Protein AF-0000000078353519 (afdb_homodimer)

Nearest PDB structures (foldseek):
  4d1q-assembly1_A-2  TM=7.034E-01  e=9.865E-17  Musca domestica
  4d1q-assembly1_B  TM=6.905E-01  e=9.434E-17  Musca domestica
  4d1q-assembly1_H-2  TM=6.802E-01  e=1.475E-16  Musca domestica
  6dwz-assembly1_E  TM=6.906E-01  e=4.823E-15  Musca domestica
  6dww-assembly1_A  TM=6.771E-01  e=1.649E-15  Musca domestica

Organism: Batrachochytrium dendrobatidis (strain JEL423) (NCBI:txid403673)

Foldseek 3Di:
DVVVVVQVVVLVVVVVVVVVPPVVPPVVCVVVVVVVVVDDDDQLVVLQVVLLCCLQVVNFLCCLVDPVSVVVVCVVPVPHDTDHSVLSLVVLLVVLVVLLVLLLVVVQPFDAAKEWEWDWDAFPVGAIWIWIWIWFQGPLLFIDTATNFIHDPDDPSNPPPLVRYQAYEYEPDPVVVVVVVVSCVVSSYVDPLRYFHFLLNLLLQLLLLLCVVLVVLLVLLLQLLVLCVVDVVLVVVLCVVCPPNDDRQQRADSSGSVSSLVNLVNCLVSVVSSQVSSVVCVVVVSGVDHRDPVSNVVSVLSNVLCVLVVVLSVQQLDSRFQRLLVNLVSLVVLLVSLVPRPDSSPSSNVSSVVVVVVNHLLSLLQNLLQLQHNCPVQDDPPCRPVVNVVSLVSNVVVQDPPPDPPPCPDVVVVVVVVPPPCPPPQPLSSLSVVSSPDHRDRPNDGSSVVCSVCCVVRVSSSSVNRHRSRHRNRSSVSVVLVVSLNVQVVPPSHPDDPSSSRSSSNVNSCVVSVVDRDDSDPPSPD/DVVVVVQVVVLVVVVVVVVVPPVPPPVVCVVVVVVVVVDDDDQLVVLQVVLLCCLQVVNFLCCLVDPVSVVVVCVVPVPHDTDHSVLSLVVLLVVLVVLLVLLLVVVQPADAAKEWEWDWDAFPVGAIWIWIWIWFQGPLLFIDTATNFIHDPDDPSNPPPLVRYQAYEYEPDPVVQVVVVVSCVVSSYVDPLRYFHFLLNLLLQLLLLLCVVLVVLLVLLLQLLVLCVVDVVLVVVLCVVCPPNDDRQQRADSSGSVSSLVNLVNCLVSVVSSQVSSVVCVVVVSGVDHRDPVSNVVSVLSNVLCVLVVVLSVQQLDSRFQRLLCSVVSLVVLLVSLVPGPDSSPSSNVSSVVVVVVNHLLSLLQNLLQLQRNCPVQDDPPCHPVVNVVSLVSNVVVQDPPPPPPPPPDVVVVVVVVPPPCPPPQPLSNLSVVSSPDHRDRPNDGSSVVCSVCCVVRVSSSSVNRHRSRHRNRSSVSVVLVVSLNVQVPPPSHPDDPSSSRSSSNVNSCVVSVVDRDDSDPPSVD

Structure (mmCIF, N/CA/C/O backbone):
data_AF-0000000078353519-model_v1
#
loop_
_entity.id
_entity.type
_entity.pdbx_description
1 polymer 'HAT C-terminal dimerisation domain-containing protein'
#
loop_
_atom_site.group_PDB
_atom_site.id
_atom_site.type_symbol
_atom_site.label_atom_id
_atom_site.label_alt_id
_atom_site.label_comp_id
_atom_site.label_asym_id
_atom_site.label_entity_id
_atom_site.label_seq_id
_atom_site.pdbx_PDB_ins_code
_atom_site.Cartn_x
_atom_site.Cartn_y
_atom_site.Cartn_z
_atom_site.occupancy
_atom_site.B_iso_or_equiv
_atom_site.auth_seq_id
_atom_site.auth_comp_id
_atom_site.auth_asym_id
_atom_site.auth_atom_id
_atom_site.pdbx_PDB_model_num
ATOM 1 N N . MET A 1 1 ? -11.891 46.094 -3.523 1 22.94 1 MET A N 1
ATOM 2 C CA . MET A 1 1 ? -12.289 44.688 -3.475 1 22.94 1 MET A CA 1
ATOM 3 C C . MET A 1 1 ? -11.352 43.812 -4.312 1 22.94 1 MET A C 1
ATOM 5 O O . MET A 1 1 ? -11.102 42.656 -3.975 1 22.94 1 MET A O 1
ATOM 9 N N . THR A 1 2 ? -10.938 44.375 -5.465 1 29.75 2 THR A N 1
ATOM 10 C CA . THR A 1 2 ? -9.953 43.875 -6.406 1 29.75 2 THR A CA 1
ATOM 11 C C . THR A 1 2 ? -8.562 43.812 -5.77 1 29.75 2 THR A C 1
ATOM 13 O O . THR A 1 2 ? -7.734 42.969 -6.145 1 29.75 2 THR A O 1
ATOM 16 N N . LYS A 1 3 ? -8.312 44.781 -4.91 1 34.91 3 LYS A N 1
ATOM 17 C CA . LYS A 1 3 ? -6.965 44.969 -4.371 1 34.91 3 LYS A CA 1
ATOM 18 C C . LYS A 1 3 ? -6.613 43.812 -3.404 1 34.91 3 LYS A C 1
ATOM 20 O O . LYS A 1 3 ? -5.438 43.469 -3.25 1 34.91 3 LYS A O 1
ATOM 25 N N . HIS A 1 4 ? -7.559 43.375 -2.686 1 30.66 4 HIS A N 1
ATOM 26 C CA . HIS A 1 4 ? -7.277 42.375 -1.672 1 30.66 4 HIS A CA 1
ATOM 27 C C . HIS A 1 4 ? -6.984 41.031 -2.309 1 30.66 4 HIS A C 1
ATOM 29 O O . HIS A 1 4 ? -6.383 40.156 -1.677 1 30.66 4 HIS A O 1
ATOM 35 N N . ARG A 1 5 ? -7.609 40.781 -3.443 1 31.05 5 ARG A N 1
ATOM 36 C CA . ARG A 1 5 ? -7.324 39.531 -4.145 1 31.05 5 ARG A CA 1
ATOM 37 C C . ARG A 1 5 ? -5.848 39.469 -4.527 1 31.05 5 ARG A C 1
ATOM 39 O O . ARG A 1 5 ? -5.23 38.406 -4.387 1 31.05 5 ARG A O 1
ATOM 46 N N . ASP A 1 6 ? -5.336 40.562 -5.039 1 34.56 6 ASP A N 1
ATOM 47 C CA . ASP A 1 6 ? -3.986 40.594 -5.602 1 34.56 6 ASP A CA 1
ATOM 48 C C . ASP A 1 6 ? -2.936 40.406 -4.508 1 34.56 6 ASP A C 1
ATOM 50 O O . ASP A 1 6 ? -1.917 39.75 -4.723 1 34.56 6 ASP A O 1
ATOM 54 N N . ALA A 1 7 ? -3.23 40.906 -3.312 1 33.66 7 ALA A N 1
ATOM 55 C CA . ALA A 1 7 ? -2.211 40.875 -2.268 1 33.66 7 ALA A CA 1
ATOM 56 C C . ALA A 1 7 ? -2.049 39.469 -1.717 1 33.66 7 ALA A C 1
ATOM 58 O O . ALA A 1 7 ? -0.932 39.031 -1.427 1 33.66 7 ALA A O 1
ATOM 59 N N . LEU A 1 8 ? -3.094 38.812 -1.56 1 33.16 8 LEU A N 1
ATOM 60 C CA . LEU A 1 8 ? -2.975 37.469 -1.044 1 33.16 8 LEU A CA 1
ATOM 61 C C . LEU A 1 8 ? -2.348 36.531 -2.084 1 33.16 8 LEU A C 1
ATOM 63 O O . LEU A 1 8 ? -1.556 35.656 -1.741 1 33.16 8 LEU A O 1
ATOM 67 N N . SER A 1 9 ? -2.652 36.812 -3.391 1 35.22 9 SER A N 1
ATOM 68 C CA . SER A 1 9 ? -2.098 35.969 -4.453 1 35.22 9 SER A CA 1
ATOM 69 C C . SER A 1 9 ? -0.589 36.156 -4.57 1 35.22 9 SER A C 1
ATOM 71 O O . SER A 1 9 ? 0.153 35.188 -4.742 1 35.22 9 SER A O 1
ATOM 73 N N . ASP A 1 10 ? -0.07 37.406 -4.562 1 33.81 10 ASP A N 1
ATOM 74 C CA . ASP A 1 10 ? 1.349 37.688 -4.742 1 33.81 10 ASP A CA 1
ATOM 75 C C . ASP A 1 10 ? 2.174 37.125 -3.584 1 33.81 10 ASP A C 1
ATOM 77 O O . ASP A 1 10 ? 3.289 36.656 -3.787 1 33.81 10 ASP A O 1
ATOM 81 N N . ALA A 1 11 ? 1.662 37.219 -2.428 1 30.34 11 ALA A N 1
ATOM 82 C CA . ALA A 1 11 ? 2.432 36.719 -1.296 1 30.34 11 ALA A CA 1
ATOM 83 C C . ALA A 1 11 ? 2.586 35.188 -1.376 1 30.34 11 ALA A C 1
ATOM 85 O O . ALA A 1 11 ? 3.645 34.656 -1.05 1 30.34 11 ALA A O 1
ATOM 86 N N . MET A 1 12 ? 1.61 34.625 -1.873 1 30.67 12 MET A N 1
ATOM 87 C CA . MET A 1 12 ? 1.605 33.156 -1.871 1 30.67 12 MET A CA 1
ATOM 88 C C . MET A 1 12 ? 2.457 32.625 -3.012 1 30.67 12 MET A C 1
ATOM 90 O O . MET A 1 12 ? 3.004 31.516 -2.91 1 30.67 12 MET A O 1
ATOM 94 N N . TYR A 1 13 ? 2.479 33.312 -4.262 1 31.88 13 TYR A N 1
ATOM 95 C CA . TYR A 1 13 ? 3.357 32.844 -5.332 1 31.88 13 TYR A CA 1
ATOM 96 C C . TYR A 1 13 ? 4.809 32.812 -4.867 1 31.88 13 TYR A C 1
ATOM 98 O O . TYR A 1 13 ? 5.555 31.891 -5.234 1 31.88 13 TYR A O 1
ATOM 106 N N . GLN A 1 14 ? 5.18 33.781 -4.062 1 27.66 14 GLN A N 1
ATOM 107 C CA . GLN A 1 14 ? 6.578 33.781 -3.637 1 27.66 14 GLN A CA 1
ATOM 108 C C . GLN A 1 14 ? 6.844 32.656 -2.631 1 27.66 14 GLN A C 1
ATOM 110 O O . GLN A 1 14 ? 7.93 32.094 -2.617 1 27.66 14 GLN A O 1
ATOM 115 N N . TYR A 1 15 ? 5.824 32.406 -1.859 1 27.44 15 TYR A N 1
ATOM 116 C CA . TYR A 1 15 ? 6.145 31.391 -0.864 1 27.44 15 TYR A CA 1
ATOM 117 C C . TYR A 1 15 ? 6.246 30.016 -1.505 1 27.44 15 TYR A C 1
ATOM 119 O O . TYR A 1 15 ? 6.891 29.109 -0.962 1 27.44 15 TYR A O 1
ATOM 127 N N . SER A 1 16 ? 5.504 29.797 -2.6 1 29.23 16 SER A N 1
ATOM 128 C CA . SER A 1 16 ? 5.621 28.484 -3.197 1 29.23 16 SER A CA 1
ATOM 129 C C . SER A 1 16 ? 7.031 28.234 -3.729 1 29.23 16 SER A C 1
ATOM 131 O O . SER A 1 16 ? 7.426 27.094 -3.951 1 29.23 16 SER A O 1
ATOM 133 N N . LYS A 1 17 ? 7.664 29.234 -4.258 1 29.03 17 LYS A N 1
ATOM 134 C CA . LYS A 1 17 ? 9.008 29.078 -4.809 1 29.03 17 LYS A CA 1
ATOM 135 C C . LYS A 1 17 ? 10.008 28.703 -3.721 1 29.03 17 LYS A C 1
ATOM 137 O O . LYS A 1 17 ? 11.047 28.094 -4.004 1 29.03 17 LYS A O 1
ATOM 142 N N . ASP A 1 18 ? 9.812 29.219 -2.557 1 26.41 18 ASP A N 1
ATOM 143 C CA . ASP A 1 18 ? 10.906 29.031 -1.608 1 26.41 18 ASP A CA 1
ATOM 144 C C . ASP A 1 18 ? 10.93 27.594 -1.079 1 26.41 18 ASP A C 1
ATOM 146 O O . ASP A 1 18 ? 11.844 27.219 -0.339 1 26.41 18 ASP A O 1
ATOM 150 N N . SER A 1 19 ? 9.844 26.953 -1.116 1 25.88 19 SER A N 1
ATOM 151 C CA . SER A 1 19 ? 10.023 25.625 -0.544 1 25.88 19 SER A CA 1
ATOM 152 C C . SER A 1 19 ? 10.883 24.75 -1.443 1 25.88 19 SER A C 1
ATOM 154 O O . SER A 1 19 ? 11.109 23.578 -1.145 1 25.88 19 SER A O 1
ATOM 156 N N . THR A 1 20 ? 11.023 25.172 -2.691 1 26.39 20 THR A N 1
ATOM 157 C CA . THR A 1 20 ? 11.93 24.406 -3.533 1 26.39 20 THR A CA 1
ATOM 158 C C . THR A 1 20 ? 13.328 24.375 -2.932 1 26.39 20 THR A C 1
ATOM 160 O O . THR A 1 20 ? 14.164 23.562 -3.338 1 26.39 20 THR A O 1
ATOM 163 N N . SER A 1 21 ? 13.695 25.531 -2.311 1 24.55 21 SER A N 1
ATOM 164 C CA . SER A 1 21 ? 15.117 25.688 -2.039 1 24.55 21 SER A CA 1
ATOM 165 C C . SER A 1 21 ? 15.57 24.781 -0.893 1 24.55 21 SER A C 1
ATOM 167 O O . SER A 1 21 ? 15.914 25.266 0.188 1 24.55 21 SER A O 1
ATOM 169 N N . ILE A 1 22 ? 14.859 23.922 -0.43 1 23.94 22 ILE A N 1
ATOM 170 C CA . ILE A 1 22 ? 15.766 23.141 0.403 1 23.94 22 ILE A CA 1
ATOM 171 C C . ILE A 1 22 ? 17.031 22.797 -0.382 1 23.94 22 ILE A C 1
ATOM 173 O O . ILE A 1 22 ? 17.031 21.875 -1.206 1 23.94 22 ILE A O 1
ATOM 177 N N . SER A 1 23 ? 17.562 23.734 -1.082 1 24.62 23 SER A N 1
ATOM 178 C CA . SER A 1 23 ? 18.984 23.594 -1.37 1 24.62 23 SER A CA 1
ATOM 179 C C . SER A 1 23 ? 19.75 23.109 -0.145 1 24.62 23 SER A C 1
ATOM 181 O O . SER A 1 23 ? 19.875 23.844 0.845 1 24.62 23 SER A O 1
ATOM 183 N N . LEU A 1 24 ? 19.562 21.969 0.328 1 25.92 24 LEU A N 1
ATOM 184 C CA . LEU A 1 24 ? 20.672 21.484 1.145 1 25.92 24 LEU A CA 1
ATOM 185 C C . LEU A 1 24 ? 22 22.062 0.666 1 25.92 24 LEU A C 1
ATOM 187 O O . LEU A 1 24 ? 22.406 21.812 -0.469 1 25.92 24 LEU A O 1
ATOM 191 N N . LYS A 1 25 ? 22.281 23.266 0.932 1 28.39 25 LYS A N 1
ATOM 192 C CA . LYS A 1 25 ? 23.641 23.781 0.804 1 28.39 25 LYS A CA 1
ATOM 193 C C . LYS A 1 25 ? 24.672 22.672 0.914 1 28.39 25 LYS A C 1
ATOM 195 O O . LYS A 1 25 ? 24.703 21.938 1.905 1 28.39 25 LYS A O 1
ATOM 200 N N . GLY A 1 26 ? 25.141 22.141 -0.067 1 27.45 26 GLY A N 1
ATOM 201 C CA . GLY A 1 26 ? 26.234 21.219 -0.367 1 27.45 26 GLY A CA 1
ATOM 202 C C . GLY A 1 26 ? 27.375 21.312 0.612 1 27.45 26 GLY A C 1
ATOM 203 O O . GLY A 1 26 ? 28.062 20.312 0.881 1 27.45 26 GLY A O 1
ATOM 204 N N . THR A 1 27 ? 27.672 22.578 1.054 1 29.14 27 THR A N 1
ATOM 205 C CA . THR A 1 27 ? 28.875 22.844 1.845 1 29.14 27 THR A CA 1
ATOM 206 C C . THR A 1 27 ? 28.656 22.422 3.299 1 29.14 27 THR A C 1
ATOM 208 O O . THR A 1 27 ? 29.562 21.859 3.928 1 29.14 27 THR A O 1
ATOM 211 N N . LYS A 1 28 ? 27.438 22.891 3.967 1 32.53 28 LYS A N 1
ATOM 212 C CA . LYS A 1 28 ? 27.312 22.578 5.387 1 32.53 28 LYS A CA 1
ATOM 213 C C . LYS A 1 28 ? 26.859 21.141 5.594 1 32.53 28 LYS A C 1
ATOM 215 O O . LYS A 1 28 ? 27.078 20.547 6.66 1 32.53 28 LYS A O 1
ATOM 220 N N . LEU A 1 29 ? 26.062 20.562 4.844 1 32.31 29 LEU A N 1
ATOM 221 C CA . LEU A 1 29 ? 25.906 19.109 4.922 1 32.31 29 LEU A CA 1
ATOM 222 C C . LEU A 1 29 ? 27.234 18.406 4.676 1 32.31 29 LEU A C 1
ATOM 224 O O . LEU A 1 29 ? 27.531 17.406 5.324 1 32.31 29 LEU A O 1
ATOM 228 N N . GLN A 1 30 ? 28 18.969 3.756 1 31.83 30 GLN A N 1
ATOM 229 C CA . GLN A 1 30 ? 29.375 18.531 3.592 1 31.83 30 GLN A CA 1
ATOM 230 C C . GLN A 1 30 ? 30.172 18.719 4.879 1 31.83 30 GLN A C 1
ATOM 232 O O . GLN A 1 30 ? 30.969 17.859 5.254 1 31.83 30 GLN A O 1
ATOM 237 N N . SER A 1 31 ? 29.938 19.891 5.488 1 34.97 31 SER A N 1
ATOM 238 C CA . SER A 1 31 ? 30.688 20.125 6.715 1 34.97 31 SER A CA 1
ATOM 239 C C . SER A 1 31 ? 30.188 19.25 7.855 1 34.97 31 SER A C 1
ATOM 241 O O . SER A 1 31 ? 30.969 18.703 8.633 1 34.97 31 SER A O 1
ATOM 243 N N . LYS A 1 32 ? 28.875 19.141 8.086 1 35.88 32 LYS A N 1
ATOM 244 C CA . LYS A 1 32 ? 28.359 18.297 9.156 1 35.88 32 LYS A CA 1
ATOM 245 C C . LYS A 1 32 ? 28.531 16.812 8.812 1 35.88 32 LYS A C 1
ATOM 247 O O . LYS A 1 32 ? 28.656 15.977 9.703 1 35.88 32 LYS A O 1
ATOM 252 N N . ILE A 1 33 ? 28.422 16.438 7.617 1 37.75 33 ILE A N 1
ATOM 253 C CA . ILE A 1 33 ? 28.875 15.117 7.16 1 37.75 33 ILE A CA 1
ATOM 254 C C . ILE A 1 33 ? 30.359 14.945 7.461 1 37.75 33 ILE A C 1
ATOM 256 O O . ILE A 1 33 ? 30.812 13.859 7.828 1 37.75 33 ILE A O 1
ATOM 260 N N . GLN A 1 34 ? 31.078 16.016 7.328 1 35.88 34 GLN A N 1
ATOM 261 C CA . GLN A 1 34 ? 32.5 16 7.617 1 35.88 34 GLN A CA 1
ATOM 262 C C . GLN A 1 34 ? 32.781 15.664 9.086 1 35.88 34 GLN A C 1
ATOM 264 O O . GLN A 1 34 ? 33.719 14.961 9.406 1 35.88 34 GLN A O 1
ATOM 269 N N . ASP A 1 35 ? 31.969 16.281 9.898 1 38.19 35 ASP A N 1
ATOM 270 C CA . ASP A 1 35 ? 32.25 15.992 11.305 1 38.19 35 ASP A CA 1
ATOM 271 C C . ASP A 1 35 ? 31.969 14.531 11.641 1 38.19 35 ASP A C 1
ATOM 273 O O . ASP A 1 35 ? 32.562 13.969 12.562 1 38.19 35 ASP A O 1
ATOM 277 N N . CYS A 1 36 ? 30.984 13.945 11.039 1 39.59 36 CYS A N 1
ATOM 278 C CA . CYS A 1 36 ? 30.672 12.555 11.336 1 39.59 36 CYS A CA 1
ATOM 279 C C . CYS A 1 36 ? 31.797 11.633 10.867 1 39.59 36 CYS A C 1
ATOM 281 O O . CYS A 1 36 ? 31.797 10.438 11.18 1 39.59 36 CYS A O 1
ATOM 283 N N . PHE A 1 37 ? 32.5 12.016 9.836 1 41.88 37 PHE A N 1
ATOM 284 C CA . PHE A 1 37 ? 33.5 11.156 9.211 1 41.88 37 PHE A CA 1
ATOM 285 C C . PHE A 1 37 ? 34.688 10.906 10.156 1 41.88 37 PHE A C 1
ATOM 287 O O . PHE A 1 37 ? 35.562 10.094 9.867 1 41.88 37 PHE A O 1
ATOM 294 N N . GLU A 1 38 ? 34.812 11.875 10.969 1 43.91 38 GLU A N 1
ATOM 295 C CA . GLU A 1 38 ? 36.062 11.68 11.703 1 43.91 38 GLU A CA 1
ATOM 296 C C . GLU A 1 38 ? 36.031 10.383 12.508 1 43.91 38 GLU A C 1
ATOM 298 O O . GLU A 1 38 ? 37.094 9.836 12.852 1 43.91 38 GLU A O 1
ATOM 303 N N . LYS A 1 39 ? 34.844 10.055 13.086 1 55.75 39 LYS A N 1
ATOM 304 C CA . LYS A 1 39 ? 34.938 8.883 13.961 1 55.75 39 LYS A CA 1
ATOM 305 C C . LYS A 1 39 ? 34.656 7.598 13.195 1 55.75 39 LYS A C 1
ATOM 307 O O . LYS A 1 39 ? 33.938 7.609 12.203 1 55.75 39 LYS A O 1
ATOM 312 N N . GLY A 1 40 ? 35.531 6.57 13.102 1 73.88 40 GLY A N 1
ATOM 313 C CA . GLY A 1 40 ? 35.562 5.254 12.484 1 73.88 40 GLY A CA 1
ATOM 314 C C . GLY A 1 40 ? 34.219 4.555 12.508 1 73.88 40 GLY A C 1
ATOM 315 O O . GLY A 1 40 ? 33.312 4.977 13.211 1 73.88 40 GLY A O 1
ATOM 316 N N . PHE A 1 41 ? 33.938 3.701 11.602 1 86.69 41 PHE A N 1
ATOM 317 C CA . PHE A 1 41 ? 32.75 2.869 11.516 1 86.69 41 PHE A CA 1
ATOM 318 C C . PHE A 1 41 ? 32.531 2.092 12.805 1 86.69 41 PHE A C 1
ATOM 320 O O . PHE A 1 41 ? 33.469 1.438 13.305 1 86.69 41 PHE A O 1
ATOM 327 N N . THR A 1 42 ? 31.391 2.33 13.438 1 89.06 42 THR A N 1
ATOM 328 C CA . THR A 1 42 ? 30.984 1.52 14.578 1 89.06 42 THR A CA 1
ATOM 329 C C . THR A 1 42 ? 29.625 0.88 14.344 1 89.06 42 THR A C 1
ATOM 331 O O . THR A 1 42 ? 28.766 1.474 13.695 1 89.06 42 THR A O 1
ATOM 334 N N . GLN A 1 43 ? 29.469 -0.25 14.875 1 90.94 43 GLN A N 1
ATOM 335 C CA . GLN A 1 43 ? 28.203 -0.964 14.734 1 90.94 43 GLN A CA 1
ATOM 336 C C . GLN A 1 43 ? 27.047 -0.181 15.367 1 90.94 43 GLN A C 1
ATOM 338 O O . GLN A 1 43 ? 25.938 -0.181 14.852 1 90.94 43 GLN A O 1
ATOM 343 N N . THR A 1 44 ? 27.344 0.462 16.391 1 88.44 44 THR A N 1
ATOM 344 C CA . THR A 1 44 ? 26.328 1.201 17.141 1 88.44 44 THR A CA 1
ATOM 345 C C . THR A 1 44 ? 25.797 2.363 16.297 1 88.44 44 THR A C 1
ATOM 347 O O . THR A 1 44 ? 24.578 2.557 16.203 1 88.44 44 THR A O 1
ATOM 350 N N . GLU A 1 45 ? 26.719 3.096 15.789 1 90.62 45 GLU A N 1
ATOM 351 C CA . GLU A 1 45 ? 26.297 4.23 14.977 1 90.62 45 GLU A CA 1
ATOM 352 C C . GLU A 1 45 ? 25.594 3.768 13.703 1 90.62 45 GLU A C 1
ATOM 354 O O . GLU A 1 45 ? 24.656 4.422 13.234 1 90.62 45 GLU A O 1
ATOM 359 N N . PHE A 1 46 ? 26.094 2.672 13.156 1 93.19 46 PHE A N 1
ATOM 360 C CA . PHE A 1 46 ? 25.422 2.115 11.992 1 93.19 46 PHE A CA 1
ATOM 361 C C . PHE A 1 46 ? 23.984 1.739 12.312 1 93.19 46 PHE A C 1
ATOM 363 O O . PHE A 1 46 ? 23.062 2.094 11.578 1 93.19 46 PHE A O 1
ATOM 370 N N . GLN A 1 47 ? 23.781 1.07 13.414 1 92.75 47 GLN A N 1
ATOM 371 C CA . GLN A 1 47 ? 22.453 0.653 13.828 1 92.75 47 GLN A CA 1
ATOM 372 C C . GLN A 1 47 ? 21.547 1.858 14.055 1 92.75 47 GLN A C 1
ATOM 374 O O . GLN A 1 47 ? 20.344 1.808 13.758 1 92.75 47 GLN A O 1
ATOM 379 N N . ASN A 1 48 ? 22.109 2.861 14.562 1 91.81 48 ASN A N 1
ATOM 380 C CA . ASN A 1 48 ? 21.359 4.094 14.781 1 91.81 48 ASN A CA 1
ATOM 381 C C . ASN A 1 48 ? 20.875 4.699 13.469 1 91.81 48 ASN A C 1
ATOM 383 O O . ASN A 1 48 ? 19.703 5.055 13.336 1 91.81 48 ASN A O 1
ATOM 387 N N . LYS A 1 49 ? 21.781 4.812 12.562 1 93.62 49 LYS A N 1
ATOM 388 C CA . LYS A 1 49 ? 21.453 5.395 11.266 1 93.62 49 LYS A CA 1
ATOM 389 C C . LYS A 1 49 ? 20.469 4.512 10.508 1 93.62 49 LYS A C 1
ATOM 391 O O . LYS A 1 49 ? 19.594 5.016 9.781 1 93.62 49 LYS A O 1
ATOM 396 N N . LEU A 1 50 ? 20.672 3.225 10.648 1 95.19 50 LEU A N 1
ATOM 397 C CA . LEU A 1 50 ? 19.781 2.262 10.016 1 95.19 50 LEU A CA 1
ATOM 398 C C . LEU A 1 50 ? 18.359 2.408 10.547 1 95.19 50 LEU A C 1
ATOM 400 O O . LEU A 1 50 ? 17.406 2.461 9.766 1 95.19 50 LEU A O 1
ATOM 404 N N . GLN A 1 51 ? 18.203 2.451 11.781 1 93.56 51 GLN A N 1
ATOM 405 C CA . GLN A 1 51 ? 16.875 2.592 12.383 1 93.56 51 GLN A CA 1
ATOM 406 C C . GLN A 1 51 ? 16.234 3.924 12.008 1 93.56 51 GLN A C 1
ATOM 408 O O . GLN A 1 51 ? 15.031 3.994 11.766 1 93.56 51 GLN A O 1
ATOM 413 N N . ARG A 1 52 ? 17.016 5 11.984 1 92.62 52 ARG A N 1
ATOM 414 C CA . ARG A 1 52 ? 16.516 6.316 11.594 1 92.62 52 ARG A CA 1
ATOM 415 C C . ARG A 1 52 ? 15.953 6.289 10.18 1 92.62 52 ARG A C 1
ATOM 417 O O . ARG A 1 52 ? 14.938 6.926 9.906 1 92.62 52 ARG A O 1
ATOM 424 N N . TRP A 1 53 ? 16.641 5.578 9.391 1 95.06 53 TRP A N 1
ATOM 425 C CA . TRP A 1 53 ? 16.172 5.473 8.016 1 95.06 53 TRP A CA 1
ATOM 426 C C . TRP A 1 53 ? 14.898 4.641 7.938 1 95.06 53 TRP A C 1
ATOM 428 O O . TRP A 1 53 ? 13.93 5.035 7.277 1 95.06 53 TRP A O 1
ATOM 438 N N . ILE A 1 54 ? 14.875 3.498 8.609 1 93.69 54 ILE A N 1
ATOM 439 C CA . ILE A 1 54 ? 13.727 2.596 8.57 1 93.69 54 ILE A CA 1
ATOM 440 C C . ILE A 1 54 ? 12.477 3.324 9.062 1 93.69 54 ILE A C 1
ATOM 442 O O . ILE A 1 54 ? 11.43 3.266 8.414 1 93.69 54 ILE A O 1
ATOM 446 N N . VAL A 1 55 ? 12.617 4.055 10.109 1 92.5 55 VAL A N 1
ATOM 447 C CA . VAL A 1 55 ? 11.492 4.785 10.695 1 92.5 55 VAL A CA 1
ATOM 448 C C . VAL A 1 55 ? 11.195 6.031 9.867 1 92.5 55 VAL A C 1
ATOM 450 O O . VAL A 1 55 ? 10.039 6.32 9.57 1 92.5 55 VAL A O 1
ATOM 453 N N . GLY A 1 56 ? 12.219 6.711 9.484 1 90.81 56 GLY A N 1
ATOM 454 C CA . GLY A 1 56 ? 12.07 7.973 8.773 1 90.81 56 GLY A CA 1
ATOM 455 C C . GLY A 1 56 ? 11.43 7.812 7.406 1 90.81 56 GLY A C 1
ATOM 456 O O . GLY A 1 56 ? 10.75 8.719 6.926 1 90.81 56 GLY A O 1
ATOM 457 N N . ASP A 1 57 ? 11.68 6.676 6.801 1 89.69 57 ASP A N 1
ATOM 458 C CA . ASP A 1 57 ? 11.148 6.422 5.461 1 89.69 57 ASP A CA 1
ATOM 459 C C . ASP A 1 57 ? 10.039 5.371 5.5 1 89.69 57 ASP A C 1
ATOM 461 O O . ASP A 1 57 ? 9.617 4.871 4.453 1 89.69 57 ASP A O 1
ATOM 465 N N . GLN A 1 58 ? 9.672 5 6.668 1 88 58 GLN A N 1
ATOM 466 C CA . GLN A 1 58 ? 8.617 4.012 6.867 1 88 58 GLN A CA 1
ATOM 467 C C . GLN A 1 58 ? 8.906 2.734 6.086 1 88 58 GLN A C 1
ATOM 469 O O . GLN A 1 58 ? 8.039 2.23 5.371 1 88 58 GLN A O 1
ATOM 474 N N . GLN A 1 59 ? 10.055 2.256 6.176 1 89.25 59 GLN A N 1
ATOM 475 C CA . GLN A 1 59 ? 10.438 0.99 5.559 1 89.25 59 GLN A CA 1
ATOM 476 C C . GLN A 1 59 ? 9.867 -0.195 6.332 1 89.25 59 GLN A C 1
ATOM 478 O O . GLN A 1 59 ? 9.68 -0.117 7.551 1 89.25 59 GLN A O 1
ATOM 483 N N . SER A 1 60 ? 9.664 -1.267 5.57 1 88.5 60 SER A N 1
ATOM 484 C CA . SER A 1 60 ? 9.414 -2.52 6.277 1 88.5 60 SER A CA 1
ATOM 485 C C . SER A 1 60 ? 10.625 -2.928 7.113 1 88.5 60 SER A C 1
ATOM 487 O O . SER A 1 60 ? 11.766 -2.781 6.672 1 88.5 60 SER A O 1
ATOM 489 N N . PHE A 1 61 ? 10.359 -3.393 8.344 1 90.31 61 PHE A N 1
ATOM 490 C CA . PHE A 1 61 ? 11.469 -3.826 9.188 1 90.31 61 PHE A CA 1
ATOM 491 C C . PHE A 1 61 ? 12.18 -5.027 8.57 1 90.31 61 PHE A C 1
ATOM 493 O O . PHE A 1 61 ? 13.336 -5.301 8.883 1 90.31 61 PHE A O 1
ATOM 500 N N . LEU A 1 62 ? 11.539 -5.727 7.625 1 90.38 62 LEU A N 1
ATOM 501 C CA . LEU A 1 62 ? 12.102 -6.91 6.988 1 90.38 62 LEU A CA 1
ATOM 502 C C . LEU A 1 62 ? 13.18 -6.527 5.984 1 90.38 62 LEU A C 1
ATOM 504 O O . LEU A 1 62 ? 13.906 -7.395 5.484 1 90.38 62 LEU A O 1
ATOM 508 N N . VAL A 1 63 ? 13.281 -5.203 5.75 1 92.44 63 VAL A N 1
ATOM 509 C CA . VAL A 1 63 ? 14.266 -4.738 4.777 1 92.44 63 VAL A CA 1
ATOM 510 C C . VAL A 1 63 ? 15.656 -5.223 5.18 1 92.44 63 VAL A C 1
ATOM 512 O O . VAL A 1 63 ? 16.484 -5.512 4.316 1 92.44 63 VAL A O 1
ATOM 515 N N . VAL A 1 64 ? 15.945 -5.395 6.457 1 94.06 64 VAL A N 1
ATOM 516 C CA . VAL A 1 64 ? 17.266 -5.75 6.957 1 94.06 64 VAL A CA 1
ATOM 517 C C . VAL A 1 64 ? 17.547 -7.223 6.672 1 94.06 64 VAL A C 1
ATOM 519 O O . VAL A 1 64 ? 18.703 -7.656 6.703 1 94.06 64 VAL A O 1
ATOM 522 N N . GLU A 1 65 ? 16.531 -7.918 6.398 1 92.88 65 GLU A N 1
ATOM 523 C CA . GLU A 1 65 ? 16.688 -9.344 6.129 1 92.88 65 GLU A CA 1
ATOM 524 C C . GLU A 1 65 ? 16.656 -9.633 4.629 1 92.88 65 GLU A C 1
ATOM 526 O O . GLU A 1 65 ? 16.844 -10.773 4.203 1 92.88 65 GLU A O 1
ATOM 531 N N . ASN A 1 66 ? 16.344 -8.641 3.869 1 92.94 66 ASN A N 1
ATOM 532 C CA . ASN A 1 66 ? 16.344 -8.805 2.42 1 92.94 66 ASN A CA 1
ATOM 533 C C . ASN A 1 66 ? 17.734 -9.133 1.889 1 92.94 66 ASN A C 1
ATOM 535 O O . ASN A 1 66 ? 18.703 -8.406 2.152 1 92.94 66 ASN A O 1
ATOM 539 N N . PRO A 1 67 ? 17.906 -10.18 1.099 1 91.94 67 PRO A N 1
ATOM 540 C CA . PRO A 1 67 ? 19.234 -10.609 0.653 1 91.94 67 PRO A CA 1
ATOM 541 C C . PRO A 1 67 ? 19.922 -9.578 -0.235 1 91.94 67 PRO A C 1
ATOM 543 O O . PRO A 1 67 ? 21.141 -9.414 -0.161 1 91.94 67 PRO A O 1
ATOM 546 N N . TYR A 1 68 ? 19.188 -8.898 -1.067 1 92.94 68 TYR A N 1
ATOM 547 C CA . TYR A 1 68 ? 19.797 -7.91 -1.957 1 92.94 68 TYR A CA 1
ATOM 548 C C . TYR A 1 68 ? 20.297 -6.703 -1.173 1 92.94 68 TYR A C 1
ATOM 550 O O . TYR A 1 68 ? 21.344 -6.137 -1.498 1 92.94 68 TYR A O 1
ATOM 558 N N . PHE A 1 69 ? 19.578 -6.285 -0.087 1 96.19 69 PHE A N 1
ATOM 559 C CA . PHE A 1 69 ? 20 -5.199 0.782 1 96.19 69 PHE A CA 1
ATOM 560 C C . PHE A 1 69 ? 21.297 -5.57 1.516 1 96.19 69 PHE A C 1
ATOM 562 O O . PHE A 1 69 ? 22.234 -4.781 1.565 1 96.19 69 PHE A O 1
ATOM 569 N N . GLN A 1 70 ? 21.266 -6.738 1.977 1 94.25 70 GLN A N 1
ATOM 570 C CA . GLN A 1 70 ? 22.438 -7.215 2.711 1 94.25 70 GLN A CA 1
ATOM 571 C C . GLN A 1 70 ? 23.672 -7.277 1.811 1 94.25 70 GLN A C 1
ATOM 573 O O . GLN A 1 70 ? 24.766 -6.871 2.213 1 94.25 70 GLN A O 1
ATOM 578 N N . GLN A 1 71 ? 23.469 -7.766 0.593 1 93.12 71 GLN A N 1
ATOM 579 C CA . GLN A 1 71 ? 24.578 -7.848 -0.351 1 93.12 71 GLN A CA 1
ATOM 580 C C . GLN A 1 71 ? 25.141 -6.465 -0.667 1 93.12 71 GLN A C 1
ATOM 582 O O . GLN A 1 71 ? 26.359 -6.281 -0.742 1 93.12 71 GLN A O 1
ATOM 587 N N . MET A 1 72 ? 24.281 -5.512 -0.805 1 94.81 72 MET A N 1
ATOM 588 C CA . MET A 1 72 ? 24.688 -4.145 -1.099 1 94.81 72 MET A CA 1
ATOM 589 C C . MET A 1 72 ? 25.469 -3.551 0.069 1 94.81 72 MET A C 1
ATOM 591 O O . MET A 1 72 ? 26.562 -2.99 -0.124 1 94.81 72 MET A O 1
ATOM 595 N N . MET A 1 73 ? 24.938 -3.742 1.232 1 95.31 73 MET A N 1
ATOM 596 C CA . MET A 1 73 ? 25.562 -3.172 2.426 1 95.31 73 MET A CA 1
ATOM 597 C C . MET A 1 73 ? 26.906 -3.824 2.699 1 95.31 73 MET A C 1
ATOM 599 O O . MET A 1 73 ? 27.875 -3.135 3.014 1 95.31 73 MET A O 1
ATOM 603 N N . LEU A 1 74 ? 26.969 -5.137 2.561 1 92.94 74 LEU A N 1
ATOM 604 C CA . LEU A 1 74 ? 28.203 -5.867 2.818 1 92.94 74 LEU A CA 1
ATOM 605 C C . LEU A 1 74 ? 29.266 -5.539 1.766 1 92.94 74 LEU A C 1
ATOM 607 O O . LEU A 1 74 ? 30.469 -5.559 2.055 1 92.94 74 LEU A O 1
ATOM 611 N N . TYR A 1 75 ? 28.859 -5.242 0.6 1 92.31 75 TYR A N 1
ATOM 612 C CA . TYR A 1 75 ? 29.766 -4.789 -0.437 1 92.31 75 TYR A CA 1
ATOM 613 C C . TYR A 1 75 ? 30.422 -3.469 -0.043 1 92.31 75 TYR A C 1
ATOM 615 O O . TYR A 1 75 ? 31.625 -3.268 -0.281 1 92.31 75 TYR A O 1
ATOM 623 N N . ILE A 1 76 ? 29.656 -2.58 0.559 1 93.38 76 ILE A N 1
ATOM 624 C CA . ILE A 1 76 ? 30.156 -1.273 0.962 1 93.38 76 ILE A CA 1
ATOM 625 C C . ILE A 1 76 ? 31.094 -1.432 2.166 1 93.38 76 ILE A C 1
ATOM 627 O O . ILE A 1 76 ? 32.156 -0.833 2.211 1 93.38 76 ILE A O 1
ATOM 631 N N . ASN A 1 77 ? 30.609 -2.238 3.145 1 92.25 77 ASN A N 1
ATOM 632 C CA . ASN A 1 77 ? 31.391 -2.514 4.352 1 92.25 77 ASN A CA 1
ATOM 633 C C . ASN A 1 77 ? 31.156 -3.934 4.859 1 92.25 77 ASN A C 1
ATOM 635 O O . ASN A 1 77 ? 30.094 -4.223 5.434 1 92.25 77 ASN A O 1
ATOM 639 N N . LYS A 1 78 ? 32.125 -4.754 4.777 1 90.12 78 LYS A N 1
ATOM 640 C CA . LYS A 1 78 ? 32.031 -6.184 5.066 1 90.12 78 LYS A CA 1
ATOM 641 C C . LYS A 1 78 ? 31.828 -6.43 6.559 1 90.12 78 LYS A C 1
ATOM 643 O O . LYS A 1 78 ? 31.438 -7.527 6.969 1 90.12 78 LYS A O 1
ATOM 648 N N . HIS A 1 79 ? 31.984 -5.414 7.371 1 90.06 79 HIS A N 1
ATOM 649 C CA . HIS A 1 79 ? 31.938 -5.598 8.82 1 90.06 79 HIS A CA 1
ATOM 650 C C . HIS A 1 79 ? 30.531 -5.355 9.367 1 90.06 79 HIS A C 1
ATOM 652 O O . HIS A 1 79 ? 30.297 -5.52 10.562 1 90.06 79 HIS A O 1
ATOM 658 N N . ILE A 1 80 ? 29.641 -5.035 8.523 1 93.06 80 ILE A N 1
ATOM 659 C CA . ILE A 1 80 ? 28.297 -4.715 8.953 1 93.06 80 ILE A CA 1
ATOM 660 C C . ILE A 1 80 ? 27.609 -5.969 9.508 1 93.06 80 ILE A C 1
ATOM 662 O O . ILE A 1 80 ? 27.719 -7.047 8.914 1 93.06 80 ILE A O 1
ATOM 666 N N . ILE A 1 81 ? 27 -5.789 10.641 1 92.44 81 ILE A N 1
ATOM 667 C CA . ILE A 1 81 ? 26.203 -6.848 11.266 1 92.44 81 ILE A CA 1
ATOM 668 C C . ILE A 1 81 ? 24.734 -6.465 11.242 1 92.44 81 ILE A C 1
ATOM 670 O O . ILE A 1 81 ? 24.359 -5.371 11.68 1 92.44 81 ILE A O 1
ATOM 674 N N . PHE A 1 82 ? 23.953 -7.406 10.727 1 92.75 82 PHE A N 1
ATOM 675 C CA . PHE A 1 82 ? 22.516 -7.145 10.641 1 92.75 82 PHE A CA 1
ATOM 676 C C . PHE A 1 82 ? 21.781 -7.746 11.836 1 92.75 82 PHE A C 1
ATOM 678 O O . PHE A 1 82 ? 22.125 -8.844 12.289 1 92.75 82 PHE A O 1
ATOM 685 N N . LYS A 1 83 ? 20.891 -7.016 12.344 1 92.5 83 LYS A N 1
ATOM 686 C CA . LYS A 1 83 ? 19.953 -7.523 13.336 1 92.5 83 LYS A CA 1
ATOM 687 C C . LYS A 1 83 ? 18.656 -8.008 12.672 1 92.5 83 LYS A C 1
ATOM 689 O O . LYS A 1 83 ? 18.391 -7.676 11.516 1 92.5 83 LYS A O 1
ATOM 694 N N . SER A 1 84 ? 17.922 -8.758 13.367 1 92.69 84 SER A N 1
ATOM 695 C CA . SER A 1 84 ? 16.656 -9.258 12.82 1 92.69 84 SER A CA 1
ATOM 696 C C . SER A 1 84 ? 15.586 -8.18 12.836 1 92.69 84 SER A C 1
ATOM 698 O O . SER A 1 84 ? 15.711 -7.176 13.539 1 92.69 84 SER A O 1
ATOM 700 N N . ALA A 1 85 ? 14.625 -8.406 12.062 1 91.31 85 ALA A N 1
ATOM 701 C CA . ALA A 1 85 ? 13.469 -7.512 12.031 1 91.31 85 ALA A CA 1
ATOM 702 C C . ALA A 1 85 ? 12.82 -7.414 13.414 1 91.31 85 ALA A C 1
ATOM 704 O O . ALA A 1 85 ? 12.359 -6.344 13.812 1 91.31 85 ALA A O 1
ATOM 705 N N . ASP A 1 86 ? 12.828 -8.523 14.078 1 89.62 86 ASP A N 1
ATOM 706 C CA . ASP A 1 86 ? 12.242 -8.555 15.414 1 89.62 86 ASP A CA 1
ATOM 707 C C . ASP A 1 86 ? 13.039 -7.684 16.391 1 89.62 86 ASP A C 1
ATOM 709 O O . ASP A 1 86 ? 12.461 -6.992 17.234 1 89.62 86 ASP A O 1
ATOM 713 N N . THR A 1 87 ? 14.297 -7.766 16.281 1 91.38 87 THR A N 1
ATOM 714 C CA . THR A 1 87 ? 15.148 -6.941 17.125 1 91.38 87 THR A CA 1
ATOM 715 C C . THR A 1 87 ? 14.938 -5.461 16.844 1 91.38 87 THR A C 1
ATOM 717 O O . THR A 1 87 ? 14.906 -4.641 17.766 1 91.38 87 THR A O 1
ATOM 720 N N . ILE A 1 88 ? 14.844 -5.09 15.617 1 92.62 88 ILE A N 1
ATOM 721 C CA . ILE A 1 88 ? 14.586 -3.707 15.234 1 92.62 88 ILE A CA 1
ATOM 722 C C . ILE A 1 88 ? 13.25 -3.248 15.82 1 92.62 88 ILE A C 1
ATOM 724 O O . ILE A 1 88 ? 13.148 -2.137 16.344 1 92.62 88 ILE A O 1
ATOM 728 N N . SER A 1 89 ? 12.227 -4.113 15.719 1 91.75 89 SER A N 1
ATOM 729 C CA . SER A 1 89 ? 10.914 -3.805 16.281 1 91.75 89 SER A CA 1
ATOM 730 C C . SER A 1 89 ? 11.008 -3.525 17.781 1 91.75 89 SER A C 1
ATOM 732 O O . SER A 1 89 ? 10.43 -2.555 18.266 1 91.75 89 SER A O 1
ATOM 734 N N . GLN A 1 90 ? 11.75 -4.32 18.422 1 91.62 90 GLN A N 1
ATOM 735 C CA . GLN A 1 90 ? 11.914 -4.156 19.859 1 91.62 90 GLN A CA 1
ATOM 736 C C . GLN A 1 90 ? 12.641 -2.854 20.188 1 91.62 90 GLN A C 1
ATOM 738 O O . GLN A 1 90 ? 12.266 -2.141 21.109 1 91.62 90 GLN A O 1
ATOM 743 N N . THR A 1 91 ? 13.625 -2.592 19.469 1 92.19 91 THR A N 1
ATOM 744 C CA . THR A 1 91 ? 14.398 -1.383 19.719 1 92.19 91 THR A CA 1
ATOM 745 C C . THR A 1 91 ? 13.578 -0.137 19.406 1 92.19 91 THR A C 1
ATOM 747 O O . THR A 1 91 ? 13.68 0.872 20.109 1 92.19 91 THR A O 1
ATOM 750 N N . VAL A 1 92 ? 12.812 -0.18 18.375 1 93.62 92 VAL A N 1
ATOM 751 C CA . VAL A 1 92 ? 11.945 0.939 18.016 1 93.62 92 VAL A CA 1
ATOM 752 C C . VAL A 1 92 ? 10.938 1.201 19.125 1 93.62 92 VAL A C 1
ATOM 754 O O . VAL A 1 92 ? 10.719 2.352 19.516 1 93.62 92 VAL A O 1
ATOM 757 N N . ASN A 1 93 ? 10.375 0.151 19.656 1 92.69 93 ASN A N 1
ATOM 758 C CA . ASN A 1 93 ? 9.406 0.292 20.734 1 92.69 93 ASN A CA 1
ATOM 759 C C . ASN A 1 93 ? 10.062 0.844 22 1 92.69 93 ASN A C 1
ATOM 761 O O . ASN A 1 93 ? 9.469 1.673 22.703 1 92.69 93 ASN A O 1
ATOM 765 N N . ARG A 1 94 ? 11.219 0.384 22.25 1 91.44 94 ARG A N 1
ATOM 766 C CA . ARG A 1 94 ? 11.961 0.887 23.406 1 91.44 94 ARG A CA 1
ATOM 767 C C . ARG A 1 94 ? 12.305 2.363 23.234 1 91.44 94 ARG A C 1
ATOM 769 O O . ARG A 1 94 ? 12.125 3.156 24.156 1 91.44 94 ARG A O 1
ATOM 776 N N . ASP A 1 95 ? 12.805 2.715 22.078 1 91.94 95 ASP A N 1
ATOM 777 C CA . ASP A 1 95 ? 13.156 4.102 21.781 1 91.94 95 ASP A CA 1
ATOM 778 C C . ASP A 1 95 ? 11.93 5.008 21.859 1 91.94 95 ASP A C 1
ATOM 780 O O . ASP A 1 95 ? 12.031 6.16 22.281 1 91.94 95 ASP A O 1
ATOM 784 N N . PHE A 1 96 ? 10.82 4.508 21.5 1 93.81 96 PHE A N 1
ATOM 785 C CA . PHE A 1 96 ? 9.57 5.246 21.578 1 93.81 96 PHE A CA 1
ATOM 786 C C . PHE A 1 96 ? 9.266 5.641 23.016 1 93.81 96 PHE A C 1
ATOM 788 O O . PHE A 1 96 ? 8.922 6.793 23.297 1 93.81 96 PHE A O 1
ATOM 795 N N . GLU A 1 97 ? 9.383 4.703 23.875 1 89.75 97 GLU A N 1
ATOM 796 C CA . GLU A 1 97 ? 9.07 4.973 25.281 1 89.75 97 GLU A CA 1
ATOM 797 C C . GLU A 1 97 ? 10.008 6.023 25.859 1 89.75 97 GLU A C 1
ATOM 799 O O . GLU A 1 97 ? 9.578 6.906 26.609 1 89.75 97 GLU A O 1
ATOM 804 N N . ILE A 1 98 ? 11.195 5.938 25.484 1 88.75 98 ILE A N 1
ATOM 805 C CA . ILE A 1 98 ? 12.18 6.898 25.969 1 88.75 98 ILE A CA 1
ATOM 806 C C . ILE A 1 98 ? 11.898 8.273 25.375 1 88.75 98 ILE A C 1
ATOM 808 O O . ILE A 1 98 ? 11.867 9.281 26.094 1 88.75 98 ILE A O 1
ATOM 812 N N . ALA A 1 99 ? 11.727 8.297 24.094 1 91.81 99 ALA A N 1
ATOM 813 C CA . ALA A 1 99 ? 11.477 9.547 23.391 1 91.81 99 ALA A CA 1
ATOM 814 C C . ALA A 1 99 ? 10.172 10.195 23.859 1 91.81 99 ALA A C 1
ATOM 816 O O . ALA A 1 99 ? 10.07 11.422 23.922 1 91.81 99 ALA A O 1
ATOM 817 N N . LYS A 1 100 ? 9.211 9.359 24.109 1 89.94 100 LYS A N 1
ATOM 818 C CA . LYS A 1 100 ? 7.914 9.852 24.578 1 89.94 100 LYS A CA 1
ATOM 819 C C . LYS A 1 100 ? 8.062 10.672 25.859 1 89.94 100 LYS A C 1
ATOM 821 O O . LYS A 1 100 ? 7.453 11.742 25.984 1 89.94 100 LYS A O 1
ATOM 826 N N . ALA A 1 101 ? 8.844 10.234 26.719 1 87 101 ALA A N 1
ATOM 827 C CA . ALA A 1 101 ? 9.094 10.953 27.969 1 87 101 ALA A CA 1
ATOM 828 C C . ALA A 1 101 ? 9.742 12.312 27.688 1 87 101 ALA A C 1
ATOM 830 O O . ALA A 1 101 ? 9.375 13.312 28.312 1 87 101 ALA A O 1
ATOM 831 N N . ASP A 1 102 ? 10.617 12.32 26.734 1 86.81 102 ASP A N 1
ATOM 832 C CA . ASP A 1 102 ? 11.312 13.555 26.375 1 86.81 102 ASP A CA 1
ATOM 833 C C . ASP A 1 102 ? 10.352 14.539 25.703 1 86.81 102 ASP A C 1
ATOM 835 O O . ASP A 1 102 ? 10.406 15.742 25.984 1 86.81 102 ASP A O 1
ATOM 839 N N . VAL A 1 103 ? 9.586 14.031 24.859 1 88.19 103 VAL A N 1
ATOM 840 C CA . VAL A 1 103 ? 8.641 14.867 24.125 1 88.19 103 VAL A CA 1
ATOM 841 C C . VAL A 1 103 ? 7.629 15.477 25.094 1 88.19 103 VAL A C 1
ATOM 843 O O . VAL A 1 103 ? 7.32 16.672 25 1 88.19 103 VAL A O 1
ATOM 846 N N . TYR A 1 104 ? 7.191 14.719 26.016 1 84.81 104 TYR A N 1
ATOM 847 C CA . TYR A 1 104 ? 6.238 15.211 27.016 1 84.81 104 TYR A CA 1
ATOM 848 C C . TYR A 1 104 ? 6.871 16.281 27.891 1 84.81 104 TYR A C 1
ATOM 850 O O . TYR A 1 104 ? 6.227 17.281 28.219 1 84.81 104 TYR A O 1
ATOM 858 N N . ALA A 1 105 ? 8.102 16.062 28.188 1 84.5 105 ALA A N 1
ATOM 859 C CA . ALA A 1 105 ? 8.82 17.047 28.984 1 84.5 105 ALA A CA 1
ATOM 860 C C . ALA A 1 105 ? 8.977 18.359 28.219 1 84.5 105 ALA A C 1
ATOM 862 O O . ALA A 1 105 ? 8.875 19.453 28.812 1 84.5 105 ALA A O 1
ATOM 863 N N . LEU A 1 106 ? 9.227 18.203 26.969 1 85.5 106 LEU A N 1
ATOM 864 C CA . LEU A 1 106 ? 9.375 19.375 26.125 1 85.5 106 LEU A CA 1
ATOM 865 C C . LEU A 1 106 ? 8.078 20.172 26.062 1 85.5 106 LEU A C 1
ATOM 867 O O . LEU A 1 106 ? 8.094 21.406 26.156 1 85.5 106 LEU A O 1
ATOM 871 N N . ILE A 1 107 ? 7.012 19.531 25.922 1 85.19 107 ILE A N 1
ATOM 872 C CA . ILE A 1 107 ? 5.707 20.172 25.828 1 85.19 107 ILE A CA 1
ATOM 873 C C . ILE A 1 107 ? 5.355 20.812 27.156 1 85.19 107 ILE A C 1
ATOM 875 O O . ILE A 1 107 ? 4.824 21.938 27.203 1 85.19 107 ILE A O 1
ATOM 879 N N . LYS A 1 108 ? 5.723 20.172 28.188 1 82.81 108 LYS A N 1
ATOM 880 C CA . LYS A 1 108 ? 5.438 20.688 29.531 1 82.81 108 LYS A CA 1
ATOM 881 C C . LYS A 1 108 ? 6.246 21.938 29.812 1 82.81 108 LYS A C 1
ATOM 883 O O . LYS A 1 108 ? 5.781 22.828 30.531 1 82.81 108 LYS A O 1
ATOM 888 N N . LYS A 1 109 ? 7.387 22.031 29.25 1 84.38 109 LYS A N 1
ATOM 889 C CA . LYS A 1 109 ? 8.266 23.156 29.469 1 84.38 109 LYS A CA 1
ATOM 890 C C . LYS A 1 109 ? 7.793 24.391 28.703 1 84.38 109 LYS A C 1
ATOM 892 O O . LYS A 1 109 ? 8.188 25.516 29.016 1 84.38 109 LYS A O 1
ATOM 897 N N . ASN A 1 110 ? 6.945 24.156 27.781 1 87.69 110 ASN A N 1
ATOM 898 C CA . ASN A 1 110 ? 6.438 25.281 26.984 1 87.69 110 ASN A CA 1
ATOM 899 C C . ASN A 1 110 ? 5.602 26.219 27.844 1 87.69 110 ASN A C 1
ATOM 901 O O . ASN A 1 110 ? 4.844 25.781 28.719 1 87.69 110 ASN A O 1
ATOM 905 N N . THR A 1 111 ? 5.734 27.5 27.562 1 86.75 111 THR A N 1
ATOM 906 C CA . THR A 1 111 ? 5.09 28.5 28.422 1 86.75 111 THR A CA 1
ATOM 907 C C . THR A 1 111 ? 3.877 29.094 27.719 1 86.75 111 THR A C 1
ATOM 909 O O . THR A 1 111 ? 3.094 29.828 28.344 1 86.75 111 THR A O 1
ATOM 912 N N . SER A 1 112 ? 3.748 28.859 26.469 1 89.44 112 SER A N 1
ATOM 913 C CA . SER A 1 112 ? 2.566 29.359 25.781 1 89.44 112 SER A CA 1
ATOM 914 C C . SER A 1 112 ? 1.42 28.359 25.844 1 89.44 112 SER A C 1
ATOM 916 O O . SER A 1 112 ? 1.617 27.203 26.234 1 89.44 112 SER A O 1
ATOM 918 N N . LYS A 1 113 ? 0.237 28.781 25.516 1 90.19 113 LYS A N 1
ATOM 919 C CA . LYS A 1 113 ? -0.89 27.859 25.422 1 90.19 113 LYS A CA 1
ATOM 920 C C . LYS A 1 113 ? -0.725 26.906 24.234 1 90.19 113 LYS A C 1
ATOM 922 O O . LYS A 1 113 ? 0.007 27.203 23.297 1 90.19 113 LYS A O 1
ATOM 927 N N . ILE A 1 114 ? -1.371 25.75 24.422 1 91.25 114 ILE A N 1
ATOM 928 C CA . ILE A 1 114 ? -1.229 24.703 23.422 1 91.25 114 ILE A CA 1
ATOM 929 C C . ILE A 1 114 ? -2.588 24.391 22.797 1 91.25 114 ILE A C 1
ATOM 931 O O . ILE A 1 114 ? -3.604 24.344 23.5 1 91.25 114 ILE A O 1
ATOM 935 N N . SER A 1 115 ? -2.555 24.344 21.547 1 92.12 115 SER A N 1
ATOM 936 C CA . SER A 1 115 ? -3.738 23.875 20.828 1 92.12 115 SER A CA 1
ATOM 937 C C . SER A 1 115 ? -3.512 22.5 20.219 1 92.12 115 SER A C 1
ATOM 939 O O . SER A 1 115 ? -2.371 22.094 19.969 1 92.12 115 SER A O 1
ATOM 941 N N . PHE A 1 116 ? -4.645 21.734 20 1 89.81 116 PHE A N 1
ATOM 942 C CA . PHE A 1 116 ? -4.516 20.359 19.531 1 89.81 116 PHE A CA 1
ATOM 943 C C . PHE A 1 116 ? -5.367 20.125 18.297 1 89.81 116 PHE A C 1
ATOM 945 O O . PHE A 1 116 ? -6.371 20.812 18.078 1 89.81 116 PHE A O 1
ATOM 952 N N . THR A 1 117 ? -4.883 19.266 17.469 1 90.5 117 THR A N 1
ATOM 953 C CA . THR A 1 117 ? -5.707 18.641 16.438 1 90.5 117 THR A CA 1
ATOM 954 C C . THR A 1 117 ? -5.879 17.156 16.703 1 90.5 117 THR A C 1
ATOM 956 O O . THR A 1 117 ? -4.941 16.484 17.156 1 90.5 117 THR A O 1
ATOM 959 N N . THR A 1 118 ? -7.035 16.609 16.484 1 86.31 118 THR A N 1
ATOM 960 C CA . THR A 1 118 ? -7.262 15.172 16.641 1 86.31 118 THR A CA 1
ATOM 961 C C . THR A 1 118 ? -8.25 14.656 15.602 1 86.31 118 THR A C 1
ATOM 963 O O . THR A 1 118 ? -9.094 15.414 15.117 1 86.31 118 THR A O 1
ATOM 966 N N . ASP A 1 119 ? -7.98 13.586 15.195 1 84 119 ASP A N 1
ATOM 967 C CA . ASP A 1 119 ? -8.82 12.867 14.234 1 84 119 ASP A CA 1
ATOM 968 C C . ASP A 1 119 ? -8.688 11.359 14.414 1 84 119 ASP A C 1
ATOM 970 O O . ASP A 1 119 ? -7.75 10.883 15.055 1 84 119 ASP A O 1
ATOM 974 N N . ILE A 1 120 ? -9.711 10.688 13.961 1 79.88 120 ILE A N 1
ATOM 975 C CA . ILE A 1 120 ? -9.711 9.227 14.055 1 79.88 120 ILE A CA 1
ATOM 976 C C . ILE A 1 120 ? -9.742 8.625 12.656 1 79.88 120 ILE A C 1
ATOM 978 O O . ILE A 1 120 ? -10.453 9.109 11.773 1 79.88 120 ILE A O 1
ATOM 982 N N . TRP A 1 121 ? -8.883 7.648 12.445 1 80.19 121 TRP A N 1
ATOM 983 C CA . TRP A 1 121 ? -8.836 6.902 11.195 1 80.19 121 TRP A CA 1
ATOM 984 C C . TRP A 1 121 ? -8.961 5.402 11.445 1 80.19 121 TRP A C 1
ATOM 986 O O . TRP A 1 121 ? -8.32 4.867 12.359 1 80.19 121 TRP A O 1
ATOM 996 N N . THR A 1 122 ? -9.781 4.77 10.68 1 72.25 122 THR A N 1
ATOM 997 C CA . THR A 1 122 ? -9.914 3.318 10.75 1 72.25 122 THR A CA 1
ATOM 998 C C . THR A 1 122 ? -9.125 2.645 9.633 1 72.25 122 THR A C 1
ATOM 1000 O O . THR A 1 122 ? -9.359 2.914 8.453 1 72.25 122 THR A O 1
ATOM 1003 N N . SER A 1 123 ? -8.242 1.845 9.961 1 74 123 SER A N 1
ATOM 1004 C CA . SER A 1 123 ? -7.395 1.154 8.992 1 74 123 SER A CA 1
ATOM 1005 C C . SER A 1 123 ? -8.172 0.083 8.242 1 74 123 SER A C 1
ATOM 1007 O O . SER A 1 123 ? -9.289 -0.274 8.633 1 74 123 SER A O 1
ATOM 1009 N N . PRO A 1 124 ? -7.574 -0.37 7.094 1 64.19 124 PRO A N 1
ATOM 1010 C CA . PRO A 1 124 ? -8.219 -1.451 6.348 1 64.19 124 PRO A CA 1
ATOM 1011 C C . PRO A 1 124 ? -8.453 -2.697 7.199 1 64.19 124 PRO A C 1
ATOM 1013 O O . PRO A 1 124 ? -9.398 -3.455 6.945 1 64.19 124 PRO A O 1
ATOM 1016 N N . ASP A 1 125 ? -7.684 -2.904 8.195 1 60.19 125 ASP A N 1
ATOM 1017 C CA . ASP A 1 125 ? -7.84 -4.039 9.102 1 60.19 125 ASP A CA 1
ATOM 1018 C C . ASP A 1 125 ? -8.789 -3.701 10.25 1 60.19 125 ASP A C 1
ATOM 1020 O O . ASP A 1 125 ? -8.82 -4.398 11.266 1 60.19 125 ASP A O 1
ATOM 1024 N N . ASN A 1 126 ? -9.359 -2.422 10.172 1 58.38 126 ASN A N 1
ATOM 1025 C CA . ASN A 1 126 ? -10.438 -1.973 11.047 1 58.38 126 ASN A CA 1
ATOM 1026 C C . ASN A 1 126 ? -9.914 -1.587 12.422 1 58.38 126 ASN A C 1
ATOM 1028 O O . ASN A 1 126 ? -10.594 -1.805 13.43 1 58.38 126 ASN A O 1
ATOM 1032 N N . VAL A 1 127 ? -8.797 -1.256 12.484 1 69.69 127 VAL A N 1
ATOM 1033 C CA . VAL A 1 127 ? -8.234 -0.682 13.695 1 69.69 127 VAL A CA 1
ATOM 1034 C C . VAL A 1 127 ? -8.375 0.838 13.672 1 69.69 127 VAL A C 1
ATOM 1036 O O . VAL A 1 127 ? -8.062 1.479 12.664 1 69.69 127 VAL A O 1
ATOM 1039 N N . ALA A 1 128 ? -8.945 1.348 14.75 1 74.12 128 ALA A N 1
ATOM 1040 C CA . ALA A 1 128 ? -9.102 2.797 14.844 1 74.12 128 ALA A CA 1
ATOM 1041 C C . ALA A 1 128 ? -7.836 3.451 15.398 1 74.12 128 ALA A C 1
ATOM 1043 O O . ALA A 1 128 ? -7.379 3.107 16.484 1 74.12 128 ALA A O 1
ATOM 1044 N N . TYR A 1 129 ? -7.25 4.281 14.68 1 81.56 129 TYR A N 1
ATOM 1045 C CA . TYR A 1 129 ? -6.098 5.07 15.109 1 81.56 129 TYR A CA 1
ATOM 1046 C C . TYR A 1 129 ? -6.496 6.516 15.383 1 81.56 129 TYR A C 1
ATOM 1048 O O . TYR A 1 129 ? -7.25 7.117 14.609 1 81.56 129 TYR A O 1
ATOM 1056 N N . THR A 1 130 ? -6.051 7.043 16.5 1 84.06 130 THR A N 1
ATOM 1057 C CA . THR A 1 130 ? -6.293 8.438 16.859 1 84.06 130 THR A CA 1
ATOM 1058 C C . THR A 1 130 ? -4.992 9.234 16.844 1 84.06 130 THR A C 1
ATOM 1060 O O . THR A 1 130 ? -4.023 8.859 17.516 1 84.06 130 THR A O 1
ATOM 1063 N N . ALA A 1 131 ? -5.004 10.25 16.062 1 89.56 131 ALA A N 1
ATOM 1064 C CA . ALA A 1 131 ? -3.838 11.133 16.016 1 89.56 131 ALA A CA 1
ATOM 1065 C C . ALA A 1 131 ? -4.074 12.398 16.828 1 89.56 131 ALA A C 1
ATOM 1067 O O . ALA A 1 131 ? -5.094 13.07 16.656 1 89.56 131 ALA A O 1
ATOM 1068 N N . VAL A 1 132 ? -3.236 12.656 17.734 1 89.06 132 VAL A N 1
ATOM 1069 C CA . VAL A 1 132 ? -3.285 13.875 18.516 1 89.06 132 VAL A CA 1
ATOM 1070 C C . VAL A 1 132 ? -2.004 14.68 18.312 1 89.06 132 VAL A C 1
ATOM 1072 O O . VAL A 1 132 ? -0.906 14.195 18.594 1 89.06 132 VAL A O 1
ATOM 1075 N N . THR A 1 133 ? -2.154 15.875 17.812 1 91.38 133 THR A N 1
ATOM 1076 C CA . THR A 1 133 ? -0.999 16.719 17.531 1 91.38 133 THR A CA 1
ATOM 1077 C C . THR A 1 133 ? -1.064 18.016 18.328 1 91.38 133 THR A C 1
ATOM 1079 O O . THR A 1 133 ? -2.109 18.672 18.375 1 91.38 133 THR A O 1
ATOM 1082 N N . ALA A 1 134 ? -0.039 18.328 18.938 1 91.19 134 ALA A N 1
ATOM 1083 C CA . ALA A 1 134 ? 0.073 19.578 19.672 1 91.19 134 ALA A CA 1
ATOM 1084 C C . ALA A 1 134 ? 0.658 20.672 18.797 1 91.19 134 ALA A C 1
ATOM 1086 O O . ALA A 1 134 ? 1.594 20.438 18.031 1 91.19 134 ALA A O 1
ATOM 1087 N N . HIS A 1 135 ? 0.057 21.828 18.859 1 92.62 135 HIS A N 1
ATOM 1088 C CA . HIS A 1 135 ? 0.504 23.016 18.125 1 92.62 135 HIS A CA 1
ATOM 1089 C C . HIS A 1 135 ? 0.792 24.172 19.078 1 92.62 135 HIS A C 1
ATOM 1091 O O . HIS A 1 135 ? -0.065 24.547 19.875 1 92.62 135 HIS A O 1
ATOM 1097 N N . PHE A 1 136 ? 1.938 24.719 19.047 1 93.38 136 PHE A N 1
ATOM 1098 C CA . PHE A 1 136 ? 2.275 25.891 19.844 1 93.38 136 PHE A CA 1
ATOM 1099 C C . PHE A 1 136 ? 3.461 26.625 19.234 1 93.38 136 PHE A C 1
ATOM 1101 O O . PHE A 1 136 ? 4.121 26.125 18.328 1 93.38 136 PHE A O 1
ATOM 1108 N N . ILE A 1 137 ? 3.596 27.844 19.609 1 94.69 137 ILE A N 1
ATOM 1109 C CA . ILE A 1 137 ? 4.742 28.656 19.203 1 94.69 137 ILE A CA 1
ATOM 1110 C C . ILE A 1 137 ? 5.742 28.734 20.359 1 94.69 137 ILE A C 1
ATOM 1112 O O . ILE A 1 137 ? 5.398 29.172 21.453 1 94.69 137 ILE A O 1
ATOM 1116 N N . ASP A 1 138 ? 6.934 28.312 20.141 1 91.94 138 ASP A N 1
ATOM 1117 C CA . ASP A 1 138 ? 7.918 28.219 21.219 1 91.94 138 ASP A CA 1
ATOM 1118 C C . ASP A 1 138 ? 8.539 29.594 21.516 1 91.94 138 ASP A C 1
ATOM 1120 O O . ASP A 1 138 ? 8.109 30.609 20.953 1 91.94 138 ASP A O 1
ATOM 1124 N N . LYS A 1 139 ? 9.531 29.641 22.406 1 91.88 139 LYS A N 1
ATOM 1125 C CA . LYS A 1 139 ? 10.148 30.875 22.875 1 91.88 139 LYS A CA 1
ATOM 1126 C C . LYS A 1 139 ? 10.914 31.562 21.734 1 91.88 139 LYS A C 1
ATOM 1128 O O . LYS A 1 139 ? 11.109 32.781 21.766 1 91.88 139 LYS A O 1
ATOM 1133 N N . ASN A 1 140 ? 11.289 30.781 20.75 1 92.19 140 ASN A N 1
ATOM 1134 C CA . ASN A 1 140 ? 12.023 31.312 19.609 1 92.19 140 ASN A CA 1
ATOM 1135 C C . ASN A 1 140 ? 11.086 31.672 18.453 1 92.19 140 ASN A C 1
ATOM 1137 O O . ASN A 1 140 ? 11.539 31.906 17.344 1 92.19 140 ASN A O 1
ATOM 1141 N N . TRP A 1 141 ? 9.773 31.656 18.766 1 94.81 141 TRP A N 1
ATOM 1142 C CA . TRP A 1 141 ? 8.719 32.062 17.828 1 94.81 141 TRP A CA 1
ATOM 1143 C C . TRP A 1 141 ? 8.672 31.125 16.625 1 94.81 141 TRP A C 1
ATOM 1145 O O . TRP A 1 141 ? 8.492 31.562 15.492 1 94.81 141 TRP A O 1
ATOM 1155 N N . LYS A 1 142 ? 8.984 29.875 16.922 1 92.44 142 LYS A N 1
ATOM 1156 C CA . LYS A 1 142 ? 8.836 28.844 15.914 1 92.44 142 LYS A CA 1
ATOM 1157 C C . LYS A 1 142 ? 7.574 28.016 16.156 1 92.44 142 LYS A C 1
ATOM 1159 O O . LYS A 1 142 ? 7.32 27.578 17.281 1 92.44 142 LYS A O 1
ATOM 1164 N N . LEU A 1 143 ? 6.824 27.922 15.07 1 93.12 143 LEU A N 1
ATOM 1165 C CA . LEU A 1 143 ? 5.625 27.094 15.172 1 93.12 143 LEU A CA 1
ATOM 1166 C C . LEU A 1 143 ? 5.996 25.625 15.289 1 93.12 143 LEU A C 1
ATOM 1168 O O . LEU A 1 143 ? 6.734 25.094 14.453 1 93.12 143 LEU A O 1
ATOM 1172 N N . LYS A 1 144 ? 5.574 25 16.344 1 91.38 144 LYS A N 1
ATOM 1173 C CA . LYS A 1 144 ? 5.828 23.578 16.578 1 91.38 144 LYS A CA 1
ATOM 1174 C C . LYS A 1 144 ? 4.562 22.766 16.359 1 91.38 144 LYS A C 1
ATOM 1176 O O . LYS A 1 144 ? 3.484 23.141 16.812 1 91.38 144 LYS A O 1
ATOM 1181 N N . CYS A 1 145 ? 4.699 21.797 15.523 1 92 145 CYS A N 1
ATOM 1182 C CA . CYS A 1 145 ? 3.668 20.797 15.281 1 92 145 CYS A CA 1
ATOM 1183 C C . CYS A 1 145 ? 4.168 19.406 15.648 1 92 145 CYS A C 1
ATOM 1185 O O . CYS A 1 145 ? 4.84 18.75 14.852 1 92 145 CYS A O 1
ATOM 1187 N N . ILE A 1 146 ? 3.711 18.906 16.859 1 91.44 146 ILE A N 1
ATOM 1188 C CA . ILE A 1 146 ? 4.277 17.672 17.391 1 91.44 146 ILE A CA 1
ATOM 1189 C C . ILE A 1 146 ? 3.176 16.625 17.578 1 91.44 146 ILE A C 1
ATOM 1191 O O . ILE A 1 146 ? 2.193 16.875 18.281 1 91.44 146 ILE A O 1
ATOM 1195 N N . LEU A 1 147 ? 3.355 15.531 16.953 1 91.62 147 LEU A N 1
ATOM 1196 C CA . LEU A 1 147 ? 2.453 14.406 17.172 1 91.62 147 LEU A CA 1
ATOM 1197 C C . LEU A 1 147 ? 2.639 13.836 18.578 1 91.62 147 LEU A C 1
ATOM 1199 O O . LEU A 1 147 ? 3.656 13.203 18.859 1 91.62 147 LEU A O 1
ATOM 1203 N N . VAL A 1 148 ? 1.66 14.07 19.391 1 89.12 148 VAL A N 1
ATOM 1204 C CA . VAL A 1 148 ? 1.765 13.672 20.781 1 89.12 148 VAL A CA 1
ATOM 1205 C C . VAL A 1 148 ? 1.561 12.164 20.906 1 89.12 148 VAL A C 1
ATOM 1207 O O . VAL A 1 148 ? 2.207 11.508 21.734 1 89.12 148 VAL A O 1
ATOM 1210 N N . ASP A 1 149 ? 0.607 11.688 20.156 1 87.94 149 ASP A N 1
ATOM 1211 C CA . ASP A 1 149 ? 0.32 10.25 20.188 1 87.94 149 ASP A CA 1
ATOM 1212 C C . ASP A 1 149 ? -0.466 9.828 18.938 1 87.94 149 ASP A C 1
ATOM 1214 O O . ASP A 1 149 ? -0.979 10.68 18.203 1 87.94 149 ASP A O 1
ATOM 1218 N N . PHE A 1 150 ? -0.636 8.547 18.641 1 86.12 150 PHE A N 1
ATOM 1219 C CA . PHE A 1 150 ? -1.255 8.055 17.406 1 86.12 150 PHE A CA 1
ATOM 1220 C C . PHE A 1 150 ? -2.195 6.891 17.719 1 86.12 150 PHE A C 1
ATOM 1222 O O . PHE A 1 150 ? -2.953 6.453 16.844 1 86.12 150 PHE A O 1
ATOM 1229 N N . LEU A 1 151 ? -2.291 6.18 18.719 1 68 151 LEU A N 1
ATOM 1230 C CA . LEU A 1 151 ? -3.17 5.043 18.969 1 68 151 LEU A CA 1
ATOM 1231 C C . LEU A 1 151 ? -4.211 5.383 20.031 1 68 151 LEU A C 1
ATOM 1233 O O . LEU A 1 151 ? -5.406 5.148 19.828 1 68 151 LEU A O 1
ATOM 1237 N N . GLN A 1 152 ? -3.861 5.559 21.266 1 59.59 152 GLN A N 1
ATOM 1238 C CA . GLN A 1 152 ? -4.777 5.703 22.391 1 59.59 152 GLN A CA 1
ATOM 1239 C C . GLN A 1 152 ? -4.832 7.152 22.859 1 59.59 152 GLN A C 1
ATOM 1241 O O . GLN A 1 152 ? -3.854 7.891 22.734 1 59.59 152 GLN A O 1
ATOM 1246 N N . ILE A 1 153 ? -6.203 7.602 22.766 1 51.78 153 ILE A N 1
ATOM 1247 C CA . ILE A 1 153 ? -6.324 8.891 23.438 1 51.78 153 ILE A CA 1
ATOM 1248 C C . ILE A 1 153 ? -5.645 8.836 24.797 1 51.78 153 ILE A C 1
ATOM 1250 O O . ILE A 1 153 ? -5.953 7.965 25.625 1 51.78 153 ILE A O 1
ATOM 1254 N N . VAL A 1 154 ? -4.445 9.227 24.797 1 47 154 VAL A N 1
ATOM 1255 C CA . VAL A 1 154 ? -3.57 9.258 25.953 1 47 154 VAL A CA 1
ATOM 1256 C C . VAL A 1 154 ? -4.25 10.023 27.094 1 47 154 VAL A C 1
ATOM 1258 O O . VAL A 1 154 ? -5.094 10.891 26.844 1 47 154 VAL A O 1
ATOM 1261 N N . GLU A 1 155 ? -4.113 9.453 28.234 1 49.31 155 GLU A N 1
ATOM 1262 C CA . GLU A 1 155 ? -4.234 10.219 29.469 1 49.31 155 GLU A CA 1
ATOM 1263 C C . GLU A 1 155 ? -3.822 11.672 29.266 1 49.31 155 GLU A C 1
ATOM 1265 O O . GLU A 1 155 ? -2.996 11.969 28.391 1 49.31 155 GLU A O 1
ATOM 1270 N N . PRO A 1 156 ? -4.582 12.562 29.828 1 50.25 156 PRO A N 1
ATOM 1271 C CA . PRO A 1 156 ? -4.355 14.008 29.656 1 50.25 156 PRO A CA 1
ATOM 1272 C C . PRO A 1 156 ? -2.881 14.383 29.766 1 50.25 156 PRO A C 1
ATOM 1274 O O . PRO A 1 156 ? -2.232 14.07 30.781 1 50.25 156 PRO A O 1
ATOM 1277 N N . ILE A 1 157 ? -2.154 14.297 28.734 1 47.88 157 ILE A N 1
ATOM 1278 C CA . ILE A 1 157 ? -0.762 14.711 28.609 1 47.88 157 ILE A CA 1
ATOM 1279 C C . ILE A 1 157 ? -0.532 15.984 29.422 1 47.88 157 ILE A C 1
ATOM 1281 O O . ILE A 1 157 ? 0.583 16.25 29.875 1 47.88 157 ILE A O 1
ATOM 1285 N N . CYS A 1 158 ? -1.564 16.906 29.453 1 50.88 158 CYS A N 1
ATOM 1286 C CA . CYS A 1 158 ? -1.277 18.219 30.031 1 50.88 158 CYS A CA 1
ATOM 1287 C C . CYS A 1 158 ? -1.314 18.172 31.562 1 50.88 158 CYS A C 1
ATOM 1289 O O . CYS A 1 158 ? -1.187 19.188 32.219 1 50.88 158 CYS A O 1
ATOM 1291 N N . GLY A 1 159 ? -1.06 16.875 32.094 1 49.56 159 GLY A N 1
ATOM 1292 C CA . GLY A 1 159 ? -1.07 16.812 33.562 1 49.56 159 GLY A CA 1
ATOM 1293 C C . GLY A 1 159 ? -2.168 17.672 34.188 1 49.56 159 GLY A C 1
ATOM 1294 O O . GLY A 1 159 ? -3.289 17.703 33.656 1 49.56 159 GLY A O 1
ATOM 1295 N N . ASP A 1 160 ? -1.868 18.328 35.312 1 51.84 160 ASP A N 1
ATOM 1296 C CA . ASP A 1 160 ? -2.703 19.219 36.125 1 51.84 160 ASP A CA 1
ATOM 1297 C C . ASP A 1 160 ? -2.859 20.578 35.438 1 51.84 160 ASP A C 1
ATOM 1299 O O . ASP A 1 160 ? -3.512 21.484 35.969 1 51.84 160 ASP A O 1
ATOM 1303 N N . ARG A 1 161 ? -2.242 20.844 34.281 1 53.25 161 ARG A N 1
ATOM 1304 C CA . ARG A 1 161 ? -2.32 22.188 33.719 1 53.25 161 ARG A CA 1
ATOM 1305 C C . ARG A 1 161 ? -3.465 22.297 32.719 1 53.25 161 ARG A C 1
ATOM 1307 O O . ARG A 1 161 ? -3.234 22.516 31.516 1 53.25 161 ARG A O 1
ATOM 1314 N N . LYS A 1 162 ? -4.625 21.938 33.094 1 56.28 162 LYS A N 1
ATOM 1315 C CA . LYS A 1 162 ? -5.871 22.047 32.344 1 56.28 162 LYS A CA 1
ATOM 1316 C C . LYS A 1 162 ? -5.961 23.391 31.609 1 56.28 162 LYS A C 1
ATOM 1318 O O . LYS A 1 162 ? -6.484 23.453 30.5 1 56.28 162 LYS A O 1
ATOM 1323 N N . SER A 1 163 ? -5.293 24.406 32.188 1 60.88 163 SER A N 1
ATOM 1324 C CA . SER A 1 163 ? -5.441 25.781 31.703 1 60.88 163 SER A CA 1
ATOM 1325 C C . SER A 1 163 ? -4.543 26.031 30.5 1 60.88 163 SER A C 1
ATOM 1327 O O . SER A 1 163 ? -4.621 27.094 29.875 1 60.88 163 SER A O 1
ATOM 1329 N N . LEU A 1 164 ? -3.971 24.938 29.953 1 73.62 164 LEU A N 1
ATOM 1330 C CA . LEU A 1 164 ? -2.973 25.188 28.922 1 73.62 164 LEU A CA 1
ATOM 1331 C C . LEU A 1 164 ? -3.541 24.906 27.531 1 73.62 164 LEU A C 1
ATOM 1333 O O . LEU A 1 164 ? -2.982 25.359 26.531 1 73.62 164 LEU A O 1
ATOM 1337 N N . ILE A 1 165 ? -4.758 24.422 27.531 1 80.31 165 ILE A N 1
ATOM 1338 C CA . ILE A 1 165 ? -5.316 24.094 26.219 1 80.31 165 ILE A CA 1
ATOM 1339 C C . ILE A 1 165 ? -6.184 25.25 25.719 1 80.31 165 ILE A C 1
ATOM 1341 O O . ILE A 1 165 ? -7.129 25.656 26.406 1 80.31 165 ILE A O 1
ATOM 1345 N N . LEU A 1 166 ? -5.805 25.766 24.609 1 82.12 166 LEU A N 1
ATOM 1346 C CA . LEU A 1 166 ? -6.527 26.922 24.078 1 82.12 166 LEU A CA 1
ATOM 1347 C C . LEU A 1 166 ? -7.543 26.5 23.031 1 82.12 166 LEU A C 1
ATOM 1349 O O . LEU A 1 166 ? -8.602 27.109 22.906 1 82.12 166 LEU A O 1
ATOM 1353 N N . GLY A 1 167 ? -7.137 25.469 22.297 1 85.19 167 GLY A N 1
ATOM 1354 C CA . GLY A 1 167 ? -8.062 25.094 21.25 1 85.19 167 GLY A CA 1
ATOM 1355 C C . GLY A 1 167 ? -7.855 23.672 20.766 1 85.19 167 GLY A C 1
ATOM 1356 O O . GLY A 1 167 ? -6.766 23.109 20.891 1 85.19 167 GLY A O 1
ATOM 1357 N N . ILE A 1 168 ? -8.953 23.109 20.234 1 87.62 168 ILE A N 1
ATOM 1358 C CA . ILE A 1 168 ? -8.93 21.781 19.625 1 87.62 168 ILE A CA 1
ATOM 1359 C C . ILE A 1 168 ? -9.617 21.828 18.266 1 87.62 168 ILE A C 1
ATOM 1361 O O . ILE A 1 168 ? -10.75 22.297 18.156 1 87.62 168 ILE A O 1
ATOM 1365 N N . CYS A 1 169 ? -8.836 21.453 17.359 1 89.38 169 CYS A N 1
ATOM 1366 C CA . CYS A 1 169 ? -9.398 21.391 16.016 1 89.38 169 CYS A CA 1
ATOM 1367 C C . CYS A 1 169 ? -9.766 19.953 15.648 1 89.38 169 CYS A C 1
ATOM 1369 O O . CYS A 1 169 ? -8.945 19.047 15.781 1 89.38 169 CYS A O 1
ATOM 1371 N N . THR A 1 170 ? -11.008 19.672 15.258 1 87.19 170 THR A N 1
ATOM 1372 C CA . THR A 1 170 ? -11.5 18.359 14.852 1 87.19 170 THR A CA 1
ATOM 1373 C C . THR A 1 170 ? -12.266 18.453 13.531 1 87.19 170 THR A C 1
ATOM 1375 O O . THR A 1 170 ? -12.508 19.547 13.031 1 87.19 170 THR A O 1
ATOM 1378 N N . ASP A 1 171 ? -12.516 17.344 13.031 1 80.81 171 ASP A N 1
ATOM 1379 C CA . ASP A 1 171 ? -13.398 17.375 11.867 1 80.81 171 ASP A CA 1
ATOM 1380 C C . ASP A 1 171 ? -14.82 17.766 12.266 1 80.81 171 ASP A C 1
ATOM 1382 O O . ASP A 1 171 ? -15.07 18.125 13.414 1 80.81 171 ASP A O 1
ATOM 1386 N N . ASN A 1 172 ? -15.742 17.859 11.344 1 74.25 172 ASN A N 1
ATOM 1387 C CA . ASN A 1 172 ? -17.078 18.406 11.602 1 74.25 172 ASN A CA 1
ATOM 1388 C C . ASN A 1 172 ? -18.062 17.312 11.984 1 74.25 172 ASN A C 1
ATOM 1390 O O . ASN A 1 172 ? -19.281 17.516 11.914 1 74.25 172 ASN A O 1
ATOM 1394 N N . ALA A 1 173 ? -17.578 16.219 12.492 1 75.25 173 ALA A N 1
ATOM 1395 C CA . ALA A 1 173 ? -18.453 15.109 12.891 1 75.25 173 ALA A CA 1
ATOM 1396 C C . ALA A 1 173 ? -19.188 15.43 14.195 1 75.25 173 ALA A C 1
ATOM 1398 O O . ALA A 1 173 ? -18.625 16.094 15.078 1 75.25 173 ALA A O 1
ATOM 1399 N N . SER A 1 174 ? -20.359 14.969 14.336 1 73.12 174 SER A N 1
ATOM 1400 C CA . SER A 1 174 ? -21.203 15.266 15.492 1 73.12 174 SER A CA 1
ATOM 1401 C C . SER A 1 174 ? -20.609 14.688 16.766 1 73.12 174 SER A C 1
ATOM 1403 O O . SER A 1 174 ? -20.781 15.258 17.844 1 73.12 174 SER A O 1
ATOM 1405 N N . ASN A 1 175 ? -19.984 13.578 16.656 1 74.75 175 ASN A N 1
ATOM 1406 C CA . ASN A 1 175 ? -19.406 12.938 17.828 1 74.75 175 ASN A CA 1
ATOM 1407 C C . ASN A 1 175 ? -18.344 13.828 18.484 1 74.75 175 ASN A C 1
ATOM 1409 O O . ASN A 1 175 ? -18.062 13.688 19.672 1 74.75 175 ASN A O 1
ATOM 1413 N N . ASN A 1 176 ? -17.781 14.727 17.719 1 79.38 176 ASN A N 1
ATOM 1414 C CA . ASN A 1 176 ? -16.766 15.625 18.266 1 79.38 176 ASN A CA 1
ATOM 1415 C C . ASN A 1 176 ? -17.359 16.625 19.25 1 79.38 176 ASN A C 1
ATOM 1417 O O . ASN A 1 176 ? -16.672 17.062 20.172 1 79.38 176 ASN A O 1
ATOM 1421 N N . GLU A 1 177 ? -18.625 16.922 19.047 1 80.19 177 GLU A N 1
ATOM 1422 C CA . GLU A 1 177 ? -19.266 17.859 19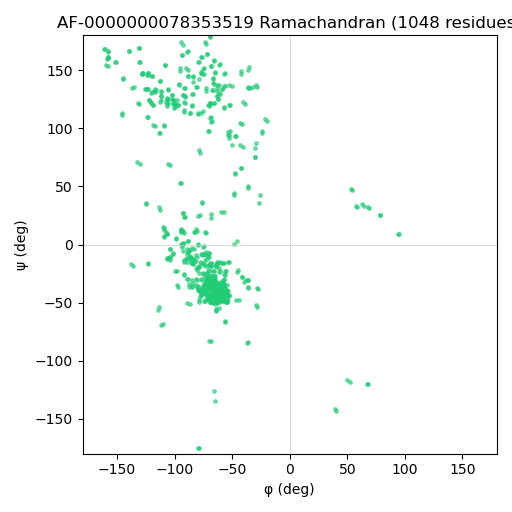.969 1 80.19 177 GLU A CA 1
ATOM 1423 C C . GLU A 1 177 ? -19.375 17.266 21.375 1 80.19 177 GLU A C 1
ATOM 1425 O O . GLU A 1 177 ? -19.188 17.953 22.375 1 80.19 177 GLU A O 1
ATOM 1430 N N . VAL A 1 178 ? -19.734 15.977 21.328 1 79.88 178 VAL A N 1
ATOM 1431 C CA . VAL A 1 178 ? -19.844 15.281 22.609 1 79.88 178 VAL A CA 1
ATOM 1432 C C . VAL A 1 178 ? -18.469 15.227 23.266 1 79.88 178 VAL A C 1
ATOM 1434 O O . VAL A 1 178 ? -18.344 15.469 24.469 1 79.88 178 VAL A O 1
ATOM 1437 N N . PHE A 1 179 ? -17.578 15 22.547 1 81.31 179 PHE A N 1
ATOM 1438 C CA . PHE A 1 179 ? -16.203 14.938 23.016 1 81.31 179 PHE A CA 1
ATOM 1439 C C . PHE A 1 179 ? -15.766 16.266 23.594 1 81.31 179 PHE A C 1
ATOM 1441 O O . PHE A 1 179 ? -15.211 16.312 24.703 1 81.31 179 PHE A O 1
ATOM 1448 N N . ILE A 1 180 ? -16.016 17.359 22.953 1 84.12 180 ILE A N 1
ATOM 1449 C CA . ILE A 1 180 ? -15.648 18.703 23.375 1 84.12 180 ILE A CA 1
ATOM 1450 C C . ILE A 1 180 ? -16.391 19.047 24.672 1 84.12 180 ILE A C 1
ATOM 1452 O O . ILE A 1 180 ? -15.797 19.609 25.594 1 84.12 180 ILE A O 1
ATOM 1456 N N . GLN A 1 181 ? -17.594 18.625 24.688 1 85.12 181 GLN A N 1
ATOM 1457 C CA . GLN A 1 181 ? -18.391 18.906 25.875 1 85.12 181 GLN A CA 1
ATOM 1458 C C . GLN A 1 181 ? -17.828 18.188 27.094 1 85.12 181 GLN A C 1
ATOM 1460 O O . GLN A 1 181 ? -17.797 18.734 28.203 1 85.12 181 GLN A O 1
ATOM 1465 N N . GLU A 1 182 ? -17.422 17.094 26.875 1 82.88 182 GLU A N 1
ATOM 1466 C CA . GLU A 1 182 ? -16.812 16.328 27.969 1 82.88 182 GLU A CA 1
ATOM 1467 C C . GLU A 1 182 ? -15.547 17 28.469 1 82.88 182 GLU A C 1
ATOM 1469 O O . GLU A 1 182 ? -15.266 17.016 29.672 1 82.88 182 GLU A O 1
ATOM 1474 N N . LEU A 1 183 ? -14.805 17.562 27.609 1 81.94 183 LEU A N 1
ATOM 1475 C CA . LEU A 1 183 ? -13.562 18.25 27.969 1 81.94 183 LEU A CA 1
ATOM 1476 C C . LEU A 1 183 ? -13.859 19.531 28.734 1 81.94 183 LEU A C 1
ATOM 1478 O O . LEU A 1 183 ? -13.102 19.922 29.641 1 81.94 183 LEU A O 1
ATOM 1482 N N . ILE A 1 184 ? -14.883 20.188 28.375 1 83.5 184 ILE A N 1
ATOM 1483 C CA . ILE A 1 184 ? -15.297 21.391 29.078 1 83.5 184 ILE A CA 1
ATOM 1484 C C . ILE A 1 184 ? -15.75 21.047 30.484 1 83.5 184 ILE A C 1
ATOM 1486 O O . ILE A 1 184 ? -15.328 21.672 31.469 1 83.5 184 ILE A O 1
ATOM 1490 N N . ASN A 1 185 ? -16.484 19.953 30.531 1 83.75 185 ASN A N 1
ATOM 1491 C CA . ASN A 1 185 ? -17 19.5 31.828 1 83.75 185 ASN A CA 1
ATOM 1492 C C . ASN A 1 185 ? -15.867 19.062 32.75 1 83.75 185 ASN A C 1
ATOM 1494 O O . ASN A 1 185 ? -15.961 19.219 33.969 1 83.75 185 ASN A O 1
ATOM 1498 N N . SER A 1 186 ? -14.914 18.578 32.156 1 79.06 186 SER A N 1
ATOM 1499 C CA . SER A 1 186 ? -13.781 18.078 32.938 1 79.06 186 SER A CA 1
ATOM 1500 C C . SER A 1 186 ? -12.781 19.188 33.25 1 79.06 186 SER A C 1
ATOM 1502 O O . SER A 1 186 ? -11.789 18.969 33.938 1 79.06 186 SER A O 1
ATOM 1504 N N . GLY A 1 187 ? -12.945 20.375 32.625 1 77 187 GLY A N 1
ATOM 1505 C CA . GLY A 1 187 ? -12.133 21.531 32.969 1 77 187 GLY A CA 1
ATOM 1506 C C . GLY A 1 187 ? -10.914 21.672 32.062 1 77 187 GLY A C 1
ATOM 1507 O O . GLY A 1 187 ? -10.07 22.547 32.281 1 77 187 GLY A O 1
ATOM 1508 N N . TYR A 1 188 ? -10.891 20.875 31.031 1 78.56 188 TYR A N 1
ATOM 1509 C CA . TYR A 1 188 ? -9.742 20.953 30.141 1 78.56 188 TYR A CA 1
ATOM 1510 C C . TYR A 1 188 ? -9.883 22.109 29.156 1 78.56 188 TYR A C 1
ATOM 1512 O O . TYR A 1 188 ? -8.891 22.672 28.703 1 78.56 188 TYR A O 1
ATOM 1520 N N . LEU A 1 189 ? -11.156 22.391 28.859 1 83.19 189 LEU A N 1
ATOM 1521 C CA . LEU A 1 189 ? -11.461 23.516 27.984 1 83.19 189 LEU A CA 1
ATOM 1522 C C . LEU A 1 189 ? -12.32 24.547 28.703 1 83.19 189 LEU A C 1
ATOM 1524 O O . LEU A 1 189 ? -13.164 24.203 29.531 1 83.19 189 LEU A O 1
ATOM 1528 N N . GLU A 1 190 ? -12.047 25.734 28.344 1 79.19 190 GLU A N 1
ATOM 1529 C CA . GLU A 1 190 ? -12.727 26.828 29.047 1 79.19 190 GLU A CA 1
ATOM 1530 C C . GLU A 1 190 ? -14.148 27.016 28.516 1 79.19 190 GLU A C 1
ATOM 1532 O O . GLU A 1 190 ? -15.055 27.344 29.281 1 79.19 190 GLU A O 1
ATOM 1537 N N . SER A 1 191 ? -14.297 26.891 27.281 1 82 191 SER A N 1
ATOM 1538 C CA . SER A 1 191 ? -15.586 27.172 26.656 1 82 191 SER A CA 1
ATOM 1539 C C . SER A 1 191 ? -15.719 26.469 25.312 1 82 191 SER A C 1
ATOM 1541 O O . SER A 1 191 ? -14.734 25.969 24.766 1 82 191 SER A O 1
ATOM 1543 N N . PRO A 1 192 ? -16.938 26.406 24.797 1 81.69 192 PRO A N 1
ATOM 1544 C CA . PRO A 1 192 ? -17.141 25.812 23.469 1 81.69 192 PRO A CA 1
ATOM 1545 C C . PRO A 1 192 ? -16.375 26.531 22.375 1 81.69 192 PRO A C 1
ATOM 1547 O O . PRO A 1 192 ? -16.156 25.969 21.297 1 81.69 192 PRO A O 1
ATOM 1550 N N . GLU A 1 193 ? -15.914 27.734 22.656 1 81.56 193 GLU A N 1
ATOM 1551 C CA . GLU A 1 193 ? -15.164 28.516 21.672 1 81.56 193 GLU A CA 1
ATOM 1552 C C . GLU A 1 193 ? -13.805 27.891 21.391 1 81.56 193 GLU A C 1
ATOM 1554 O O . GLU A 1 193 ? -13.18 28.172 20.375 1 81.56 193 GLU A O 1
ATOM 1559 N N . CYS A 1 194 ? -13.461 27.016 22.281 1 86.38 194 CYS A N 1
ATOM 1560 C CA . CYS A 1 194 ? -12.164 26.359 22.156 1 86.38 194 CYS A CA 1
ATOM 1561 C C . CYS A 1 194 ? -12.211 25.266 21.078 1 86.38 194 CYS A C 1
ATOM 1563 O O . CYS A 1 194 ? -11.164 24.781 20.641 1 86.38 194 CYS A O 1
ATOM 1565 N N . HIS A 1 195 ? -13.414 25.016 20.594 1 87.75 195 HIS A N 1
ATOM 1566 C CA . HIS A 1 195 ? -13.578 24.031 19.547 1 87.75 195 HIS A CA 1
ATOM 1567 C C . HIS A 1 195 ? -13.508 24.672 18.156 1 87.75 195 HIS A C 1
ATOM 1569 O O . HIS A 1 195 ? -14.328 25.531 17.828 1 87.75 195 HIS A O 1
ATOM 1575 N N . HIS A 1 196 ? -12.547 24.312 17.453 1 87.62 196 HIS A N 1
ATOM 1576 C CA . HIS A 1 196 ? -12.391 24.797 16.078 1 87.62 196 HIS A CA 1
ATOM 1577 C C . HIS A 1 196 ? -12.695 23.688 15.078 1 87.62 196 HIS A C 1
ATOM 1579 O O . HIS A 1 196 ? -12.055 22.641 15.094 1 87.62 196 HIS A O 1
ATOM 1585 N N . ARG A 1 197 ? -13.641 24 14.242 1 86.31 197 ARG A N 1
ATOM 1586 C CA . ARG A 1 197 ? -13.969 23.047 13.18 1 86.31 197 ARG A CA 1
ATOM 1587 C C . ARG A 1 197 ? -13 23.172 12.008 1 86.31 197 ARG A C 1
ATOM 1589 O O . ARG A 1 197 ? -12.633 24.281 11.617 1 86.31 197 ARG A O 1
ATOM 1596 N N . CYS A 1 198 ? -12.586 22.031 11.562 1 89.12 198 CYS A N 1
ATOM 1597 C CA . CYS A 1 198 ? -11.633 22.031 10.461 1 89.12 198 CYS A CA 1
ATOM 1598 C C . CYS A 1 198 ? -12.18 22.781 9.258 1 89.12 198 CYS A C 1
ATOM 1600 O O . CYS A 1 198 ? -13.203 22.406 8.688 1 89.12 198 CYS A O 1
ATOM 1602 N N . PHE A 1 199 ? -11.492 23.844 8.883 1 89.62 199 PHE A N 1
ATOM 1603 C CA . PHE A 1 199 ? -11.906 24.719 7.789 1 89.62 199 PHE A CA 1
ATOM 1604 C C . PHE A 1 199 ? -11.922 23.953 6.469 1 89.62 199 PHE A C 1
ATOM 1606 O O . PHE A 1 199 ? -12.773 24.203 5.613 1 89.62 199 PHE A O 1
ATOM 1613 N N . ALA A 1 200 ? -10.977 23.078 6.289 1 88.44 200 ALA A N 1
ATOM 1614 C CA . ALA A 1 200 ? -10.922 22.281 5.074 1 88.44 200 ALA A CA 1
ATOM 1615 C C . ALA A 1 200 ? -12.18 21.422 4.93 1 88.44 200 ALA A C 1
ATOM 1617 O O . ALA A 1 200 ? -12.695 21.25 3.822 1 88.44 200 ALA A O 1
ATOM 1618 N N . HIS A 1 201 ? -12.688 20.922 5.992 1 85.75 201 HIS A N 1
ATOM 1619 C CA . HIS A 1 201 ? -13.914 20.125 5.957 1 85.75 201 HIS A CA 1
ATOM 1620 C C . HIS A 1 201 ? -15.125 21 5.645 1 85.75 201 HIS A C 1
ATOM 1622 O O . HIS A 1 201 ? -16.062 20.547 4.996 1 85.75 201 HIS A O 1
ATOM 1628 N N . VAL A 1 202 ? -15.086 22.156 6.18 1 87.38 202 VAL A N 1
ATOM 1629 C CA . VAL A 1 202 ? -16.172 23.094 5.875 1 87.38 202 VAL A CA 1
ATOM 1630 C C . VAL A 1 202 ? -16.203 23.359 4.375 1 87.38 202 VAL A C 1
ATOM 1632 O O . VAL A 1 202 ? -17.281 23.359 3.766 1 87.38 202 VAL A O 1
ATOM 1635 N N . LEU A 1 203 ? -15.055 23.625 3.836 1 89.12 203 LEU A N 1
ATOM 1636 C CA . LEU A 1 203 ? -14.969 23.875 2.402 1 89.12 203 LEU A CA 1
ATOM 1637 C C . LEU A 1 203 ? -15.398 22.656 1.606 1 89.12 203 LEU A C 1
ATOM 1639 O O . LEU A 1 203 ? -16.016 22.781 0.545 1 89.12 203 LEU A O 1
ATOM 1643 N N . ASP A 1 204 ? -15.07 21.531 2.096 1 88.31 204 ASP A N 1
ATOM 1644 C CA . ASP A 1 204 ? -15.469 20.281 1.455 1 88.31 204 ASP A CA 1
ATOM 1645 C C . ASP A 1 204 ? -17 20.156 1.411 1 88.31 204 ASP A C 1
ATOM 1647 O O . ASP A 1 204 ? -17.562 19.812 0.373 1 88.31 204 ASP A O 1
ATOM 1651 N N . LEU A 1 205 ? -17.625 20.453 2.518 1 85 205 LEU A N 1
ATOM 1652 C CA . LEU A 1 205 ? -19.078 20.375 2.6 1 85 205 LEU A CA 1
ATOM 1653 C C . LEU A 1 205 ? -19.719 21.391 1.655 1 85 205 LEU A C 1
ATOM 1655 O O . LEU A 1 205 ? -20.719 21.078 0.994 1 85 205 LEU A O 1
ATOM 1659 N N . ALA A 1 206 ? -19.156 22.547 1.623 1 87.25 206 ALA A N 1
ATOM 1660 C CA . ALA A 1 206 ? -19.672 23.578 0.729 1 87.25 206 ALA A CA 1
ATOM 1661 C C . ALA A 1 206 ? -19.562 23.141 -0.73 1 87.25 206 ALA A C 1
ATOM 1663 O O . ALA A 1 206 ? -20.484 23.375 -1.52 1 87.25 206 ALA A O 1
ATOM 1664 N N . ALA A 1 207 ? -18.438 22.562 -1.048 1 88.12 207 ALA A N 1
ATOM 1665 C CA . ALA A 1 207 ? -18.219 22.109 -2.416 1 88.12 207 ALA A CA 1
ATOM 1666 C C . ALA A 1 207 ? -19.156 20.953 -2.764 1 88.12 207 ALA A C 1
ATOM 1668 O O . ALA A 1 207 ? -19.688 20.891 -3.873 1 88.12 207 ALA A O 1
ATOM 1669 N N . GLN A 1 208 ? -19.359 20.094 -1.837 1 86.38 208 GLN A N 1
ATOM 1670 C CA . GLN A 1 208 ? -20.25 18.953 -2.059 1 86.38 208 GLN A CA 1
ATOM 1671 C C . GLN A 1 208 ? -21.672 19.422 -2.314 1 86.38 208 GLN A C 1
ATOM 1673 O O . GLN A 1 208 ? -22.391 18.844 -3.137 1 86.38 208 GLN A O 1
ATOM 1678 N N . ASP A 1 209 ? -22.031 20.391 -1.601 1 84.62 209 ASP A N 1
ATOM 1679 C CA . ASP A 1 209 ? -23.375 20.953 -1.808 1 84.62 209 ASP A CA 1
ATOM 1680 C C . ASP A 1 209 ? -23.531 21.5 -3.23 1 84.62 209 ASP A C 1
ATOM 1682 O O . ASP A 1 209 ? -24.578 21.312 -3.857 1 84.62 209 ASP A O 1
ATOM 1686 N N . ALA A 1 210 ? -22.547 22.125 -3.668 1 83.38 210 ALA A N 1
ATOM 1687 C CA . ALA A 1 210 ? -22.562 22.656 -5.023 1 83.38 210 ALA A CA 1
ATOM 1688 C C . ALA A 1 210 ? -22.547 21.531 -6.059 1 83.38 210 ALA A C 1
ATOM 1690 O O . ALA A 1 210 ? -23.188 21.656 -7.113 1 83.38 210 ALA A O 1
ATOM 1691 N N . HIS A 1 211 ? -21.797 20.5 -5.812 1 88.25 211 HIS A N 1
ATOM 1692 C CA . HIS A 1 211 ? -21.719 19.359 -6.711 1 88.25 211 HIS A CA 1
ATOM 1693 C C . HIS A 1 211 ? -23.094 18.719 -6.914 1 88.25 211 HIS A C 1
ATOM 1695 O O . HIS A 1 211 ? -23.391 18.203 -7.988 1 88.25 211 HIS A O 1
ATOM 1701 N N . GLN A 1 212 ? -23.891 18.812 -5.879 1 86.06 212 GLN A N 1
ATOM 1702 C CA . GLN A 1 212 ? -25.203 18.188 -5.941 1 86.06 212 GLN A CA 1
ATOM 1703 C C . GLN A 1 212 ? -26.078 18.859 -6.992 1 86.06 212 GLN A C 1
ATOM 1705 O O . GLN A 1 212 ? -26.938 18.219 -7.605 1 86.06 212 GLN A O 1
ATOM 1710 N N . GLU A 1 213 ? -25.844 20.094 -7.281 1 82.06 213 GLU A N 1
ATOM 1711 C CA . GLU A 1 213 ? -26.641 20.844 -8.242 1 82.06 213 GLU A CA 1
ATOM 1712 C C . GLU A 1 213 ? -26.406 20.344 -9.664 1 82.06 213 GLU A C 1
ATOM 1714 O O . GLU A 1 213 ? -27.297 20.438 -10.516 1 82.06 213 GLU A O 1
ATOM 1719 N N . ILE A 1 214 ? -25.25 19.859 -9.914 1 87.56 214 ILE A N 1
ATOM 1720 C CA . ILE A 1 214 ? -24.938 19.344 -11.242 1 87.56 214 ILE A CA 1
ATOM 1721 C C . ILE A 1 214 ? -24.438 17.906 -11.133 1 87.56 214 ILE A C 1
ATOM 1723 O O . ILE A 1 214 ? -23.484 17.516 -11.828 1 87.56 214 ILE A O 1
ATOM 1727 N N . LYS A 1 215 ? -24.984 17.234 -10.234 1 90.06 215 LYS A N 1
ATOM 1728 C CA . LYS A 1 215 ? -24.578 15.875 -9.891 1 90.06 215 LYS A CA 1
ATOM 1729 C C . LYS A 1 215 ? -24.594 14.969 -11.117 1 90.06 215 LYS A C 1
ATOM 1731 O O . LYS A 1 215 ? -23.688 14.156 -11.297 1 90.06 215 LYS A O 1
ATOM 1736 N N . THR A 1 216 ? -25.547 15.117 -11.945 1 92.12 216 THR A N 1
ATOM 1737 C CA . THR A 1 216 ? -25.703 14.258 -13.109 1 92.12 216 THR A CA 1
ATOM 1738 C C . THR A 1 216 ? -24.531 14.43 -14.07 1 92.12 216 THR A C 1
ATOM 1740 O O . THR A 1 216 ? -23.984 13.453 -14.586 1 92.12 216 THR A O 1
ATOM 1743 N N . SER A 1 217 ? -24.156 15.703 -14.266 1 93.44 217 SER A N 1
ATOM 1744 C CA . SER A 1 217 ? -23.031 15.984 -15.156 1 93.44 217 SER A CA 1
ATOM 1745 C C . SER A 1 217 ? -21.734 15.406 -14.617 1 93.44 217 SER A C 1
ATOM 1747 O O . SER A 1 217 ? -20.953 14.82 -15.375 1 93.44 217 SER A O 1
ATOM 1749 N N . ILE A 1 218 ? -21.531 15.531 -13.328 1 94.5 218 ILE A N 1
ATOM 1750 C CA . ILE A 1 218 ? -20.328 15.039 -12.688 1 94.5 218 ILE A CA 1
ATOM 1751 C C . ILE A 1 218 ? -20.297 13.516 -12.742 1 94.5 218 ILE A C 1
ATOM 1753 O O . ILE A 1 218 ? -19.266 12.914 -13.062 1 94.5 218 ILE A O 1
ATOM 1757 N N . GLU A 1 219 ? -21.422 12.914 -12.445 1 94.25 219 GLU A N 1
ATOM 1758 C CA . GLU A 1 219 ? -21.516 11.453 -12.398 1 94.25 219 GLU A CA 1
ATOM 1759 C C . GLU A 1 219 ? -21.328 10.844 -13.789 1 94.25 219 GLU A C 1
ATOM 1761 O O . GLU A 1 219 ? -20.719 9.789 -13.93 1 94.25 219 GLU A O 1
ATOM 1766 N N . THR A 1 220 ? -21.906 11.492 -14.742 1 95.19 220 THR A N 1
ATOM 1767 C CA . THR A 1 220 ? -21.75 11.016 -16.109 1 95.19 220 THR A CA 1
ATOM 1768 C C . THR A 1 220 ? -20.281 11.023 -16.531 1 95.19 220 THR A C 1
ATOM 1770 O O . THR A 1 220 ? -19.797 10.055 -17.109 1 95.19 220 THR A O 1
ATOM 1773 N N . LEU A 1 221 ? -19.641 12.125 -16.219 1 95.62 221 LEU A N 1
ATOM 1774 C CA . LEU A 1 221 ? -18.219 12.219 -16.547 1 95.62 221 LEU A CA 1
ATOM 1775 C C . LEU A 1 221 ? -17.422 11.188 -15.758 1 95.62 221 LEU A C 1
ATOM 1777 O O . LEU A 1 221 ? -16.531 10.539 -16.297 1 95.62 221 LEU A O 1
ATOM 1781 N N . ARG A 1 222 ? -17.719 11.086 -14.469 1 94.75 222 ARG A N 1
ATOM 1782 C CA . ARG A 1 222 ? -17.047 10.133 -13.586 1 94.75 222 ARG A CA 1
ATOM 1783 C C . ARG A 1 222 ? -17.141 8.719 -14.133 1 94.75 222 ARG A C 1
ATOM 1785 O O . ARG A 1 222 ? -16.141 8 -14.203 1 94.75 222 ARG A O 1
ATOM 1792 N N . GLU A 1 223 ? -18.281 8.336 -14.516 1 92.62 223 GLU A N 1
ATOM 1793 C CA . GLU A 1 223 ? -18.516 7.004 -15.062 1 92.62 223 GLU A CA 1
ATOM 1794 C C . GLU A 1 223 ? -17.766 6.824 -16.391 1 92.62 223 GLU A C 1
ATOM 1796 O O . GLU A 1 223 ? -17.219 5.754 -16.656 1 92.62 223 GLU A O 1
ATOM 1801 N N . GLY A 1 224 ? -17.828 7.82 -17.156 1 92.62 224 GLY A N 1
ATOM 1802 C CA . GLY A 1 224 ? -17.094 7.777 -18.406 1 92.62 224 GLY A CA 1
ATOM 1803 C C . GLY A 1 224 ? -15.602 7.578 -18.219 1 92.62 224 GLY A C 1
ATOM 1804 O O . GLY A 1 224 ? -14.992 6.754 -18.906 1 92.62 224 GLY A O 1
ATOM 1805 N N . ILE A 1 225 ? -15.055 8.367 -17.297 1 92.31 225 ILE A N 1
ATOM 1806 C CA . ILE A 1 225 ? -13.617 8.297 -17.047 1 92.31 225 ILE A CA 1
ATOM 1807 C C . ILE A 1 225 ? -13.266 6.922 -16.469 1 92.31 225 ILE A C 1
ATOM 1809 O O . ILE A 1 225 ? -12.258 6.328 -16.844 1 92.31 225 ILE A O 1
ATOM 1813 N N . LYS A 1 226 ? -14.078 6.469 -15.562 1 87.31 226 LYS A N 1
ATOM 1814 C CA . LYS A 1 226 ? -13.875 5.152 -14.961 1 87.31 226 LYS A CA 1
ATOM 1815 C C . LYS A 1 226 ? -13.812 4.062 -16.031 1 87.31 226 LYS A C 1
ATOM 1817 O O . LYS A 1 226 ? -12.898 3.242 -16.031 1 87.31 226 LYS A O 1
ATOM 1822 N N . LEU A 1 227 ? -14.727 4.043 -16.953 1 83.94 227 LEU A N 1
ATOM 1823 C CA . LEU A 1 227 ? -14.828 3.014 -17.984 1 83.94 227 LEU A CA 1
ATOM 1824 C C . LEU A 1 227 ? -13.75 3.197 -19.047 1 83.94 227 LEU A C 1
ATOM 1826 O O . LEU A 1 227 ? -13.25 2.219 -19.609 1 83.94 227 LEU A O 1
ATOM 1830 N N . LEU A 1 228 ? -13.438 4.441 -19.297 1 87.38 228 LEU A N 1
ATOM 1831 C CA . LEU A 1 228 ? -12.328 4.719 -20.203 1 87.38 228 LEU A CA 1
ATOM 1832 C C . LEU A 1 228 ? -11.031 4.113 -19.672 1 87.38 228 LEU A C 1
ATOM 1834 O O . LEU A 1 228 ? -10.273 3.508 -20.438 1 87.38 228 LEU A O 1
ATOM 1838 N N . GLN A 1 229 ? -10.852 4.293 -18.422 1 80.25 229 GLN A N 1
ATOM 1839 C CA . GLN A 1 229 ? -9.617 3.814 -17.812 1 80.25 229 GLN A CA 1
ATOM 1840 C C . GLN A 1 229 ? -9.562 2.289 -17.797 1 80.25 229 GLN A C 1
ATOM 1842 O O . GLN A 1 229 ? -8.477 1.702 -17.75 1 80.25 229 GLN A O 1
ATOM 1847 N N . CYS A 1 230 ? -10.719 1.665 -17.953 1 72.81 230 CYS A N 1
ATOM 1848 C CA . CYS A 1 230 ? -10.805 0.21 -17.984 1 72.81 230 CYS A CA 1
ATOM 1849 C C . CYS A 1 230 ? -10.609 -0.313 -19.406 1 72.81 230 CYS A C 1
ATOM 1851 O O . CYS A 1 230 ? -10.531 -1.524 -19.625 1 72.81 230 CYS A O 1
ATOM 1853 N N . CYS A 1 231 ? -10.531 0.538 -20.359 1 73.88 231 CYS A N 1
ATOM 1854 C CA . CYS A 1 231 ? -10.383 0.164 -21.766 1 73.88 231 CYS A CA 1
ATOM 1855 C C . CYS A 1 231 ? -9.023 0.595 -22.297 1 73.88 231 CYS A C 1
ATOM 1857 O O . CYS A 1 231 ? -8.883 1.695 -22.828 1 73.88 231 CYS A O 1
ATOM 1859 N N . PRO A 1 232 ? -8.055 -0.328 -22.297 1 69.94 232 PRO A N 1
ATOM 1860 C CA . PRO A 1 232 ? -6.699 0.03 -22.719 1 69.94 232 PRO A CA 1
ATOM 1861 C C . PRO A 1 232 ? -6.645 0.563 -24.141 1 69.94 232 PRO A C 1
ATOM 1863 O O . PRO A 1 232 ? -5.879 1.487 -24.438 1 69.94 232 PRO A O 1
ATOM 1866 N N . ALA A 1 233 ? -7.414 -0.037 -24.969 1 73.38 233 ALA A N 1
ATOM 1867 C CA . ALA A 1 233 ? -7.43 0.402 -26.359 1 73.38 233 ALA A CA 1
ATOM 1868 C C . ALA A 1 233 ? -7.852 1.863 -26.484 1 73.38 233 ALA A C 1
ATOM 1870 O O . ALA A 1 233 ? -7.254 2.635 -27.234 1 73.38 233 ALA A O 1
ATOM 1871 N N . SER A 1 234 ? -8.859 2.213 -25.75 1 84.88 234 SER A N 1
ATOM 1872 C CA . SER A 1 234 ? -9.359 3.584 -25.781 1 84.88 234 SER A CA 1
ATOM 1873 C C . SER A 1 234 ? -8.367 4.551 -25.141 1 84.88 234 SER A C 1
ATOM 1875 O O . SER A 1 234 ? -8.234 5.691 -25.578 1 84.88 234 SER A O 1
ATOM 1877 N N . MET A 1 235 ? -7.691 4.086 -24.125 1 83.25 235 MET A N 1
ATOM 1878 C CA . MET A 1 235 ? -6.664 4.902 -23.5 1 83.25 235 MET A CA 1
ATOM 1879 C C . MET A 1 235 ? -5.512 5.176 -24.453 1 83.25 235 MET A C 1
ATOM 1881 O O . MET A 1 235 ? -4.98 6.289 -24.5 1 83.25 235 MET A O 1
ATOM 1885 N N . GLU A 1 236 ? -5.145 4.113 -25.141 1 79.94 236 GLU A N 1
ATOM 1886 C CA . GLU A 1 236 ? -4.09 4.27 -26.141 1 79.94 236 GLU A CA 1
ATOM 1887 C C . GLU A 1 236 ? -4.504 5.246 -27.234 1 79.94 236 GLU A C 1
ATOM 1889 O O . GLU A 1 236 ? -3.674 5.996 -27.75 1 79.94 236 GLU A O 1
ATOM 1894 N N . GLN A 1 237 ? -5.715 5.129 -27.641 1 87.25 237 GLN A N 1
ATOM 1895 C CA . GLN A 1 237 ? -6.234 6.055 -28.641 1 87.25 237 GLN A CA 1
ATOM 1896 C C . GLN A 1 237 ? -6.188 7.492 -28.141 1 87.25 237 GLN A C 1
ATOM 1898 O O . GLN A 1 237 ? -5.828 8.406 -28.891 1 87.25 237 GLN A O 1
ATOM 1903 N N . LEU A 1 238 ? -6.586 7.711 -26.922 1 90.94 238 LEU A N 1
ATOM 1904 C CA . LEU A 1 238 ? -6.543 9.039 -26.328 1 90.94 238 LEU A CA 1
ATOM 1905 C C . LEU A 1 238 ? -5.117 9.578 -26.312 1 90.94 238 LEU A C 1
ATOM 1907 O O . LEU A 1 238 ? -4.891 10.75 -26.625 1 90.94 238 LEU A O 1
ATOM 1911 N N . LYS A 1 239 ? -4.203 8.742 -25.969 1 86 239 LYS A N 1
ATOM 1912 C CA . LYS A 1 239 ? -2.793 9.117 -25.938 1 86 239 LYS A CA 1
ATOM 1913 C C . LYS A 1 239 ? -2.303 9.516 -27.328 1 86 239 LYS A C 1
ATOM 1915 O O . LYS A 1 239 ? -1.529 10.461 -27.469 1 86 239 LYS A O 1
ATOM 1920 N N . LYS A 1 240 ? -2.67 8.758 -28.281 1 86.56 240 LYS A N 1
ATOM 1921 C CA . LYS A 1 240 ? -2.281 9.023 -29.656 1 86.56 240 LYS A CA 1
ATOM 1922 C C . LYS A 1 240 ? -2.834 10.359 -30.141 1 86.56 240 LYS A C 1
ATOM 1924 O O . LYS A 1 240 ? -2.135 11.125 -30.812 1 86.56 240 LYS A O 1
ATOM 1929 N N . ILE A 1 241 ? -4.082 10.641 -29.797 1 92.06 241 ILE A N 1
ATOM 1930 C CA . ILE A 1 241 ? -4.742 11.867 -30.234 1 92.06 241 ILE A CA 1
ATOM 1931 C C . ILE A 1 241 ? -4.066 13.07 -29.578 1 92.06 241 ILE A C 1
ATOM 1933 O O . ILE A 1 241 ? -3.863 14.102 -30.219 1 92.06 241 ILE A O 1
ATOM 1937 N N . MET A 1 242 ? -3.738 12.922 -28.391 1 91.25 242 MET A N 1
ATOM 1938 C CA . MET A 1 242 ? -3.236 14.055 -27.609 1 91.25 242 MET A CA 1
ATOM 1939 C C . MET A 1 242 ? -1.74 14.25 -27.844 1 91.25 242 MET A C 1
ATOM 1941 O O . MET A 1 242 ? -1.229 15.367 -27.734 1 91.25 242 MET A O 1
ATOM 1945 N N . GLY A 1 243 ? -1.002 13.117 -28.078 1 83.19 243 GLY A N 1
ATOM 1946 C CA . GLY A 1 243 ? 0.43 13.195 -28.312 1 83.19 243 GLY A CA 1
ATOM 1947 C C . GLY A 1 243 ? 1.217 13.625 -27.094 1 83.19 243 GLY A C 1
ATOM 1948 O O . GLY A 1 243 ? 1.067 13.039 -26.016 1 83.19 243 GLY A O 1
ATOM 1949 N N . GLU A 1 244 ? 1.957 14.773 -27.219 1 80.31 244 GLU A N 1
ATOM 1950 C CA . GLU A 1 244 ? 2.852 15.258 -26.172 1 80.31 244 GLU A CA 1
ATOM 1951 C C . GLU A 1 244 ? 2.072 15.961 -25.062 1 80.31 244 GLU A C 1
ATOM 1953 O O . GLU A 1 244 ? 2.553 16.062 -23.938 1 80.31 244 GLU A O 1
ATOM 1958 N N . SER A 1 245 ? 0.867 16.328 -25.438 1 85.25 245 SER A N 1
ATOM 1959 C CA . SER A 1 245 ? 0.064 17.062 -24.453 1 85.25 245 SER A CA 1
ATOM 1960 C C . SER A 1 245 ? -0.81 16.109 -23.641 1 85.25 245 SER A C 1
ATOM 1962 O O . SER A 1 245 ? -1.705 16.562 -22.922 1 85.25 245 SER A O 1
ATOM 1964 N N . PHE A 1 246 ? -0.544 14.867 -23.781 1 85.88 246 PHE A N 1
ATOM 1965 C CA . PHE A 1 246 ? -1.378 13.867 -23.125 1 85.88 246 PHE A CA 1
ATOM 1966 C C . PHE A 1 246 ? -1.325 14.023 -21.609 1 85.88 246 PHE A C 1
ATOM 1968 O O . PHE A 1 246 ? -0.251 14.219 -21.031 1 85.88 246 PHE A O 1
ATOM 1975 N N . LEU A 1 247 ? -2.525 14.148 -21.047 1 85.75 247 LEU A N 1
ATOM 1976 C CA . LEU A 1 247 ? -2.703 14.086 -19.594 1 85.75 247 LEU A CA 1
ATOM 1977 C C . LEU A 1 247 ? -3.459 12.82 -19.203 1 85.75 247 LEU A C 1
ATOM 1979 O O . LEU A 1 247 ? -4.449 12.461 -19.828 1 85.75 247 LEU A O 1
ATOM 1983 N N . GLU A 1 248 ? -2.953 12.133 -18.25 1 81.38 248 GLU A N 1
ATOM 1984 C CA . GLU A 1 248 ? -3.668 10.961 -17.75 1 81.38 248 GLU A CA 1
ATOM 1985 C C . GLU A 1 248 ? -4.98 11.352 -17.078 1 81.38 248 GLU A C 1
ATOM 1987 O O . GLU A 1 248 ? -4.992 12.203 -16.188 1 81.38 248 GLU A O 1
ATOM 1992 N N . PRO A 1 249 ? -6.035 10.805 -17.594 1 87 249 PRO A N 1
ATOM 1993 C CA . PRO A 1 249 ? -7.297 11.094 -16.906 1 87 249 PRO A CA 1
ATOM 1994 C C . PRO A 1 249 ? -7.27 10.695 -15.438 1 87 249 PRO A C 1
ATOM 1996 O O . PRO A 1 249 ? -6.707 9.656 -15.086 1 87 249 PRO A O 1
ATOM 1999 N N . ILE A 1 250 ? -7.777 11.547 -14.602 1 86 250 ILE A N 1
ATOM 2000 C CA . ILE A 1 250 ? -7.82 11.328 -13.156 1 86 250 ILE A CA 1
ATOM 2001 C C . ILE A 1 250 ? -9.25 10.984 -12.734 1 86 250 ILE A C 1
ATOM 2003 O O . ILE A 1 250 ? -10.195 11.672 -13.117 1 86 250 ILE A O 1
ATOM 2007 N N . LEU A 1 251 ? -9.344 9.844 -12.07 1 88.44 251 LEU A N 1
ATOM 2008 C CA . LEU A 1 251 ? -10.625 9.516 -11.469 1 88.44 251 LEU A CA 1
ATOM 2009 C C . LEU A 1 251 ? -10.695 10 -10.023 1 88.44 251 LEU A C 1
ATOM 2011 O O . LEU A 1 251 ? -9.773 9.758 -9.242 1 88.44 251 LEU A O 1
ATOM 2015 N N . ASP A 1 252 ? -11.719 10.711 -9.695 1 88.5 252 ASP A N 1
ATOM 2016 C CA . ASP A 1 252 ? -11.828 11.328 -8.375 1 88.5 252 ASP A CA 1
ATOM 2017 C C . ASP A 1 252 ? -12.281 10.312 -7.332 1 88.5 252 ASP A C 1
ATOM 2019 O O . ASP A 1 252 ? -12.648 9.188 -7.672 1 88.5 252 ASP A O 1
ATOM 2023 N N . VAL A 1 253 ? -11.977 10.594 -6.074 1 77.44 253 VAL A N 1
ATOM 2024 C CA . VAL A 1 253 ? -12.672 10 -4.941 1 77.44 253 VAL A CA 1
ATOM 2025 C C . VAL A 1 253 ? -13.906 10.828 -4.598 1 77.44 253 VAL A C 1
ATOM 2027 O O . VAL A 1 253 ? -13.797 11.961 -4.129 1 77.44 253 VAL A O 1
ATOM 2030 N N . ALA A 1 254 ? -15.008 10.242 -4.797 1 80.56 254 ALA A N 1
ATOM 2031 C CA . ALA A 1 254 ? -16.281 10.961 -4.789 1 80.56 254 ALA A CA 1
ATOM 2032 C C . ALA A 1 254 ? -16.469 11.719 -3.48 1 80.56 254 ALA A C 1
ATOM 2034 O O . ALA A 1 254 ? -17.125 12.758 -3.449 1 80.56 254 ALA A O 1
ATOM 2035 N N . THR A 1 255 ? -15.766 11.281 -2.396 1 74.56 255 THR A N 1
ATOM 2036 C CA . THR A 1 255 ? -15.977 11.898 -1.092 1 74.56 255 THR A CA 1
ATOM 2037 C C . THR A 1 255 ? -14.992 13.039 -0.866 1 74.56 255 THR A C 1
ATOM 2039 O O . THR A 1 255 ? -15.055 13.727 0.16 1 74.56 255 THR A O 1
ATOM 2042 N N . ARG A 1 256 ? -14.164 13.305 -1.84 1 78 256 ARG A N 1
ATOM 2043 C CA . ARG A 1 256 ? -13.164 14.359 -1.722 1 78 256 ARG A CA 1
ATOM 2044 C C . ARG A 1 256 ? -13.312 15.375 -2.852 1 78 256 ARG A C 1
ATOM 2046 O O . ARG A 1 256 ? -12.828 15.148 -3.965 1 78 256 ARG A O 1
ATOM 2053 N N . TRP A 1 257 ? -13.742 16.5 -2.527 1 87.69 257 TRP A N 1
ATOM 2054 C CA . TRP A 1 257 ? -14.047 17.484 -3.551 1 87.69 257 TRP A CA 1
ATOM 2055 C C . TRP A 1 257 ? -12.797 17.891 -4.316 1 87.69 257 TRP A C 1
ATOM 2057 O O . TRP A 1 257 ? -12.859 18.203 -5.508 1 87.69 257 TRP A O 1
ATOM 2067 N N . ASN A 1 258 ? -11.688 17.891 -3.623 1 86.06 258 ASN A N 1
ATOM 2068 C CA . ASN A 1 258 ? -10.438 18.281 -4.266 1 86.06 258 ASN A CA 1
ATOM 2069 C C . ASN A 1 258 ? -10.07 17.328 -5.406 1 86.06 258 ASN A C 1
ATOM 2071 O O . ASN A 1 258 ? -9.57 17.766 -6.445 1 86.06 258 ASN A O 1
ATOM 2075 N N . SER A 1 259 ? -10.367 16.109 -5.164 1 87.5 259 SER A N 1
ATOM 2076 C CA . SER A 1 259 ? -10.102 15.125 -6.211 1 87.5 259 SER A CA 1
ATOM 2077 C C . SER A 1 259 ? -11.07 15.281 -7.379 1 87.5 259 SER A C 1
ATOM 2079 O O . SER A 1 259 ? -10.695 15.078 -8.531 1 87.5 259 SER A O 1
ATOM 2081 N N . THR A 1 260 ? -12.273 15.609 -7.039 1 91.69 260 THR A N 1
ATOM 2082 C CA . THR A 1 260 ? -13.242 15.883 -8.086 1 91.69 260 THR A CA 1
ATOM 2083 C C . THR A 1 260 ? -12.82 17.094 -8.906 1 91.69 260 THR A C 1
ATOM 2085 O O . THR A 1 260 ? -12.922 17.094 -10.141 1 91.69 260 THR A O 1
ATOM 2088 N N . PHE A 1 261 ? -12.398 18.109 -8.195 1 93 261 PHE A N 1
ATOM 2089 C CA . PHE A 1 261 ? -11.891 19.297 -8.859 1 93 261 PHE A CA 1
ATOM 2090 C C . PHE A 1 261 ? -10.758 18.938 -9.82 1 93 261 PHE A C 1
ATOM 2092 O O . PHE A 1 261 ? -10.75 19.391 -10.969 1 93 261 PHE A O 1
ATOM 2099 N N . ASP A 1 262 ? -9.867 18.109 -9.438 1 91.81 262 ASP A N 1
ATOM 2100 C CA . ASP A 1 262 ? -8.734 17.719 -10.273 1 91.81 262 ASP A CA 1
ATOM 2101 C C . ASP A 1 262 ? -9.195 16.906 -11.477 1 91.81 262 ASP A C 1
ATOM 2103 O O . ASP A 1 262 ? -8.648 17.031 -12.57 1 91.81 262 ASP A O 1
ATOM 2107 N N . MET A 1 263 ? -10.117 16.031 -11.203 1 94.12 263 MET A N 1
ATOM 2108 C CA . MET A 1 263 ? -10.695 15.266 -12.305 1 94.12 263 MET A CA 1
ATOM 2109 C C . MET A 1 263 ? -11.289 16.188 -13.359 1 94.12 263 MET A C 1
ATOM 2111 O O . MET A 1 263 ? -11.055 16 -14.555 1 94.12 263 MET A O 1
ATOM 2115 N N . LEU A 1 264 ? -11.984 17.203 -12.938 1 94.75 264 LEU A N 1
ATOM 2116 C CA . LEU A 1 264 ? -12.656 18.141 -13.836 1 94.75 264 LEU A CA 1
ATOM 2117 C C . LEU A 1 264 ? -11.641 18.984 -14.594 1 94.75 264 LEU A C 1
ATOM 2119 O O . LEU A 1 264 ? -11.742 19.156 -15.812 1 94.75 264 LEU A O 1
ATOM 2123 N N . VAL A 1 265 ? -10.703 19.453 -13.891 1 93.75 265 VAL A N 1
ATOM 2124 C CA . VAL A 1 265 ? -9.688 20.312 -14.492 1 93.75 265 VAL A CA 1
ATOM 2125 C C . VAL A 1 265 ? -8.938 19.547 -15.578 1 93.75 265 VAL A C 1
ATOM 2127 O O . VAL A 1 265 ? -8.742 20.062 -16.688 1 93.75 265 VAL A O 1
ATOM 2130 N N . THR A 1 266 ? -8.562 18.328 -15.25 1 93.75 266 THR A N 1
ATOM 2131 C CA . THR A 1 266 ? -7.82 17.516 -16.203 1 93.75 266 THR A CA 1
ATOM 2132 C C . THR A 1 266 ? -8.688 17.172 -17.406 1 93.75 266 THR A C 1
ATOM 2134 O O . THR A 1 266 ? -8.227 17.219 -18.547 1 93.75 266 THR A O 1
ATOM 2137 N N . SER A 1 267 ? -9.898 16.844 -17.172 1 95.31 267 SER A N 1
ATOM 2138 C CA . SER A 1 267 ? -10.82 16.484 -18.25 1 95.31 267 SER A CA 1
ATOM 2139 C C . SER A 1 267 ? -11.086 17.672 -19.156 1 95.31 267 SER A C 1
ATOM 2141 O O . SER A 1 267 ? -11.188 17.516 -20.375 1 95.31 267 SER A O 1
ATOM 2143 N N . LEU A 1 268 ? -11.203 18.844 -18.609 1 94.81 268 LEU A N 1
ATOM 2144 C CA . LEU A 1 268 ? -11.484 20.047 -19.391 1 94.81 268 LEU A CA 1
ATOM 2145 C C . LEU A 1 268 ? -10.289 20.422 -20.25 1 94.81 268 LEU A C 1
ATOM 2147 O O . LEU A 1 268 ? -10.453 20.938 -21.359 1 94.81 268 LEU A O 1
ATOM 2151 N N . LYS A 1 269 ? -9.148 20.156 -19.766 1 93.12 269 LYS A N 1
ATOM 2152 C CA . LYS A 1 269 ? -7.938 20.422 -20.531 1 93.12 269 LYS A CA 1
ATOM 2153 C C . LYS A 1 269 ? -7.863 19.547 -21.781 1 93.12 269 LYS A C 1
ATOM 2155 O O . LYS A 1 269 ? -7.285 19.938 -22.797 1 93.12 269 LYS A O 1
ATOM 2160 N N . MET A 1 270 ? -8.477 18.375 -21.625 1 94.31 270 MET A N 1
ATOM 2161 C CA . MET A 1 270 ? -8.477 17.469 -22.781 1 94.31 270 MET A CA 1
ATOM 2162 C C . MET A 1 270 ? -9.883 17.281 -23.328 1 94.31 270 MET A C 1
ATOM 2164 O O . MET A 1 270 ? -10.234 16.188 -23.797 1 94.31 270 MET A O 1
ATOM 2168 N N . ARG A 1 271 ? -10.695 18.25 -23.25 1 94.12 271 ARG A N 1
ATOM 2169 C CA . ARG A 1 271 ? -12.117 18.141 -23.547 1 94.12 271 ARG A CA 1
ATOM 2170 C C . ARG A 1 271 ? -12.336 17.594 -24.953 1 94.12 271 ARG A C 1
ATOM 2172 O O . ARG A 1 271 ? -13.078 16.625 -25.156 1 94.12 271 ARG A O 1
ATOM 2179 N N . GLY A 1 272 ? -11.688 18.141 -25.938 1 93.69 272 GLY A N 1
ATOM 2180 C CA . GLY A 1 272 ? -11.883 17.75 -27.312 1 93.69 272 GLY A CA 1
ATOM 2181 C C . GLY A 1 272 ? -11.656 16.266 -27.547 1 93.69 272 GLY A C 1
ATOM 2182 O O . GLY A 1 272 ? -12.594 15.531 -27.859 1 93.69 272 GLY A O 1
ATOM 2183 N N . PRO A 1 273 ? -10.414 15.914 -27.344 1 95 273 PRO A N 1
ATOM 2184 C CA . PRO A 1 273 ? -10.094 14.492 -27.531 1 95 273 PRO A CA 1
ATOM 2185 C C . PRO A 1 273 ? -10.922 13.578 -26.625 1 95 273 PRO A C 1
ATOM 2187 O O . PRO A 1 273 ? -11.312 12.484 -27.047 1 95 273 PRO A O 1
ATOM 2190 N N . LEU A 1 274 ? -11.211 14.008 -25.422 1 95.19 274 LEU A N 1
ATOM 2191 C CA . LEU A 1 274 ? -11.961 13.195 -24.469 1 95.19 274 LEU A CA 1
ATOM 2192 C C . LEU A 1 274 ? -13.398 13 -24.953 1 95.19 274 LEU A C 1
ATOM 2194 O O . LEU A 1 274 ? -13.953 11.906 -24.812 1 95.19 274 LEU A O 1
ATOM 2198 N N . VAL A 1 275 ? -13.961 14.039 -25.484 1 95.44 275 VAL A N 1
ATOM 2199 C CA . VAL A 1 275 ? -15.312 13.961 -26.016 1 95.44 275 VAL A CA 1
ATOM 2200 C C . VAL A 1 275 ? -15.359 12.953 -27.156 1 95.44 275 VAL A C 1
ATOM 2202 O O . VAL A 1 275 ? -16.281 12.141 -27.25 1 95.44 275 VAL A O 1
ATOM 2205 N N . GLN A 1 276 ? -14.367 12.969 -27.984 1 94.5 276 GLN A N 1
ATOM 2206 C CA . GLN A 1 276 ? -14.297 12.055 -29.125 1 94.5 276 GLN A CA 1
ATOM 2207 C C . GLN A 1 276 ? -14.25 10.602 -28.656 1 94.5 276 GLN A C 1
ATOM 2209 O O . GLN A 1 276 ? -14.969 9.75 -29.188 1 94.5 276 GLN A O 1
ATOM 2214 N N . ILE A 1 277 ? -13.484 10.375 -27.703 1 95.19 277 ILE A N 1
ATOM 2215 C CA . ILE A 1 277 ? -13.281 9.008 -27.234 1 95.19 277 ILE A CA 1
ATOM 2216 C C . ILE A 1 277 ? -14.531 8.531 -26.484 1 95.19 277 ILE A C 1
ATOM 2218 O O . ILE A 1 277 ? -14.953 7.387 -26.656 1 95.19 277 ILE A O 1
ATOM 2222 N N . LEU A 1 278 ? -15.078 9.398 -25.688 1 95.25 278 LEU A N 1
ATOM 2223 C CA . LEU A 1 278 ? -16.266 9.023 -24.938 1 95.25 278 LEU A CA 1
ATOM 2224 C C . LEU A 1 278 ? -17.438 8.758 -25.891 1 95.25 278 LEU A C 1
ATOM 2226 O O . LEU A 1 278 ? -18.234 7.848 -25.656 1 95.25 278 LEU A O 1
ATOM 2230 N N . ASP A 1 279 ? -17.469 9.5 -26.906 1 94.19 279 ASP A N 1
ATOM 2231 C CA . ASP A 1 279 ? -18.516 9.297 -27.906 1 94.19 279 ASP A CA 1
ATOM 2232 C C . ASP A 1 279 ? -18.344 7.945 -28.594 1 94.19 279 ASP A C 1
ATOM 2234 O O . ASP A 1 279 ? -19.344 7.258 -28.859 1 94.19 279 ASP A O 1
ATOM 2238 N N . GLN A 1 280 ? -17.188 7.672 -28.891 1 93.44 280 GLN A N 1
ATOM 2239 C CA . GLN A 1 280 ? -16.891 6.375 -29.5 1 93.44 280 GLN A CA 1
ATOM 2240 C C . GLN A 1 280 ? -17.297 5.23 -28.578 1 93.44 280 GLN A C 1
ATOM 2242 O O . GLN A 1 280 ? -17.922 4.262 -29.016 1 93.44 280 GLN A O 1
ATOM 2247 N N . LEU A 1 281 ? -16.969 5.367 -27.375 1 92.81 281 LEU A N 1
ATOM 2248 C CA . LEU A 1 281 ? -17.312 4.344 -26.391 1 92.81 281 LEU A CA 1
ATOM 2249 C C . LEU A 1 281 ? -18.812 4.223 -26.234 1 92.81 281 LEU A C 1
ATOM 2251 O O . LEU A 1 281 ? -19.344 3.121 -26.031 1 92.81 281 LEU A O 1
ATOM 2255 N N . TYR A 1 282 ? -19.422 5.348 -26.281 1 93.69 282 TYR A N 1
ATOM 2256 C CA . TYR A 1 282 ? -20.875 5.375 -26.188 1 93.69 282 TYR A CA 1
ATOM 2257 C C . TYR A 1 282 ? -21.516 4.664 -27.375 1 93.69 282 TYR A C 1
ATOM 2259 O O . TYR A 1 282 ? -22.453 3.887 -27.203 1 93.69 282 TYR A O 1
ATOM 2267 N N . MET A 1 283 ? -20.984 4.812 -28.516 1 92.88 283 MET A N 1
ATOM 2268 C CA . MET A 1 283 ? -21.484 4.168 -29.734 1 92.88 283 MET A CA 1
ATOM 2269 C C . MET A 1 283 ? -21.25 2.658 -29.672 1 92.88 283 MET A C 1
ATOM 2271 O O . MET A 1 283 ? -22.047 1.888 -30.203 1 92.88 283 MET A O 1
ATOM 2275 N N . GLU A 1 284 ? -20.234 2.318 -29.062 1 91.25 284 GLU A N 1
ATOM 2276 C CA . GLU A 1 284 ? -19.891 0.903 -28.922 1 91.25 284 GLU A CA 1
ATOM 2277 C C . GLU A 1 284 ? -20.641 0.273 -27.75 1 91.25 284 GLU A C 1
ATOM 2279 O O . GLU A 1 284 ? -20.422 -0.902 -27.438 1 91.25 284 GLU A O 1
ATOM 2284 N N . LYS A 1 285 ? -21.391 1.055 -27 1 88.62 285 LYS A N 1
ATOM 2285 C CA . LYS A 1 285 ? -22.219 0.629 -25.875 1 88.62 285 LYS A CA 1
ATOM 2286 C C . LYS A 1 285 ? -21.344 0.175 -24.703 1 88.62 285 LYS A C 1
ATOM 2288 O O . LYS A 1 285 ? -21.719 -0.752 -23.984 1 88.62 285 LYS A O 1
ATOM 2293 N N . LYS A 1 286 ? -20.266 0.819 -24.672 1 86.44 286 LYS A N 1
ATOM 2294 C CA . LYS A 1 286 ? -19.375 0.498 -23.562 1 86.44 286 LYS A CA 1
ATOM 2295 C C . LYS A 1 286 ? -19.625 1.408 -22.375 1 86.44 286 LYS A C 1
ATOM 2297 O O . LYS A 1 286 ? -19.25 1.076 -21.234 1 86.44 286 LYS A O 1
ATOM 2302 N N . ILE A 1 287 ? -20.141 2.58 -22.609 1 89.44 287 ILE A N 1
ATOM 2303 C CA . ILE A 1 287 ? -20.531 3.482 -21.547 1 89.44 287 ILE A CA 1
ATOM 2304 C C . ILE A 1 287 ? -22 3.857 -21.688 1 89.44 287 ILE A C 1
ATOM 2306 O O . ILE A 1 287 ? -22.531 3.914 -22.797 1 89.44 287 ILE A O 1
ATOM 2310 N N . PRO A 1 288 ? -22.641 4.035 -20.578 1 90.56 288 PRO A N 1
ATOM 2311 C CA . PRO A 1 288 ? -24.094 4.254 -20.625 1 90.56 288 PRO A CA 1
ATOM 2312 C C . PRO A 1 288 ? -24.469 5.637 -21.156 1 90.56 288 PRO A C 1
ATOM 2314 O O . PRO A 1 288 ? -25.562 5.82 -21.688 1 90.56 288 PRO A O 1
ATOM 2317 N N . ASP A 1 289 ? -23.641 6.594 -20.906 1 92.44 289 ASP A N 1
ATOM 2318 C CA . ASP A 1 289 ? -23.953 7.969 -21.281 1 92.44 289 ASP A CA 1
ATOM 2319 C C . ASP A 1 289 ? -22.688 8.812 -21.406 1 92.44 289 ASP A C 1
ATOM 2321 O O . ASP A 1 289 ? -21.609 8.391 -21 1 92.44 289 ASP A O 1
ATOM 2325 N N . VAL A 1 290 ? -22.844 9.953 -22.125 1 95.44 290 VAL A N 1
ATOM 2326 C CA . VAL A 1 290 ? -21.75 10.898 -22.281 1 95.44 290 VAL A CA 1
ATOM 2327 C C . VAL A 1 290 ? -22.219 12.305 -21.906 1 95.44 290 VAL A C 1
ATOM 2329 O O . VAL A 1 290 ? -23.406 12.633 -22.062 1 95.44 290 VAL A O 1
ATOM 2332 N N . PRO A 1 291 ? -21.281 13.094 -21.344 1 95.38 291 PRO A N 1
ATOM 2333 C CA . PRO A 1 291 ? -21.672 14.469 -21.047 1 95.38 291 PRO A CA 1
ATOM 2334 C C . PRO A 1 291 ? -22.078 15.258 -22.297 1 95.38 291 PRO A C 1
ATOM 2336 O O . PRO A 1 291 ? -21.375 15.195 -23.312 1 95.38 291 PRO A O 1
ATOM 2339 N N . SER A 1 292 ? -23.188 15.898 -22.25 1 94.44 292 SER A N 1
ATOM 2340 C CA . SER A 1 292 ? -23.641 16.766 -23.328 1 94.44 292 SER A CA 1
ATOM 2341 C C . SER A 1 292 ? -22.844 18.062 -23.375 1 94.44 292 SER A C 1
ATOM 2343 O O . SER A 1 292 ? -22.031 18.328 -22.484 1 94.44 292 SER A O 1
ATOM 2345 N N . ALA A 1 293 ? -23.078 18.859 -24.406 1 93.38 293 ALA A N 1
ATOM 2346 C CA . ALA A 1 293 ? -22.453 20.172 -24.5 1 93.38 293 ALA A CA 1
ATOM 2347 C C . ALA A 1 293 ? -22.812 21.031 -23.297 1 93.38 293 ALA A C 1
ATOM 2349 O O . ALA A 1 293 ? -21.969 21.781 -22.781 1 93.38 293 ALA A O 1
ATOM 2350 N N . GLY A 1 294 ? -24.031 20.938 -22.922 1 92.81 294 GLY A N 1
ATOM 2351 C CA . GLY A 1 294 ? -24.469 21.656 -21.734 1 92.81 294 GLY A CA 1
ATOM 2352 C C . GLY A 1 294 ? -23.781 21.172 -20.469 1 92.81 294 GLY A C 1
ATOM 2353 O O . GLY A 1 294 ? -23.484 21.969 -19.578 1 92.81 294 GLY A O 1
ATOM 2354 N N . ASP A 1 295 ? -23.594 19.891 -20.391 1 94.25 295 ASP A N 1
ATOM 2355 C CA . ASP A 1 295 ? -22.891 19.344 -19.234 1 94.25 295 ASP A CA 1
ATOM 2356 C C . ASP A 1 295 ? -21.469 19.891 -19.141 1 94.25 295 ASP A C 1
ATOM 2358 O O . ASP A 1 295 ? -21.016 20.281 -18.062 1 94.25 295 ASP A O 1
ATOM 2362 N N . TRP A 1 296 ? -20.828 19.938 -20.281 1 95.12 296 TRP A N 1
ATOM 2363 C CA . TRP A 1 296 ? -19.453 20.422 -20.297 1 95.12 296 TRP A CA 1
ATOM 2364 C C . TRP A 1 296 ? -19.391 21.891 -19.891 1 95.12 296 TRP A C 1
ATOM 2366 O O . TRP A 1 296 ? -18.438 22.328 -19.25 1 95.12 296 TRP A O 1
ATOM 2376 N N . ASP A 1 297 ? -20.344 22.641 -20.234 1 92.19 297 ASP A N 1
ATOM 2377 C CA . ASP A 1 297 ? -20.406 24.031 -19.828 1 92.19 297 ASP A CA 1
ATOM 2378 C C . ASP A 1 297 ? -20.594 24.156 -18.312 1 92.19 297 ASP A C 1
ATOM 2380 O O . ASP A 1 297 ? -19.953 25 -17.672 1 92.19 297 ASP A O 1
ATOM 2384 N N . ASP A 1 298 ? -21.438 23.328 -17.875 1 91.38 298 ASP A N 1
ATOM 2385 C CA . ASP A 1 298 ? -21.672 23.297 -16.438 1 91.38 298 ASP A CA 1
ATOM 2386 C C . ASP A 1 298 ? -20.391 22.938 -15.672 1 91.38 298 ASP A C 1
ATOM 2388 O O . ASP A 1 298 ? -20.078 23.531 -14.641 1 91.38 298 ASP A O 1
ATOM 2392 N N . LEU A 1 299 ? -19.75 21.969 -16.203 1 93.81 299 LEU A N 1
ATOM 2393 C CA . LEU A 1 299 ? -18.516 21.516 -15.57 1 93.81 299 LEU A CA 1
ATOM 2394 C C . LEU A 1 299 ? -17.453 22.609 -15.602 1 93.81 299 LEU A C 1
ATOM 2396 O O . LEU A 1 299 ? -16.719 22.797 -14.641 1 93.81 299 LEU A O 1
ATOM 2400 N N . THR A 1 300 ? -17.391 23.359 -16.656 1 92.5 300 THR A N 1
ATOM 2401 C CA . THR A 1 300 ? -16.453 24.469 -16.797 1 92.5 300 THR A CA 1
ATOM 2402 C C . THR A 1 300 ? -16.75 25.562 -15.781 1 92.5 300 THR A C 1
ATOM 2404 O O . THR A 1 300 ? -15.844 26.094 -15.141 1 92.5 300 THR A O 1
ATOM 2407 N N . GLU A 1 301 ? -17.969 25.828 -15.672 1 88.81 301 GLU A N 1
ATOM 2408 C CA . GLU A 1 301 ? -18.391 26.844 -14.711 1 88.81 301 GLU A CA 1
ATOM 2409 C C . GLU A 1 301 ? -18.062 26.422 -13.281 1 88.81 301 GLU A C 1
ATOM 2411 O O . GLU A 1 301 ? -17.703 27.25 -12.453 1 88.81 301 GLU A O 1
ATOM 2416 N N . LEU A 1 302 ? -18.281 25.203 -13.07 1 89.75 302 LEU A N 1
ATOM 2417 C CA . LEU A 1 302 ? -18.016 24.688 -11.734 1 89.75 302 LEU A CA 1
ATOM 2418 C C . LEU A 1 302 ? -16.531 24.812 -11.383 1 89.75 302 LEU A C 1
ATOM 2420 O O . LEU A 1 302 ? -16.188 25.172 -10.258 1 89.75 302 LEU A O 1
ATOM 2424 N N . VAL A 1 303 ? -15.672 24.469 -12.297 1 91.19 303 VAL A N 1
ATOM 2425 C CA . VAL A 1 303 ? -14.234 24.547 -12.07 1 91.19 303 VAL A CA 1
ATOM 2426 C C . VAL A 1 303 ? -13.828 26 -11.805 1 91.19 303 VAL A C 1
ATOM 2428 O O . VAL A 1 303 ? -13.031 26.266 -10.898 1 91.19 303 VAL A O 1
ATOM 2431 N N . HIS A 1 304 ? -14.398 26.875 -12.547 1 87.94 304 HIS A N 1
ATOM 2432 C CA . HIS A 1 304 ? -14.117 28.297 -12.336 1 87.94 304 HIS A CA 1
ATOM 2433 C C . HIS A 1 304 ? -14.609 28.75 -10.961 1 87.94 304 HIS A C 1
ATOM 2435 O O . HIS A 1 304 ? -13.938 29.547 -10.289 1 87.94 304 HIS A O 1
ATOM 2441 N N . PHE A 1 305 ? -15.688 28.219 -10.656 1 87.75 305 PHE A N 1
ATOM 2442 C CA . PHE A 1 305 ? -16.312 28.609 -9.398 1 87.75 305 PHE A CA 1
ATOM 2443 C C . PHE A 1 305 ? -15.477 28.125 -8.211 1 87.75 305 PHE A C 1
ATOM 2445 O O . PHE A 1 305 ? -15.375 28.812 -7.195 1 87.75 305 PHE A O 1
ATOM 2452 N N . PHE A 1 306 ? -14.82 27.016 -8.32 1 90.94 306 PHE A N 1
ATOM 2453 C CA . PHE A 1 306 ? -14.203 26.406 -7.148 1 90.94 306 PHE A CA 1
ATOM 2454 C C . PHE A 1 306 ? -12.719 26.734 -7.09 1 90.94 306 PHE A C 1
ATOM 2456 O O . PHE A 1 306 ? -12.016 26.312 -6.164 1 90.94 306 PHE A O 1
ATOM 2463 N N . GLN A 1 307 ? -12.25 27.516 -7.922 1 88.94 307 GLN A N 1
ATOM 2464 C CA . GLN A 1 307 ? -10.836 27.891 -7.922 1 88.94 307 GLN A CA 1
ATOM 2465 C C . GLN A 1 307 ? -10.453 28.578 -6.609 1 88.94 307 GLN A C 1
ATOM 2467 O O . GLN A 1 307 ? -9.445 28.219 -5.992 1 88.94 307 GLN A O 1
ATOM 2472 N N . PRO A 1 308 ? -11.281 29.531 -6.152 1 88.06 308 PRO A N 1
ATOM 2473 C CA . PRO A 1 308 ? -10.922 30.156 -4.871 1 88.06 308 PRO A CA 1
ATOM 2474 C C . PRO A 1 308 ? -11.008 29.172 -3.699 1 88.06 308 PRO A C 1
ATOM 2476 O O . PRO A 1 308 ? -10.242 29.297 -2.738 1 88.06 308 PRO A O 1
ATOM 2479 N N . PHE A 1 309 ? -11.922 28.234 -3.791 1 90.19 309 PHE A N 1
ATOM 2480 C CA . PHE A 1 309 ? -12.047 27.219 -2.746 1 90.19 309 PHE A CA 1
ATOM 2481 C C . PHE A 1 309 ? -10.789 26.375 -2.666 1 90.19 309 PHE A C 1
ATOM 2483 O O . PHE A 1 309 ? -10.32 26.031 -1.574 1 90.19 309 PHE A O 1
ATOM 2490 N N . LYS A 1 310 ? -10.297 26 -3.82 1 90.25 310 LYS A N 1
ATOM 2491 C CA . LYS A 1 310 ? -9.07 25.219 -3.885 1 90.25 310 LYS A CA 1
ATOM 2492 C C . LYS A 1 310 ? -7.895 25.984 -3.283 1 90.25 310 LYS A C 1
ATOM 2494 O O . LYS A 1 310 ? -7.102 25.422 -2.525 1 90.25 310 LYS A O 1
ATOM 2499 N N . GLN A 1 311 ? -7.836 27.203 -3.588 1 88.12 311 GLN A N 1
ATOM 2500 C CA . GLN A 1 311 ? -6.766 28.031 -3.064 1 88.12 311 GLN A CA 1
ATOM 2501 C C . GLN A 1 311 ? -6.859 28.172 -1.546 1 88.12 311 GLN A C 1
ATOM 2503 O O . GLN A 1 311 ? -5.844 28.094 -0.849 1 88.12 311 GLN A O 1
ATOM 2508 N N . ALA A 1 312 ? -8.031 28.422 -1.072 1 89.56 312 ALA A N 1
ATOM 2509 C CA . ALA A 1 312 ? -8.258 28.531 0.367 1 89.56 312 ALA A CA 1
ATOM 2510 C C . ALA A 1 312 ? -7.844 27.234 1.083 1 89.56 312 ALA A C 1
ATOM 2512 O O . ALA A 1 312 ? -7.195 27.281 2.129 1 89.56 312 ALA A O 1
ATOM 2513 N N . THR A 1 313 ? -8.234 26.125 0.508 1 89.19 313 THR A N 1
ATOM 2514 C CA . THR A 1 313 ? -7.902 24.828 1.097 1 89.19 313 THR A CA 1
ATOM 2515 C C . THR A 1 313 ? -6.391 24.641 1.166 1 89.19 313 THR A C 1
ATOM 2517 O O . THR A 1 313 ? -5.863 24.203 2.193 1 89.19 313 THR A O 1
ATOM 2520 N N . MET A 1 314 ? -5.707 24.953 0.187 1 86.62 314 MET A N 1
ATOM 2521 C CA . MET A 1 314 ? -4.262 24.781 0.118 1 86.62 314 MET A CA 1
ATOM 2522 C C . MET A 1 314 ? -3.557 25.672 1.135 1 86.62 314 MET A C 1
ATOM 2524 O O . MET A 1 314 ? -2.639 25.234 1.827 1 86.62 314 MET A O 1
ATOM 2528 N N . GLU A 1 315 ? -4.023 26.844 1.289 1 85.81 315 GLU A N 1
ATOM 2529 C CA . GLU A 1 315 ? -3.389 27.797 2.178 1 85.81 315 GLU A CA 1
ATOM 2530 C C . GLU A 1 315 ? -3.66 27.469 3.643 1 85.81 315 GLU A C 1
ATOM 2532 O O . GLU A 1 315 ? -2.797 27.672 4.5 1 85.81 315 GLU A O 1
ATOM 2537 N N . CYS A 1 316 ? -4.785 27.016 3.854 1 88.81 316 CYS A N 1
ATOM 2538 C CA . CYS A 1 316 ? -5.172 26.781 5.242 1 88.81 316 CYS A CA 1
ATOM 2539 C C . CYS A 1 316 ? -4.727 25.406 5.715 1 88.81 316 CYS A C 1
ATOM 2541 O O . CYS A 1 316 ? -4.742 25.109 6.91 1 88.81 316 CYS A O 1
ATOM 2543 N N . SER A 1 317 ? -4.309 24.562 4.824 1 85.94 317 SER A N 1
ATOM 2544 C CA . SER A 1 317 ? -3.961 23.203 5.199 1 85.94 317 SER A CA 1
ATOM 2545 C C . SER A 1 317 ? -2.467 23.062 5.469 1 85.94 317 SER A C 1
ATOM 2547 O O . SER A 1 317 ? -1.965 21.953 5.676 1 85.94 317 SER A O 1
ATOM 2549 N N . SER A 1 318 ? -1.76 24.047 5.594 1 80.12 318 SER A N 1
ATOM 2550 C CA . SER A 1 318 ? -0.322 24 5.84 1 80.12 318 SER A CA 1
ATOM 2551 C C . SER A 1 318 ? -0.021 23.828 7.328 1 80.12 318 SER A C 1
ATOM 2553 O O . SER A 1 318 ? -0.734 24.375 8.172 1 80.12 318 SER A O 1
ATOM 2555 N N . ASN A 1 319 ? 1.005 23.125 7.688 1 77.75 319 ASN A N 1
ATOM 2556 C CA . ASN A 1 319 ? 1.499 23 9.055 1 77.75 319 ASN A CA 1
ATOM 2557 C C . ASN A 1 319 ? 2.818 23.734 9.242 1 77.75 319 ASN A C 1
ATOM 2559 O O . ASN A 1 319 ? 3.455 23.625 10.289 1 77.75 319 ASN A O 1
ATOM 2563 N N . LYS A 1 320 ? 3.145 24.516 8.312 1 80.25 320 LYS A N 1
ATOM 2564 C CA . LYS A 1 320 ? 4.441 25.172 8.352 1 80.25 320 LYS A CA 1
ATOM 2565 C C . LYS A 1 320 ? 4.305 26.609 8.859 1 80.25 320 LYS A C 1
ATOM 2567 O O . LYS A 1 320 ? 5.281 27.203 9.312 1 80.25 320 LYS A O 1
ATOM 2572 N N . TYR A 1 321 ? 3.125 27.094 8.711 1 87 321 TYR A N 1
ATOM 2573 C CA . TYR A 1 321 ? 2.881 28.453 9.172 1 87 321 TYR A CA 1
ATOM 2574 C C . TYR A 1 321 ? 1.517 28.562 9.844 1 87 321 TYR A C 1
ATOM 2576 O O . TYR A 1 321 ? 0.717 27.625 9.797 1 87 321 TYR A O 1
ATOM 2584 N N . GLN A 1 322 ? 1.35 29.688 10.531 1 90.31 322 GLN A N 1
ATOM 2585 C CA . GLN A 1 322 ? 0.083 29.922 11.211 1 90.31 322 GLN A CA 1
ATOM 2586 C C . GLN A 1 322 ? -1.061 30.078 10.219 1 90.31 322 GLN A C 1
ATOM 2588 O O . GLN A 1 322 ? -0.897 30.719 9.172 1 90.31 322 GLN A O 1
ATOM 2593 N N . THR A 1 323 ? -2.176 29.5 10.516 1 91.06 323 THR A N 1
ATOM 2594 C CA . THR A 1 323 ? -3.232 29.469 9.516 1 91.06 323 THR A CA 1
ATOM 2595 C C . THR A 1 323 ? -4.512 30.109 10.062 1 91.06 323 THR A C 1
ATOM 2597 O O . THR A 1 323 ? -5.398 30.484 9.289 1 91.06 323 THR A O 1
ATOM 2600 N N . LEU A 1 324 ? -4.652 30.297 11.305 1 90.56 324 LEU A N 1
ATOM 2601 C CA . LEU A 1 324 ? -5.918 30.734 11.875 1 90.56 324 LEU A CA 1
ATOM 2602 C C . LEU A 1 324 ? -6.289 32.125 11.359 1 90.56 324 LEU A C 1
ATOM 2604 O O . LEU A 1 324 ? -7.469 32.406 11.148 1 90.56 324 LEU A O 1
ATOM 2608 N N . SER A 1 325 ? -5.34 33 11.156 1 90 325 SER A N 1
ATOM 2609 C CA . SER A 1 325 ? -5.578 34.375 10.758 1 90 325 SER A CA 1
ATOM 2610 C C . SER A 1 325 ? -6.082 34.469 9.32 1 90 325 SER A C 1
ATOM 2612 O O . SER A 1 325 ? -6.547 35.5 8.883 1 90 325 SER A O 1
ATOM 2614 N N . TYR A 1 326 ? -6.086 33.344 8.625 1 88.69 326 TYR A N 1
ATOM 2615 C CA . TYR A 1 326 ? -6.531 33.312 7.238 1 88.69 326 TYR A CA 1
ATOM 2616 C C . TYR A 1 326 ? -8.016 33 7.141 1 88.69 326 TYR A C 1
ATOM 2618 O O . TYR A 1 326 ? -8.633 33.219 6.098 1 88.69 326 TYR A O 1
ATOM 2626 N N . VAL A 1 327 ? -8.578 32.531 8.188 1 87.94 327 VAL A N 1
ATOM 2627 C CA . VAL A 1 327 ? -9.914 31.938 8.125 1 87.94 327 VAL A CA 1
ATOM 2628 C C . VAL A 1 327 ? -10.945 33 7.77 1 87.94 327 VAL A C 1
ATOM 2630 O O . VAL A 1 327 ? -11.711 32.844 6.824 1 87.94 327 VAL A O 1
ATOM 2633 N N . ILE A 1 328 ? -10.898 34.125 8.461 1 83.81 328 ILE A N 1
ATOM 2634 C CA . ILE A 1 328 ? -11.898 35.156 8.273 1 83.81 328 ILE A CA 1
ATOM 2635 C C . ILE A 1 328 ? -11.719 35.812 6.895 1 83.81 328 ILE A C 1
ATOM 2637 O O . ILE A 1 328 ? -12.688 35.938 6.137 1 83.81 328 ILE A O 1
ATOM 2641 N N . PRO A 1 329 ? -10.531 36.156 6.531 1 83.62 329 PRO A N 1
ATOM 2642 C CA . PRO A 1 329 ? -10.336 36.688 5.176 1 83.62 329 PRO A CA 1
ATOM 2643 C C . PRO A 1 329 ? -10.844 35.75 4.094 1 83.62 329 PRO A C 1
ATOM 2645 O O . PRO A 1 329 ? -11.461 36.188 3.125 1 83.62 329 PRO A O 1
ATOM 2648 N N . TRP A 1 330 ? -10.633 34.562 4.273 1 87.44 330 TRP A N 1
ATOM 2649 C CA . TRP A 1 330 ? -11.047 33.625 3.25 1 87.44 330 TRP A CA 1
ATOM 2650 C C . TRP A 1 330 ? -12.562 33.438 3.252 1 87.44 330 TRP A C 1
ATOM 2652 O O . TRP A 1 330 ? -13.18 33.281 2.193 1 87.44 330 TRP A O 1
ATOM 2662 N N . TYR A 1 331 ? -13.164 33.375 4.441 1 85.12 331 TYR A N 1
ATOM 2663 C CA . TYR A 1 331 ? -14.625 33.375 4.477 1 85.12 331 TYR A CA 1
ATOM 2664 C C . TYR A 1 331 ? -15.203 34.562 3.701 1 85.12 331 TYR A C 1
ATOM 2666 O O . TYR A 1 331 ? -16.141 34.375 2.916 1 85.12 331 TYR A O 1
ATOM 2674 N N . ASN A 1 332 ? -14.617 35.688 3.906 1 81.38 332 ASN A N 1
ATOM 2675 C CA . ASN A 1 332 ? -15.094 36.875 3.227 1 81.38 332 ASN A CA 1
ATOM 2676 C C . ASN A 1 332 ? -14.945 36.781 1.713 1 81.38 332 ASN A C 1
ATOM 2678 O O . ASN A 1 332 ? -15.875 37.094 0.968 1 81.38 332 ASN A O 1
ATOM 2682 N N . VAL A 1 333 ? -13.836 36.344 1.3 1 84 333 VAL A N 1
ATOM 2683 C CA . VAL A 1 333 ? -13.562 36.188 -0.126 1 84 333 VAL A CA 1
ATOM 2684 C C . VAL A 1 333 ? -14.531 35.156 -0.735 1 84 333 VAL A C 1
ATOM 2686 O O . VAL A 1 333 ? -15.094 35.406 -1.808 1 84 333 VAL A O 1
ATOM 2689 N N . LEU A 1 334 ? -14.742 34.094 -0.039 1 86.75 334 LEU A N 1
ATOM 2690 C CA . LEU A 1 334 ? -15.555 33.031 -0.575 1 86.75 334 LEU A CA 1
ATOM 2691 C C . LEU A 1 334 ? -17.031 33.406 -0.583 1 86.75 334 LEU A C 1
ATOM 2693 O O . LEU A 1 334 ? -17.75 33.062 -1.52 1 86.75 334 LEU A O 1
ATOM 2697 N N . LEU A 1 335 ? -17.438 34.094 0.431 1 82.5 335 LEU A N 1
ATOM 2698 C CA . LEU A 1 335 ? -18.812 34.531 0.479 1 82.5 335 LEU A CA 1
ATOM 2699 C C . LEU A 1 335 ? -19.094 35.562 -0.611 1 82.5 335 LEU A C 1
ATOM 2701 O O . LEU A 1 335 ? -20.141 35.531 -1.257 1 82.5 335 LEU A O 1
ATOM 2705 N N . ASP A 1 336 ? -18.141 36.438 -0.829 1 80.62 336 ASP A N 1
ATOM 2706 C CA . ASP A 1 336 ? -18.25 37.406 -1.917 1 80.62 336 ASP A CA 1
ATOM 2707 C C . ASP A 1 336 ? -18.297 36.688 -3.271 1 80.62 336 ASP A C 1
ATOM 2709 O O . ASP A 1 336 ? -19.062 37.094 -4.16 1 80.62 336 ASP A O 1
ATOM 2713 N N . HIS A 1 337 ? -17.5 35.75 -3.342 1 84.62 337 HIS A N 1
ATOM 2714 C CA . HIS A 1 337 ? -17.438 34.969 -4.57 1 84.62 337 HIS A CA 1
ATOM 2715 C C . HIS A 1 337 ? -18.766 34.25 -4.844 1 84.62 337 HIS A C 1
ATOM 2717 O O . HIS A 1 337 ? -19.219 34.219 -5.992 1 84.62 337 HIS A O 1
ATOM 2723 N N . CYS A 1 338 ? -19.375 33.719 -3.834 1 83.75 338 CYS A N 1
ATOM 2724 C CA . CYS A 1 338 ? -20.656 33.031 -3.967 1 83.75 338 CYS A CA 1
ATOM 2725 C C . CYS A 1 338 ? -21.75 34 -4.348 1 83.75 338 CYS A C 1
ATOM 2727 O O . CYS A 1 338 ? -22.672 33.656 -5.105 1 83.75 338 CYS A O 1
ATOM 2729 N N . GLU A 1 339 ? -21.672 35.156 -3.893 1 76.81 339 GLU A N 1
ATOM 2730 C CA . GLU A 1 339 ? -22.703 36.156 -4.172 1 76.81 339 GLU A CA 1
ATOM 2731 C C . GLU A 1 339 ? -22.672 36.562 -5.641 1 76.81 339 GLU A C 1
ATOM 2733 O O . GLU A 1 339 ? -23.719 36.906 -6.215 1 76.81 339 GLU A O 1
ATOM 2738 N N . ASN A 1 340 ? -21.5 36.531 -6.219 1 70.94 340 ASN A N 1
ATOM 2739 C CA . ASN A 1 340 ? -21.344 36.969 -7.602 1 70.94 340 ASN A CA 1
ATOM 2740 C C . ASN A 1 340 ? -21.562 35.844 -8.586 1 70.94 340 ASN A C 1
ATOM 2742 O O . ASN A 1 340 ? -21.578 36.031 -9.797 1 70.94 340 ASN A O 1
ATOM 2746 N N . ALA A 1 341 ? -21.609 34.688 -8 1 68.75 341 ALA A N 1
ATOM 2747 C CA . ALA A 1 341 ? -21.766 33.531 -8.891 1 68.75 341 ALA A CA 1
ATOM 2748 C C . ALA A 1 341 ? -23.234 33.125 -9.016 1 68.75 341 ALA A C 1
ATOM 2750 O O . ALA A 1 341 ? -24.062 33.5 -8.188 1 68.75 341 ALA A O 1
ATOM 2751 N N . VAL A 1 342 ? -23.578 32.594 -10.141 1 60.69 342 VAL A N 1
ATOM 2752 C CA . VAL A 1 342 ? -24.969 32.281 -10.461 1 60.69 342 VAL A CA 1
ATOM 2753 C C . VAL A 1 342 ? -25.5 31.188 -9.539 1 60.69 342 VAL A C 1
ATOM 2755 O O . VAL A 1 342 ? -24.828 30.828 -8.555 1 60.69 342 VAL A O 1
ATOM 2758 N N . SER A 1 343 ? -26.078 30.016 -9.977 1 58.06 343 SER A N 1
ATOM 2759 C CA . SER A 1 343 ? -27 29.062 -9.352 1 58.06 343 SER A CA 1
ATOM 2760 C C . SER A 1 343 ? -26.266 28.156 -8.375 1 58.06 343 SER A C 1
ATOM 2762 O O . SER A 1 343 ? -26.688 28 -7.227 1 58.06 343 SER A O 1
ATOM 2764 N N . ALA A 1 344 ? -25.188 27.609 -8.609 1 58.22 344 ALA A N 1
ATOM 2765 C CA . ALA A 1 344 ? -24.5 26.594 -7.805 1 58.22 344 ALA A CA 1
ATOM 2766 C C . ALA A 1 344 ? -23.922 27.219 -6.539 1 58.22 344 ALA A C 1
ATOM 2768 O O . ALA A 1 344 ? -23.734 26.531 -5.531 1 58.22 344 ALA A O 1
ATOM 2769 N N . ALA A 1 345 ? -23.969 28.5 -6.371 1 70.19 345 ALA A N 1
ATOM 2770 C CA . ALA A 1 345 ? -23.266 29.312 -5.379 1 70.19 345 ALA A CA 1
ATOM 2771 C C . ALA A 1 345 ? -24.094 29.438 -4.098 1 70.19 345 ALA A C 1
ATOM 2773 O O . ALA A 1 345 ? -23.531 29.562 -3.004 1 70.19 345 ALA A O 1
ATOM 2774 N N . ASN A 1 346 ? -25.359 29.078 -4.289 1 75.44 346 ASN A N 1
ATOM 2775 C CA . ASN A 1 346 ? -26.219 29.344 -3.137 1 75.44 346 ASN A CA 1
ATOM 2776 C C . ASN A 1 346 ? -26.031 28.297 -2.043 1 75.44 346 ASN A C 1
ATOM 2778 O O . ASN A 1 346 ? -25.953 28.641 -0.86 1 75.44 346 ASN A O 1
ATOM 2782 N N . ALA A 1 347 ? -25.906 27.094 -2.512 1 75.69 347 ALA A N 1
ATOM 2783 C CA . ALA A 1 347 ? -25.734 26.031 -1.532 1 75.69 347 ALA A CA 1
ATOM 2784 C C . ALA A 1 347 ? -24.406 26.156 -0.805 1 75.69 347 ALA A C 1
ATOM 2786 O O . ALA A 1 347 ? -24.328 25.953 0.409 1 75.69 347 ALA A O 1
ATOM 2787 N N . SER A 1 348 ? -23.438 26.547 -1.479 1 81.25 348 SER A N 1
ATOM 2788 C CA . SER A 1 348 ? -22.125 26.75 -0.877 1 81.25 348 SER A CA 1
ATOM 2789 C C . SER A 1 348 ? -22.141 27.922 0.095 1 81.25 348 SER A C 1
ATOM 2791 O O . SER A 1 348 ? -21.531 27.844 1.171 1 81.25 348 SER A O 1
ATOM 2793 N N . GLN A 1 349 ? -22.844 28.906 -0.315 1 78.31 349 GLN A N 1
ATOM 2794 C CA . GLN A 1 349 ? -22.922 30.094 0.516 1 78.31 349 GLN A CA 1
ATOM 2795 C C . GLN A 1 349 ? -23.594 29.797 1.854 1 78.31 349 GLN A C 1
ATOM 2797 O O . GLN A 1 349 ? -23.156 30.266 2.898 1 78.31 349 GLN A O 1
ATOM 2802 N N . MET A 1 350 ? -24.578 29.047 1.78 1 76.5 350 MET A N 1
ATOM 2803 C CA . MET A 1 350 ? -25.312 28.703 2.994 1 76.5 350 MET A CA 1
ATOM 2804 C C . MET A 1 350 ? -24.438 27.922 3.967 1 76.5 350 MET A C 1
ATOM 2806 O O . MET A 1 350 ? -24.469 28.172 5.176 1 76.5 350 MET A O 1
ATOM 2810 N N . ARG A 1 351 ? -23.734 27.062 3.404 1 78.44 351 ARG A N 1
ATOM 2811 C CA . ARG A 1 351 ? -22.828 26.266 4.227 1 78.44 351 ARG A CA 1
ATOM 2812 C C . ARG A 1 351 ? -21.734 27.125 4.848 1 78.44 351 ARG A C 1
ATOM 2814 O O . ARG A 1 351 ? -21.438 26.984 6.035 1 78.44 351 ARG A O 1
ATOM 2821 N N . LEU A 1 352 ? -21.219 28.016 4.152 1 78.81 352 LEU A N 1
ATOM 2822 C CA . LEU A 1 352 ? -20.172 28.906 4.633 1 78.81 352 LEU A CA 1
ATOM 2823 C C . LEU A 1 352 ? -20.703 29.844 5.715 1 78.81 352 LEU A C 1
ATOM 2825 O O . LEU A 1 352 ? -20.031 30.062 6.734 1 78.81 352 LEU A O 1
ATOM 2829 N N . ASP A 1 353 ? -21.875 30.234 5.449 1 74.94 353 ASP A N 1
ATOM 2830 C CA . ASP A 1 353 ? -22.5 31.141 6.406 1 74.94 353 ASP A CA 1
ATOM 2831 C C . ASP A 1 353 ? -22.75 30.453 7.742 1 74.94 353 ASP A C 1
ATOM 2833 O O . ASP A 1 353 ? -22.531 31.047 8.805 1 74.94 353 ASP A O 1
ATOM 2837 N N . LYS A 1 354 ? -23.188 29.297 7.629 1 75.38 354 LYS A N 1
ATOM 2838 C CA . LYS A 1 354 ? -23.453 28.516 8.828 1 75.38 354 LYS A CA 1
ATOM 2839 C C . LYS A 1 354 ? -22.188 28.391 9.695 1 75.38 354 LYS A C 1
ATOM 2841 O O . LYS A 1 354 ? -22.25 28.625 10.906 1 75.38 354 LYS A O 1
ATOM 2846 N N . TYR A 1 355 ? -21.188 28.172 9.07 1 74.12 355 TYR A N 1
ATOM 2847 C CA . TYR A 1 355 ? -19.969 27.891 9.836 1 74.12 355 TYR A CA 1
ATOM 2848 C C . TYR A 1 355 ? -19.219 29.172 10.156 1 74.12 355 TYR A C 1
ATOM 2850 O O . TYR A 1 355 ? -18.516 29.25 11.164 1 74.12 355 TYR A O 1
ATOM 2858 N N . PHE A 1 356 ? -19.328 30.172 9.32 1 71.25 356 PHE A N 1
ATOM 2859 C CA . PHE A 1 356 ? -18.766 31.484 9.625 1 71.25 356 PHE A CA 1
ATOM 2860 C C . PHE A 1 356 ? -19.359 32.031 10.922 1 71.25 356 PHE A C 1
ATOM 2862 O O . PHE A 1 356 ? -18.641 32.594 11.75 1 71.25 356 PHE A O 1
ATOM 2869 N N . ASN A 1 357 ? -20.547 31.734 11.055 1 59.31 357 ASN A N 1
ATOM 2870 C CA . ASN A 1 357 ? -21.266 32.25 12.219 1 59.31 357 ASN A CA 1
ATOM 2871 C C . ASN A 1 357 ? -20.812 31.547 13.5 1 59.31 357 ASN A C 1
ATOM 2873 O O . ASN A 1 357 ? -20.922 32.125 14.594 1 59.31 357 ASN A O 1
ATOM 2877 N N . VAL A 1 358 ? -20.344 30.391 13.203 1 59.81 358 VAL A N 1
ATOM 2878 C CA . VAL A 1 358 ? -19.875 29.641 14.375 1 59.81 358 VAL A CA 1
ATOM 2879 C C . VAL A 1 358 ? -18.375 29.906 14.578 1 59.81 358 VAL A C 1
ATOM 2881 O O . VAL A 1 358 ? -17.812 29.484 15.586 1 59.81 358 VAL A O 1
ATOM 2884 N N . SER A 1 359 ? -17.922 30.656 13.539 1 63.94 359 SER A N 1
ATOM 2885 C CA . SER A 1 359 ? -16.5 30.969 13.672 1 63.94 359 SER A CA 1
ATOM 2886 C C . SER A 1 359 ? -16.234 31.828 14.906 1 63.94 359 SER A C 1
ATOM 2888 O O . SER A 1 359 ? -17.078 32.656 15.281 1 63.94 359 SER A O 1
ATOM 2890 N N . ASN A 1 360 ? -15.211 31.422 15.711 1 69.06 360 ASN A N 1
ATOM 2891 C CA . ASN A 1 360 ? -14.984 31.672 17.125 1 69.06 360 ASN A CA 1
ATOM 2892 C C . ASN A 1 360 ? -14.164 32.938 17.328 1 69.06 360 ASN A C 1
ATOM 2894 O O . ASN A 1 360 ? -13.578 33.469 16.391 1 69.06 360 ASN A O 1
ATOM 2898 N N . ASN A 1 361 ? -14.312 33.625 18.438 1 78.06 361 ASN A N 1
ATOM 2899 C CA . ASN A 1 361 ? -13.57 34.781 18.938 1 78.06 361 ASN A CA 1
ATOM 2900 C C . ASN A 1 361 ? -12.062 34.562 18.75 1 78.06 361 ASN A C 1
ATOM 2902 O O . ASN A 1 361 ? -11.336 35.531 18.516 1 78.06 361 ASN A O 1
ATOM 2906 N N . HIS A 1 362 ? -11.711 33.375 18.641 1 87.62 362 HIS A N 1
ATOM 2907 C CA . HIS A 1 362 ? -10.289 33.062 18.469 1 87.62 362 HIS A CA 1
ATOM 2908 C C . HIS A 1 362 ? -9.805 33.5 17.078 1 87.62 362 HIS A C 1
ATOM 2910 O O . HIS A 1 362 ? -8.68 33.969 16.938 1 87.62 362 HIS A O 1
ATOM 2916 N N . CYS A 1 363 ? -10.664 33.375 16.062 1 87.62 363 CYS A N 1
ATOM 2917 C CA . CYS A 1 363 ? -10.312 33.75 14.711 1 87.62 363 CYS A CA 1
ATOM 2918 C C . CYS A 1 363 ? -10.102 35.25 14.609 1 87.62 363 CYS A C 1
ATOM 2920 O O . CYS A 1 363 ? -9.18 35.719 13.938 1 87.62 363 CYS A O 1
ATOM 2922 N N . VAL A 1 364 ? -10.945 36 15.312 1 83.88 364 VAL A N 1
ATOM 2923 C CA . VAL A 1 364 ? -10.867 37.438 15.289 1 83.88 364 VAL A CA 1
ATOM 2924 C C . VAL A 1 364 ? -9.562 37.906 15.938 1 83.88 364 VAL A C 1
ATOM 2926 O O . VAL A 1 364 ? -8.859 38.75 15.398 1 83.88 364 VAL A O 1
ATOM 2929 N N . VAL A 1 365 ? -9.297 37.312 17.062 1 87.5 365 VAL A N 1
ATOM 2930 C CA . VAL A 1 365 ? -8.078 37.656 17.781 1 87.5 365 VAL A CA 1
ATOM 2931 C C . VAL A 1 365 ? -6.859 37.375 16.906 1 87.5 365 VAL A C 1
ATOM 2933 O O . VAL A 1 365 ? -5.941 38.188 16.828 1 87.5 365 VAL A O 1
ATOM 2936 N N . ALA A 1 366 ? -6.891 36.25 16.234 1 91.12 366 ALA A N 1
ATOM 2937 C CA . ALA A 1 366 ? -5.766 35.875 15.391 1 91.12 366 ALA A CA 1
ATOM 2938 C C . ALA A 1 366 ? -5.582 36.844 14.227 1 91.12 366 ALA A C 1
ATOM 2940 O O . ALA A 1 366 ? -4.453 37.188 13.875 1 91.12 366 ALA A O 1
ATOM 2941 N N . VAL A 1 367 ? -6.648 37.281 13.648 1 89 367 VAL A N 1
ATOM 2942 C CA . VAL A 1 367 ? -6.586 38.188 12.523 1 89 367 VAL A CA 1
ATOM 2943 C C . VAL A 1 367 ? -6 39.531 12.977 1 89 367 VAL A C 1
ATOM 2945 O O . VAL A 1 367 ? -5.152 40.125 12.289 1 89 367 VAL A O 1
ATOM 2948 N N . VAL A 1 368 ? -6.461 39.938 14.125 1 88.25 368 VAL A N 1
ATOM 2949 C CA . VAL A 1 368 ? -6.02 41.25 14.648 1 88.25 368 VAL A CA 1
ATOM 2950 C C . VAL A 1 368 ? -4.539 41.156 15.016 1 88.25 368 VAL A C 1
ATOM 2952 O O . VAL A 1 368 ? -3.787 42.125 14.797 1 88.25 368 VAL A O 1
ATOM 2955 N N . LEU A 1 369 ? -4.152 40.031 15.547 1 92.81 369 LEU A N 1
ATOM 2956 C CA . LEU A 1 369 ? -2.781 39.906 16.016 1 92.81 369 LEU A CA 1
ATOM 2957 C C . LEU A 1 369 ? -1.839 39.594 14.859 1 92.81 369 LEU A C 1
ATOM 2959 O O . LEU A 1 369 ? -0.618 39.562 15.039 1 92.81 369 LEU A O 1
ATOM 2963 N N . ASP A 1 370 ? -2.393 39.312 13.703 1 93.62 370 ASP A N 1
ATOM 2964 C CA . ASP A 1 370 ? -1.574 39.188 12.508 1 93.62 370 ASP A CA 1
ATOM 2965 C C . ASP A 1 370 ? -1.222 40.562 11.93 1 93.62 370 ASP A C 1
ATOM 2967 O O . ASP A 1 370 ? -2.098 41.281 11.445 1 93.62 370 ASP A O 1
ATOM 2971 N N . PRO A 1 371 ? 0.037 40.906 11.977 1 93.44 371 PRO A N 1
ATOM 2972 C CA . PRO A 1 371 ? 0.427 42.25 11.578 1 93.44 371 PRO A CA 1
ATOM 2973 C C . PRO A 1 371 ? 0.134 42.562 10.109 1 93.44 371 PRO A C 1
ATOM 2975 O O . PRO A 1 371 ? 0.156 43.719 9.688 1 93.44 371 PRO A O 1
ATOM 2978 N N . ARG A 1 372 ? -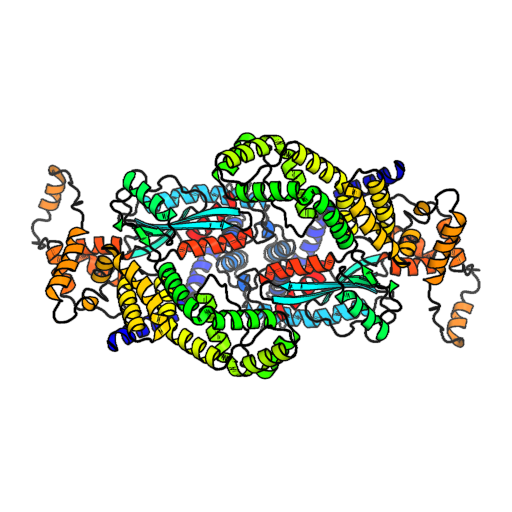0.117 41.562 9.352 1 90.69 372 ARG A N 1
ATOM 2979 C CA . ARG A 1 372 ? -0.437 41.75 7.941 1 90.69 372 ARG A CA 1
ATOM 2980 C C . ARG A 1 372 ? -1.89 42.188 7.766 1 90.69 372 ARG A C 1
ATOM 2982 O O . ARG A 1 372 ? -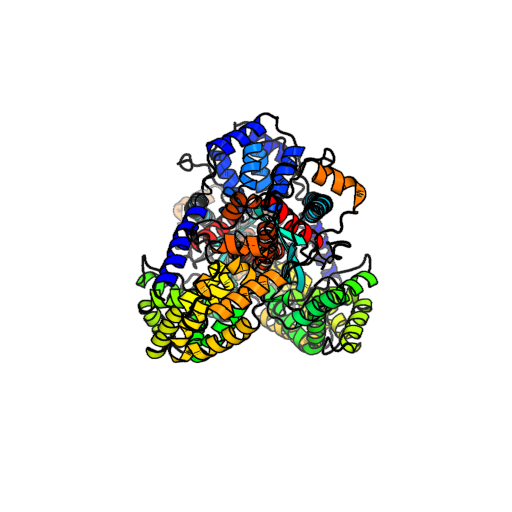2.25 42.75 6.738 1 90.69 372 ARG A O 1
ATOM 2989 N N . HIS A 1 373 ? -2.736 41.844 8.75 1 88.75 373 HIS A N 1
ATOM 2990 C CA . HIS A 1 373 ? -4.172 42.062 8.594 1 88.75 373 HIS A CA 1
ATOM 2991 C C . HIS A 1 373 ? -4.695 43.094 9.562 1 88.75 373 HIS A C 1
ATOM 2993 O O . HIS A 1 373 ? -5.332 44.062 9.141 1 88.75 373 HIS A O 1
ATOM 2999 N N . LYS A 1 374 ? -4.434 42.906 10.906 1 87.62 374 LYS A N 1
ATOM 3000 C CA . LYS A 1 374 ? -4.926 43.781 11.953 1 87.62 374 LYS A CA 1
ATOM 3001 C C . LYS A 1 374 ? -6.426 44.031 11.812 1 87.62 374 LYS A C 1
ATOM 3003 O O . LYS A 1 374 ? -7.211 43.062 11.773 1 87.62 374 LYS A O 1
ATOM 3008 N N . LEU A 1 375 ? -6.887 45.25 11.578 1 78 375 LEU A N 1
ATOM 3009 C CA . LEU A 1 375 ? -8.312 45.531 11.523 1 78 375 LEU A CA 1
ATOM 3010 C C . LEU A 1 375 ? -8.758 45.781 10.086 1 78 375 LEU A C 1
ATOM 3012 O O . LEU A 1 375 ? -9.891 46.219 9.859 1 78 375 LEU A O 1
ATOM 3016 N N . GLU A 1 376 ? -7.965 45.562 9.148 1 71.81 376 GLU A N 1
ATOM 3017 C CA . GLU A 1 376 ? -8.227 45.906 7.758 1 71.81 376 GLU A CA 1
ATOM 3018 C C . GLU A 1 376 ? -9.438 45.156 7.219 1 71.81 376 GLU A C 1
ATOM 3020 O O . GLU A 1 376 ? -10.148 45.656 6.34 1 71.81 376 GLU A O 1
ATOM 3025 N N . PHE A 1 377 ? -9.664 44.031 7.637 1 62.97 377 PHE A N 1
ATOM 3026 C CA . PHE A 1 377 ? -10.75 43.25 7.062 1 62.97 377 PHE A CA 1
ATOM 3027 C C . PHE A 1 377 ? -12.07 43.562 7.75 1 62.97 377 PHE A C 1
ATOM 3029 O O . PHE A 1 377 ? -13.125 43.062 7.34 1 62.97 377 PHE A O 1
ATOM 3036 N N . TYR A 1 378 ? -12.047 44.312 8.703 1 60.25 378 TYR A N 1
ATOM 3037 C CA . TYR A 1 378 ? -13.266 44.688 9.422 1 60.25 378 TYR A CA 1
ATOM 3038 C C . TYR A 1 378 ? -13.703 46.094 9.078 1 60.25 378 TYR A C 1
ATOM 3040 O O . TYR A 1 378 ? -14.797 46.531 9.445 1 60.25 378 TYR A O 1
ATOM 3048 N N . ASP A 1 379 ? -12.93 47.062 8.406 1 47.69 379 ASP A N 1
ATOM 3049 C CA . ASP A 1 379 ? -13.172 48.469 8.188 1 47.69 379 ASP A CA 1
ATOM 3050 C C . ASP A 1 379 ? -14.219 48.688 7.098 1 47.69 379 ASP A C 1
ATOM 3052 O O . ASP A 1 379 ? -13.891 49.125 5.992 1 47.69 379 ASP A O 1
ATOM 3056 N N . ASP A 1 380 ? -15.203 48 6.902 1 42 380 ASP A N 1
ATOM 3057 C CA . ASP A 1 380 ? -16.094 48.688 5.984 1 42 380 ASP A CA 1
ATOM 3058 C C . ASP A 1 380 ? -16.469 50.062 6.527 1 42 380 ASP A C 1
ATOM 3060 O O . ASP A 1 380 ? -16.5 50.281 7.742 1 42 380 ASP A O 1
ATOM 3064 N N . GLU A 1 381 ? -16.703 51.156 5.738 1 38.84 381 GLU A N 1
ATOM 3065 C CA . GLU A 1 381 ? -17 52.594 5.965 1 38.84 381 GLU A CA 1
ATOM 3066 C C . GLU A 1 381 ? -17.891 52.781 7.188 1 38.84 381 GLU A C 1
ATOM 3068 O O . GLU A 1 381 ? -17.688 53.688 7.984 1 38.84 381 GLU A O 1
ATOM 3073 N N . ASN A 1 382 ? -19.25 52.656 7.098 1 39.03 382 ASN A N 1
ATOM 3074 C CA . ASN A 1 382 ? -20.297 53.094 8.008 1 39.03 382 ASN A CA 1
ATOM 3075 C C . ASN A 1 382 ? -20.219 52.375 9.352 1 39.03 382 ASN A C 1
ATOM 3077 O O . ASN A 1 382 ? -20.5 52.969 10.391 1 39.03 382 ASN A O 1
ATOM 3081 N N . GLN A 1 383 ? -20.25 51.125 9.43 1 43.16 383 GLN A N 1
ATOM 3082 C CA . GLN A 1 383 ? -20.438 50.156 10.516 1 43.16 383 GLN A CA 1
ATOM 3083 C C . GLN A 1 383 ? -19.125 49.938 11.273 1 43.16 383 GLN A C 1
ATOM 3085 O O . GLN A 1 383 ? -19.078 49.156 12.234 1 43.16 383 GLN A O 1
ATOM 3090 N N . ASN A 1 384 ? -18.094 50.625 11.203 1 48.09 384 ASN A N 1
ATOM 3091 C CA . ASN A 1 384 ? -16.656 50.375 11.359 1 48.09 384 ASN A CA 1
ATOM 3092 C C . ASN A 1 384 ? -16.219 50.562 12.812 1 48.09 384 ASN A C 1
ATOM 3094 O O . ASN A 1 384 ? -15.492 49.719 13.344 1 48.09 384 ASN A O 1
ATOM 3098 N N . ALA A 1 385 ? -16.594 51.688 13.375 1 50.44 385 ALA A N 1
ATOM 3099 C CA . ALA A 1 385 ? -16.031 52 14.688 1 50.44 385 ALA A CA 1
ATOM 3100 C C . ALA A 1 385 ? -16.516 51 15.742 1 50.44 385 ALA A C 1
ATOM 3102 O O . ALA A 1 385 ? -15.734 50.562 16.594 1 50.44 385 ALA A O 1
ATOM 3103 N N . GLN A 1 386 ? -17.734 50.656 15.562 1 44.66 386 GLN A N 1
ATOM 3104 C CA . GLN A 1 386 ? -18.312 49.781 16.562 1 44.66 386 GLN A CA 1
ATOM 3105 C C . GLN A 1 386 ? -17.75 48.344 16.438 1 44.66 386 GLN A C 1
ATOM 3107 O O . GLN A 1 386 ? -17.453 47.719 17.438 1 44.66 386 GLN A O 1
ATOM 3112 N N . GLU A 1 387 ? -17.656 48 15.219 1 53.03 387 GLU A N 1
ATOM 3113 C CA . GLU A 1 387 ? -17.125 46.656 15 1 53.03 387 GLU A CA 1
ATOM 3114 C C . GLU A 1 387 ? -15.664 46.531 15.414 1 53.03 387 GLU A C 1
ATOM 3116 O O . GLU A 1 387 ? -15.25 45.531 16 1 53.03 387 GLU A O 1
ATOM 3121 N N . ASN A 1 388 ? -15 47.594 15.109 1 54.97 388 ASN A N 1
ATOM 3122 C CA . ASN A 1 388 ? -13.609 47.625 15.547 1 54.97 388 ASN A CA 1
ATOM 3123 C C . ASN A 1 388 ? -13.5 47.625 17.078 1 54.97 388 ASN A C 1
ATOM 3125 O O . ASN A 1 388 ? -12.625 46.938 17.625 1 54.97 388 ASN A O 1
ATOM 3129 N N . ALA A 1 389 ? -14.422 48.375 17.625 1 53.66 389 ALA A N 1
ATOM 3130 C CA . ALA A 1 389 ? -14.477 48.375 19.078 1 53.66 389 ALA A CA 1
ATOM 3131 C C . ALA A 1 389 ? -14.805 47 19.641 1 53.66 389 ALA A C 1
ATOM 3133 O O . ALA A 1 389 ? -14.219 46.562 20.641 1 53.66 389 ALA A O 1
ATOM 3134 N N . PHE A 1 390 ? -15.656 46.375 18.953 1 49.97 390 PHE A N 1
ATOM 3135 C CA . PHE A 1 390 ? -16.078 45.031 19.359 1 49.97 390 PHE A CA 1
ATOM 3136 C C . PHE A 1 390 ? -14.922 44.031 19.219 1 49.97 390 PHE A C 1
ATOM 3138 O O . PHE A 1 390 ? -14.695 43.219 20.094 1 49.97 390 PHE A O 1
ATOM 3145 N N . GLN A 1 391 ? -14.188 44.188 18.172 1 58.22 391 GLN A N 1
ATOM 3146 C CA . GLN A 1 391 ? -13.055 43.281 17.953 1 58.22 391 GLN A CA 1
ATOM 3147 C C . GLN A 1 391 ? -11.953 43.531 18.969 1 58.22 391 GLN A C 1
ATOM 3149 O O . GLN A 1 391 ? -11.352 42.594 19.5 1 58.22 391 GLN A O 1
ATOM 3154 N N . LYS A 1 392 ? -11.82 44.844 19.234 1 57.09 392 LYS A N 1
ATOM 3155 C CA . LYS A 1 392 ? -10.859 45.219 20.266 1 57.09 392 LYS A CA 1
ATOM 3156 C C . LYS A 1 392 ? -11.266 44.656 21.625 1 57.09 392 LYS A C 1
ATOM 3158 O O . LYS A 1 392 ? -10.414 44.219 22.406 1 57.09 392 LYS A O 1
ATOM 3163 N N . GLU A 1 393 ? -12.57 44.656 21.781 1 55.84 393 GLU A N 1
ATOM 3164 C CA . GLU A 1 393 ? -13.094 44.125 23.031 1 55.84 393 GLU A CA 1
ATOM 3165 C C . GLU A 1 393 ? -12.875 42.594 23.141 1 55.84 393 GLU A C 1
ATOM 3167 O O . GLU A 1 393 ? -12.594 42.094 24.219 1 55.84 393 GLU A O 1
ATOM 3172 N N . LYS A 1 394 ? -12.984 41.969 22.078 1 58.06 394 LYS A N 1
ATOM 3173 C CA . LYS A 1 394 ? -12.773 40.5 22.078 1 58.06 394 LYS A CA 1
ATOM 3174 C C . LYS A 1 394 ? -11.32 40.188 22.422 1 58.06 394 LYS A C 1
ATOM 3176 O O . LYS A 1 394 ? -11.062 39.219 23.125 1 58.06 394 LYS A O 1
ATOM 3181 N N . ILE A 1 395 ? -10.484 40.938 21.922 1 54.72 395 ILE A N 1
ATOM 3182 C CA . ILE A 1 395 ? -9.07 40.75 22.234 1 54.72 395 ILE A CA 1
ATOM 3183 C C . ILE A 1 395 ? -8.836 41.031 23.734 1 54.72 395 ILE A C 1
ATOM 3185 O O . ILE A 1 395 ? -8.102 40.281 24.391 1 54.72 395 ILE A O 1
ATOM 3189 N N . LYS A 1 396 ? -9.5 42.125 24.219 1 52.34 396 LYS A N 1
ATOM 3190 C CA . LYS A 1 396 ? -9.375 42.469 25.625 1 52.34 396 LYS A CA 1
ATOM 3191 C C . LYS A 1 396 ? -9.914 41.375 26.531 1 52.34 396 LYS A C 1
ATOM 3193 O O . LYS A 1 396 ? -9.344 41.094 27.594 1 52.34 396 LYS A O 1
ATOM 3198 N N . LYS A 1 397 ? -10.984 40.812 26.047 1 51.12 397 LYS A N 1
ATOM 3199 C CA . LYS A 1 397 ? -11.617 39.75 26.828 1 51.12 397 LYS A CA 1
ATOM 3200 C C . LYS A 1 397 ? -10.812 38.438 26.75 1 51.12 397 LYS A C 1
ATOM 3202 O O . LYS A 1 397 ? -10.844 37.656 27.688 1 51.12 397 LYS A O 1
ATOM 3207 N N . ALA A 1 398 ? -10.258 38.156 25.641 1 50.97 398 ALA A N 1
ATOM 3208 C CA . ALA A 1 398 ? -9.445 36.969 25.453 1 50.97 398 ALA A CA 1
ATOM 3209 C C . ALA A 1 398 ? -8.188 37 26.312 1 50.97 398 ALA A C 1
ATOM 3211 O O . ALA A 1 398 ? -7.562 35.969 26.562 1 50.97 398 ALA A O 1
ATOM 3212 N N . ASN A 1 399 ? -7.668 38.094 26.891 1 40.03 399 ASN A N 1
ATOM 3213 C CA . ASN A 1 399 ? -6.551 38.219 27.828 1 40.03 399 ASN A CA 1
ATOM 3214 C C . ASN A 1 399 ? -6.941 37.844 29.25 1 40.03 399 ASN A C 1
ATOM 3216 O O . ASN A 1 399 ? -7.707 38.531 29.906 1 40.03 399 ASN A O 1
ATOM 3220 N N . PRO A 1 400 ? -6.988 36.562 29.656 1 38.22 400 PRO A N 1
ATOM 3221 C CA . PRO A 1 400 ? -7.246 36.25 31.062 1 38.22 400 PRO A CA 1
ATOM 3222 C C . PRO A 1 400 ? -6.465 37.188 32 1 38.22 400 PRO A C 1
ATOM 3224 O O . PRO A 1 400 ? -5.418 37.719 31.625 1 38.22 400 PRO A O 1
ATOM 3227 N N . LYS A 1 401 ? -7.062 37.531 33.219 1 35.12 401 LYS A N 1
ATOM 3228 C CA . LYS A 1 401 ? -6.441 37.938 34.5 1 35.12 401 LYS A CA 1
ATOM 3229 C C . LYS A 1 401 ? -5.305 36.969 34.875 1 35.12 401 LYS A C 1
ATOM 3231 O O . LYS A 1 401 ? -4.867 36.938 36 1 35.12 401 LYS A O 1
ATOM 3236 N N . ARG A 1 402 ? -5.004 36.031 34.188 1 33.25 402 ARG A N 1
ATOM 3237 C CA . ARG A 1 402 ? -3.877 35.281 34.719 1 33.25 402 ARG A CA 1
ATOM 3238 C C . ARG A 1 402 ? -2.635 36.125 34.844 1 33.25 402 ARG A C 1
ATOM 3240 O O . ARG A 1 402 ? -1.768 36.125 33.969 1 33.25 402 ARG A O 1
ATOM 3247 N N . ILE A 1 403 ? -2.67 37.375 35.031 1 29.02 403 ILE A N 1
ATOM 3248 C CA . ILE A 1 403 ? -1.482 37.875 35.688 1 29.02 403 ILE A CA 1
ATOM 3249 C C . ILE A 1 403 ? -1.224 37.062 36.969 1 29.02 403 ILE A C 1
ATOM 3251 O O . ILE A 1 403 ? -2.098 36.969 37.812 1 29.02 403 ILE A O 1
ATOM 3255 N N . CYS A 1 404 ? -0.403 36.094 37.031 1 27.77 404 CYS A N 1
ATOM 3256 C CA . 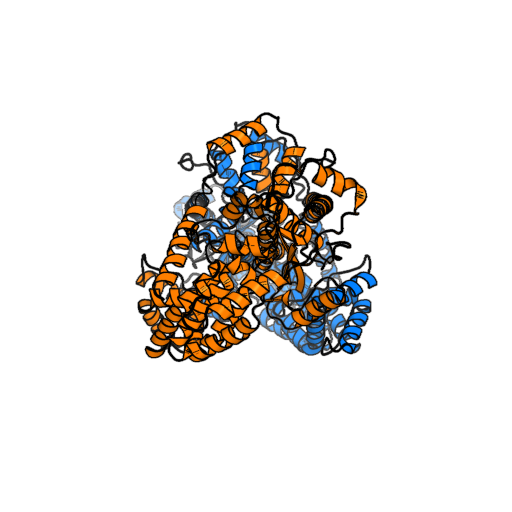CYS A 1 404 ? 0.14 35.5 38.25 1 27.77 404 CYS A CA 1
ATOM 3257 C C . CYS A 1 404 ? 0.045 36.469 39.406 1 27.77 404 CYS A C 1
ATOM 3259 O O . CYS A 1 404 ? 0.491 37.625 39.312 1 27.77 404 CYS A O 1
ATOM 3261 N N . ARG A 1 405 ? -0.788 36.281 40.344 1 26.64 405 ARG A N 1
ATOM 3262 C CA . ARG A 1 405 ? -0.562 36.625 41.75 1 26.64 405 ARG A CA 1
ATOM 3263 C C . ARG A 1 405 ? 0.798 36.125 42.219 1 26.64 405 ARG A C 1
ATOM 3265 O O . ARG A 1 405 ? 0.962 34.938 42.5 1 26.64 405 ARG A O 1
ATOM 3272 N N . VAL A 1 406 ? 2.041 36.5 41.719 1 27.53 406 VAL A N 1
ATOM 3273 C CA . VAL A 1 406 ? 3.252 36.406 42.5 1 27.53 406 VAL A CA 1
ATOM 3274 C C . VAL A 1 406 ? 2.953 36.812 43.969 1 27.53 406 VAL A C 1
ATOM 3276 O O . VAL A 1 406 ? 2.182 37.75 44.188 1 27.53 406 VAL A O 1
ATOM 3279 N N . PRO A 1 407 ? 3.16 36 45 1 26.86 407 PRO A N 1
ATOM 3280 C CA . PRO A 1 407 ? 3.191 36.562 46.344 1 26.86 407 PRO A CA 1
ATOM 3281 C C . PRO A 1 407 ? 3.826 37.938 46.406 1 26.86 407 PRO A C 1
ATOM 3283 O O . PRO A 1 407 ? 4.656 38.281 45.562 1 26.86 407 PRO A O 1
ATOM 3286 N N . GLN A 1 408 ? 3.32 39.031 47.094 1 26.12 408 GLN A N 1
ATOM 3287 C CA . GLN A 1 408 ? 3.602 40.438 47.281 1 26.12 408 GLN A CA 1
ATOM 3288 C C . GLN A 1 408 ? 5.086 40.656 47.562 1 26.12 408 GLN A C 1
ATOM 3290 O O . GLN A 1 408 ? 5.645 41.688 47.156 1 26.12 408 GLN A O 1
ATOM 3295 N N . SER A 1 409 ? 5.672 39.812 48.531 1 28.22 409 SER A N 1
ATOM 3296 C CA . SER A 1 409 ? 6.805 40.375 49.281 1 28.22 409 SER A CA 1
ATOM 3297 C C . SER A 1 409 ? 8.016 40.562 48.375 1 28.22 409 SER A C 1
ATOM 3299 O O . SER A 1 409 ? 8.617 41.656 48.344 1 28.22 409 SER A O 1
ATOM 3301 N N . LYS A 1 410 ? 8.773 39.469 48.188 1 27.61 410 LYS A N 1
ATOM 3302 C CA . LYS A 1 410 ? 10.148 39.719 47.781 1 27.61 410 LYS A CA 1
ATOM 3303 C C . LYS A 1 410 ? 10.227 40.156 46.312 1 27.61 410 LYS A C 1
ATOM 3305 O O . LYS A 1 410 ? 11.125 40.906 45.938 1 27.61 410 LYS A O 1
ATOM 3310 N N . TRP A 1 411 ? 9.414 39.562 45.469 1 25.59 411 TRP A N 1
ATOM 3311 C CA . TRP A 1 411 ? 9.641 39.875 44.062 1 25.59 411 TRP A CA 1
ATOM 3312 C C . TRP A 1 411 ? 9.164 41.281 43.75 1 25.59 411 TRP A C 1
ATOM 3314 O O . TRP A 1 411 ? 9.688 41.906 42.844 1 25.59 411 TRP A O 1
ATOM 3324 N N . LEU A 1 412 ? 8.289 41.938 44.562 1 27.02 412 LEU A N 1
ATOM 3325 C CA . LEU A 1 412 ? 7.984 43.375 44.625 1 27.02 412 LEU A CA 1
ATOM 3326 C C . LEU A 1 412 ? 9.258 44.188 44.781 1 27.02 412 LEU A C 1
ATOM 3328 O O . LEU A 1 412 ? 9.391 45.25 44.188 1 27.02 412 LEU A O 1
ATOM 3332 N N . ASP A 1 413 ? 10.07 43.656 45.688 1 28.06 413 ASP A N 1
ATOM 3333 C CA . ASP A 1 413 ? 11.328 44.344 45.969 1 28.06 413 ASP A CA 1
ATOM 3334 C C . ASP A 1 413 ? 12.234 44.375 44.75 1 28.06 413 ASP A C 1
ATOM 3336 O O . ASP A 1 413 ? 12.891 45.375 44.469 1 28.06 413 ASP A O 1
ATOM 3340 N N . ALA A 1 414 ? 12.383 43.25 44.062 1 27.59 414 ALA A N 1
ATOM 3341 C CA . ALA A 1 414 ? 13.297 43.25 42.938 1 27.59 414 ALA A CA 1
ATOM 3342 C C . ALA A 1 414 ? 12.703 44.062 41.781 1 27.59 414 ALA A C 1
ATOM 3344 O O . ALA A 1 414 ? 13.43 44.781 41.062 1 27.59 414 ALA A O 1
ATOM 3345 N N . ILE A 1 415 ? 11.375 44.094 41.469 1 28.61 415 ILE A N 1
ATOM 3346 C CA . ILE A 1 415 ? 10.719 45.094 40.625 1 28.61 415 ILE A CA 1
ATOM 3347 C C . ILE A 1 415 ? 10.883 46.469 41.25 1 28.61 415 ILE A C 1
ATOM 3349 O O . ILE A 1 415 ? 10.977 47.469 40.5 1 28.61 415 ILE A O 1
ATOM 3353 N N . ARG A 1 416 ? 10.859 46.625 42.5 1 27.36 416 ARG A N 1
ATOM 3354 C CA . ARG A 1 416 ? 11.141 47.906 43.125 1 27.36 416 ARG A CA 1
ATOM 3355 C C . ARG A 1 416 ? 12.5 48.438 42.688 1 27.36 416 ARG A C 1
ATOM 3357 O O . ARG A 1 416 ? 12.672 49.656 42.531 1 27.36 416 ARG A O 1
ATOM 3364 N N . ALA A 1 417 ? 13.562 47.562 42.781 1 28.84 417 ALA A N 1
ATOM 3365 C CA . ALA A 1 417 ? 14.852 48.188 42.5 1 28.84 417 ALA A CA 1
ATOM 3366 C C . ALA A 1 417 ? 14.922 48.625 41.031 1 28.84 417 ALA A C 1
ATOM 3368 O O . ALA A 1 417 ? 15.555 49.656 40.719 1 28.84 417 ALA A O 1
ATOM 3369 N N . SER A 1 418 ? 14.57 47.75 40.031 1 28.58 418 SER A N 1
ATOM 3370 C CA . SER A 1 418 ? 14.695 48.375 38.688 1 28.58 418 SER A CA 1
ATOM 3371 C C . SER A 1 418 ? 13.641 49.469 38.5 1 28.58 418 SER A C 1
ATOM 3373 O O . SER A 1 418 ? 12.57 49.219 37.938 1 28.58 418 SER A O 1
ATOM 3375 N N . ARG A 1 419 ? 12.961 50.188 39.406 1 28.56 419 ARG A N 1
ATOM 3376 C CA . ARG A 1 419 ? 12.188 51.406 39.625 1 28.56 419 ARG A CA 1
ATOM 3377 C C . ARG A 1 419 ? 12.625 52.531 38.656 1 28.56 419 ARG A C 1
ATOM 3379 O O . ARG A 1 419 ? 11.875 53.469 38.438 1 28.56 419 ARG A O 1
ATOM 3386 N N . VAL A 1 420 ? 13.906 52.875 38.594 1 28.95 420 VAL A N 1
ATOM 3387 C CA . VAL A 1 420 ? 14.258 54.188 38.062 1 28.95 420 VAL A CA 1
ATOM 3388 C C . VAL A 1 420 ? 13.805 54.312 36.625 1 28.95 420 VAL A C 1
ATOM 3390 O O . VAL A 1 420 ? 13.5 55.406 36.125 1 28.95 420 VAL A O 1
ATOM 3393 N N . PHE A 1 421 ? 14.195 53.375 35.656 1 30.06 421 PHE A N 1
ATOM 3394 C CA . PHE A 1 421 ? 13.828 53.75 34.312 1 30.06 421 PHE A CA 1
ATOM 3395 C C . PHE A 1 421 ? 12.32 53.656 34.125 1 30.06 421 PHE A C 1
ATOM 3397 O O . PHE A 1 421 ? 11.695 52.656 34.469 1 30.06 421 PHE A O 1
ATOM 3404 N N . LYS A 1 422 ? 11.375 54.625 34.188 1 31.88 422 LYS A N 1
ATOM 3405 C CA . LYS A 1 422 ? 9.977 54.969 33.938 1 31.88 422 LYS A CA 1
ATOM 3406 C C . LYS A 1 422 ? 9.422 54.094 32.812 1 31.88 422 LYS A C 1
ATOM 3408 O O . LYS A 1 422 ? 9.523 54.469 31.625 1 31.88 422 LYS A O 1
ATOM 3413 N N . LYS A 1 423 ? 9.719 52.906 32.625 1 34.66 423 LYS A N 1
ATOM 3414 C CA . LYS A 1 423 ? 9.07 52.125 31.594 1 34.66 423 LYS A CA 1
ATOM 3415 C C . LYS A 1 423 ? 7.555 52.188 31.703 1 34.66 423 LYS A C 1
ATOM 3417 O O . LYS A 1 423 ? 6.988 51.875 32.75 1 34.66 423 LYS A O 1
ATOM 3422 N N . LYS A 1 424 ? 6.797 53.062 31.078 1 35.56 424 LYS A N 1
ATOM 3423 C CA . LYS A 1 424 ? 5.363 53.219 30.844 1 35.56 424 LYS A CA 1
ATOM 3424 C C . LYS A 1 424 ? 4.668 51.844 30.781 1 35.56 424 LYS A C 1
ATOM 3426 O O . LYS A 1 424 ? 5 51 29.938 1 35.56 424 LYS A O 1
ATOM 3431 N N . LYS A 1 425 ? 4.273 51.156 31.75 1 42.03 425 LYS A N 1
ATOM 3432 C CA . LYS A 1 425 ? 3.455 50 32 1 42.03 425 LYS A CA 1
ATOM 3433 C C . LYS A 1 425 ? 2.258 49.938 31.062 1 42.03 425 LYS A C 1
ATOM 3435 O O . LYS A 1 425 ? 1.217 50.531 31.328 1 42.03 425 LYS A O 1
ATOM 3440 N N . LEU A 1 426 ? 2.385 50.062 29.766 1 46.25 426 LEU A N 1
ATOM 3441 C CA . LEU A 1 426 ? 1.331 50.188 28.766 1 46.25 426 LEU A CA 1
ATOM 3442 C C . LEU A 1 426 ? 0.323 49.062 28.891 1 46.25 426 LEU A C 1
ATOM 3444 O O . LEU A 1 426 ? 0.703 47.875 28.891 1 46.25 426 LEU A O 1
ATOM 3448 N N . THR A 1 427 ? -0.844 49.188 29.562 1 55.03 427 THR A N 1
ATOM 3449 C CA . THR A 1 427 ? -2.051 48.375 29.609 1 55.03 427 THR A CA 1
ATOM 3450 C C . THR A 1 427 ? -2.277 47.688 28.266 1 55.03 427 THR A C 1
ATOM 3452 O O . THR A 1 427 ? -1.85 48.188 27.219 1 55.03 427 THR A O 1
ATOM 3455 N N . PRO A 1 428 ? -2.645 46.312 28.375 1 64.19 428 PRO A N 1
ATOM 3456 C CA . PRO A 1 428 ? -2.977 45.656 27.109 1 64.19 428 PRO A CA 1
ATOM 3457 C C . PRO A 1 428 ? -3.699 46.562 26.125 1 64.19 428 PRO A C 1
ATOM 3459 O O . PRO A 1 428 ? -3.467 46.469 24.922 1 64.19 428 PRO A O 1
ATOM 3462 N N . THR A 1 429 ? -4.422 47.438 26.734 1 67.19 429 THR A N 1
ATOM 3463 C CA . THR A 1 429 ? -5.191 48.312 25.875 1 67.19 429 THR A CA 1
ATOM 3464 C C . THR A 1 429 ? -4.273 49.312 25.188 1 67.19 429 THR A C 1
ATOM 3466 O O . THR A 1 429 ? -4.445 49.594 24 1 67.19 429 THR A O 1
ATOM 3469 N N . LEU A 1 430 ? -3.355 49.719 26.016 1 69.06 430 LEU A N 1
ATOM 3470 C CA . LEU A 1 430 ? -2.434 50.688 25.438 1 69.06 430 LEU A CA 1
ATOM 3471 C C . LEU A 1 430 ? -1.537 50.031 24.391 1 69.06 430 LEU A C 1
ATOM 3473 O O . LEU A 1 430 ? -1.3 50.594 23.328 1 69.06 430 LEU A O 1
ATOM 3477 N N . GLN A 1 431 ? -1.172 48.844 24.703 1 80.56 431 GLN A N 1
ATOM 3478 C CA . GLN A 1 431 ? -0.346 48.125 23.75 1 80.56 431 GLN A CA 1
ATOM 3479 C C . GLN A 1 431 ? -1.108 47.875 22.453 1 80.56 431 GLN A C 1
ATOM 3481 O O . GLN A 1 431 ? -0.542 47.969 21.359 1 80.56 431 GLN A O 1
ATOM 3486 N N . LEU A 1 432 ? -2.316 47.562 22.641 1 85.12 432 LEU A N 1
ATOM 3487 C CA . LEU A 1 432 ? -3.148 47.25 21.484 1 85.12 432 LEU A CA 1
ATOM 3488 C C . LEU A 1 432 ? -3.289 48.5 20.578 1 85.12 432 LEU A C 1
ATOM 3490 O O . LEU A 1 432 ? -3.184 48.375 19.359 1 85.12 432 LEU A O 1
ATOM 3494 N N . GLU A 1 433 ? -3.514 49.594 21.203 1 82.88 433 GLU A N 1
ATOM 3495 C CA . GLU A 1 433 ? -3.674 50.812 20.438 1 82.88 433 GLU A CA 1
ATOM 3496 C C . GLU A 1 433 ? -2.391 51.156 19.688 1 82.88 433 GLU A C 1
ATOM 3498 O O . GLU A 1 433 ? -2.438 51.562 18.516 1 82.88 433 GLU A O 1
ATOM 3503 N N . GLU A 1 434 ? -1.363 51.062 20.391 1 87.25 434 GLU A N 1
ATOM 3504 C CA . GLU A 1 434 ? -0.076 51.344 19.766 1 87.25 434 GLU A CA 1
ATOM 3505 C C . GLU A 1 434 ? 0.195 50.375 18.609 1 87.25 434 GLU A C 1
ATOM 3507 O O . GLU A 1 434 ? 0.678 50.812 17.547 1 87.25 434 GLU A O 1
ATOM 3512 N N . TYR A 1 435 ? -0.013 49.156 18.875 1 91.06 435 TYR A N 1
ATOM 3513 C CA . TYR A 1 435 ? 0.154 48.125 17.844 1 91.06 435 TYR A CA 1
ATOM 3514 C C . TYR A 1 435 ? -0.713 48.406 16.625 1 91.06 435 TYR A C 1
ATOM 3516 O O . TYR A 1 435 ? -0.245 48.344 15.492 1 91.06 435 TYR A O 1
ATOM 3524 N N . LEU A 1 436 ? -1.917 48.781 16.875 1 87.94 436 LEU A N 1
ATOM 3525 C CA . LEU A 1 436 ? -2.865 49.031 15.797 1 87.94 436 LEU A CA 1
ATOM 3526 C C . LEU A 1 436 ? -2.488 50.281 15.008 1 87.94 436 LEU A C 1
ATOM 3528 O O . LEU A 1 436 ? -2.873 50.438 13.844 1 87.94 436 LEU A O 1
ATOM 3532 N N . ASN A 1 437 ? -1.728 51.125 15.672 1 85.5 437 ASN A N 1
ATOM 3533 C CA . ASN A 1 437 ? -1.321 52.344 15.016 1 85.5 437 ASN A CA 1
ATOM 3534 C C . ASN A 1 437 ? -0.145 52.125 14.07 1 85.5 437 ASN A C 1
ATOM 3536 O O . ASN A 1 437 ? 0.118 52.938 13.195 1 85.5 437 ASN A O 1
ATOM 3540 N N . ILE A 1 438 ? 0.507 51.062 14.305 1 89.44 438 ILE A N 1
ATOM 3541 C CA . ILE A 1 438 ? 1.555 50.719 13.359 1 89.44 438 ILE A CA 1
ATOM 3542 C C . ILE A 1 438 ? 0.926 50.219 12.062 1 89.44 438 ILE A C 1
ATOM 3544 O O . ILE A 1 438 ? -0.014 49.406 12.086 1 89.44 438 ILE A O 1
ATOM 3548 N N . PRO A 1 439 ? 1.368 50.656 10.977 1 88.94 439 PRO A N 1
ATOM 3549 C CA . PRO A 1 439 ? 0.793 50.188 9.711 1 88.94 439 PRO A CA 1
ATOM 3550 C C . PRO A 1 439 ? 0.958 48.688 9.484 1 88.94 439 PRO A C 1
ATOM 3552 O O . PRO A 1 439 ? 1.911 48.094 9.992 1 88.94 439 PRO A O 1
ATOM 3555 N N . VAL A 1 440 ? 0.088 48.156 8.719 1 90.31 440 VAL A N 1
ATOM 3556 C CA . VAL A 1 440 ? 0.15 46.75 8.375 1 90.31 440 VAL A CA 1
ATOM 3557 C C . VAL A 1 440 ? 1.411 46.469 7.559 1 90.31 440 VAL A C 1
ATOM 3559 O O . VAL A 1 440 ? 1.866 47.312 6.797 1 90.31 440 VAL A O 1
ATOM 3562 N N . VAL A 1 441 ? 1.907 45.344 7.719 1 91.5 441 VAL A N 1
ATOM 3563 C CA . VAL A 1 441 ? 3.162 44.969 7.066 1 91.5 441 VAL A CA 1
ATOM 3564 C C . VAL A 1 441 ? 2.875 44.281 5.738 1 91.5 441 VAL A C 1
ATOM 3566 O O . VAL A 1 441 ? 1.719 44 5.422 1 91.5 441 VAL A O 1
ATOM 3569 N N . ASP A 1 442 ? 3.9 44.062 5.027 1 87.44 442 ASP A N 1
ATOM 3570 C CA . ASP A 1 442 ? 3.816 43.344 3.752 1 87.44 442 ASP A CA 1
ATOM 3571 C C . ASP A 1 442 ? 3.227 41.938 3.934 1 87.44 442 ASP A C 1
ATOM 3573 O O . ASP A 1 442 ? 3.557 41.25 4.895 1 87.44 442 ASP A O 1
ATOM 3577 N N . PRO A 1 443 ? 2.354 41.656 3.096 1 84.38 443 PRO A N 1
ATOM 3578 C CA . PRO A 1 443 ? 1.731 40.312 3.188 1 84.38 443 PRO A CA 1
ATOM 3579 C C . PRO A 1 443 ? 2.748 39.188 3.107 1 84.38 443 PRO A C 1
ATOM 3581 O O . PRO A 1 443 ? 2.461 38.062 3.535 1 84.38 443 PRO A O 1
ATOM 3584 N N . ARG A 1 444 ? 3.904 39.5 2.676 1 82 444 ARG A N 1
ATOM 3585 C CA . ARG A 1 444 ? 4.922 38.469 2.51 1 82 444 ARG A CA 1
ATOM 3586 C C . ARG A 1 444 ? 5.734 38.281 3.787 1 82 444 ARG A C 1
ATOM 3588 O O . ARG A 1 444 ? 6.48 37.312 3.924 1 82 444 ARG A O 1
ATOM 3595 N N . GLN A 1 445 ? 5.5 39.094 4.609 1 88.31 445 GLN A N 1
ATOM 3596 C CA . GLN A 1 445 ? 6.266 39.031 5.852 1 88.31 445 GLN A CA 1
ATOM 3597 C C . GLN A 1 445 ? 5.711 37.938 6.785 1 88.31 445 GLN A C 1
ATOM 3599 O O . GLN A 1 445 ? 4.492 37.781 6.898 1 88.31 445 GLN A O 1
ATOM 3604 N N . ASP A 1 446 ? 6.648 37.281 7.445 1 92.25 446 ASP A N 1
ATOM 3605 C CA . ASP A 1 446 ? 6.262 36.281 8.422 1 92.25 446 ASP A CA 1
ATOM 3606 C C . ASP A 1 446 ? 5.785 36.906 9.727 1 92.25 446 ASP A C 1
ATOM 3608 O O . ASP A 1 446 ? 6.559 37.594 10.406 1 92.25 446 ASP A O 1
ATOM 3612 N N . PRO A 1 447 ? 4.531 36.719 9.984 1 94.81 447 PRO A N 1
ATOM 3613 C CA . PRO A 1 447 ? 4.004 37.312 11.203 1 94.81 447 PRO A CA 1
ATOM 3614 C C . PRO A 1 447 ? 4.777 36.906 12.453 1 94.81 447 PRO A C 1
ATOM 3616 O O . PRO A 1 447 ? 4.93 37.688 13.391 1 94.81 447 PRO A O 1
ATOM 3619 N N . LEU A 1 448 ? 5.25 35.719 12.492 1 95.75 448 LEU A N 1
ATOM 3620 C CA . LEU A 1 448 ? 5.973 35.25 13.672 1 95.75 448 LEU A CA 1
ATOM 3621 C C . LEU A 1 448 ? 7.324 35.938 13.797 1 95.75 448 LEU A C 1
ATOM 3623 O O . LEU A 1 448 ? 7.758 36.25 14.906 1 95.75 448 LEU A O 1
ATOM 3627 N N . GLU A 1 449 ? 7.957 36.188 12.703 1 95.06 449 GLU A N 1
ATOM 3628 C CA . GLU A 1 449 ? 9.211 36.938 12.734 1 95.06 449 GLU A CA 1
ATOM 3629 C C . GLU A 1 449 ? 8.984 38.375 13.195 1 95.06 449 GLU A C 1
ATOM 3631 O O . GLU A 1 449 ? 9.812 38.938 13.906 1 95.06 449 GLU A O 1
ATOM 3636 N N . TRP A 1 450 ? 7.91 38.906 12.727 1 95.94 450 TRP A N 1
ATOM 3637 C CA . TRP A 1 450 ? 7.566 40.25 13.156 1 95.94 450 TRP A CA 1
ATOM 3638 C C . TRP A 1 450 ? 7.391 40.344 14.664 1 95.94 450 TRP A C 1
ATOM 3640 O O . TRP A 1 450 ? 7.922 41.219 15.32 1 95.94 450 TRP A O 1
ATOM 3650 N N . TRP A 1 451 ? 6.668 39.438 15.203 1 96.19 451 TRP A N 1
ATOM 3651 C CA . TRP A 1 451 ? 6.41 39.406 16.641 1 96.19 451 TRP A CA 1
ATOM 3652 C C . TRP A 1 451 ? 7.691 39.156 17.422 1 96.19 451 TRP A C 1
ATOM 3654 O O . TRP A 1 451 ? 7.883 39.688 18.516 1 96.19 451 TRP A O 1
ATOM 3664 N N . LYS A 1 452 ? 8.523 38.281 16.859 1 96.06 452 LYS A N 1
ATOM 3665 C CA . LYS A 1 452 ? 9.82 38.031 17.484 1 96.06 452 LYS A CA 1
ATOM 3666 C C . LYS A 1 452 ? 10.602 39.344 17.656 1 96.06 452 LYS A C 1
ATOM 3668 O O . LYS A 1 452 ? 11.156 39.594 18.719 1 96.06 452 LYS A O 1
ATOM 3673 N N . ARG A 1 453 ? 10.555 40.188 16.734 1 95.31 453 ARG A N 1
ATOM 3674 C CA . ARG A 1 453 ? 11.289 41.469 16.719 1 95.31 453 ARG A CA 1
ATOM 3675 C C . ARG A 1 453 ? 10.625 42.469 17.641 1 95.31 453 ARG A C 1
ATOM 3677 O O . ARG A 1 453 ? 11.305 43.312 18.219 1 95.31 453 ARG A O 1
ATOM 3684 N N . HIS A 1 454 ? 9.312 42.375 17.797 1 94.88 454 HIS A N 1
ATOM 3685 C CA . HIS A 1 454 ? 8.578 43.406 18.531 1 94.88 454 HIS A CA 1
ATOM 3686 C C . HIS A 1 454 ? 8.078 42.875 19.875 1 94.88 454 HIS A C 1
ATOM 3688 O O . HIS A 1 454 ? 7.195 43.469 20.484 1 94.88 454 HIS A O 1
ATOM 3694 N N . GLU A 1 455 ? 8.578 41.781 20.281 1 94.5 455 GLU A N 1
ATOM 3695 C CA . GLU A 1 455 ? 8.133 41.156 21.516 1 94.5 455 GLU A CA 1
ATOM 3696 C C . GLU A 1 455 ? 8.32 42.094 22.719 1 94.5 455 GLU A C 1
ATOM 3698 O O . GLU A 1 455 ? 7.457 42.156 23.594 1 94.5 455 GLU A O 1
ATOM 3703 N N . SER A 1 456 ? 9.438 42.781 22.766 1 92.5 456 SER A N 1
ATOM 3704 C CA . SER A 1 456 ? 9.758 43.688 23.875 1 92.5 456 SER A CA 1
ATOM 3705 C C . SER A 1 456 ? 8.891 44.938 23.844 1 92.5 456 SER A C 1
ATOM 3707 O O . SER A 1 456 ? 8.602 45.531 24.875 1 92.5 456 SER A O 1
ATOM 3709 N N . ASP A 1 457 ? 8.453 45.312 22.609 1 91.5 457 ASP A N 1
ATOM 3710 C CA . ASP A 1 457 ? 7.617 46.5 22.453 1 91.5 457 ASP A CA 1
ATOM 3711 C C . ASP A 1 457 ? 6.199 46.219 22.969 1 91.5 457 ASP A C 1
ATOM 3713 O O . ASP A 1 457 ? 5.559 47.125 23.516 1 91.5 457 ASP A O 1
ATOM 3717 N N . PHE A 1 458 ? 5.801 44.938 22.688 1 91.88 458 PHE A N 1
ATOM 3718 C CA . PHE A 1 458 ? 4.434 44.594 23.047 1 91.88 458 PHE A CA 1
ATOM 3719 C C . PHE A 1 458 ? 4.398 43.25 23.797 1 91.88 458 PHE A C 1
ATOM 3721 O O . PHE A 1 458 ? 3.812 42.281 23.312 1 91.88 458 PHE A O 1
ATOM 3728 N N . PRO A 1 459 ? 4.855 43.188 24.969 1 90.38 459 PRO A N 1
ATOM 3729 C CA . PRO A 1 459 ? 5.043 41.906 25.656 1 90.38 459 PRO A CA 1
ATOM 3730 C C . PRO A 1 459 ? 3.727 41.156 25.891 1 90.38 459 PRO A C 1
ATOM 3732 O O . PRO A 1 459 ? 3.668 39.938 25.734 1 90.38 459 PRO A O 1
ATOM 3735 N N . LEU A 1 460 ? 2.676 41.906 26.234 1 87.5 460 LEU A N 1
ATOM 3736 C CA . LEU A 1 460 ? 1.398 41.25 26.516 1 87.5 460 LEU A CA 1
ATOM 3737 C C . LEU A 1 460 ? 0.745 40.75 25.219 1 87.5 460 LEU A C 1
ATOM 3739 O O . LEU A 1 460 ? 0.181 39.656 25.188 1 87.5 460 LEU A O 1
ATOM 3743 N N . LEU A 1 461 ? 0.802 41.562 24.203 1 90.88 461 LEU A N 1
ATOM 3744 C CA . LEU A 1 461 ? 0.238 41.156 22.922 1 90.88 461 LEU A CA 1
ATOM 3745 C C . LEU A 1 461 ? 1.028 40.031 22.312 1 90.88 461 LEU A C 1
ATOM 3747 O O . LEU A 1 461 ? 0.46 39.156 21.625 1 90.88 461 LEU A O 1
ATOM 3751 N N . ALA A 1 462 ? 2.305 40.094 22.578 1 93.75 462 ALA A N 1
ATOM 3752 C CA . ALA A 1 462 ? 3.168 39.031 22.078 1 93.75 462 ALA A CA 1
ATOM 3753 C C . ALA A 1 462 ? 2.805 37.688 22.688 1 93.75 462 ALA A C 1
ATOM 3755 O O . ALA A 1 462 ? 2.814 36.656 22 1 93.75 462 ALA A O 1
ATOM 3756 N N . LYS A 1 463 ? 2.539 37.688 23.922 1 91.56 463 LYS A N 1
ATOM 3757 C CA . LYS A 1 463 ? 2.092 36.469 24.578 1 91.56 463 LYS A CA 1
ATOM 3758 C C . LYS A 1 463 ? 0.796 35.938 23.953 1 91.56 463 LYS A C 1
ATOM 3760 O O . LYS A 1 463 ? 0.64 34.75 23.75 1 91.56 463 LYS A O 1
ATOM 3765 N N . MET A 1 464 ? -0.091 36.844 23.688 1 91.38 464 MET A N 1
ATOM 3766 C CA . MET A 1 464 ? -1.357 36.5 23.062 1 91.38 464 MET A CA 1
ATOM 3767 C C . MET A 1 464 ? -1.133 35.969 21.641 1 91.38 464 MET A C 1
ATOM 3769 O O . MET A 1 464 ? -1.778 35 21.234 1 91.38 464 MET A O 1
ATOM 3773 N N . ALA A 1 465 ? -0.272 36.656 20.984 1 94.5 465 ALA A N 1
ATOM 3774 C CA . ALA A 1 465 ? 0.034 36.219 19.609 1 94.5 465 ALA A CA 1
ATOM 3775 C C . ALA A 1 465 ? 0.568 34.812 19.578 1 94.5 465 ALA A C 1
ATOM 3777 O O . ALA A 1 465 ? 0.197 34 18.719 1 94.5 465 ALA A O 1
ATOM 3778 N N . ARG A 1 466 ? 1.41 34.469 20.516 1 94.44 466 ARG A N 1
ATOM 3779 C CA . ARG A 1 466 ? 1.948 33.094 20.594 1 94.44 466 ARG A CA 1
ATOM 3780 C C . ARG A 1 466 ? 0.839 32.094 20.844 1 94.44 466 ARG A C 1
ATOM 3782 O O . ARG A 1 466 ? 0.872 30.969 20.297 1 94.44 466 ARG A O 1
ATOM 3789 N N . ASP A 1 467 ? -0.099 32.5 21.609 1 93.19 467 ASP A N 1
ATOM 3790 C CA . ASP A 1 467 ? -1.185 31.609 21.969 1 93.19 467 ASP A CA 1
ATOM 3791 C C . ASP A 1 467 ? -2.148 31.391 20.812 1 93.19 467 ASP A C 1
ATOM 3793 O O . ASP A 1 467 ? -2.459 30.266 20.453 1 93.19 467 ASP A O 1
ATOM 3797 N N . TYR A 1 468 ? -2.537 32.469 20.219 1 92.69 468 TYR A N 1
ATOM 3798 C CA . TYR A 1 468 ? -3.666 32.406 19.297 1 92.69 468 TYR A CA 1
ATOM 3799 C C . TYR A 1 468 ? -3.203 32.062 17.891 1 92.69 468 TYR A C 1
ATOM 3801 O O . TYR A 1 468 ? -3.91 31.359 17.141 1 92.69 468 TYR A O 1
ATOM 3809 N N . LEU A 1 469 ? -2.061 32.5 17.484 1 94.69 469 LEU A N 1
ATOM 3810 C CA . LEU A 1 469 ? -1.595 32.281 16.125 1 94.69 469 LEU A CA 1
ATOM 3811 C C . LEU A 1 469 ? -1.178 30.812 15.945 1 94.69 469 LEU A C 1
ATOM 3813 O O . LEU A 1 469 ? -1.014 30.344 14.812 1 94.69 469 LEU A O 1
ATOM 3817 N N . ALA A 1 470 ? -1.034 30.078 17.031 1 94.5 470 ALA A N 1
ATOM 3818 C CA . ALA A 1 470 ? -0.61 28.688 16.984 1 94.5 470 ALA A CA 1
ATOM 3819 C C . ALA A 1 470 ? -1.785 27.766 16.672 1 94.5 470 ALA A C 1
ATOM 3821 O O . ALA A 1 470 ? -1.592 26.594 16.312 1 94.5 470 ALA A O 1
ATOM 3822 N N . ILE A 1 471 ? -3.004 28.234 16.766 1 92.81 471 ILE A N 1
ATOM 3823 C CA . ILE A 1 471 ? -4.195 27.406 16.609 1 92.81 471 ILE A CA 1
ATOM 3824 C C . ILE A 1 471 ? -4.324 26.969 15.148 1 92.81 471 ILE A C 1
ATOM 3826 O O . ILE A 1 471 ? -4.375 27.797 14.242 1 92.81 471 ILE A O 1
ATOM 3830 N N . PRO A 1 472 ? -4.344 25.641 14.945 1 92.25 472 PRO A N 1
ATOM 3831 C CA . PRO A 1 472 ? -4.527 25.141 13.578 1 92.25 472 PRO A CA 1
ATOM 3832 C C . PRO A 1 472 ? -5.98 25.219 13.109 1 92.25 472 PRO A C 1
ATOM 3834 O O . PRO A 1 472 ? -6.898 25.062 13.922 1 92.25 472 PRO A O 1
ATOM 3837 N N . VAL A 1 473 ? -6.109 25.438 11.859 1 90.25 473 VAL A N 1
ATOM 3838 C CA . VAL A 1 473 ? -7.477 25.578 11.367 1 90.25 473 VAL A CA 1
ATOM 3839 C C . VAL A 1 473 ? -7.895 24.297 10.641 1 90.25 473 VAL A C 1
ATOM 3841 O O . VAL A 1 473 ? -9.07 24.125 10.289 1 90.25 473 VAL A O 1
ATOM 3844 N N . THR A 1 474 ? -6.941 23.469 10.406 1 90.19 474 THR A N 1
ATOM 3845 C CA . THR A 1 474 ? -7.258 22.219 9.734 1 90.19 474 THR A CA 1
ATOM 3846 C C . THR A 1 474 ? -6.664 21.031 10.484 1 90.19 474 THR A C 1
ATOM 3848 O O . THR A 1 474 ? -5.746 21.203 11.289 1 90.19 474 THR A O 1
ATOM 3851 N N . SER A 1 475 ? -7.262 19.875 10.25 1 85.38 475 SER A N 1
ATOM 3852 C CA . SER A 1 475 ? -6.75 18.641 10.82 1 85.38 475 SER A CA 1
ATOM 3853 C C . SER A 1 475 ? -5.789 17.938 9.859 1 85.38 475 SER A C 1
ATOM 3855 O O . SER A 1 475 ? -5.68 16.719 9.867 1 85.38 475 SER A O 1
ATOM 3857 N N . ALA A 1 476 ? -5.145 18.656 9.023 1 83.56 476 ALA A N 1
ATOM 3858 C CA . ALA A 1 476 ? -4.234 18.141 8.008 1 83.56 476 ALA A CA 1
ATOM 3859 C C . ALA A 1 476 ? -3.119 17.312 8.648 1 83.56 476 ALA A C 1
ATOM 3861 O O . ALA A 1 476 ? -2.648 16.344 8.062 1 83.56 476 ALA A O 1
ATOM 3862 N N . SER A 1 477 ? -2.678 17.703 9.844 1 85.38 477 SER A N 1
ATOM 3863 C CA . SER A 1 477 ? -1.623 16.984 10.539 1 85.38 477 SER A CA 1
ATOM 3864 C C . SER A 1 477 ? -2.029 15.539 10.805 1 85.38 477 SER A C 1
ATOM 3866 O O . SER A 1 477 ? -1.211 14.625 10.68 1 85.38 477 SER A O 1
ATOM 3868 N N . SER A 1 478 ? -3.232 15.391 11.219 1 85.44 478 SER A N 1
ATOM 3869 C CA . SER A 1 478 ? -3.729 14.039 11.461 1 85.44 478 SER A CA 1
ATOM 3870 C C . SER A 1 478 ? -3.744 13.211 10.18 1 85.44 478 SER A C 1
ATOM 3872 O O . SER A 1 478 ? -3.344 12.047 10.18 1 85.44 478 SER A O 1
ATOM 3874 N N . GLU A 1 479 ? -4.184 13.852 9.125 1 82.69 479 GLU A N 1
ATOM 3875 C CA . GLU A 1 479 ? -4.242 13.164 7.832 1 82.69 479 GLU A CA 1
ATOM 3876 C C . GLU A 1 479 ? -2.852 12.727 7.379 1 82.69 479 GLU A C 1
ATOM 3878 O O . GLU A 1 479 ? -2.699 11.664 6.777 1 82.69 479 GLU A O 1
ATOM 3883 N N . HIS A 1 480 ? -1.948 13.578 7.629 1 84 480 HIS A N 1
ATOM 3884 C CA . HIS A 1 480 ? -0.573 13.234 7.285 1 84 480 HIS A CA 1
ATOM 3885 C C . HIS A 1 480 ? -0.103 12.008 8.062 1 84 480 HIS A C 1
ATOM 3887 O O . HIS A 1 480 ? 0.557 11.133 7.5 1 84 480 HIS A O 1
ATOM 3893 N N . ALA A 1 481 ? -0.367 11.977 9.328 1 87.69 481 ALA A N 1
ATOM 3894 C CA . ALA A 1 481 ? -0.001 10.836 10.164 1 87.69 481 ALA A CA 1
ATOM 3895 C C . ALA A 1 481 ? -0.702 9.562 9.695 1 87.69 481 ALA A C 1
ATOM 3897 O O . ALA A 1 481 ? -0.09 8.492 9.641 1 87.69 481 ALA A O 1
ATOM 3898 N N . PHE A 1 482 ? -1.938 9.711 9.328 1 86.06 482 PHE A N 1
ATOM 3899 C CA . PHE A 1 482 ? -2.711 8.562 8.867 1 86.06 482 PHE A CA 1
ATOM 3900 C C . PHE A 1 482 ? -2.156 8.031 7.555 1 86.06 482 PHE A C 1
ATOM 3902 O O . PHE A 1 482 ? -2.117 6.812 7.34 1 86.06 482 PHE A O 1
ATOM 3909 N N . SER A 1 483 ? -1.812 8.961 6.727 1 82.56 483 SER A N 1
ATOM 3910 C CA . SER A 1 483 ? -1.249 8.547 5.445 1 82.56 483 SER A CA 1
ATOM 3911 C C . SER A 1 483 ? 0.011 7.711 5.641 1 82.56 483 SER A C 1
ATOM 3913 O O . SER A 1 483 ? 0.203 6.699 4.957 1 82.56 483 SER A O 1
ATOM 3915 N N . LYS A 1 484 ? 0.824 8.094 6.555 1 84.75 484 LYS A N 1
ATOM 3916 C CA . LYS A 1 484 ? 2.041 7.352 6.863 1 84.75 484 LYS A CA 1
ATOM 3917 C C . LYS A 1 484 ? 1.714 5.984 7.461 1 84.75 484 LYS A C 1
ATOM 3919 O O . LYS A 1 484 ? 2.35 4.984 7.121 1 84.75 484 LYS A O 1
ATOM 3924 N N . ALA A 1 485 ? 0.804 6.004 8.32 1 83.88 485 ALA A N 1
ATOM 3925 C CA . ALA A 1 485 ? 0.392 4.746 8.938 1 83.88 485 ALA A CA 1
ATOM 3926 C C . ALA A 1 485 ? -0.173 3.783 7.898 1 83.88 485 ALA A C 1
ATOM 3928 O O . ALA A 1 485 ? 0.088 2.578 7.953 1 83.88 485 ALA A O 1
ATOM 3929 N N . ARG A 1 486 ? -0.953 4.352 7.043 1 80.25 486 ARG A N 1
ATOM 3930 C CA . ARG A 1 486 ? -1.54 3.541 5.98 1 80.25 486 ARG A CA 1
ATOM 3931 C C . ARG A 1 486 ? -0.457 2.855 5.152 1 80.25 486 ARG A C 1
ATOM 3933 O O . ARG A 1 486 ? -0.604 1.694 4.77 1 80.25 486 ARG A O 1
ATOM 3940 N N . HIS A 1 487 ? 0.505 3.566 4.922 1 77.69 487 HIS A N 1
ATOM 3941 C CA . HIS A 1 487 ? 1.623 3.016 4.164 1 77.69 487 HIS A CA 1
ATOM 3942 C C . HIS A 1 487 ? 2.256 1.836 4.895 1 77.69 487 HIS A C 1
ATOM 3944 O O . HIS A 1 487 ? 2.594 0.824 4.277 1 77.69 487 HIS A O 1
ATOM 3950 N N . LEU A 1 488 ? 2.451 1.951 6.137 1 80.44 488 LEU A N 1
ATOM 3951 C CA . LEU A 1 488 ? 3.062 0.902 6.945 1 80.44 488 LEU A CA 1
ATOM 3952 C C . LEU A 1 488 ? 2.148 -0.315 7.039 1 80.44 488 LEU A C 1
ATOM 3954 O O . LEU A 1 488 ? 2.621 -1.454 7.023 1 80.44 488 LEU A O 1
ATOM 3958 N N . ILE A 1 489 ? 0.89 -0.017 7.129 1 75.94 489 ILE A N 1
ATOM 3959 C CA . ILE A 1 489 ? -0.087 -1.073 7.367 1 75.94 489 ILE A CA 1
ATOM 3960 C C . ILE A 1 489 ? -0.337 -1.848 6.074 1 75.94 489 ILE A C 1
ATOM 3962 O O . ILE A 1 489 ? -0.47 -3.074 6.098 1 75.94 489 ILE A O 1
ATOM 3966 N N . THR A 1 490 ? -0.354 -1.099 4.953 1 68.94 490 THR A N 1
ATOM 3967 C CA . THR A 1 490 ? -0.763 -1.724 3.701 1 68.94 490 THR A CA 1
ATOM 3968 C C . THR A 1 490 ? 0.412 -2.445 3.047 1 68.94 490 THR A C 1
ATOM 3970 O O . THR A 1 490 ? 0.22 -3.277 2.156 1 68.94 490 THR A O 1
ATOM 3973 N N . ASP A 1 491 ? 1.486 -2.096 3.5 1 63.62 491 ASP A N 1
ATOM 3974 C CA . ASP A 1 491 ? 2.646 -2.811 2.977 1 63.62 491 ASP A CA 1
ATOM 3975 C C . ASP A 1 491 ? 2.645 -4.27 3.432 1 63.62 491 ASP A C 1
ATOM 3977 O O . ASP A 1 491 ? 2.801 -4.551 4.621 1 63.62 491 ASP A O 1
ATOM 3981 N N . SER A 1 492 ? 2.338 -5.102 2.525 1 55.69 492 SER A N 1
ATOM 3982 C CA . SER A 1 492 ? 2.178 -6.531 2.787 1 55.69 492 SER A CA 1
ATOM 3983 C C . SER A 1 492 ? 3.408 -7.105 3.477 1 55.69 492 SER A C 1
ATOM 3985 O O . SER A 1 492 ? 3.332 -8.156 4.121 1 55.69 492 SER A O 1
ATOM 3987 N N . ARG A 1 493 ? 4.398 -6.398 3.434 1 54.75 493 ARG A N 1
ATOM 3988 C CA . ARG A 1 493 ? 5.641 -6.871 4.031 1 54.75 493 ARG A CA 1
ATOM 3989 C C . ARG A 1 493 ? 5.672 -6.59 5.531 1 54.75 493 ARG A C 1
ATOM 3991 O O . ARG A 1 493 ? 6.52 -7.117 6.25 1 54.75 493 ARG A O 1
ATOM 3998 N N . THR A 1 494 ? 4.676 -5.75 5.832 1 62 494 THR A N 1
ATOM 3999 C CA . THR A 1 494 ? 4.695 -5.27 7.207 1 62 494 THR A CA 1
ATOM 4000 C C . THR A 1 494 ? 3.549 -5.879 8.008 1 62 494 THR A C 1
ATOM 4002 O O . THR A 1 494 ? 2.42 -5.965 7.52 1 62 494 THR A O 1
ATOM 4005 N N . ARG A 1 495 ? 3.818 -6.793 8.773 1 66.19 495 ARG A N 1
ATOM 4006 C CA . ARG A 1 495 ? 2.803 -7.184 9.75 1 66.19 495 ARG A CA 1
ATOM 4007 C C . ARG A 1 495 ? 3.168 -6.695 11.148 1 66.19 495 ARG A C 1
ATOM 4009 O O . ARG A 1 495 ? 3.527 -7.496 12.016 1 66.19 495 ARG A O 1
ATOM 4016 N N . LEU A 1 496 ? 3.09 -5.375 11.258 1 77.75 496 LEU A N 1
ATOM 4017 C CA . LEU A 1 496 ? 3.5 -4.766 12.523 1 77.75 496 LEU A CA 1
ATOM 4018 C C . LEU A 1 496 ? 2.328 -4.691 13.492 1 77.75 496 LEU A C 1
ATOM 4020 O O . LEU A 1 496 ? 1.176 -4.555 13.07 1 77.75 496 LEU A O 1
ATOM 4024 N N . SER A 1 497 ? 2.662 -4.859 14.688 1 80.88 497 SER A N 1
ATOM 4025 C CA . SER A 1 497 ? 1.649 -4.633 15.711 1 80.88 497 SER A CA 1
ATOM 4026 C C . SER A 1 497 ? 1.238 -3.164 15.766 1 80.88 497 SER A C 1
ATOM 4028 O O . SER A 1 497 ? 1.978 -2.291 15.312 1 80.88 497 SER A O 1
ATOM 4030 N N . ASP A 1 498 ? 0.053 -2.91 16.328 1 81.94 498 ASP A N 1
ATOM 4031 C CA . ASP A 1 498 ? -0.443 -1.545 16.469 1 81.94 498 ASP A CA 1
ATOM 4032 C C . ASP A 1 498 ? 0.511 -0.697 17.297 1 81.94 498 ASP A C 1
ATOM 4034 O O . ASP A 1 498 ? 0.687 0.494 17.031 1 81.94 498 ASP A O 1
ATOM 4038 N N . GLN A 1 499 ? 1.123 -1.351 18.234 1 84.06 499 GLN A N 1
ATOM 4039 C CA . GLN A 1 499 ? 2.068 -0.644 19.094 1 84.06 499 GLN A CA 1
ATOM 4040 C C . GLN A 1 499 ? 3.307 -0.216 18.312 1 84.06 499 GLN A C 1
ATOM 4042 O O . GLN A 1 499 ? 3.84 0.874 18.531 1 84.06 499 GLN A O 1
ATOM 4047 N N . THR A 1 500 ? 3.736 -1.082 17.516 1 89.06 500 THR A N 1
ATOM 4048 C CA . THR A 1 500 ? 4.922 -0.772 16.719 1 89.06 500 THR A CA 1
ATOM 4049 C C . THR A 1 500 ? 4.613 0.296 15.68 1 89.06 500 THR A C 1
ATOM 4051 O O . THR A 1 500 ? 5.465 1.134 15.367 1 89.06 500 THR A O 1
ATOM 4054 N N . ILE A 1 501 ? 3.404 0.227 15.156 1 88.81 501 ILE A N 1
ATOM 4055 C CA . ILE A 1 501 ? 2.967 1.26 14.227 1 88.81 501 ILE A CA 1
ATOM 4056 C C . ILE A 1 501 ? 2.939 2.615 14.93 1 88.81 501 ILE A C 1
ATOM 4058 O O . ILE A 1 501 ? 3.453 3.605 14.406 1 88.81 501 ILE A O 1
ATOM 4062 N N . ARG A 1 502 ? 2.344 2.609 16.109 1 90.75 502 ARG A N 1
ATOM 4063 C CA . ARG A 1 502 ? 2.322 3.805 16.953 1 90.75 502 ARG A CA 1
ATOM 4064 C C . ARG A 1 502 ? 3.732 4.34 17.188 1 90.75 502 ARG A C 1
ATOM 4066 O O . ARG A 1 502 ? 3.996 5.523 16.969 1 90.75 502 ARG A O 1
ATOM 4073 N N . ALA A 1 503 ? 4.586 3.449 17.547 1 92.69 503 ALA A N 1
ATOM 4074 C CA . ALA A 1 503 ? 5.965 3.828 17.828 1 92.69 503 ALA A CA 1
ATOM 4075 C C . ALA A 1 503 ? 6.648 4.406 16.594 1 92.69 503 ALA A C 1
ATOM 4077 O O . ALA A 1 503 ? 7.324 5.434 16.672 1 92.69 503 ALA A O 1
ATOM 4078 N N . SER A 1 504 ? 6.441 3.785 15.516 1 93 504 SER A N 1
ATOM 4079 C CA . SER A 1 504 ? 7.098 4.18 14.273 1 93 504 SER A CA 1
ATOM 4080 C C . SER A 1 504 ? 6.621 5.551 13.805 1 93 504 SER A C 1
ATOM 4082 O O . SER A 1 504 ? 7.43 6.391 13.398 1 93 504 SER A O 1
ATOM 4084 N N . ILE A 1 505 ? 5.352 5.797 13.859 1 93 505 ILE A N 1
ATOM 4085 C CA . ILE A 1 505 ? 4.77 7.039 13.359 1 93 505 ILE A CA 1
ATOM 4086 C C . ILE A 1 505 ? 5.184 8.195 14.266 1 93 505 ILE A C 1
ATOM 4088 O O . ILE A 1 505 ? 5.543 9.273 13.781 1 93 505 ILE A O 1
ATOM 4092 N N . CYS A 1 506 ? 5.129 7.965 15.531 1 93.44 506 CYS A N 1
ATOM 4093 C CA . CYS A 1 506 ? 5.516 9.008 16.484 1 93.44 506 CYS A CA 1
ATOM 4094 C C . CYS A 1 506 ? 7 9.336 16.344 1 93.44 506 CYS A C 1
ATOM 4096 O O . CYS A 1 506 ? 7.375 10.5 16.266 1 93.44 506 CYS A O 1
ATOM 4098 N N . LEU A 1 507 ? 7.793 8.281 16.328 1 93.75 507 LEU A N 1
ATOM 4099 C CA . LEU A 1 507 ? 9.234 8.5 16.234 1 93.75 507 LEU A CA 1
ATOM 4100 C C . LEU A 1 507 ? 9.578 9.242 14.938 1 93.75 507 LEU A C 1
ATOM 4102 O O . LEU A 1 507 ? 10.469 10.094 14.93 1 93.75 507 LEU A O 1
ATOM 4106 N N . GLU A 1 508 ? 8.93 8.836 13.898 1 92.81 508 GLU A N 1
ATOM 4107 C CA . GLU A 1 508 ? 9.156 9.516 12.625 1 92.81 508 GLU A CA 1
ATOM 4108 C C . GLU A 1 508 ? 8.852 11.008 12.734 1 92.81 508 GLU A C 1
ATOM 4110 O O . GLU A 1 508 ? 9.617 11.844 12.25 1 92.81 508 GLU A O 1
ATOM 4115 N N . ASN A 1 509 ? 7.734 11.336 13.289 1 91.94 509 ASN A N 1
ATOM 4116 C CA . ASN A 1 509 ? 7.348 12.727 13.484 1 91.94 509 ASN A CA 1
ATOM 4117 C C . ASN A 1 509 ? 8.367 13.477 14.336 1 91.94 509 ASN A C 1
ATOM 4119 O O . ASN A 1 509 ? 8.75 14.602 14.008 1 91.94 509 ASN A O 1
ATOM 4123 N N . TRP A 1 510 ? 8.828 12.867 15.391 1 92.44 510 TRP A N 1
ATOM 4124 C CA . TRP A 1 510 ? 9.727 13.508 16.344 1 92.44 510 TRP A CA 1
ATOM 4125 C C . TRP A 1 510 ? 11.117 13.68 15.742 1 92.44 510 TRP A C 1
ATOM 4127 O O . TRP A 1 510 ? 11.805 14.664 16.031 1 92.44 510 TRP A O 1
ATOM 4137 N N . GLN A 1 511 ? 11.453 12.703 14.945 1 89.56 511 GLN A N 1
ATOM 4138 C CA . GLN A 1 511 ? 12.734 12.797 14.258 1 89.56 511 GLN A CA 1
ATOM 4139 C C . GLN A 1 511 ? 12.711 13.898 13.195 1 89.56 511 GLN A C 1
ATOM 4141 O O . GLN A 1 511 ? 13.656 14.672 13.078 1 89.56 511 GLN A O 1
ATOM 4146 N N . ARG A 1 512 ? 11.75 13.961 12.484 1 85.31 512 ARG A N 1
ATOM 4147 C CA . ARG A 1 512 ? 11.609 14.945 11.422 1 85.31 512 ARG A CA 1
ATOM 4148 C C . ARG A 1 512 ? 11.562 16.359 11.992 1 85.31 512 ARG A C 1
ATOM 4150 O O . ARG A 1 512 ? 12.133 17.297 11.406 1 85.31 512 ARG A O 1
ATOM 4157 N N . GLY A 1 513 ? 10.859 16.469 13.094 1 81.56 513 GLY A N 1
ATOM 4158 C CA . GLY A 1 513 ? 10.742 17.766 13.75 1 81.56 513 GLY A CA 1
ATOM 4159 C C . GLY A 1 513 ? 11.953 18.125 14.594 1 81.56 513 GLY A C 1
ATOM 4160 O O . GLY A 1 513 ? 11.992 19.188 15.219 1 81.56 513 GLY A O 1
ATOM 4161 N N . GLU A 1 514 ? 12.953 17.203 14.609 1 77.44 514 GLU A N 1
ATOM 4162 C CA . GLU A 1 514 ? 14.172 17.375 15.383 1 77.44 514 GLU A CA 1
ATOM 4163 C C . GLU A 1 514 ? 13.867 17.578 16.859 1 77.44 514 GLU A C 1
ATOM 4165 O O . GLU A 1 514 ? 14.477 18.422 17.531 1 77.44 514 GLU A O 1
ATOM 4170 N N . ILE A 1 515 ? 12.859 16.969 17.266 1 79.31 515 ILE A N 1
ATOM 4171 C CA . ILE A 1 515 ? 12.453 17 18.672 1 79.31 515 ILE A CA 1
ATOM 4172 C C . ILE A 1 515 ? 13.211 15.945 19.453 1 79.31 515 ILE A C 1
ATOM 4174 O O . ILE A 1 515 ? 13.5 16.125 20.641 1 79.31 515 ILE A O 1
ATOM 4178 N N . TRP A 1 516 ? 13.414 14.828 18.688 1 74.75 516 TRP A N 1
ATOM 4179 C CA . TRP A 1 516 ? 14.109 13.703 19.312 1 74.75 516 TRP A CA 1
ATOM 4180 C C . TRP A 1 516 ? 15.141 13.109 18.344 1 74.75 516 TRP A C 1
ATOM 4182 O O . TRP A 1 516 ? 14.93 13.102 17.125 1 74.75 516 TRP A O 1
ATOM 4192 N N . ARG A 1 517 ? 16.312 12.875 18.969 1 73.44 517 ARG A N 1
ATOM 4193 C CA . ARG A 1 517 ? 17.344 12.172 18.219 1 73.44 517 ARG A CA 1
ATOM 4194 C C . ARG A 1 517 ? 17.781 10.906 18.953 1 73.44 517 ARG A C 1
ATOM 4196 O O . ARG A 1 517 ? 17.922 10.906 20.172 1 73.44 517 ARG A O 1
ATOM 4203 N N . ARG A 1 518 ? 17.844 9.906 18.188 1 72.75 518 ARG A N 1
ATOM 4204 C CA . ARG A 1 518 ? 18.281 8.648 18.797 1 72.75 518 ARG A CA 1
ATOM 4205 C C . ARG A 1 518 ? 19.766 8.703 19.141 1 72.75 518 ARG A C 1
ATOM 4207 O O . ARG A 1 518 ? 20.578 9.156 18.344 1 72.75 518 ARG A O 1
ATOM 4214 N N . PHE A 1 519 ? 20.016 8.523 20.453 1 62.53 519 PHE A N 1
ATOM 4215 C CA . PHE A 1 519 ? 21.422 8.422 20.859 1 62.53 519 PHE A CA 1
ATOM 4216 C C . PHE A 1 519 ? 21.812 6.969 21.078 1 62.53 519 PHE A C 1
ATOM 4218 O O . PHE A 1 519 ? 21.031 6.184 21.625 1 62.53 519 PHE A O 1
ATOM 4225 N N . PRO A 1 520 ? 22.875 6.469 20.156 1 56.78 520 PRO A N 1
ATOM 4226 C CA . PRO A 1 520 ? 23.359 5.094 20.328 1 56.78 520 PRO A CA 1
ATOM 4227 C C . PRO A 1 520 ? 23.547 4.715 21.797 1 56.78 520 PRO A C 1
ATOM 4229 O O . PRO A 1 520 ? 24.047 5.523 22.578 1 56.78 520 PRO A O 1
ATOM 4232 N N . LYS A 1 521 ? 22.688 3.979 22.312 1 50.94 521 LYS A N 1
ATOM 4233 C CA . LYS A 1 521 ? 23.031 3.469 23.641 1 50.94 521 LYS A CA 1
ATOM 4234 C C . LYS A 1 521 ? 23.875 2.205 23.547 1 50.94 521 LYS A C 1
ATOM 4236 O O . LYS A 1 521 ? 23.703 1.409 22.625 1 50.94 521 LYS A O 1
ATOM 4241 N N . ASP A 1 522 ? 24.906 2.098 24.156 1 44.19 522 ASP A N 1
ATOM 4242 C CA . ASP A 1 522 ? 25.859 1.004 24.25 1 44.19 522 ASP A CA 1
ATOM 4243 C C . ASP A 1 522 ? 25.156 -0.349 24.281 1 44.19 522 ASP A C 1
ATOM 4245 O O . ASP A 1 522 ? 25.688 -1.346 23.797 1 44.19 522 ASP A O 1
ATOM 4249 N N . GLY A 1 523 ? 24.062 -0.515 24.75 1 42.66 523 GLY A N 1
ATOM 4250 C CA . GLY A 1 523 ? 23.422 -1.803 24.953 1 42.66 523 GLY A CA 1
ATOM 4251 C C . GLY A 1 523 ? 22.688 -2.316 23.734 1 42.66 523 GLY A C 1
ATOM 4252 O O . GLY A 1 523 ? 22.062 -3.375 23.781 1 42.66 523 GLY A O 1
ATOM 4253 N N . ASP A 1 524 ? 22.422 -1.696 22.828 1 45.44 524 ASP A N 1
ATOM 4254 C CA . ASP A 1 524 ? 21.688 -2.107 21.641 1 45.44 524 ASP A CA 1
ATOM 4255 C C . ASP A 1 524 ? 22.453 -3.193 20.875 1 45.44 524 ASP A C 1
ATOM 4257 O O . ASP A 1 524 ? 21.953 -3.701 19.875 1 45.44 524 ASP A O 1
ATOM 4261 N N . LEU A 1 525 ? 23.672 -3.436 21 1 38 525 LEU A N 1
ATOM 4262 C CA . LEU A 1 525 ? 24.531 -4.438 20.375 1 38 525 LEU A CA 1
ATOM 4263 C C . LEU A 1 525 ? 24.156 -5.84 20.828 1 38 525 LEU A C 1
ATOM 4265 O O . LEU A 1 525 ? 24.672 -6.832 20.297 1 38 525 LEU A O 1
ATOM 4269 N N . GLU A 1 526 ? 23.641 -6.047 21.938 1 34.72 526 GLU A N 1
ATOM 4270 C CA . GLU A 1 526 ? 23.438 -7.438 22.344 1 34.72 526 GLU A CA 1
ATOM 4271 C C . GLU A 1 526 ? 22.203 -8.031 21.672 1 34.72 526 GLU A C 1
ATOM 4273 O O . GLU A 1 526 ? 21.188 -7.352 21.516 1 34.72 526 GLU A O 1
ATOM 4278 N N . MET B 1 1 ? -8.133 -47.188 0.815 1 22.91 1 MET B N 1
ATOM 4279 C CA . MET B 1 1 ? -8.641 -45.844 0.699 1 22.91 1 MET B CA 1
ATOM 4280 C C . MET B 1 1 ? -7.961 -44.906 1.711 1 22.91 1 MET B C 1
ATOM 4282 O O . MET B 1 1 ? -7.754 -43.719 1.438 1 22.91 1 MET B O 1
ATOM 4286 N N . THR B 1 2 ? -7.727 -45.469 2.9 1 29.39 2 THR B N 1
ATOM 4287 C CA . THR B 1 2 ? -6.996 -44.906 4.031 1 29.39 2 THR B CA 1
ATOM 4288 C C . THR B 1 2 ? -5.523 -44.719 3.684 1 29.39 2 THR B C 1
ATOM 4290 O O . THR B 1 2 ? -4.855 -43.844 4.242 1 29.39 2 THR B O 1
ATOM 4293 N N . LYS B 1 3 ? -5.02 -45.625 2.883 1 35.31 3 LYS B N 1
ATOM 4294 C CA . LYS B 1 3 ? -3.582 -45.656 2.637 1 35.31 3 LYS B CA 1
ATOM 4295 C C . LYS B 1 3 ? -3.137 -44.5 1.777 1 35.31 3 LYS B C 1
ATOM 4297 O O . LYS B 1 3 ? -1.996 -44.031 1.88 1 35.31 3 LYS B O 1
ATOM 4302 N N . HIS B 1 4 ? -3.963 -44.125 0.878 1 30.61 4 HIS B N 1
ATOM 4303 C CA . HIS B 1 4 ? -3.566 -43.062 -0.046 1 30.61 4 HIS B CA 1
ATOM 4304 C C . HIS B 1 4 ? -3.514 -41.719 0.656 1 30.61 4 HIS B C 1
ATOM 4306 O O . HIS B 1 4 ? -2.854 -40.781 0.179 1 30.61 4 HIS B O 1
ATOM 4312 N N . ARG B 1 5 ? -4.363 -41.562 1.641 1 30.92 5 ARG B N 1
ATOM 4313 C CA . ARG B 1 5 ? -4.328 -40.312 2.398 1 30.92 5 ARG B CA 1
ATOM 4314 C C . ARG B 1 5 ? -2.984 -40.125 3.094 1 30.92 5 ARG B C 1
ATOM 4316 O O . ARG B 1 5 ? -2.434 -39.031 3.111 1 30.92 5 ARG B O 1
ATOM 4323 N N . ASP B 1 6 ? -2.516 -41.219 3.703 1 34.16 6 ASP B N 1
ATOM 4324 C CA . ASP B 1 6 ? -1.323 -41.156 4.543 1 34.16 6 ASP B CA 1
ATOM 4325 C C . ASP B 1 6 ? -0.082 -40.844 3.709 1 34.16 6 ASP B C 1
ATOM 4327 O O . ASP B 1 6 ? 0.805 -40.094 4.152 1 34.16 6 ASP B O 1
ATOM 4331 N N . ALA B 1 7 ? -0.073 -41.312 2.477 1 33.5 7 ALA B N 1
ATOM 4332 C CA . ALA B 1 7 ? 1.141 -41.156 1.681 1 33.5 7 ALA B CA 1
ATOM 4333 C C . ALA B 1 7 ? 1.291 -39.719 1.202 1 33.5 7 ALA B C 1
ATOM 4335 O O . ALA B 1 7 ? 2.402 -39.188 1.159 1 33.5 7 ALA B O 1
ATOM 4336 N N . LEU B 1 8 ? 0.253 -39.156 0.827 1 32.56 8 LEU B N 1
ATOM 4337 C CA . LEU B 1 8 ? 0.358 -37.781 0.36 1 32.56 8 LEU B CA 1
ATOM 4338 C C . LEU B 1 8 ? 0.659 -36.844 1.519 1 32.56 8 LEU B C 1
ATOM 4340 O O . LEU B 1 8 ? 1.434 -35.906 1.366 1 32.56 8 LEU B O 1
ATOM 4344 N N . SER B 1 9 ? 0.102 -37.156 2.721 1 34.75 9 SER B N 1
ATOM 4345 C CA . SER B 1 9 ? 0.333 -36.312 3.879 1 34.75 9 SER B CA 1
ATOM 4346 C C . SER B 1 9 ? 1.79 -36.375 4.324 1 34.75 9 SER B C 1
ATOM 4348 O O . SER B 1 9 ? 2.379 -35.344 4.668 1 34.75 9 SER B O 1
ATOM 4350 N N . ASP B 1 10 ? 2.41 -37.531 4.422 1 33.53 10 ASP B N 1
ATOM 4351 C CA . ASP B 1 10 ? 3.777 -37.719 4.902 1 33.53 10 ASP B CA 1
ATOM 4352 C C . ASP B 1 10 ? 4.773 -37.031 3.959 1 33.53 10 ASP B C 1
ATOM 4354 O O . ASP B 1 10 ? 5.766 -36.469 4.406 1 33.53 10 ASP B O 1
ATOM 4358 N N . ALA B 1 11 ? 4.523 -37.125 2.723 1 30.5 11 ALA B N 1
ATOM 4359 C CA . ALA B 1 11 ? 5.453 -36.469 1.791 1 30.5 11 ALA B CA 1
ATOM 4360 C C . ALA B 1 11 ? 5.422 -34.969 1.929 1 30.5 11 ALA B C 1
ATOM 4362 O O . ALA B 1 11 ? 6.461 -34.312 1.844 1 30.5 11 ALA B O 1
ATOM 4363 N N . MET B 1 12 ? 4.309 -34.5 2.234 1 30.56 12 MET B N 1
ATOM 4364 C CA . MET B 1 12 ? 4.141 -33.062 2.275 1 30.56 12 MET B CA 1
ATOM 4365 C C . MET B 1 12 ? 4.703 -32.5 3.57 1 30.56 12 MET B C 1
ATOM 4367 O O . MET B 1 12 ? 5.156 -31.344 3.602 1 30.56 12 MET B O 1
ATOM 4371 N N . TYR B 1 13 ? 4.527 -33.219 4.777 1 31.84 13 TYR B N 1
ATOM 4372 C CA . TYR B 1 13 ? 5.117 -32.719 6.02 1 31.84 13 TYR B CA 1
ATOM 4373 C C . TYR B 1 13 ? 6.625 -32.531 5.871 1 31.84 13 TYR B C 1
ATOM 4375 O O . TYR B 1 13 ? 7.191 -31.578 6.398 1 31.84 13 TYR B O 1
ATOM 4383 N N . GLN B 1 14 ? 7.242 -33.469 5.156 1 27.72 14 GLN B N 1
ATOM 4384 C CA . GLN B 1 14 ? 8.688 -33.344 5.051 1 27.72 14 GLN B CA 1
ATOM 4385 C C . GLN B 1 14 ? 9.078 -32.156 4.148 1 27.72 14 GLN B C 1
ATOM 4387 O O . GLN B 1 14 ? 10.078 -31.5 4.391 1 27.72 14 GLN B O 1
ATOM 4392 N N . TYR B 1 15 ? 8.227 -31.969 3.158 1 27.53 15 TYR B N 1
ATOM 4393 C CA . TYR B 1 15 ? 8.664 -30.891 2.273 1 27.53 15 TYR B CA 1
ATOM 4394 C C . TYR B 1 15 ? 8.5 -29.531 2.943 1 27.53 15 TYR B C 1
ATOM 4396 O O . TYR B 1 15 ? 9.195 -28.578 2.59 1 27.53 15 TYR B O 1
ATOM 4404 N N . SER B 1 16 ? 7.516 -29.422 3.836 1 29.14 16 SER B N 1
ATOM 4405 C CA . SER B 1 16 ? 7.387 -28.109 4.469 1 29.14 16 SER B CA 1
ATOM 4406 C C . SER B 1 16 ? 8.617 -27.781 5.312 1 29.14 16 SER B C 1
ATOM 4408 O O . SER B 1 16 ? 8.867 -26.625 5.629 1 29.14 16 SER B O 1
ATOM 4410 N N . LYS B 1 17 ? 9.188 -28.766 5.973 1 29.06 17 LYS B N 1
ATOM 4411 C CA . LYS B 1 17 ? 10.359 -28.5 6.812 1 29.06 17 LYS B CA 1
ATOM 4412 C C . LYS B 1 17 ? 11.539 -28.016 5.98 1 29.06 17 LYS B C 1
ATOM 4414 O O . LYS B 1 17 ? 12.406 -27.312 6.488 1 29.06 17 LYS B O 1
ATOM 4419 N N . ASP B 1 18 ? 11.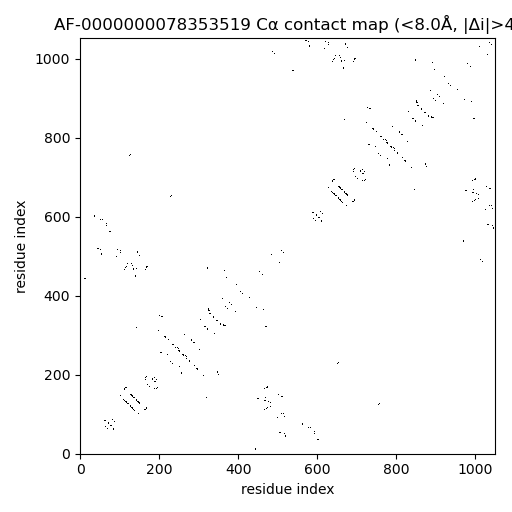664 -28.531 4.793 1 26.61 18 ASP B N 1
ATOM 4420 C CA . ASP B 1 18 ? 12.922 -28.234 4.121 1 26.61 18 ASP B CA 1
ATOM 4421 C C . ASP B 1 18 ? 12.938 -26.797 3.598 1 26.61 18 ASP B C 1
ATOM 4423 O O . ASP B 1 18 ? 13.969 -26.328 3.109 1 26.61 18 ASP B O 1
ATOM 4427 N N . SER B 1 19 ? 11.836 -26.281 3.361 1 26.08 19 SER B N 1
ATOM 4428 C CA . SER B 1 19 ? 12 -24.938 2.822 1 26.08 19 SER B CA 1
ATOM 4429 C C . SER B 1 19 ? 12.531 -23.969 3.883 1 26.08 19 SER B C 1
ATOM 4431 O O . SER B 1 19 ? 12.695 -22.781 3.621 1 26.08 19 SER B O 1
ATOM 4433 N N . THR B 1 20 ? 12.398 -24.391 5.141 1 26.58 20 THR B N 1
ATOM 4434 C CA . THR B 1 20 ? 12.992 -23.516 6.148 1 26.58 20 THR B CA 1
ATOM 4435 C C . THR B 1 20 ? 14.484 -23.344 5.902 1 26.58 20 THR B C 1
ATOM 4437 O O . THR B 1 20 ? 15.109 -22.438 6.477 1 26.58 20 THR B O 1
ATOM 4440 N N . SER B 1 21 ? 15.102 -24.438 5.406 1 24.61 21 SER B N 1
ATOM 4441 C CA . SER B 1 21 ? 16.562 -24.453 5.5 1 24.61 21 SER B CA 1
ATOM 4442 C C . SER B 1 21 ? 17.188 -23.5 4.488 1 24.61 21 SER B C 1
ATOM 4444 O O . SER B 1 21 ? 17.828 -23.938 3.535 1 24.61 21 SER B O 1
ATOM 4446 N N . ILE B 1 22 ? 16.531 -22.703 3.865 1 24.08 22 ILE B N 1
ATOM 4447 C CA . ILE B 1 22 ? 17.531 -21.828 3.271 1 24.08 22 ILE B CA 1
ATOM 4448 C C . ILE B 1 22 ? 18.531 -21.391 4.34 1 24.08 22 ILE B C 1
ATOM 4450 O O . ILE B 1 22 ? 18.25 -20.484 5.125 1 24.08 22 ILE B O 1
ATOM 4454 N N . SER B 1 23 ? 18.953 -22.281 5.168 1 24.52 23 SER B N 1
ATOM 4455 C CA . SER B 1 23 ? 20.25 -22.016 5.801 1 24.52 23 SER B CA 1
ATOM 4456 C C . SER B 1 23 ? 21.25 -21.469 4.793 1 24.52 23 SER B C 1
ATOM 4458 O O . SER B 1 23 ? 21.688 -22.172 3.885 1 24.52 23 SER B O 1
ATOM 4460 N N . LEU B 1 24 ? 21.094 -20.344 4.25 1 25.66 24 LEU B N 1
ATOM 4461 C CA . LEU B 1 24 ? 22.328 -19.766 3.725 1 25.66 24 LEU B CA 1
ATOM 4462 C C . LEU B 1 24 ? 23.531 -20.219 4.535 1 25.66 24 LEU B C 1
ATOM 4464 O O . LEU B 1 24 ? 23.625 -19.938 5.73 1 25.66 24 LEU B O 1
ATOM 4468 N N . LYS B 1 25 ? 23.984 -21.391 4.395 1 28.36 25 LYS B N 1
ATOM 4469 C CA . LYS B 1 25 ? 25.297 -21.797 4.867 1 28.36 25 LYS B CA 1
ATOM 4470 C C . LYS B 1 25 ? 26.234 -20.594 4.969 1 28.36 25 LYS B C 1
ATOM 4472 O O . LYS B 1 25 ? 26.438 -19.859 3.996 1 28.36 25 LYS B O 1
ATOM 4477 N N . GLY B 1 26 ? 26.438 -20 6.031 1 27.39 26 GLY B N 1
ATOM 4478 C CA . GLY B 1 26 ? 27.344 -19 6.547 1 27.39 26 GLY B CA 1
ATOM 4479 C C . GLY B 1 26 ? 28.688 -18.984 5.848 1 27.39 26 GLY B C 1
ATOM 4480 O O . GLY B 1 26 ? 29.297 -17.938 5.699 1 27.39 26 GLY B O 1
ATOM 4481 N N . THR B 1 27 ? 29.188 -20.203 5.516 1 29.14 27 THR B N 1
ATOM 4482 C CA . THR B 1 27 ? 30.547 -20.359 5.02 1 29.14 27 THR B CA 1
ATOM 4483 C C . THR B 1 27 ? 30.641 -19.969 3.549 1 29.14 27 THR B C 1
ATOM 4485 O O . THR B 1 27 ? 31.609 -19.312 3.127 1 29.14 27 THR B O 1
ATOM 4488 N N . LYS B 1 28 ? 29.641 -20.516 2.613 1 32.31 28 LYS B N 1
ATOM 4489 C CA . LYS B 1 28 ? 29.828 -20.203 1.199 1 32.31 28 LYS B CA 1
ATOM 4490 C C . LYS B 1 28 ? 29.297 -18.812 0.873 1 32.31 28 LYS B C 1
ATOM 4492 O O . LYS B 1 28 ? 29.703 -18.203 -0.113 1 32.31 28 LYS B O 1
ATOM 4497 N N . LEU B 1 29 ? 28.297 -18.312 1.406 1 32.19 29 LEU B N 1
ATOM 4498 C CA . LEU B 1 29 ? 28.031 -16.891 1.277 1 32.19 29 LEU B CA 1
ATOM 4499 C C . LEU B 1 29 ? 29.203 -16.062 1.814 1 32.19 29 LEU B C 1
ATOM 4501 O O . LEU B 1 29 ? 29.547 -15.031 1.245 1 32.19 29 LEU B O 1
ATOM 4505 N N . GLN B 1 30 ? 29.781 -16.578 2.887 1 31.66 30 GLN B N 1
ATOM 4506 C CA . GLN B 1 30 ? 31.047 -16 3.355 1 31.66 30 GLN B CA 1
ATOM 4507 C C . GLN B 1 30 ? 32.125 -16.109 2.285 1 31.66 30 GLN B C 1
ATOM 4509 O O . GLN B 1 30 ? 32.906 -15.172 2.1 1 31.66 30 GLN B O 1
ATOM 4514 N N . SER B 1 31 ? 32.156 -17.266 1.633 1 34.44 31 SER B N 1
ATOM 4515 C CA . SER B 1 31 ? 33.188 -17.406 0.609 1 34.44 31 SER B CA 1
ATOM 4516 C C . SER B 1 31 ? 32.844 -16.547 -0.615 1 34.44 31 SER B C 1
ATOM 4518 O O . SER B 1 31 ? 33.75 -15.93 -1.195 1 34.44 31 SER B O 1
ATOM 4520 N N . LYS B 1 32 ? 31.641 -16.547 -1.142 1 35.81 32 LYS B N 1
ATOM 4521 C CA . LYS B 1 32 ? 31.297 -15.727 -2.301 1 35.81 32 LYS B CA 1
ATOM 4522 C C . LYS B 1 32 ? 31.25 -14.242 -1.932 1 35.81 32 LYS B C 1
ATOM 4524 O O . LYS B 1 32 ? 31.484 -13.375 -2.781 1 35.81 32 LYS B O 1
ATOM 4529 N N . ILE B 1 33 ? 30.875 -13.898 -0.783 1 37.78 33 ILE B N 1
ATOM 4530 C CA . ILE B 1 33 ? 31.094 -12.562 -0.234 1 37.78 33 ILE B CA 1
ATOM 4531 C C . ILE B 1 33 ? 32.594 -12.266 -0.192 1 37.78 33 ILE B C 1
ATOM 4533 O O . ILE B 1 33 ? 33 -11.133 -0.449 1 37.78 33 ILE B O 1
ATOM 4537 N N . GLN B 1 34 ? 33.344 -13.273 0.117 1 35.75 34 GLN B N 1
ATOM 4538 C CA . GLN B 1 34 ? 34.781 -13.125 0.166 1 35.75 34 GLN B CA 1
ATOM 4539 C C . GLN B 1 34 ? 35.344 -12.758 -1.205 1 35.75 34 GLN B C 1
ATOM 4541 O O . GLN B 1 34 ? 36.281 -11.961 -1.307 1 35.75 34 GLN B O 1
ATOM 4546 N N . ASP B 1 35 ? 34.844 -13.422 -2.182 1 38.09 35 ASP B N 1
ATOM 4547 C CA . ASP B 1 35 ? 35.406 -13.102 -3.49 1 38.09 35 ASP B CA 1
ATOM 4548 C C . ASP B 1 35 ? 35.062 -11.672 -3.898 1 38.09 35 ASP B C 1
ATOM 4550 O O . ASP B 1 35 ? 35.812 -11.055 -4.66 1 38.09 35 ASP B O 1
ATOM 4554 N N . CYS B 1 36 ? 33.906 -11.188 -3.564 1 39.44 36 CYS B N 1
ATOM 4555 C CA . CYS B 1 36 ? 33.562 -9.828 -3.945 1 39.44 36 CYS B CA 1
ATOM 4556 C C . CYS B 1 36 ? 34.438 -8.812 -3.234 1 39.44 36 CYS B C 1
ATOM 4558 O O . CYS B 1 36 ? 34.406 -7.617 -3.539 1 39.44 36 CYS B O 1
ATOM 4560 N N . PHE B 1 37 ? 34.938 -9.133 -2.066 1 41.72 37 PHE B N 1
ATOM 4561 C CA . PHE B 1 37 ? 35.656 -8.195 -1.237 1 41.72 37 PHE B CA 1
ATOM 4562 C C . PHE B 1 37 ? 37 -7.832 -1.884 1 41.72 37 PHE B C 1
ATOM 4564 O O . PHE B 1 37 ? 37.688 -6.934 -1.414 1 41.72 37 PHE B O 1
ATOM 4571 N N . GLU B 1 38 ? 37.406 -8.766 -2.625 1 43.78 38 GLU B N 1
ATOM 4572 C CA . GLU B 1 38 ? 38.75 -8.445 -3.043 1 43.78 38 GLU B CA 1
ATOM 4573 C C . GLU B 1 38 ? 38.812 -7.16 -3.865 1 43.78 38 GLU B C 1
ATOM 4575 O O . GLU B 1 38 ? 39.844 -6.516 -3.977 1 43.78 38 GLU B O 1
ATOM 4580 N N . LYS B 1 39 ? 37.781 -6.922 -4.715 1 55.81 39 LYS B N 1
ATOM 4581 C CA . LYS B 1 39 ? 37.969 -5.746 -5.559 1 55.81 39 LYS B CA 1
ATOM 4582 C C . LYS B 1 39 ? 37.375 -4.496 -4.902 1 55.81 39 LYS B C 1
ATOM 4584 O O . LYS B 1 39 ? 36.438 -4.586 -4.109 1 55.81 39 LYS B O 1
ATOM 4589 N N . GLY B 1 40 ? 38.094 -3.379 -4.637 1 73.88 40 GLY B N 1
ATOM 4590 C CA . GLY B 1 40 ? 37.875 -2.066 -4.055 1 73.88 40 GLY B CA 1
ATOM 4591 C C . GLY B 1 40 ? 36.531 -1.49 -4.391 1 73.88 40 GLY B C 1
ATOM 4592 O O . GLY B 1 40 ? 35.844 -1.986 -5.289 1 73.88 40 GLY B O 1
ATOM 4593 N N . PHE B 1 41 ? 35.938 -0.693 -3.586 1 86.69 41 PHE B N 1
ATOM 4594 C CA . PHE B 1 41 ? 34.688 0.028 -3.789 1 86.69 41 PHE B CA 1
ATOM 4595 C C . PHE B 1 41 ? 34.719 0.801 -5.102 1 86.69 41 PHE B C 1
ATOM 4597 O O . PHE B 1 41 ? 35.656 1.538 -5.375 1 86.69 41 PHE B O 1
ATOM 4604 N N . THR B 1 42 ? 33.781 0.468 -5.984 1 89.06 42 THR B N 1
ATOM 4605 C CA . THR B 1 42 ? 33.594 1.255 -7.199 1 89.06 42 THR B CA 1
ATOM 4606 C C . THR B 1 42 ? 32.156 1.768 -7.293 1 89.06 42 THR B C 1
ATOM 4608 O O . THR B 1 42 ? 31.219 1.094 -6.855 1 89.06 42 THR B O 1
ATOM 4611 N N . GLN B 1 43 ? 32.031 2.889 -7.863 1 90.94 43 GLN B N 1
ATOM 4612 C CA . GLN B 1 43 ? 30.703 3.484 -8.031 1 90.94 43 GLN B CA 1
ATOM 4613 C C . GLN B 1 43 ? 29.812 2.611 -8.906 1 90.94 43 GLN B C 1
ATOM 4615 O O . GLN B 1 43 ? 28.609 2.504 -8.664 1 90.94 43 GLN B O 1
ATOM 4620 N N . THR B 1 44 ? 30.406 2.012 -9.828 1 88.19 44 THR B N 1
ATOM 4621 C CA . THR B 1 44 ? 29.656 1.193 -10.773 1 88.19 44 THR B CA 1
ATOM 4622 C C . THR B 1 44 ? 29.047 -0.021 -10.086 1 88.19 44 THR B C 1
ATOM 4624 O O . THR B 1 44 ? 27.875 -0.321 -10.273 1 88.19 44 THR B O 1
ATOM 4627 N N . GLU B 1 45 ? 29.891 -0.679 -9.359 1 90.62 45 GLU B N 1
ATOM 4628 C CA . GLU B 1 45 ? 29.391 -1.856 -8.656 1 90.62 45 GLU B CA 1
ATOM 4629 C C . GLU B 1 45 ? 28.359 -1.473 -7.594 1 90.62 45 GLU B C 1
ATOM 4631 O O . GLU B 1 45 ? 27.406 -2.211 -7.348 1 90.62 45 GLU B O 1
ATOM 4636 N N . PHE B 1 46 ? 28.625 -0.343 -6.957 1 93.12 46 PHE B N 1
ATOM 4637 C CA . PHE B 1 46 ? 27.656 0.14 -5.98 1 93.12 46 PHE B CA 1
ATOM 4638 C C . PHE B 1 46 ? 26.297 0.387 -6.641 1 93.12 46 PHE B C 1
ATOM 4640 O O . PHE B 1 46 ? 25.266 -0.053 -6.133 1 93.12 46 PHE B O 1
ATOM 4647 N N . GLN B 1 47 ? 26.312 1.049 -7.766 1 92.69 47 GLN B N 1
ATOM 4648 C CA . GLN B 1 47 ? 25.062 1.349 -8.477 1 92.69 47 GLN B CA 1
ATOM 4649 C C . GLN B 1 47 ? 24.359 0.069 -8.898 1 92.69 47 GLN B C 1
ATOM 4651 O O . GLN B 1 47 ? 23.125 0.008 -8.891 1 92.69 47 GLN B O 1
ATOM 4656 N N . ASN B 1 48 ? 25.109 -0.87 -9.25 1 91.75 48 ASN B N 1
ATOM 4657 C CA . ASN B 1 48 ? 24.547 -2.164 -9.625 1 91.75 48 ASN B CA 1
ATOM 4658 C C . ASN B 1 48 ? 23.828 -2.824 -8.445 1 91.75 48 ASN B C 1
ATOM 4660 O O . ASN B 1 48 ? 22.688 -3.283 -8.594 1 91.75 48 ASN B O 1
ATOM 4664 N N . LYS B 1 49 ? 24.516 -2.865 -7.359 1 93.56 49 LYS B N 1
ATOM 4665 C CA . LYS B 1 49 ? 23.938 -3.492 -6.172 1 93.56 49 LYS B CA 1
ATOM 4666 C C . LYS B 1 49 ? 22.719 -2.707 -5.676 1 93.56 49 LYS B C 1
ATOM 4668 O O . LYS B 1 49 ? 21.766 -3.293 -5.168 1 93.56 49 LYS B O 1
ATOM 4673 N N . LEU B 1 50 ? 22.844 -1.401 -5.777 1 95.12 50 LEU B N 1
ATOM 4674 C CA . LEU B 1 50 ? 21.75 -0.528 -5.379 1 95.12 50 LEU B CA 1
ATOM 4675 C C . LEU B 1 50 ? 20.516 -0.797 -6.223 1 95.12 50 LEU B C 1
ATOM 4677 O O . LEU B 1 50 ? 19.406 -0.947 -5.684 1 95.12 50 LEU B O 1
ATOM 4681 N N . GLN B 1 51 ? 20.641 -0.84 -7.461 1 93.56 51 GLN B N 1
ATOM 4682 C CA . GLN B 1 51 ? 19.516 -1.093 -8.359 1 93.56 51 GLN B CA 1
ATOM 4683 C C . GLN B 1 51 ? 18.922 -2.482 -8.125 1 93.56 51 GLN B C 1
ATOM 4685 O O . GLN B 1 51 ? 17.703 -2.662 -8.172 1 93.56 51 GLN B O 1
ATOM 4690 N N . ARG B 1 52 ? 19.781 -3.486 -7.906 1 92.62 52 ARG B N 1
ATOM 4691 C CA . ARG B 1 52 ? 19.328 -4.848 -7.633 1 92.62 52 ARG B CA 1
ATOM 4692 C C . ARG B 1 52 ? 18.453 -4.891 -6.391 1 92.62 52 ARG B C 1
ATOM 4694 O O . ARG B 1 52 ? 17.453 -5.621 -6.352 1 92.62 52 ARG B O 1
ATOM 4701 N N . TRP B 1 53 ? 18.859 -4.121 -5.469 1 95.06 53 TRP B N 1
ATOM 4702 C CA . TRP B 1 53 ? 18.062 -4.074 -4.246 1 95.06 53 TRP B CA 1
ATOM 4703 C C . TRP B 1 53 ? 16.734 -3.365 -4.484 1 95.06 53 TRP B C 1
ATOM 4705 O O . TRP B 1 53 ? 15.688 -3.854 -4.07 1 95.06 53 TRP B O 1
ATOM 4715 N N . ILE B 1 54 ? 16.781 -2.219 -5.145 1 93.69 54 ILE B N 1
ATOM 4716 C CA . ILE B 1 54 ? 15.578 -1.423 -5.387 1 93.69 54 ILE B CA 1
ATOM 4717 C C . ILE B 1 54 ? 14.547 -2.256 -6.148 1 93.69 54 ILE B C 1
ATOM 4719 O O . ILE B 1 54 ? 13.375 -2.305 -5.77 1 93.69 54 ILE B O 1
ATOM 4723 N N . VAL B 1 55 ? 14.992 -2.955 -7.129 1 92.38 55 VAL B N 1
ATOM 4724 C CA . VAL B 1 55 ? 14.109 -3.775 -7.957 1 92.38 55 VAL B CA 1
ATOM 4725 C C . VAL B 1 55 ? 13.742 -5.055 -7.207 1 92.38 55 VAL B C 1
ATOM 4727 O O . VAL B 1 55 ? 12.578 -5.453 -7.188 1 92.38 55 VAL B O 1
ATOM 4730 N N . GLY B 1 56 ? 14.703 -5.645 -6.586 1 90.75 56 GLY B N 1
ATOM 4731 C CA . GLY B 1 56 ? 14.508 -6.922 -5.914 1 90.75 56 GLY B CA 1
ATOM 4732 C C . GLY B 1 56 ? 13.555 -6.836 -4.738 1 90.75 56 GLY B C 1
ATOM 4733 O O . GLY B 1 56 ? 12.867 -7.809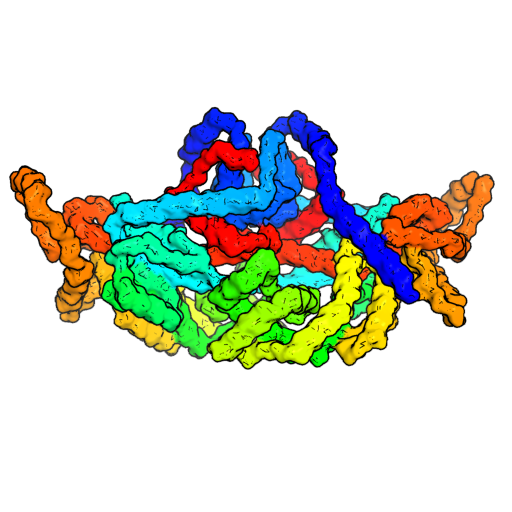 -4.418 1 90.75 56 GLY B O 1
ATOM 4734 N N . ASP B 1 57 ? 13.547 -5.691 -4.109 1 89.62 57 ASP B N 1
ATOM 4735 C CA . ASP B 1 57 ? 12.695 -5.5 -2.936 1 89.62 57 ASP B CA 1
ATOM 4736 C C . ASP B 1 57 ? 11.539 -4.555 -3.242 1 89.62 57 ASP B C 1
ATOM 4738 O O . ASP B 1 57 ? 10.844 -4.105 -2.33 1 89.62 57 ASP B O 1
ATOM 4742 N N . GLN B 1 58 ? 11.414 -4.207 -4.457 1 87.88 58 GLN B N 1
ATOM 4743 C CA . GLN B 1 58 ? 10.352 -3.318 -4.91 1 87.88 58 GLN B CA 1
ATOM 4744 C C . GLN B 1 58 ? 10.328 -2.029 -4.094 1 87.88 58 GLN B C 1
ATOM 4746 O O . GLN B 1 58 ? 9.273 -1.619 -3.598 1 87.88 58 GLN B O 1
ATOM 4751 N N . GLN B 1 59 ? 11.43 -1.441 -3.916 1 89.12 59 GLN B N 1
ATOM 4752 C CA . GLN B 1 59 ? 11.539 -0.153 -3.24 1 89.12 59 GLN B CA 1
ATOM 4753 C C . GLN B 1 59 ? 11.07 0.984 -4.141 1 89.12 59 GLN B C 1
ATOM 4755 O O . GLN B 1 59 ? 11.18 0.901 -5.367 1 89.12 59 GLN B O 1
ATOM 4760 N N . SER B 1 60 ? 10.57 2.016 -3.463 1 88.5 60 SER B N 1
ATOM 4761 C CA . SER B 1 60 ? 10.391 3.25 -4.223 1 88.5 60 SER B CA 1
ATOM 4762 C C . SER B 1 60 ? 11.727 3.771 -4.75 1 88.5 60 SER B C 1
ATOM 4764 O O . SER B 1 60 ? 12.734 3.727 -4.051 1 88.5 60 SER B O 1
ATOM 4766 N N . PHE B 1 61 ? 11.719 4.227 -6.016 1 90.25 61 PHE B N 1
ATOM 4767 C CA . PHE B 1 61 ? 12.945 4.766 -6.578 1 90.25 61 PHE B CA 1
ATOM 4768 C C . PHE B 1 61 ? 13.383 6.016 -5.828 1 90.25 61 PHE B C 1
ATOM 4770 O O . PHE B 1 61 ? 14.555 6.395 -5.875 1 90.25 61 PHE B O 1
ATOM 4777 N N . LEU B 1 62 ? 12.484 6.645 -5.074 1 90.38 62 LEU B N 1
ATOM 4778 C CA . LEU B 1 62 ? 12.773 7.871 -4.336 1 90.38 62 LEU B CA 1
ATOM 4779 C C . LEU B 1 62 ? 13.617 7.578 -3.104 1 90.38 62 LEU B C 1
ATOM 4781 O O . LEU B 1 62 ? 14.117 8.5 -2.459 1 90.38 62 LEU B O 1
ATOM 4785 N N . VAL B 1 63 ? 13.789 6.27 -2.842 1 92.44 63 VAL B N 1
ATOM 4786 C CA . VAL B 1 63 ? 14.555 5.883 -1.658 1 92.44 63 VAL B CA 1
ATOM 4787 C C . VAL B 1 63 ? 15.953 6.496 -1.726 1 92.44 63 VAL B C 1
ATOM 4789 O O . VAL B 1 63 ? 16.531 6.852 -0.697 1 92.44 63 VAL B O 1
ATOM 4792 N N . VAL B 1 64 ? 16.5 6.711 -2.91 1 94.06 64 VAL B N 1
ATOM 4793 C CA . VAL B 1 64 ? 17.875 7.188 -3.088 1 94.06 64 VAL B CA 1
ATOM 4794 C C . VAL B 1 64 ? 17.953 8.68 -2.756 1 94.06 64 VAL B C 1
ATOM 4796 O O . VAL B 1 64 ? 19.031 9.211 -2.523 1 94.06 64 VAL B O 1
ATOM 4799 N N . GLU B 1 65 ? 16.828 9.273 -2.734 1 93 65 GLU B N 1
ATOM 4800 C CA . GLU B 1 65 ? 16.797 10.703 -2.451 1 93 65 GLU B CA 1
ATOM 4801 C C . GLU B 1 65 ? 16.391 10.969 -1.004 1 93 65 GLU B C 1
ATOM 4803 O O . GLU B 1 65 ? 16.359 12.117 -0.561 1 93 65 GLU B O 1
ATOM 4808 N N . ASN B 1 66 ? 16 9.938 -0.318 1 93 66 ASN B N 1
ATOM 4809 C CA . ASN B 1 66 ? 15.648 10.086 1.089 1 93 66 ASN B CA 1
ATOM 4810 C C . ASN B 1 66 ? 16.844 10.539 1.925 1 93 66 ASN B C 1
ATOM 4812 O O . ASN B 1 66 ? 17.906 9.906 1.9 1 93 66 ASN B O 1
ATOM 4816 N N . PRO B 1 67 ? 16.734 11.602 2.723 1 91.94 67 PRO B N 1
ATOM 4817 C CA . PRO B 1 67 ? 17.875 12.141 3.461 1 91.94 67 PRO B CA 1
ATOM 4818 C C . PRO B 1 67 ? 18.422 11.172 4.496 1 91.94 67 PRO B C 1
ATOM 4820 O O . PRO B 1 67 ? 19.641 11.109 4.711 1 91.94 67 PRO B O 1
ATOM 4823 N N . TYR B 1 68 ? 17.578 10.406 5.141 1 92.88 68 TYR B N 1
ATOM 4824 C CA . TYR B 1 68 ? 18.047 9.469 6.156 1 92.88 68 TYR B CA 1
ATOM 4825 C C . TYR B 1 68 ? 18.828 8.328 5.523 1 92.88 68 TYR B C 1
ATOM 4827 O O . TYR B 1 68 ? 19.812 7.852 6.09 1 92.88 68 TYR B O 1
ATOM 4835 N N . PHE B 1 69 ? 18.422 7.855 4.309 1 96.12 69 PHE B N 1
ATOM 4836 C CA . PHE B 1 69 ? 19.141 6.824 3.578 1 96.12 69 PHE B CA 1
ATOM 4837 C C . PHE B 1 69 ? 20.516 7.316 3.16 1 96.12 69 PHE B C 1
ATOM 4839 O O . PHE B 1 69 ? 21.516 6.613 3.34 1 96.12 69 PHE B O 1
ATOM 4846 N N . GLN B 1 70 ? 20.5 8.484 2.686 1 94.19 70 GLN B N 1
ATOM 4847 C CA . GLN B 1 70 ? 21.75 9.07 2.24 1 94.19 70 GLN B CA 1
ATOM 4848 C C . GLN B 1 70 ? 22.734 9.234 3.404 1 94.19 70 GLN B C 1
ATOM 4850 O O . GLN B 1 70 ? 23.922 8.93 3.271 1 94.19 70 GLN B O 1
ATOM 4855 N N . GLN B 1 71 ? 22.203 9.688 4.539 1 93.06 71 GLN B N 1
ATOM 4856 C CA . GLN B 1 71 ? 23.047 9.852 5.719 1 93.06 71 GLN B CA 1
ATOM 4857 C C . GLN B 1 71 ? 23.641 8.523 6.168 1 93.06 71 GLN B C 1
ATOM 4859 O O . GLN B 1 71 ? 24.812 8.453 6.531 1 93.06 71 GLN B O 1
ATOM 4864 N N . MET B 1 72 ? 22.859 7.496 6.105 1 94.88 72 MET B N 1
ATOM 4865 C CA . MET B 1 72 ? 23.312 6.168 6.5 1 94.88 72 MET B CA 1
ATOM 4866 C C . MET B 1 72 ? 24.391 5.66 5.559 1 94.88 72 MET B C 1
ATOM 4868 O O . MET B 1 72 ? 25.453 5.199 6.004 1 94.88 72 MET B O 1
ATOM 4872 N N . MET B 1 73 ? 24.141 5.816 4.301 1 95.31 73 MET B N 1
ATOM 4873 C CA . MET B 1 73 ? 25.078 5.316 3.291 1 95.31 73 MET B CA 1
ATOM 4874 C C . MET B 1 73 ? 26.391 6.09 3.336 1 95.31 73 MET B C 1
ATOM 4876 O O . MET B 1 73 ? 27.469 5.492 3.266 1 95.31 73 MET B O 1
ATOM 4880 N N . LEU B 1 74 ? 26.297 7.406 3.473 1 92.88 74 LEU B N 1
ATOM 4881 C CA . LEU B 1 74 ? 27.5 8.242 3.506 1 92.88 74 LEU B CA 1
ATOM 4882 C C . LEU B 1 74 ? 28.297 8 4.781 1 92.88 74 LEU B C 1
ATOM 4884 O O . LEU B 1 74 ? 29.531 8.125 4.781 1 92.88 74 LEU B O 1
ATOM 4888 N N . TYR B 1 75 ? 27.656 7.66 5.82 1 92.31 75 TYR B N 1
ATOM 4889 C CA . TYR B 1 75 ? 28.344 7.277 7.051 1 92.31 75 TYR B CA 1
ATOM 4890 C C . TYR B 1 75 ? 29.188 6.031 6.836 1 92.31 75 TYR B C 1
ATOM 4892 O O . TYR B 1 75 ? 30.297 5.934 7.352 1 92.31 75 TYR B O 1
ATOM 4900 N N . ILE B 1 76 ? 28.641 5.078 6.082 1 93.38 76 ILE B N 1
ATOM 4901 C CA . ILE B 1 76 ? 29.359 3.828 5.82 1 93.38 76 ILE B CA 1
ATOM 4902 C C . ILE B 1 76 ? 30.516 4.082 4.867 1 93.38 76 ILE B C 1
ATOM 4904 O O . ILE B 1 76 ? 31.625 3.584 5.082 1 93.38 76 ILE B O 1
ATOM 4908 N N . ASN B 1 77 ? 30.219 4.84 3.797 1 92.25 77 ASN B N 1
ATOM 4909 C CA . ASN B 1 77 ? 31.234 5.195 2.799 1 92.25 77 ASN B CA 1
ATOM 4910 C C . ASN B 1 77 ? 30.984 6.594 2.234 1 92.25 77 ASN B C 1
ATOM 4912 O O . ASN B 1 77 ? 30.078 6.793 1.425 1 92.25 77 ASN B O 1
ATOM 4916 N N . LYS B 1 78 ? 31.844 7.496 2.518 1 90.06 78 LYS B N 1
ATOM 4917 C CA . LYS B 1 78 ? 31.688 8.914 2.197 1 90.06 78 LYS B CA 1
ATOM 4918 C C . LYS B 1 78 ? 31.828 9.156 0.696 1 90.06 78 LYS B C 1
ATOM 4920 O O . LYS B 1 78 ? 31.453 10.211 0.196 1 90.06 78 LYS B O 1
ATOM 4925 N N . HIS B 1 79 ? 32.25 8.172 -0.04 1 90 79 HIS B N 1
ATOM 4926 C CA . HIS B 1 79 ? 32.531 8.367 -1.458 1 90 79 HIS B CA 1
ATOM 4927 C C . HIS B 1 79 ? 31.328 8 -2.316 1 90 79 HIS B C 1
ATOM 4929 O O . HIS B 1 79 ? 31.359 8.156 -3.539 1 90 79 HIS B O 1
ATOM 4935 N N . ILE B 1 80 ? 30.297 7.598 -1.696 1 92.94 80 ILE B N 1
ATOM 4936 C CA . ILE B 1 80 ? 29.109 7.164 -2.426 1 92.94 80 ILE B CA 1
ATOM 4937 C C . ILE B 1 80 ? 28.484 8.352 -3.141 1 92.94 80 ILE B C 1
ATOM 4939 O O . ILE B 1 80 ? 28.344 9.43 -2.557 1 92.94 80 ILE B O 1
ATOM 4943 N N . ILE B 1 81 ? 28.172 8.141 -4.387 1 92.31 81 ILE B N 1
ATOM 4944 C CA . ILE B 1 81 ? 27.453 9.133 -5.188 1 92.31 81 ILE B CA 1
ATOM 4945 C C . ILE B 1 81 ? 26.062 8.617 -5.512 1 92.31 81 ILE B C 1
ATOM 4947 O O . ILE B 1 81 ? 25.891 7.5 -6.008 1 92.31 81 ILE B O 1
ATOM 4951 N N . PHE B 1 82 ? 25.094 9.469 -5.203 1 92.69 82 PHE B N 1
ATOM 4952 C CA . PHE B 1 82 ? 23.719 9.078 -5.449 1 92.69 82 PHE B CA 1
ATOM 4953 C C . PHE B 1 82 ? 23.234 9.625 -6.789 1 92.69 82 PHE B C 1
ATOM 4955 O O . PHE B 1 82 ? 23.562 10.75 -7.164 1 92.69 82 PHE B O 1
ATOM 4962 N N . LYS B 1 83 ? 22.547 8.836 -7.484 1 92.56 83 LYS B N 1
ATOM 4963 C CA . LYS B 1 83 ? 21.812 9.266 -8.68 1 92.56 83 LYS B CA 1
ATOM 4964 C C . LYS B 1 83 ? 20.375 9.617 -8.336 1 92.56 83 LYS B C 1
ATOM 4966 O O . LYS B 1 83 ? 19.859 9.242 -7.277 1 92.56 83 LYS B O 1
ATOM 4971 N N . SER B 1 84 ? 19.734 10.305 -9.188 1 92.69 84 SER B N 1
ATOM 4972 C CA . SER B 1 84 ? 18.344 10.68 -8.961 1 92.69 84 SER B CA 1
ATOM 4973 C C . SER B 1 84 ? 17.406 9.516 -9.211 1 92.69 84 SER B C 1
ATOM 4975 O O . SER B 1 84 ? 17.781 8.531 -9.859 1 92.69 84 SER B O 1
ATOM 4977 N N . ALA B 1 85 ? 16.266 9.641 -8.688 1 91.31 85 ALA B N 1
ATOM 4978 C CA . ALA B 1 85 ? 15.227 8.648 -8.922 1 91.31 85 ALA B CA 1
ATOM 4979 C C . ALA B 1 85 ? 14.93 8.508 -10.414 1 91.31 85 ALA B C 1
ATOM 4981 O O . ALA B 1 85 ? 14.68 7.402 -10.906 1 91.31 85 ALA B O 1
ATOM 4982 N N . ASP B 1 86 ? 14.984 9.617 -11.07 1 89.62 86 ASP B N 1
ATOM 4983 C CA . ASP B 1 86 ? 14.734 9.617 -12.508 1 89.62 86 ASP B CA 1
ATOM 4984 C C . ASP B 1 86 ? 15.812 8.836 -13.25 1 89.62 86 ASP B C 1
ATOM 4986 O O . ASP B 1 86 ? 15.508 8.102 -14.203 1 89.62 86 ASP B O 1
ATOM 4990 N N . THR B 1 87 ? 17 9.039 -12.859 1 91.38 87 THR B N 1
ATOM 4991 C CA . THR B 1 87 ? 18.094 8.305 -13.477 1 91.38 87 THR B CA 1
ATOM 4992 C C . THR B 1 87 ? 17.953 6.809 -13.234 1 91.38 87 THR B C 1
ATOM 4994 O O . THR B 1 87 ? 18.219 6 -14.125 1 91.38 87 THR B O 1
ATOM 4997 N N . ILE B 1 88 ? 17.625 6.414 -12.062 1 92.62 88 ILE B N 1
ATOM 4998 C CA . ILE B 1 88 ? 17.406 5.008 -11.742 1 92.62 88 ILE B CA 1
ATOM 4999 C C . ILE B 1 88 ? 16.297 4.434 -12.617 1 92.62 88 ILE B C 1
ATOM 5001 O O . ILE B 1 88 ? 16.422 3.322 -13.141 1 92.62 88 ILE B O 1
ATOM 5005 N N . SER B 1 89 ? 15.203 5.195 -12.758 1 91.69 89 SER B N 1
ATOM 5006 C CA . SER B 1 89 ? 14.094 4.773 -13.609 1 91.69 89 SER B CA 1
ATOM 5007 C C . SER B 1 89 ? 14.555 4.52 -15.039 1 91.69 89 SER B C 1
ATOM 5009 O O . SER B 1 89 ? 14.195 3.506 -15.641 1 91.69 89 SER B O 1
ATOM 5011 N N . GLN B 1 90 ? 15.344 5.395 -15.5 1 91.5 90 GLN B N 1
ATOM 5012 C CA . GLN B 1 90 ? 15.859 5.262 -16.859 1 91.5 90 GLN B CA 1
ATOM 5013 C C . GLN B 1 90 ? 16.75 4.035 -16.984 1 91.5 90 GLN B C 1
ATOM 5015 O O . GLN B 1 90 ? 16.672 3.301 -17.969 1 91.5 90 GLN B O 1
ATOM 5020 N N . THR B 1 91 ? 17.562 3.863 -16.062 1 92.19 91 THR B N 1
ATOM 5021 C CA . THR B 1 91 ? 18.469 2.732 -16.094 1 92.19 91 THR B CA 1
ATOM 5022 C C . THR B 1 91 ? 17.719 1.413 -15.984 1 92.19 91 THR B C 1
ATOM 5024 O O . THR B 1 91 ? 18.078 0.427 -16.625 1 92.19 91 THR B O 1
ATOM 5027 N N . VAL B 1 92 ? 16.734 1.364 -15.164 1 93.56 92 VAL B N 1
ATOM 5028 C CA . VAL B 1 92 ? 15.922 0.168 -15 1 93.56 92 VAL B CA 1
ATOM 5029 C C . VAL B 1 92 ? 15.234 -0.169 -16.328 1 93.56 92 VAL B C 1
ATOM 5031 O O . VAL B 1 92 ? 15.219 -1.329 -16.75 1 93.56 92 VAL B O 1
ATOM 5034 N N . ASN B 1 93 ? 14.711 0.841 -16.969 1 92.62 93 ASN B N 1
ATOM 5035 C CA . ASN B 1 93 ? 14.039 0.628 -18.25 1 92.62 93 ASN B CA 1
ATOM 5036 C C . ASN B 1 93 ? 15.023 0.151 -19.312 1 92.62 93 ASN B C 1
ATOM 5038 O O . ASN B 1 93 ? 14.688 -0.721 -20.125 1 92.62 93 ASN B O 1
ATOM 5042 N N . ARG B 1 94 ? 16.156 0.721 -19.297 1 91.38 94 ARG B N 1
ATOM 5043 C CA . ARG B 1 94 ? 17.188 0.299 -20.234 1 91.38 94 ARG B CA 1
ATOM 5044 C C . ARG B 1 94 ? 17.609 -1.144 -19.984 1 91.38 94 ARG B C 1
ATOM 5046 O O . ARG B 1 94 ? 17.734 -1.938 -20.906 1 91.38 94 ARG B O 1
ATOM 5053 N N . ASP B 1 95 ? 17.859 -1.463 -18.719 1 91.94 95 ASP B N 1
ATOM 5054 C CA . ASP B 1 95 ? 18.25 -2.814 -18.344 1 91.94 95 ASP B CA 1
ATOM 5055 C C . ASP B 1 95 ? 17.172 -3.828 -18.703 1 91.94 95 ASP B C 1
ATOM 5057 O O . ASP B 1 95 ? 17.469 -4.961 -19.078 1 91.94 95 ASP B O 1
ATOM 5061 N N . PHE B 1 96 ? 15.969 -3.432 -18.609 1 93.75 96 PHE B N 1
ATOM 5062 C CA . PHE B 1 96 ? 14.844 -4.281 -18.969 1 93.75 96 PHE B CA 1
ATOM 5063 C C . PHE B 1 96 ? 14.922 -4.688 -20.438 1 93.75 96 PHE B C 1
ATOM 5065 O O . PHE B 1 96 ? 14.758 -5.863 -20.781 1 93.75 96 PHE B O 1
ATOM 5072 N N . GLU B 1 97 ? 15.156 -3.729 -21.266 1 89.69 97 GLU B N 1
ATOM 5073 C CA . GLU B 1 97 ? 15.211 -4.012 -22.703 1 89.69 97 GLU B CA 1
ATOM 5074 C C . GLU B 1 97 ? 16.359 -4.961 -23.031 1 89.69 97 GLU B C 1
ATOM 5076 O O . GLU B 1 97 ? 16.188 -5.875 -23.844 1 89.69 97 GLU B O 1
ATOM 5081 N N . ILE B 1 98 ? 17.406 -4.773 -22.391 1 88.75 98 ILE B N 1
ATOM 5082 C CA . ILE B 1 98 ? 18.562 -5.637 -22.609 1 88.75 98 ILE B CA 1
ATOM 5083 C C . ILE B 1 98 ? 18.266 -7.039 -22.078 1 88.75 98 ILE B C 1
ATOM 5085 O O . ILE B 1 98 ? 18.5 -8.031 -22.781 1 88.75 98 ILE B O 1
ATOM 5089 N N . ALA B 1 99 ? 17.797 -7.094 -20.891 1 91.88 99 ALA B N 1
ATOM 5090 C CA . ALA B 1 99 ? 17.5 -8.375 -20.25 1 91.88 99 ALA B CA 1
ATOM 5091 C C . ALA B 1 99 ? 16.422 -9.133 -21 1 91.88 99 ALA B C 1
ATOM 5093 O O . ALA B 1 99 ? 16.438 -10.359 -21.078 1 91.88 99 ALA B O 1
ATOM 5094 N N . LYS B 1 100 ? 15.461 -8.383 -21.484 1 89.88 100 LYS B N 1
ATOM 5095 C CA . LYS B 1 100 ? 14.367 -8.984 -22.234 1 89.88 100 LYS B CA 1
ATOM 5096 C C . LYS B 1 100 ? 14.883 -9.773 -23.438 1 89.88 100 LYS B C 1
ATOM 5098 O O . LYS B 1 100 ? 14.422 -10.891 -23.688 1 89.88 100 LYS B O 1
ATOM 5103 N N . ALA B 1 101 ? 15.805 -9.242 -24.109 1 86.94 101 ALA B N 1
ATOM 5104 C CA . ALA B 1 101 ? 16.406 -9.93 -25.25 1 86.94 101 ALA B CA 1
ATOM 5105 C C . ALA B 1 101 ? 17.094 -11.227 -24.812 1 86.94 101 ALA B C 1
ATOM 5107 O O . ALA B 1 101 ? 16.969 -12.25 -25.484 1 86.94 101 ALA B O 1
ATOM 5108 N N . ASP B 1 102 ? 17.719 -11.164 -23.672 1 86.81 102 ASP B N 1
ATOM 5109 C CA . ASP B 1 102 ? 18.406 -12.336 -23.141 1 86.81 102 ASP B CA 1
ATOM 5110 C C . ASP B 1 102 ? 17.422 -13.414 -22.719 1 86.81 102 ASP B C 1
ATOM 5112 O O . ASP B 1 102 ? 17.641 -14.602 -22.953 1 86.81 102 ASP B O 1
ATOM 5116 N N . VAL B 1 103 ? 16.438 -12.992 -22.078 1 88.19 103 VAL B N 1
ATOM 5117 C CA . VAL B 1 103 ? 15.43 -13.914 -21.578 1 88.19 103 VAL B CA 1
ATOM 5118 C C . VAL B 1 103 ? 14.734 -14.609 -22.75 1 88.19 103 VAL B C 1
ATOM 5120 O O . VAL B 1 103 ? 14.516 -15.82 -22.719 1 88.19 103 VAL B O 1
ATOM 5123 N N . TYR B 1 104 ? 14.453 -13.875 -23.75 1 84.88 104 TYR B N 1
ATOM 5124 C CA . TYR B 1 104 ? 13.805 -14.438 -24.938 1 84.88 104 TYR B CA 1
ATOM 5125 C C . TYR B 1 104 ? 14.719 -15.445 -25.625 1 84.88 104 TYR B C 1
ATOM 5127 O O . TYR B 1 104 ? 14.266 -16.5 -26.094 1 84.88 104 TYR B O 1
ATOM 5135 N N . ALA B 1 105 ? 15.969 -15.102 -25.641 1 84.56 105 ALA B N 1
ATOM 5136 C CA . ALA B 1 105 ? 16.938 -16.016 -26.234 1 84.56 105 ALA B CA 1
ATOM 5137 C C . ALA B 1 105 ? 17.031 -17.312 -25.438 1 84.56 105 ALA B C 1
ATOM 5139 O O . ALA B 1 105 ? 17.172 -18.391 -26.016 1 84.56 105 ALA B O 1
ATOM 5140 N N . LEU B 1 106 ? 16.969 -17.156 -24.172 1 85.38 106 LEU B N 1
ATOM 5141 C CA . LEU B 1 106 ? 17.016 -18.312 -23.297 1 85.38 106 LEU B CA 1
ATOM 5142 C C . LEU B 1 106 ? 15.812 -19.234 -23.531 1 85.38 106 LEU B C 1
ATOM 5144 O O . LEU B 1 106 ? 15.961 -20.453 -23.609 1 85.38 106 LEU B O 1
ATOM 5148 N N . ILE B 1 107 ? 14.695 -18.672 -23.641 1 85.06 107 ILE B N 1
ATOM 5149 C CA . ILE B 1 107 ? 13.469 -19.438 -23.859 1 85.06 107 ILE B CA 1
ATOM 5150 C C . ILE B 1 107 ? 13.5 -20.094 -25.234 1 85.06 107 ILE B C 1
ATOM 5152 O O . ILE B 1 107 ? 13.094 -21.25 -25.375 1 85.06 107 ILE B O 1
ATOM 5156 N N . LYS B 1 108 ? 14.039 -19.406 -26.141 1 82.75 108 LYS B N 1
ATOM 5157 C CA . LYS B 1 108 ? 14.125 -19.922 -27.516 1 82.75 108 LYS B CA 1
ATOM 5158 C C . LYS B 1 108 ? 15.086 -21.094 -27.594 1 82.75 108 LYS B C 1
ATOM 5160 O O . LYS B 1 108 ? 14.891 -22.016 -28.391 1 82.75 108 LYS B O 1
ATOM 5165 N N . LYS B 1 109 ? 16.047 -21.094 -26.766 1 84.38 109 LYS B N 1
ATOM 5166 C CA . LYS B 1 109 ? 17.062 -22.141 -26.781 1 84.38 109 LYS B CA 1
ATOM 5167 C C . LYS B 1 109 ? 16.531 -23.422 -26.125 1 84.38 109 LYS B C 1
ATOM 5169 O O . LYS B 1 109 ? 17.078 -24.5 -26.344 1 84.38 109 LYS B O 1
ATOM 5174 N N . ASN B 1 110 ? 15.477 -23.281 -25.438 1 87.62 110 ASN B N 1
ATOM 5175 C CA . ASN B 1 110 ? 14.898 -24.453 -24.781 1 87.62 110 ASN B CA 1
ATOM 5176 C C . ASN B 1 110 ? 14.375 -25.453 -25.812 1 87.62 110 ASN B C 1
ATOM 5178 O O . ASN B 1 110 ? 13.805 -25.062 -26.828 1 87.62 110 ASN B O 1
ATOM 5182 N N . THR B 1 111 ? 14.555 -26.719 -25.5 1 86.62 111 THR B N 1
ATOM 5183 C CA . THR B 1 111 ? 14.219 -27.75 -26.469 1 86.62 111 THR B CA 1
ATOM 5184 C C . THR B 1 111 ? 12.938 -28.469 -26.062 1 86.62 111 THR B C 1
ATOM 5186 O O . THR B 1 111 ? 12.383 -29.25 -26.859 1 86.62 111 THR B O 1
ATOM 5189 N N . SER B 1 112 ? 12.5 -28.25 -24.891 1 89.25 112 SER B N 1
ATOM 5190 C CA . SER B 1 112 ? 11.242 -28.859 -24.484 1 89.25 112 SER B CA 1
ATOM 5191 C C . SER B 1 112 ? 10.055 -27.969 -24.812 1 89.25 112 SER B C 1
ATOM 5193 O O . SER B 1 112 ? 10.234 -26.797 -25.156 1 89.25 112 SER B O 1
ATOM 5195 N N . LYS B 1 113 ? 8.875 -28.516 -24.766 1 89.94 113 LYS B N 1
ATOM 5196 C CA . LYS B 1 113 ? 7.676 -27.703 -24.953 1 89.94 113 LYS B CA 1
ATOM 5197 C C . LYS B 1 113 ? 7.473 -26.75 -23.781 1 89.94 113 LYS B C 1
ATOM 5199 O O . LYS B 1 113 ? 7.977 -26.984 -22.688 1 89.94 113 LYS B O 1
ATOM 5204 N N . ILE B 1 114 ? 6.797 -25.656 -24.125 1 91.06 114 ILE B N 1
ATOM 5205 C CA . ILE B 1 114 ? 6.602 -24.609 -23.141 1 91.06 114 ILE B CA 1
ATOM 5206 C C . ILE B 1 114 ? 5.109 -24.422 -22.844 1 91.06 114 ILE B C 1
ATOM 5208 O O . ILE B 1 114 ? 4.289 -24.469 -23.766 1 91.06 114 ILE B O 1
ATOM 5212 N N . SER B 1 115 ? 4.836 -24.391 -21.609 1 91.94 115 SER B N 1
ATOM 5213 C CA . SER B 1 115 ? 3.48 -24.047 -21.188 1 91.94 115 SER B CA 1
ATOM 5214 C C . SER B 1 115 ? 3.432 -22.656 -20.562 1 91.94 115 SER B C 1
ATOM 5216 O O . SER B 1 115 ? 4.441 -22.156 -20.062 1 91.94 115 SER B O 1
ATOM 5218 N N . PHE B 1 116 ? 2.221 -22.016 -20.625 1 89.62 116 PHE B N 1
ATOM 5219 C CA . PHE B 1 116 ? 2.113 -20.641 -20.156 1 89.62 116 PHE B CA 1
ATOM 5220 C C . PHE B 1 116 ? 0.975 -20.484 -19.156 1 89.62 116 PHE B C 1
ATOM 5222 O O . PHE B 1 116 ? 0.018 -21.266 -19.188 1 89.62 116 PHE B O 1
ATOM 5229 N N . THR B 1 117 ? 1.175 -19.594 -18.25 1 90.25 117 THR B N 1
ATOM 5230 C CA . THR B 1 117 ? 0.079 -19.062 -17.453 1 90.25 117 THR B CA 1
ATOM 5231 C C . THR B 1 117 ? -0.159 -17.594 -17.766 1 90.25 117 THR B C 1
ATOM 5233 O O . THR B 1 117 ? 0.789 -16.844 -18 1 90.25 117 THR B O 1
ATOM 5236 N N . THR B 1 118 ? -1.382 -17.156 -17.828 1 85.94 118 THR B N 1
ATOM 5237 C CA . THR B 1 118 ? -1.693 -15.75 -18.047 1 85.94 118 THR B CA 1
ATOM 5238 C C . THR B 1 118 ? -2.939 -15.336 -17.266 1 85.94 118 THR B C 1
ATOM 5240 O O . THR B 1 118 ? -3.807 -16.172 -17 1 85.94 118 THR B O 1
ATOM 5243 N N . ASP B 1 119 ? -2.875 -14.242 -16.828 1 83.69 119 ASP B N 1
ATOM 5244 C CA . ASP B 1 119 ? -3.982 -13.617 -16.109 1 83.69 119 ASP B CA 1
ATOM 5245 C C . ASP B 1 119 ? -3.949 -12.094 -16.266 1 83.69 119 ASP B C 1
ATOM 5247 O O . ASP B 1 119 ? -2.932 -11.531 -16.672 1 83.69 119 ASP B O 1
ATOM 5251 N N . ILE B 1 120 ? -5.102 -11.531 -16.078 1 79.25 120 ILE B N 1
ATOM 5252 C CA . ILE B 1 120 ? -5.215 -10.078 -16.172 1 79.25 120 ILE B CA 1
ATOM 5253 C C . ILE B 1 120 ? -5.625 -9.492 -14.828 1 79.25 120 ILE B C 1
ATOM 5255 O O . ILE B 1 120 ? -6.477 -10.055 -14.133 1 79.25 120 ILE B O 1
ATOM 5259 N N . TRP B 1 121 ? -4.934 -8.445 -14.422 1 79.69 121 TRP B N 1
ATOM 5260 C CA . TRP B 1 121 ? -5.254 -7.711 -13.203 1 79.69 121 TRP B CA 1
ATOM 5261 C C . TRP B 1 121 ? -5.449 -6.227 -13.492 1 79.69 121 TRP B C 1
ATOM 5263 O O . TRP B 1 121 ? -4.668 -5.625 -14.234 1 79.69 121 TRP B O 1
ATOM 5273 N N . THR B 1 122 ? -6.488 -5.688 -12.945 1 71.62 122 THR B N 1
ATOM 5274 C CA . THR B 1 122 ? -6.734 -4.254 -13.062 1 71.62 122 THR B CA 1
ATOM 5275 C C . THR B 1 122 ? -6.297 -3.523 -11.797 1 71.62 122 THR B C 1
ATOM 5277 O O . THR B 1 122 ? -6.77 -3.832 -10.703 1 71.62 122 THR B O 1
ATOM 5280 N N . SER B 1 123 ? -5.426 -2.643 -11.922 1 73.56 123 SER B N 1
ATOM 5281 C CA . SER B 1 123 ? -4.898 -1.885 -10.789 1 73.56 123 SER B CA 1
ATOM 5282 C C . SER B 1 123 ? -5.934 -0.9 -10.258 1 73.56 123 SER B C 1
ATOM 5284 O O . SER B 1 123 ? -6.945 -0.64 -10.906 1 73.56 123 SER B O 1
ATOM 5286 N N . PRO B 1 124 ? -5.66 -0.396 -8.992 1 63.84 124 PRO B N 1
ATOM 5287 C CA . PRO B 1 124 ? -6.566 0.611 -8.438 1 63.84 124 PRO B CA 1
ATOM 5288 C C . PRO B 1 124 ? -6.707 1.839 -9.328 1 63.84 124 PRO B C 1
ATOM 5290 O O . PRO B 1 124 ? -7.746 2.504 -9.312 1 63.84 124 PRO B O 1
ATOM 5293 N N . ASP B 1 125 ? -5.742 2.119 -10.125 1 59.69 125 ASP B N 1
ATOM 5294 C CA . ASP B 1 125 ? -5.785 3.246 -11.055 1 59.69 125 ASP B CA 1
ATOM 5295 C C . ASP B 1 125 ? -6.402 2.836 -12.383 1 59.69 125 ASP B C 1
ATOM 5297 O O . ASP B 1 125 ? -6.254 3.541 -13.383 1 59.69 125 ASP B O 1
ATOM 5301 N N . ASN B 1 126 ? -6.852 1.505 -12.43 1 57.91 126 ASN B N 1
ATOM 5302 C CA . ASN B 1 126 ? -7.645 0.969 -13.531 1 57.91 126 ASN B CA 1
ATOM 5303 C C . ASN B 1 126 ? -6.777 0.65 -14.742 1 57.91 126 ASN B C 1
ATOM 5305 O O . ASN B 1 126 ? -7.211 0.816 -15.883 1 57.91 126 ASN B O 1
ATOM 5309 N N . VAL B 1 127 ? -5.652 0.429 -14.516 1 68.94 127 VAL B N 1
ATOM 5310 C CA . VAL B 1 127 ? -4.762 -0.076 -15.555 1 68.94 127 VAL B CA 1
ATOM 5311 C C . VAL B 1 127 ? -4.77 -1.604 -15.547 1 68.94 127 VAL B C 1
ATOM 5313 O O . VAL B 1 127 ? -4.645 -2.225 -14.492 1 68.94 127 VAL B O 1
ATOM 5316 N N . ALA B 1 128 ? -5.027 -2.156 -16.734 1 73.69 128 ALA B N 1
ATOM 5317 C CA . ALA B 1 128 ? -5.023 -3.613 -16.844 1 73.69 128 ALA B CA 1
ATOM 5318 C C . ALA B 1 128 ? -3.611 -4.141 -17.078 1 73.69 128 ALA B C 1
ATOM 5320 O O . ALA B 1 128 ? -2.936 -3.732 -18.031 1 73.69 128 ALA B O 1
ATOM 5321 N N . TYR B 1 129 ? -3.139 -4.926 -16.234 1 81.06 129 TYR B N 1
ATOM 5322 C CA . TYR B 1 129 ? -1.852 -5.598 -16.375 1 81.06 129 TYR B CA 1
ATOM 5323 C C . TYR B 1 129 ? -2.041 -7.07 -16.719 1 81.06 129 TYR B C 1
ATOM 5325 O O . TYR B 1 129 ? -2.893 -7.75 -16.141 1 81.06 129 TYR B O 1
ATOM 5333 N N . THR B 1 130 ? -1.299 -7.527 -17.703 1 83.75 130 THR B N 1
ATOM 5334 C CA . THR B 1 130 ? -1.318 -8.938 -18.078 1 83.75 130 THR B CA 1
ATOM 5335 C C . THR B 1 130 ? 0.011 -9.609 -17.75 1 83.75 130 THR B C 1
ATOM 5337 O O . THR B 1 130 ? 1.072 -9.133 -18.156 1 83.75 130 THR B O 1
ATOM 5340 N N . ALA B 1 131 ? -0.102 -10.648 -16.984 1 89.25 131 ALA B N 1
ATOM 5341 C CA . ALA B 1 131 ? 1.099 -11.414 -16.672 1 89.25 131 ALA B CA 1
ATOM 5342 C C . ALA B 1 131 ? 1.175 -12.695 -17.5 1 89.25 131 ALA B C 1
ATOM 5344 O O . ALA B 1 131 ? 0.209 -13.453 -17.562 1 89.25 131 ALA B O 1
ATOM 5345 N N . VAL B 1 132 ? 2.229 -12.852 -18.172 1 88.75 132 VAL B N 1
ATOM 5346 C CA . VAL B 1 132 ? 2.477 -14.07 -18.938 1 88.75 132 VAL B CA 1
ATOM 5347 C C . VAL B 1 132 ? 3.74 -14.758 -18.422 1 88.75 132 VAL B C 1
ATOM 5349 O O . VAL B 1 132 ? 4.824 -14.172 -18.453 1 88.75 132 VAL B O 1
ATOM 5352 N N . THR B 1 133 ? 3.576 -15.977 -17.969 1 91.19 133 THR B N 1
ATOM 5353 C CA . THR B 1 133 ? 4.703 -16.719 -17.406 1 91.19 133 THR B CA 1
ATOM 5354 C C . THR B 1 133 ? 4.945 -18 -18.188 1 91.19 133 THR B C 1
ATOM 5356 O O . THR B 1 133 ? 4.004 -18.75 -18.484 1 91.19 133 THR B O 1
ATOM 5359 N N . ALA B 1 134 ? 6.125 -18.188 -18.547 1 91.06 134 ALA B N 1
ATOM 5360 C CA . ALA B 1 134 ? 6.52 -19.422 -19.219 1 91.06 134 ALA B CA 1
ATOM 5361 C C . ALA B 1 134 ? 6.977 -20.484 -18.219 1 91.06 134 ALA B C 1
ATOM 5363 O O . ALA B 1 134 ? 7.68 -20.172 -17.266 1 91.06 134 ALA B O 1
ATOM 5364 N N . HIS B 1 135 ? 6.508 -21.688 -18.406 1 92.44 135 HIS B N 1
ATOM 5365 C CA . HIS B 1 135 ? 6.875 -22.828 -17.594 1 92.44 135 HIS B CA 1
ATOM 5366 C C . HIS B 1 135 ? 7.48 -23.953 -18.438 1 92.44 135 HIS B C 1
ATOM 5368 O O . HIS B 1 135 ? 6.871 -24.391 -19.406 1 92.44 135 HIS B O 1
ATOM 5374 N N . PHE B 1 136 ? 8.633 -24.391 -18.125 1 93.19 136 PHE B N 1
ATOM 5375 C CA . PHE B 1 136 ? 9.25 -25.516 -18.812 1 93.19 136 PHE B CA 1
ATOM 5376 C C . PHE B 1 136 ? 10.328 -26.156 -17.938 1 93.19 136 PHE B C 1
ATOM 5378 O O . PHE B 1 136 ? 10.711 -25.594 -16.906 1 93.19 136 PHE B O 1
ATOM 5385 N N . ILE B 1 137 ? 10.641 -27.344 -18.25 1 94.56 137 ILE B N 1
ATOM 5386 C CA . ILE B 1 137 ? 11.734 -28.047 -17.594 1 94.56 137 ILE B CA 1
ATOM 5387 C C . ILE B 1 137 ? 12.977 -28.031 -18.484 1 94.56 137 ILE B C 1
ATOM 5389 O O . ILE B 1 137 ? 12.953 -28.484 -19.625 1 94.56 137 ILE B O 1
ATOM 5393 N N . ASP B 1 138 ? 14.047 -27.484 -17.984 1 91.75 138 ASP B N 1
ATOM 5394 C CA . ASP B 1 138 ? 15.242 -27.297 -18.797 1 91.75 138 ASP B CA 1
ATOM 5395 C C . ASP B 1 138 ? 16.031 -28.594 -18.922 1 91.75 138 ASP B C 1
ATOM 5397 O O . ASP B 1 138 ? 15.586 -29.656 -18.453 1 91.75 138 ASP B O 1
ATOM 5401 N N . LYS B 1 139 ? 17.219 -28.547 -19.562 1 91.69 139 LYS B N 1
ATOM 5402 C CA . LYS B 1 139 ? 18.031 -29.719 -19.844 1 91.69 139 LYS B CA 1
ATOM 5403 C C . LYS B 1 139 ? 18.562 -30.359 -18.562 1 91.69 139 LYS B C 1
ATOM 5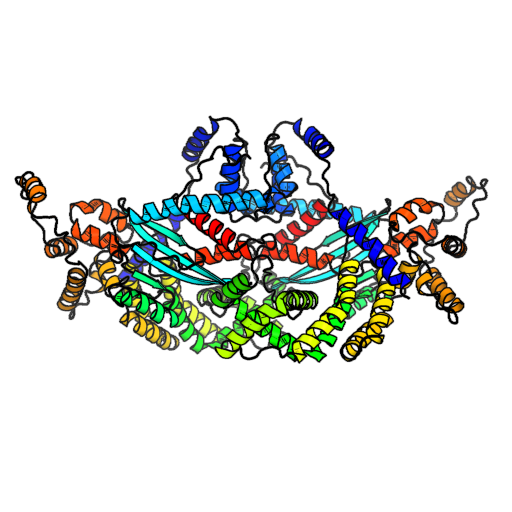405 O O . LYS B 1 139 ? 18.859 -31.547 -18.531 1 91.69 139 LYS B O 1
ATOM 5410 N N . ASN B 1 140 ? 18.625 -29.547 -17.516 1 92 140 ASN B N 1
ATOM 5411 C CA . ASN B 1 140 ? 19.125 -30.031 -16.234 1 92 140 ASN B CA 1
ATOM 5412 C C . ASN B 1 140 ? 17.969 -30.484 -15.336 1 92 140 ASN B C 1
ATOM 5414 O O . ASN B 1 140 ? 18.172 -30.703 -14.141 1 92 140 ASN B O 1
ATOM 5418 N N . TRP B 1 141 ? 16.766 -30.594 -15.938 1 94.75 141 TRP B N 1
ATOM 5419 C CA . TRP B 1 141 ? 15.562 -31.094 -15.289 1 94.75 141 TRP B CA 1
ATOM 5420 C C . TRP B 1 141 ? 15.156 -30.188 -14.133 1 94.75 141 TRP B C 1
ATOM 5422 O O . TRP B 1 141 ? 14.75 -30.656 -13.07 1 94.75 141 TRP B O 1
ATOM 5432 N N . LYS B 1 142 ? 15.414 -28.906 -14.352 1 92.31 142 LYS B N 1
ATOM 5433 C CA . LYS B 1 142 ? 14.93 -27.906 -13.414 1 92.31 142 LYS B CA 1
ATOM 5434 C C . LYS B 1 142 ? 13.695 -27.188 -13.961 1 92.31 142 LYS B C 1
ATOM 5436 O O . LYS B 1 142 ? 13.68 -26.766 -15.117 1 92.31 142 LYS B O 1
ATOM 5441 N N . LEU B 1 143 ? 12.711 -27.188 -13.078 1 93 143 LEU B N 1
ATOM 5442 C CA . LEU B 1 143 ? 11.5 -26.469 -13.469 1 93 143 LEU B CA 1
ATOM 5443 C C . LEU B 1 143 ? 11.75 -24.969 -13.508 1 93 143 LEU B C 1
ATOM 5445 O O . LEU B 1 143 ? 12.219 -24.391 -12.523 1 93 143 LEU B O 1
ATOM 5449 N N . LYS B 1 144 ? 11.539 -24.375 -14.641 1 91.12 144 LYS B N 1
ATOM 5450 C CA . LYS B 1 144 ? 11.711 -22.938 -14.82 1 91.12 144 LYS B CA 1
ATOM 5451 C C . LYS B 1 144 ? 10.359 -22.234 -14.922 1 91.12 144 LYS B C 1
ATOM 5453 O O . LYS B 1 144 ? 9.461 -22.703 -15.617 1 91.12 144 LYS B O 1
ATOM 5458 N N . CYS B 1 145 ? 10.211 -21.281 -14.078 1 91.81 145 CYS B N 1
ATOM 5459 C CA . CYS B 1 145 ? 9.062 -20.375 -14.094 1 91.81 145 CYS B CA 1
ATOM 5460 C C . CYS B 1 145 ? 9.508 -18.938 -14.352 1 91.81 145 CYS B C 1
ATOM 5462 O O . CYS B 1 145 ? 9.898 -18.234 -13.422 1 91.81 145 CYS B O 1
ATOM 5464 N N . ILE B 1 146 ? 9.312 -18.453 -15.641 1 91.31 146 ILE B N 1
ATOM 5465 C CA . ILE B 1 146 ? 9.875 -17.172 -16.047 1 91.31 146 ILE B CA 1
ATOM 5466 C C . ILE B 1 146 ? 8.758 -16.234 -16.484 1 91.31 146 ILE B C 1
ATOM 5468 O O . ILE B 1 146 ? 7.992 -16.562 -17.406 1 91.31 146 ILE B O 1
ATOM 5472 N N . LEU B 1 147 ? 8.68 -15.148 -15.844 1 91.56 147 LEU B N 1
ATOM 5473 C CA . LEU B 1 147 ? 7.762 -14.109 -16.297 1 91.56 147 LEU B CA 1
ATOM 5474 C C . LEU B 1 147 ? 8.219 -13.508 -17.625 1 91.56 147 LEU B C 1
ATOM 5476 O O . LEU B 1 147 ? 9.219 -12.781 -17.672 1 91.56 147 LEU B O 1
ATOM 5480 N N . VAL B 1 148 ? 7.48 -13.812 -18.625 1 89.06 148 VAL B N 1
ATOM 5481 C CA . VAL B 1 148 ? 7.871 -13.391 -19.969 1 89.06 148 VAL B CA 1
ATOM 5482 C C . VAL B 1 148 ? 7.57 -11.898 -20.141 1 89.06 148 VAL B C 1
ATOM 5484 O O . VAL B 1 148 ? 8.336 -11.18 -20.797 1 89.06 148 VAL B O 1
ATOM 5487 N N . ASP B 1 149 ? 6.434 -11.531 -19.641 1 87.88 149 ASP B N 1
ATOM 5488 C CA . ASP B 1 149 ? 6.035 -10.125 -19.75 1 87.88 149 ASP B CA 1
ATOM 5489 C C . ASP B 1 149 ? 4.941 -9.797 -18.734 1 87.88 149 ASP B C 1
ATOM 5491 O O . ASP B 1 149 ? 4.344 -10.695 -18.141 1 87.88 149 ASP B O 1
ATOM 5495 N N . PHE B 1 150 ? 4.59 -8.539 -18.484 1 85.75 150 PHE B N 1
ATOM 5496 C CA . PHE B 1 150 ? 3.654 -8.109 -17.453 1 85.75 150 PHE B CA 1
ATOM 5497 C C . PHE B 1 150 ? 2.703 -7.047 -17.984 1 85.75 150 PHE B C 1
ATOM 5499 O O . PHE B 1 150 ? 1.701 -6.723 -17.344 1 85.75 150 PHE B O 1
ATOM 5506 N N . LEU B 1 151 ? 2.791 -6.312 -18.984 1 67.75 151 LEU B N 1
ATOM 5507 C CA . LEU B 1 151 ? 1.89 -5.27 -19.453 1 67.75 151 LEU B CA 1
ATOM 5508 C C . LEU B 1 151 ? 1.183 -5.699 -20.734 1 67.75 151 LEU B C 1
ATOM 5510 O O . LEU B 1 151 ? -0.038 -5.566 -20.844 1 67.75 151 LEU B O 1
ATOM 5514 N N . GLN B 1 152 ? 1.854 -5.836 -21.828 1 59.44 152 GLN B N 1
ATOM 5515 C CA . GLN B 1 152 ? 1.256 -6.055 -23.141 1 59.44 152 GLN B CA 1
ATOM 5516 C C . GLN B 1 152 ? 1.443 -7.496 -23.609 1 59.44 152 GLN B C 1
ATOM 5518 O O . GLN B 1 152 ? 2.422 -8.148 -23.234 1 59.44 152 GLN B O 1
ATOM 5523 N N . ILE B 1 153 ? 0.137 -8.07 -23.797 1 51.72 153 ILE B N 1
ATOM 5524 C CA . ILE B 1 153 ? 0.286 -9.367 -24.453 1 51.72 153 ILE B CA 1
ATOM 5525 C C . ILE B 1 153 ? 1.245 -9.242 -25.641 1 51.72 153 ILE B C 1
ATOM 5527 O O . ILE B 1 153 ? 1.055 -8.398 -26.516 1 51.72 153 ILE B O 1
ATOM 5531 N N . VAL B 1 154 ? 2.443 -9.516 -25.344 1 46.56 154 VAL B N 1
ATOM 5532 C CA . VAL B 1 154 ? 3.559 -9.469 -26.281 1 46.56 154 VAL B CA 1
ATOM 5533 C C . VAL B 1 154 ? 3.205 -10.25 -27.547 1 46.56 154 VAL B C 1
ATOM 5535 O O . VAL B 1 154 ? 2.389 -11.18 -27.5 1 46.56 154 VAL B O 1
ATOM 5538 N N . GLU B 1 155 ? 3.541 -9.648 -28.641 1 48.84 155 GLU B N 1
ATOM 5539 C CA . GLU B 1 155 ? 3.773 -10.406 -29.859 1 48.84 155 GLU B CA 1
ATOM 5540 C C . GLU B 1 155 ? 4.254 -11.82 -29.547 1 48.84 155 GLU B C 1
ATOM 5542 O O . GLU B 1 155 ? 4.887 -12.055 -28.516 1 48.84 155 GLU B O 1
ATOM 5547 N N . PRO B 1 156 ? 3.701 -12.766 -30.234 1 49.88 156 PRO B N 1
ATOM 5548 C CA . PRO B 1 156 ? 4.02 -14.18 -30.016 1 49.88 156 PRO B CA 1
ATOM 5549 C C . PRO B 1 156 ? 5.512 -14.414 -29.781 1 49.88 156 PRO B C 1
ATOM 5551 O O . PRO B 1 156 ? 6.336 -14.047 -30.609 1 49.88 156 PRO B O 1
ATOM 5554 N N . ILE B 1 157 ? 5.973 -14.25 -28.609 1 47.34 157 ILE B N 1
ATOM 5555 C CA . ILE B 1 157 ? 7.332 -14.531 -28.172 1 47.34 157 ILE B CA 1
ATOM 5556 C C . ILE B 1 157 ? 7.863 -15.773 -28.891 1 47.34 157 ILE B C 1
ATOM 5558 O O . ILE B 1 157 ? 9.07 -15.922 -29.062 1 47.34 157 ILE B O 1
ATOM 5562 N N . CYS B 1 158 ? 6.957 -16.781 -29.109 1 50.38 158 CYS B N 1
ATOM 5563 C CA . CYS B 1 158 ? 7.496 -18.047 -29.594 1 50.38 158 CYS B CA 1
ATOM 5564 C C . CYS B 1 158 ? 7.809 -17.984 -31.094 1 50.38 158 CYS B C 1
ATOM 5566 O O . CYS B 1 158 ? 8.172 -18.984 -31.703 1 50.38 158 CYS B O 1
ATOM 5568 N N . GLY B 1 159 ? 8.078 -16.656 -31.578 1 49.19 159 GLY B N 1
ATOM 5569 C CA . GLY B 1 159 ? 8.406 -16.609 -33 1 49.19 159 GLY B CA 1
ATOM 5570 C C . GLY B 1 159 ? 7.562 -17.531 -33.844 1 49.19 159 GLY B C 1
ATOM 5571 O O . GLY B 1 159 ? 6.363 -17.688 -33.594 1 49.19 159 GLY B O 1
ATOM 5572 N N . ASP B 1 160 ? 8.164 -18.156 -34.906 1 51.47 160 ASP B N 1
ATOM 5573 C CA . ASP B 1 160 ? 7.621 -19.109 -35.875 1 51.47 160 ASP B CA 1
ATOM 5574 C C . ASP B 1 160 ? 7.441 -20.484 -35.219 1 51.47 160 ASP B C 1
ATOM 5576 O O . ASP B 1 160 ? 7.027 -21.438 -35.906 1 51.47 160 ASP B O 1
ATOM 5580 N N . ARG B 1 161 ? 7.785 -20.688 -33.938 1 52.94 161 ARG B N 1
ATOM 5581 C CA . ARG B 1 161 ? 7.719 -22.047 -33.406 1 52.94 161 ARG B CA 1
ATOM 5582 C C . ARG B 1 161 ? 6.391 -22.297 -32.688 1 52.94 161 ARG B C 1
ATOM 5584 O O . ARG B 1 161 ? 6.359 -22.547 -31.484 1 52.94 161 ARG B O 1
ATOM 5591 N N . LYS B 1 162 ? 5.32 -22.031 -33.344 1 56.06 162 LYS B N 1
ATOM 5592 C CA . LYS B 1 162 ? 3.945 -22.281 -32.906 1 56.06 162 LYS B CA 1
ATOM 5593 C C . LYS B 1 162 ? 3.814 -23.625 -32.219 1 56.06 162 LYS B C 1
ATOM 5595 O O . LYS B 1 162 ? 3.049 -23.766 -31.25 1 56.06 162 LYS B O 1
ATOM 5600 N N . SER B 1 163 ? 4.691 -24.578 -32.594 1 60.62 163 SER B N 1
ATOM 5601 C CA . SER B 1 163 ? 4.559 -25.953 -32.156 1 60.62 163 SER B CA 1
ATOM 5602 C C . SER B 1 163 ? 5.168 -26.141 -30.766 1 60.62 163 SER B C 1
ATOM 5604 O O . SER B 1 163 ? 5.035 -27.203 -30.156 1 60.62 163 SER B O 1
ATOM 5606 N N . LEU B 1 164 ? 5.504 -25.016 -30.109 1 72.56 164 LEU B N 1
ATOM 5607 C CA . LEU B 1 164 ? 6.246 -25.188 -28.875 1 72.56 164 LEU B CA 1
ATOM 5608 C C . LEU B 1 164 ? 5.344 -24.969 -27.656 1 72.56 164 LEU B C 1
ATOM 5610 O O . LEU B 1 164 ? 5.691 -25.359 -26.547 1 72.56 164 LEU B O 1
ATOM 5614 N N . ILE B 1 165 ? 4.129 -24.594 -27.953 1 79.75 165 ILE B N 1
ATOM 5615 C CA . ILE B 1 165 ? 3.25 -24.328 -26.812 1 79.75 165 ILE B CA 1
ATOM 5616 C C . ILE B 1 165 ? 2.396 -25.562 -26.531 1 79.75 165 ILE B C 1
ATOM 5618 O O . ILE B 1 165 ? 1.679 -26.047 -27.406 1 79.75 165 ILE B O 1
ATOM 5622 N N . LEU B 1 166 ? 2.551 -26.062 -25.359 1 81.12 166 LEU B N 1
ATOM 5623 C CA . LEU B 1 166 ? 1.832 -27.281 -25 1 81.12 166 LEU B CA 1
ATOM 5624 C C . LEU B 1 166 ? 0.559 -26.953 -24.234 1 81.12 166 LEU B C 1
ATOM 5626 O O . LEU B 1 166 ? -0.45 -27.656 -24.359 1 81.12 166 LEU B O 1
ATOM 5630 N N . GLY B 1 167 ? 0.686 -25.922 -23.422 1 84.62 167 GLY B N 1
ATOM 5631 C CA . GLY B 1 167 ? -0.491 -25.641 -22.609 1 84.62 167 GLY B CA 1
ATOM 5632 C C . GLY B 1 167 ? -0.536 -24.203 -22.109 1 84.62 167 GLY B C 1
ATOM 5633 O O . GLY B 1 167 ? 0.502 -23.562 -21.969 1 84.62 167 GLY B O 1
ATOM 5634 N N . ILE B 1 168 ? -1.773 -23.734 -21.859 1 87.06 168 ILE B N 1
ATOM 5635 C CA . ILE B 1 168 ? -2.008 -22.422 -21.281 1 87.06 168 ILE B CA 1
ATOM 5636 C C . ILE B 1 168 ? -2.99 -22.547 -20.109 1 87.06 168 ILE B C 1
ATOM 5638 O O . ILE B 1 168 ? -4.074 -23.125 -20.266 1 87.06 168 ILE B O 1
ATOM 5642 N N . CYS B 1 169 ? -2.49 -22.141 -19.047 1 89 169 CYS B N 1
ATOM 5643 C CA . CYS B 1 169 ? -3.354 -22.125 -17.875 1 89 169 CYS B CA 1
ATOM 5644 C C . CYS B 1 169 ? -3.932 -20.734 -17.625 1 89 169 CYS B C 1
ATOM 5646 O O . CYS B 1 169 ? -3.191 -19.75 -17.578 1 89 169 CYS B O 1
ATOM 5648 N N . THR B 1 170 ? -5.242 -20.578 -17.547 1 86.75 170 THR B N 1
ATOM 5649 C CA . THR B 1 170 ? -5.941 -19.328 -17.281 1 86.75 170 THR B CA 1
ATOM 5650 C C . THR B 1 170 ? -6.98 -19.5 -16.172 1 86.75 170 THR B C 1
ATOM 5652 O O . THR B 1 170 ? -7.227 -20.625 -15.727 1 86.75 170 THR B O 1
ATOM 5655 N N . ASP B 1 171 ? -7.457 -18.422 -15.75 1 80.25 171 ASP B N 1
ATOM 5656 C CA . ASP B 1 171 ? -8.578 -18.547 -14.828 1 80.25 171 ASP B CA 1
ATOM 5657 C C . ASP B 1 171 ? -9.82 -19.078 -15.547 1 80.25 171 ASP B C 1
ATOM 5659 O O . ASP B 1 171 ? -9.758 -19.438 -16.719 1 80.25 171 ASP B O 1
ATOM 5663 N N . ASN B 1 172 ? -10.914 -19.281 -14.883 1 73.56 172 ASN B N 1
ATOM 5664 C CA . ASN B 1 172 ? -12.094 -19.938 -15.43 1 73.56 172 ASN B CA 1
ATOM 5665 C C . ASN B 1 172 ? -13.062 -18.938 -16.047 1 73.56 172 ASN B C 1
ATOM 5667 O O . ASN B 1 172 ? -14.234 -19.25 -16.266 1 73.56 172 ASN B O 1
ATOM 5671 N N . ALA B 1 173 ? -12.57 -17.797 -16.438 1 74.5 173 ALA B N 1
ATOM 5672 C CA . ALA B 1 173 ? -13.43 -16.766 -17.031 1 74.5 173 ALA B CA 1
ATOM 5673 C C . ALA B 1 173 ? -13.789 -17.125 -18.469 1 74.5 173 ALA B C 1
ATOM 5675 O O . ALA B 1 173 ? -12.984 -17.719 -19.188 1 74.5 173 ALA B O 1
ATOM 5676 N N . SER B 1 174 ? -14.938 -16.781 -18.891 1 72.75 174 SER B N 1
ATOM 5677 C CA . SER B 1 174 ? -15.453 -17.125 -20.203 1 72.75 174 SER B CA 1
ATOM 5678 C C . SER B 1 174 ? -14.633 -16.469 -21.312 1 72.75 174 SER B C 1
ATOM 5680 O O . SER B 1 174 ? -14.484 -17.031 -22.406 1 72.75 174 SER B O 1
ATOM 5682 N N . ASN B 1 175 ? -14.156 -15.312 -21.078 1 74.31 175 ASN B N 1
ATOM 5683 C CA . ASN B 1 175 ? -13.367 -14.602 -22.078 1 74.31 175 ASN B CA 1
ATOM 5684 C C . ASN B 1 175 ? -12.109 -15.383 -22.453 1 74.31 175 ASN B C 1
ATOM 5686 O O . ASN B 1 175 ? -11.57 -15.203 -23.547 1 74.31 175 ASN B O 1
ATOM 5690 N N . ASN B 1 176 ? -11.672 -16.25 -21.578 1 78.94 176 ASN B N 1
ATOM 5691 C CA . ASN B 1 176 ? -10.477 -17.031 -21.844 1 78.94 176 ASN B CA 1
ATOM 5692 C C . ASN B 1 176 ? -10.711 -18.062 -22.922 1 78.94 176 ASN B C 1
ATOM 5694 O O . ASN B 1 176 ? -9.789 -18.438 -23.656 1 78.94 176 ASN B O 1
ATOM 5698 N N . GLU B 1 177 ? -11.953 -18.469 -23.031 1 79.94 177 GLU B N 1
ATOM 5699 C CA . GLU B 1 177 ? -12.273 -19.453 -24.062 1 79.94 177 GLU B CA 1
ATOM 5700 C C . GLU B 1 177 ? -12.117 -18.859 -25.469 1 79.94 177 GLU B C 1
ATOM 5702 O O . GLU B 1 177 ? -11.625 -19.516 -26.375 1 79.94 177 GLU B O 1
ATOM 5707 N N . VAL B 1 178 ? -12.602 -17.625 -25.516 1 79.56 178 VAL B N 1
ATOM 5708 C CA . VAL B 1 178 ? -12.461 -16.922 -26.797 1 79.56 178 VAL B CA 1
ATOM 5709 C C . VAL B 1 178 ? -10.977 -16.734 -27.109 1 79.56 178 VAL B C 1
ATOM 5711 O O . VAL B 1 178 ? -10.555 -16.953 -28.25 1 79.56 178 VAL B O 1
ATOM 5714 N N . PHE B 1 179 ? -10.312 -16.422 -26.188 1 80.94 179 PHE B N 1
ATOM 5715 C CA . PHE B 1 179 ? -8.875 -16.219 -26.328 1 80.94 179 PHE B CA 1
ATOM 5716 C C . PHE B 1 179 ? -8.195 -17.5 -26.781 1 80.94 179 PHE B C 1
ATOM 5718 O O . PHE B 1 179 ? -7.391 -17.484 -27.719 1 80.94 179 PHE B O 1
ATOM 5725 N N . ILE B 1 180 ? -8.484 -18.625 -26.203 1 83.88 180 ILE B N 1
ATOM 5726 C CA . ILE B 1 180 ? -7.898 -19.922 -26.516 1 83.88 180 ILE B CA 1
ATOM 5727 C C . ILE B 1 180 ? -8.273 -20.312 -27.938 1 83.88 180 ILE B C 1
ATOM 5729 O O . ILE B 1 180 ? -7.434 -20.812 -28.703 1 83.88 180 ILE B O 1
ATOM 5733 N N . GLN B 1 181 ? -9.477 -20.016 -28.25 1 84.94 181 GLN B N 1
ATOM 5734 C CA . GLN B 1 181 ? -9.938 -20.344 -29.594 1 84.94 181 GLN B CA 1
ATOM 5735 C C . GLN B 1 181 ? -9.172 -19.547 -30.656 1 84.94 181 GLN B C 1
ATOM 5737 O O . GLN B 1 181 ? -8.836 -20.078 -31.719 1 84.94 181 GLN B O 1
ATOM 5742 N N . GLU B 1 182 ? -8.945 -18.438 -30.359 1 82.44 182 GLU B N 1
ATOM 5743 C CA . GLU B 1 182 ? -8.172 -17.609 -31.281 1 82.44 182 GLU B CA 1
ATOM 5744 C C . GLU B 1 182 ? -6.758 -18.141 -31.469 1 82.44 182 GLU B C 1
ATOM 5746 O O . GLU B 1 182 ? -6.211 -18.109 -32.562 1 82.44 182 GLU B O 1
ATOM 5751 N N . LEU B 1 183 ? -6.191 -18.656 -30.453 1 81.56 183 LEU B N 1
ATOM 5752 C CA . LEU B 1 183 ? -4.844 -19.203 -30.5 1 81.56 183 LEU B CA 1
ATOM 5753 C C . LEU B 1 183 ? -4.832 -20.516 -31.297 1 81.56 183 LEU B C 1
ATOM 5755 O O . LEU B 1 183 ? -3.857 -20.797 -32 1 81.56 183 LEU B O 1
ATOM 5759 N N . ILE B 1 184 ? -5.844 -21.25 -31.188 1 83.19 184 ILE B N 1
ATOM 5760 C CA . ILE B 1 184 ? -5.969 -22.484 -31.953 1 83.19 184 ILE B CA 1
ATOM 5761 C C . ILE B 1 184 ? -6.109 -22.156 -33.438 1 83.19 184 ILE B C 1
ATOM 5763 O O . ILE B 1 184 ? -5.414 -22.734 -34.281 1 83.19 184 ILE B O 1
ATOM 5767 N N . ASN B 1 185 ? -6.914 -21.141 -33.656 1 83.44 185 ASN B N 1
ATOM 5768 C CA . ASN B 1 185 ? -7.148 -20.719 -35.031 1 83.44 185 ASN B CA 1
ATOM 5769 C C . ASN B 1 185 ? -5.879 -20.156 -35.688 1 83.44 185 ASN B C 1
ATOM 5771 O O . ASN B 1 185 ? -5.668 -20.312 -36.875 1 83.44 185 ASN B O 1
ATOM 5775 N N . SER B 1 186 ? -5.137 -19.609 -34.906 1 79 186 SER B N 1
ATOM 5776 C CA . SER B 1 186 ? -3.906 -19 -35.375 1 79 186 SER B CA 1
ATOM 5777 C C . SER B 1 186 ? -2.768 -20.016 -35.438 1 79 186 SER B C 1
ATOM 5779 O O . SER B 1 186 ? -1.663 -19.688 -35.875 1 79 186 SER B O 1
ATOM 5781 N N . GLY B 1 187 ? -2.961 -21.203 -34.875 1 76.69 187 GLY B N 1
ATOM 5782 C CA . GLY B 1 187 ? -1.988 -22.281 -35 1 76.69 187 GLY B CA 1
ATOM 5783 C C . GLY B 1 187 ? -1.013 -22.344 -33.844 1 76.69 187 GLY B C 1
ATOM 5784 O O . GLY B 1 187 ? -0.06 -23.125 -33.844 1 76.69 187 GLY B O 1
ATOM 5785 N N . TYR B 1 188 ? -1.305 -21.562 -32.844 1 78.12 188 TYR B N 1
ATOM 5786 C CA . TYR B 1 188 ? -0.397 -21.547 -31.688 1 78.12 188 TYR B CA 1
ATOM 5787 C C . TYR B 1 188 ? -0.664 -22.734 -30.766 1 78.12 188 TYR B C 1
ATOM 5789 O O . TYR B 1 188 ? 0.249 -23.219 -30.094 1 78.12 188 TYR B O 1
ATOM 5797 N N . LEU B 1 189 ? -1.926 -23.125 -30.781 1 82.81 189 LEU B N 1
ATOM 5798 C CA . LEU B 1 189 ? -2.328 -24.281 -29.984 1 82.81 189 LEU B CA 1
ATOM 5799 C C . LEU B 1 189 ? -2.902 -25.391 -30.875 1 82.81 189 LEU B C 1
ATOM 5801 O O . LEU B 1 189 ? -3.555 -25.094 -31.875 1 82.81 189 LEU B O 1
ATOM 5805 N N . GLU B 1 190 ? -2.621 -26.547 -30.453 1 78.88 190 GLU B N 1
ATOM 5806 C CA . GLU B 1 190 ? -3.021 -27.688 -31.266 1 78.88 190 GLU B CA 1
ATOM 5807 C C . GLU B 1 190 ? -4.504 -28 -31.094 1 78.88 190 GLU B C 1
ATOM 5809 O O . GLU B 1 190 ? -5.176 -28.391 -32.062 1 78.88 190 GLU B O 1
ATOM 5814 N N . SER B 1 191 ? -4.949 -27.906 -29.922 1 81.62 191 SER B N 1
ATOM 5815 C CA . SER B 1 191 ? -6.32 -28.312 -29.625 1 81.62 191 SER B CA 1
ATOM 5816 C C . SER B 1 191 ? -6.824 -27.641 -28.344 1 81.62 191 SER B C 1
ATOM 5818 O O . SER B 1 191 ? -6.043 -27.062 -27.594 1 81.62 191 SER B O 1
ATOM 5820 N N . PRO B 1 192 ? -8.125 -27.703 -28.125 1 81.31 192 PRO B N 1
ATOM 5821 C CA . PRO B 1 192 ? -8.695 -27.141 -26.906 1 81.31 192 PRO B CA 1
ATOM 5822 C C . PRO B 1 192 ? -8.148 -27.812 -25.641 1 81.31 192 PRO B C 1
ATOM 5824 O O . PRO B 1 192 ? -8.234 -27.234 -24.547 1 81.31 192 PRO B O 1
ATOM 5827 N N . GLU B 1 193 ? -7.523 -28.953 -25.797 1 81.25 193 GLU B N 1
ATOM 5828 C CA . GLU B 1 193 ? -6.953 -29.672 -24.656 1 81.25 193 GLU B CA 1
ATOM 5829 C C . GLU B 1 193 ? -5.762 -28.922 -24.078 1 81.25 193 GLU B C 1
ATOM 5831 O O . GLU B 1 193 ? -5.371 -29.172 -22.922 1 81.25 193 GLU B O 1
ATOM 5836 N N . CYS B 1 194 ? -5.305 -28.016 -24.875 1 86.06 194 CYS B N 1
ATOM 5837 C CA . CYS B 1 194 ? -4.141 -27.234 -24.438 1 86.06 194 CYS B CA 1
ATOM 5838 C C . CYS B 1 194 ? -4.535 -26.188 -23.406 1 86.06 194 CYS B C 1
ATOM 5840 O O . CYS B 1 194 ? -3.672 -25.594 -22.75 1 86.06 194 CYS B O 1
ATOM 5842 N N . HIS B 1 195 ? -5.836 -26.047 -23.234 1 87.5 195 HIS B N 1
ATOM 5843 C CA . HIS B 1 195 ? -6.336 -25.078 -22.266 1 87.5 195 HIS B CA 1
ATOM 5844 C C . HIS B 1 195 ? -6.531 -25.734 -20.891 1 87.5 195 HIS B C 1
ATOM 5846 O O . HIS B 1 195 ? -7.324 -26.656 -20.75 1 87.5 195 HIS B O 1
ATOM 5852 N N . HIS B 1 196 ? -5.781 -25.312 -20 1 87.38 196 HIS B N 1
ATOM 5853 C CA . HIS B 1 196 ? -5.902 -25.797 -18.625 1 87.38 196 HIS B CA 1
ATOM 5854 C C . HIS B 1 196 ? -6.535 -24.75 -17.719 1 87.38 196 HIS B C 1
ATOM 5856 O O . HIS B 1 196 ? -6.008 -23.641 -17.578 1 87.38 196 HIS B O 1
ATOM 5862 N N . ARG B 1 197 ? -7.625 -25.141 -17.141 1 86.06 197 ARG B N 1
ATOM 5863 C CA . ARG B 1 197 ? -8.281 -24.234 -16.188 1 86.06 197 ARG B CA 1
ATOM 5864 C C . ARG B 1 197 ? -7.609 -24.297 -14.82 1 86.06 197 ARG B C 1
ATOM 5866 O O . ARG B 1 197 ? -7.258 -25.375 -14.344 1 86.06 197 ARG B O 1
ATOM 5873 N N . CYS B 1 198 ? -7.426 -23.141 -14.297 1 88.94 198 CYS B N 1
ATOM 5874 C CA . CYS B 1 198 ? -6.758 -23.047 -13 1 88.94 198 CYS B CA 1
ATOM 5875 C C . CYS B 1 198 ? -7.5 -23.875 -11.953 1 88.94 198 CYS B C 1
ATOM 5877 O O . CYS B 1 198 ? -8.656 -23.594 -11.648 1 88.94 198 CYS B O 1
ATOM 5879 N N . PHE B 1 199 ? -6.828 -24.875 -11.43 1 89.25 199 PHE B N 1
ATOM 5880 C CA . PHE B 1 199 ? -7.406 -25.781 -10.453 1 89.25 199 PHE B CA 1
ATOM 5881 C C . PHE B 1 199 ? -7.793 -25.047 -9.18 1 89.25 199 PHE B C 1
ATOM 5883 O O . PHE B 1 199 ? -8.797 -25.375 -8.539 1 89.25 199 PHE B O 1
ATOM 5890 N N . ALA B 1 200 ? -6.996 -24.094 -8.789 1 88.06 200 ALA B N 1
ATOM 5891 C CA . ALA B 1 200 ? -7.301 -23.297 -7.602 1 88.06 200 ALA B CA 1
ATOM 5892 C C . ALA B 1 200 ? -8.633 -22.562 -7.762 1 88.06 200 ALA B C 1
ATOM 5894 O O . ALA B 1 200 ? -9.406 -22.453 -6.809 1 88.06 200 ALA B O 1
ATOM 5895 N N . HIS B 1 201 ? -8.914 -22.094 -8.914 1 85.44 201 HIS B N 1
ATOM 5896 C CA . HIS B 1 201 ? -10.18 -21.406 -9.172 1 85.44 201 HIS B CA 1
ATOM 5897 C C . HIS B 1 201 ? -11.344 -22.391 -9.148 1 85.44 201 HIS B C 1
ATOM 5899 O O . HIS B 1 201 ? -12.453 -22.031 -8.734 1 85.44 201 HIS B O 1
ATOM 5905 N N . VAL B 1 202 ? -11.086 -23.531 -9.648 1 86.94 202 VAL B N 1
ATOM 5906 C CA . VAL B 1 202 ? -12.117 -24.562 -9.594 1 86.94 202 VAL B CA 1
ATOM 5907 C C . VAL B 1 202 ? -12.484 -24.859 -8.141 1 86.94 202 VAL B C 1
ATOM 5909 O O . VAL B 1 202 ? -13.664 -24.953 -7.801 1 86.94 202 VAL B O 1
ATOM 5912 N N . LEU B 1 203 ? -11.469 -25.031 -7.344 1 88.75 203 LEU B N 1
ATOM 5913 C CA . LEU B 1 203 ? -11.695 -25.297 -5.93 1 88.75 203 LEU B CA 1
ATOM 5914 C C . LEU B 1 203 ? -12.414 -24.125 -5.266 1 88.75 203 LEU B C 1
ATOM 5916 O O . LEU B 1 203 ? -13.242 -24.312 -4.379 1 88.75 203 LEU B O 1
ATOM 5920 N N . ASP B 1 204 ? -12.07 -22.969 -5.68 1 87.81 204 ASP B N 1
ATOM 5921 C CA . ASP B 1 204 ? -12.727 -21.766 -5.168 1 87.81 204 ASP B CA 1
ATOM 5922 C C . ASP B 1 204 ? -14.219 -21.781 -5.48 1 87.81 204 ASP B C 1
ATOM 5924 O O . ASP B 1 204 ? -15.047 -21.5 -4.609 1 87.81 204 ASP B O 1
ATOM 5928 N N . LEU B 1 205 ? -14.547 -22.109 -6.699 1 84.44 205 LEU B N 1
ATOM 5929 C CA . LEU B 1 205 ? -15.938 -22.172 -7.121 1 84.44 205 LEU B CA 1
ATOM 5930 C C . LEU B 1 205 ? -16.703 -23.25 -6.344 1 84.44 205 LEU B C 1
ATOM 5932 O O . LEU B 1 205 ? -17.844 -23.031 -5.938 1 84.44 205 LEU B O 1
ATOM 5936 N N . ALA B 1 206 ? -16.047 -24.344 -6.16 1 86.81 206 ALA B N 1
ATOM 5937 C CA . ALA B 1 206 ? -16.656 -25.438 -5.398 1 86.81 206 ALA B CA 1
ATOM 5938 C C . ALA B 1 206 ? -16.938 -25 -3.961 1 86.81 206 ALA B C 1
ATOM 5940 O O . ALA B 1 206 ? -18 -25.312 -3.406 1 86.81 206 ALA B O 1
ATOM 5941 N N . ALA B 1 207 ? -15.977 -24.344 -3.396 1 87.94 207 ALA B N 1
ATOM 5942 C CA . ALA B 1 207 ? -16.125 -23.875 -2.021 1 87.94 207 ALA B CA 1
ATOM 5943 C C . ALA B 1 207 ? -17.234 -22.812 -1.918 1 87.94 207 ALA B C 1
ATOM 5945 O O . ALA B 1 207 ? -18.016 -22.828 -0.965 1 87.94 207 ALA B O 1
ATOM 5946 N N . GLN B 1 208 ? -17.281 -21.969 -2.879 1 86.12 208 GLN B N 1
ATOM 5947 C CA . GLN B 1 208 ? -18.297 -20.922 -2.883 1 86.12 208 GLN B CA 1
ATOM 5948 C C . GLN B 1 208 ? -19.703 -21.516 -2.965 1 86.12 208 GLN B C 1
ATOM 5950 O O . GLN B 1 208 ? -20.641 -21 -2.336 1 86.12 208 GLN B O 1
ATOM 5955 N N . ASP B 1 209 ? -19.797 -22.5 -3.73 1 84.31 209 ASP B N 1
ATOM 5956 C CA . ASP B 1 209 ? -21.078 -23.188 -3.834 1 84.31 209 ASP B CA 1
ATOM 5957 C C . ASP B 1 209 ? -21.516 -23.75 -2.482 1 84.31 209 ASP B C 1
ATOM 5959 O O . ASP B 1 209 ? -22.688 -23.672 -2.119 1 84.31 209 ASP B O 1
ATOM 5963 N N . ALA B 1 210 ? -20.609 -24.297 -1.812 1 83.31 210 ALA B N 1
ATOM 5964 C CA . ALA B 1 210 ? -20.906 -24.844 -0.494 1 83.31 210 ALA B CA 1
ATOM 5965 C C . ALA B 1 210 ? -21.234 -23.75 0.506 1 83.31 210 ALA B C 1
ATOM 5967 O O . ALA B 1 210 ? -22.078 -23.922 1.383 1 83.31 210 ALA B O 1
ATOM 5968 N N . HIS B 1 211 ? -20.547 -22.641 0.423 1 88.06 211 HIS B N 1
ATOM 5969 C CA . HIS B 1 211 ? -20.781 -21.5 1.304 1 88.06 211 HIS B CA 1
ATOM 5970 C C . HIS B 1 211 ? -22.219 -21 1.172 1 88.06 211 HIS B C 1
ATOM 5972 O O . HIS B 1 211 ? -22.797 -20.516 2.145 1 88.06 211 HIS B O 1
ATOM 5978 N N . GLN B 1 212 ? -22.734 -21.141 -0.021 1 85.88 212 GLN B N 1
ATOM 5979 C CA . GLN B 1 212 ? -24.078 -20.656 -0.279 1 85.88 212 GLN B CA 1
ATOM 5980 C C . GLN B 1 212 ? -25.109 -21.422 0.541 1 85.88 212 GLN B C 1
ATOM 5982 O O . GLN B 1 212 ? -26.141 -20.859 0.931 1 85.88 212 GLN B O 1
ATOM 5987 N N . GLU B 1 213 ? -24.844 -22.625 0.895 1 81.94 213 GLU B N 1
ATOM 5988 C CA . GLU B 1 213 ? -25.766 -23.453 1.65 1 81.94 213 GLU B CA 1
ATOM 5989 C C . GLU B 1 213 ? -25.922 -22.953 3.084 1 81.94 213 GLU B C 1
ATOM 5991 O O . GLU B 1 213 ? -26.984 -23.125 3.699 1 81.94 213 GLU B O 1
ATOM 5996 N N . ILE B 1 214 ? -24.906 -22.375 3.596 1 87.56 214 ILE B N 1
ATOM 5997 C CA . ILE B 1 214 ? -24.969 -21.844 4.953 1 87.56 214 ILE B CA 1
ATOM 5998 C C . ILE B 1 214 ? -24.578 -20.359 4.953 1 87.56 214 ILE B C 1
ATOM 6000 O O . ILE B 1 214 ? -23.875 -19.906 5.848 1 87.56 214 ILE B O 1
ATOM 6004 N N . LYS B 1 215 ? -24.969 -19.734 3.936 1 90.12 215 LYS B N 1
ATOM 6005 C CA . LYS B 1 215 ? -24.625 -18.328 3.68 1 90.12 215 LYS B CA 1
ATOM 6006 C C . LYS B 1 215 ? -25 -17.453 4.859 1 90.12 215 LYS B C 1
ATOM 6008 O O . LYS B 1 215 ? -24.234 -16.562 5.246 1 90.12 215 LYS B O 1
ATOM 6013 N N . THR B 1 216 ? -26.109 -17.703 5.445 1 92.12 216 THR B N 1
ATOM 6014 C CA . THR B 1 216 ? -26.609 -16.875 6.535 1 92.12 216 THR B CA 1
ATOM 6015 C C . THR B 1 216 ? -25.672 -16.953 7.746 1 92.12 216 THR B C 1
ATOM 6017 O O . THR B 1 216 ? -25.375 -15.938 8.375 1 92.12 216 THR B O 1
ATOM 6020 N N . SER B 1 217 ? -25.25 -18.188 8.039 1 93.38 217 SER B N 1
ATOM 6021 C CA . SER B 1 217 ? -24.359 -18.391 9.172 1 93.38 217 SER B CA 1
ATOM 6022 C C . SER B 1 217 ? -23.016 -17.672 8.945 1 93.38 217 SER B C 1
ATOM 6024 O O . SER B 1 217 ? -22.484 -17.047 9.859 1 93.38 217 SER B O 1
ATOM 6026 N N . ILE B 1 218 ? -22.516 -17.781 7.746 1 94.5 218 ILE B N 1
ATOM 6027 C CA . ILE B 1 218 ? -21.234 -17.172 7.406 1 94.5 218 ILE B CA 1
ATOM 6028 C C . ILE B 1 218 ? -21.359 -15.648 7.449 1 94.5 218 ILE B C 1
ATOM 6030 O O . ILE B 1 218 ? -20.5 -14.961 8.008 1 94.5 218 ILE B O 1
ATOM 6034 N N . GLU B 1 219 ? -22.438 -15.141 6.891 1 94.25 219 GLU B N 1
ATOM 6035 C CA . GLU B 1 219 ? -22.641 -13.695 6.812 1 94.25 219 GLU B CA 1
ATOM 6036 C C . GLU B 1 219 ? -22.859 -13.094 8.195 1 94.25 219 GLU B C 1
ATOM 6038 O O . GLU B 1 219 ? -22.391 -11.984 8.469 1 94.25 219 GLU B O 1
ATOM 6043 N N . THR B 1 220 ? -23.562 -13.789 9 1 95.19 220 THR B N 1
ATOM 6044 C CA . THR B 1 220 ? -23.781 -13.32 10.359 1 95.19 220 THR B CA 1
ATOM 6045 C C . THR B 1 220 ? -22.453 -13.203 11.109 1 95.19 220 THR B C 1
ATOM 6047 O O . THR B 1 220 ? -22.203 -12.203 11.789 1 95.19 220 THR B O 1
ATOM 6050 N N . LEU B 1 221 ? -21.672 -14.25 10.977 1 95.56 221 LEU B N 1
ATOM 6051 C CA . LEU B 1 221 ? -20.375 -14.211 11.625 1 95.56 221 LEU B CA 1
ATOM 6052 C C . LEU B 1 221 ? -19.5 -13.102 11.031 1 95.56 221 LEU B C 1
ATOM 6054 O O . LEU B 1 221 ? -18.828 -12.383 11.773 1 95.56 221 LEU B O 1
ATOM 6058 N N . ARG B 1 222 ? -19.5 -13.008 9.711 1 94.69 222 ARG B N 1
ATOM 6059 C CA . ARG B 1 222 ? -18.734 -11.992 9.008 1 94.69 222 ARG B CA 1
ATOM 6060 C C . ARG B 1 222 ? -19.078 -10.594 9.508 1 94.69 222 ARG B C 1
ATOM 6062 O O . ARG B 1 222 ? -18.203 -9.789 9.805 1 94.69 222 ARG B O 1
ATOM 6069 N N . GLU B 1 223 ? -20.312 -10.312 9.594 1 92.75 223 GLU B N 1
ATOM 6070 C CA . GLU B 1 223 ? -20.781 -9.016 10.07 1 92.75 223 GLU B CA 1
ATOM 6071 C C . GLU B 1 223 ? -20.391 -8.789 11.523 1 92.75 223 GLU B C 1
ATOM 6073 O O . GLU B 1 223 ? -20.031 -7.672 11.906 1 92.75 223 GLU B O 1
ATOM 6078 N N . GLY B 1 224 ? -20.531 -9.797 12.273 1 92.5 224 GLY B N 1
ATOM 6079 C CA . GLY B 1 224 ? -20.125 -9.703 13.664 1 92.5 224 GLY B CA 1
ATOM 6080 C C . GLY B 1 224 ? -18.656 -9.367 13.828 1 92.5 224 GLY B C 1
ATOM 6081 O O . GLY B 1 224 ? -18.312 -8.492 14.625 1 92.5 224 GLY B O 1
ATOM 6082 N N . ILE B 1 225 ? -17.844 -10.094 13.086 1 92.25 225 ILE B N 1
ATOM 6083 C CA . ILE B 1 225 ? -16.406 -9.891 13.164 1 92.25 225 ILE B CA 1
ATOM 6084 C C . ILE B 1 225 ? -16.047 -8.484 12.688 1 92.25 225 ILE B C 1
ATOM 6086 O O . ILE B 1 225 ? -15.219 -7.801 13.289 1 92.25 225 ILE B O 1
ATOM 6090 N N . LYS B 1 226 ? -16.656 -8.094 11.602 1 87.38 226 LYS B N 1
ATOM 6091 C CA . LYS B 1 226 ? -16.438 -6.758 11.047 1 87.38 226 LYS B CA 1
ATOM 6092 C C . LYS B 1 226 ? -16.734 -5.68 12.094 1 87.38 226 LYS B C 1
ATOM 6094 O O . LYS B 1 226 ? -15.922 -4.781 12.305 1 87.38 226 LYS B O 1
ATOM 6099 N N . LEU B 1 227 ? -17.828 -5.754 12.773 1 84.06 227 LEU B N 1
ATOM 6100 C CA . LEU B 1 227 ? -18.266 -4.75 13.742 1 84.06 227 LEU B CA 1
ATOM 6101 C C . LEU B 1 227 ? -17.453 -4.848 15.031 1 84.06 227 LEU B C 1
ATOM 6103 O O . LEU B 1 227 ? -17.188 -3.834 15.688 1 84.06 227 LEU B O 1
ATOM 6107 N N . LEU B 1 228 ? -17.109 -6.062 15.367 1 87.44 228 LEU B N 1
ATOM 6108 C CA . LEU B 1 228 ? -16.219 -6.25 16.516 1 87.44 228 LEU B CA 1
ATOM 6109 C C . LEU B 1 228 ? -14.898 -5.523 16.297 1 87.44 228 LEU B C 1
ATOM 6111 O O . LEU B 1 228 ? -14.398 -4.859 17.219 1 87.44 228 LEU B O 1
ATOM 6115 N N . GLN B 1 229 ? -14.406 -5.66 15.125 1 80.5 229 GLN B N 1
ATOM 6116 C CA . GLN B 1 229 ? -13.109 -5.062 14.812 1 80.5 229 GLN B CA 1
ATOM 6117 C C . GLN B 1 229 ? -13.195 -3.541 14.797 1 80.5 229 GLN B C 1
ATOM 6119 O O . GLN B 1 229 ? -12.188 -2.855 15 1 80.5 229 GLN B O 1
ATOM 6124 N N . CYS B 1 230 ? -14.406 -3.033 14.68 1 73.19 230 CYS B N 1
ATOM 6125 C CA . CYS B 1 230 ? -14.633 -1.594 14.688 1 73.19 230 CYS B CA 1
ATOM 6126 C C . CYS B 1 230 ? -14.828 -1.076 16.109 1 73.19 230 CYS B C 1
ATOM 6128 O O . CYS B 1 230 ? -14.914 0.134 16.328 1 73.19 230 CYS B O 1
ATOM 6130 N N . CYS B 1 231 ? -14.898 -1.936 17.062 1 74.06 231 CYS B N 1
ATOM 6131 C CA . CYS B 1 231 ? -15.109 -1.568 18.453 1 74.06 231 CYS B CA 1
ATOM 6132 C C . CYS B 1 231 ? -13.875 -1.88 19.297 1 74.06 231 CYS B C 1
ATOM 6134 O O . CYS B 1 231 ? -13.758 -2.975 19.844 1 74.06 231 CYS B O 1
ATOM 6136 N N . PRO B 1 232 ? -13.031 -0.872 19.5 1 70.38 232 PRO B N 1
ATOM 6137 C CA . PRO B 1 232 ? -11.781 -1.111 20.234 1 70.38 232 PRO B CA 1
ATOM 6138 C C . PRO B 1 232 ? -12.008 -1.656 21.641 1 70.38 232 PRO B C 1
ATOM 6140 O O . PRO B 1 232 ? -11.25 -2.512 22.109 1 70.38 232 PRO B O 1
ATOM 6143 N N . ALA B 1 233 ? -13.008 -1.136 22.266 1 73.56 233 ALA B N 1
ATOM 6144 C CA . ALA B 1 233 ? -13.305 -1.592 23.625 1 73.56 233 ALA B CA 1
ATOM 6145 C C . ALA B 1 233 ? -13.609 -3.088 23.641 1 73.56 233 ALA B C 1
ATOM 6147 O O . ALA B 1 233 ? -13.133 -3.811 24.516 1 73.56 233 ALA B O 1
ATOM 6148 N N . SER B 1 234 ? -14.375 -3.518 22.703 1 84.88 234 SER B N 1
ATOM 6149 C CA . SER B 1 234 ? -14.742 -4.93 22.625 1 84.88 234 SER B CA 1
ATOM 6150 C C . SER B 1 234 ? -13.547 -5.793 22.25 1 84.88 234 SER B C 1
ATOM 6152 O O . SER B 1 234 ? -13.414 -6.926 22.719 1 84.88 234 SER B O 1
ATOM 6154 N N . MET B 1 235 ? -12.703 -5.266 21.422 1 83.5 235 MET B N 1
ATOM 6155 C CA . MET B 1 235 ? -11.484 -5.977 21.047 1 83.5 235 MET B CA 1
ATOM 6156 C C . MET B 1 235 ? -10.57 -6.16 22.25 1 83.5 235 MET B C 1
ATOM 6158 O O . MET B 1 235 ? -9.969 -7.223 22.422 1 83.5 235 MET B O 1
ATOM 6162 N N . GLU B 1 236 ? -10.477 -5.074 23 1 80.12 236 GLU B N 1
ATOM 6163 C CA . GLU B 1 236 ? -9.664 -5.148 24.219 1 80.12 236 GLU B CA 1
ATOM 6164 C C . GLU B 1 236 ? -10.234 -6.172 25.203 1 80.12 236 GLU B C 1
ATOM 6166 O O . GLU B 1 236 ? -9.484 -6.867 25.891 1 80.12 236 GLU B O 1
ATOM 6171 N N . GLN B 1 237 ? -11.516 -6.176 25.312 1 87.31 237 GLN B N 1
ATOM 6172 C CA . GLN B 1 237 ? -12.172 -7.156 26.156 1 87.31 237 GLN B CA 1
ATOM 6173 C C . GLN B 1 237 ? -11.875 -8.578 25.703 1 87.31 237 GLN B C 1
ATOM 6175 O O . GLN B 1 237 ? -11.625 -9.461 26.516 1 87.31 237 GLN B O 1
ATOM 6180 N N . LEU B 1 238 ? -11.961 -8.82 24.422 1 91 238 LEU B N 1
ATOM 6181 C CA . LEU B 1 238 ? -11.656 -10.133 23.859 1 91 238 LEU B CA 1
ATOM 6182 C C . LEU B 1 238 ? -10.227 -10.539 24.188 1 91 238 LEU B C 1
ATOM 6184 O O . LEU B 1 238 ? -9.969 -11.688 24.547 1 91 238 LEU B O 1
ATOM 6188 N N . LYS B 1 239 ? -9.328 -9.617 24.047 1 86 239 LYS B N 1
ATOM 6189 C CA . LYS B 1 239 ? -7.922 -9.859 24.359 1 86 239 LYS B CA 1
ATOM 6190 C C . LYS B 1 239 ? -7.734 -10.234 25.828 1 86 239 LYS B C 1
ATOM 6192 O O . LYS B 1 239 ? -6.938 -11.109 26.156 1 86 239 LYS B O 1
ATOM 6197 N N . LYS B 1 240 ? -8.383 -9.516 26.672 1 86.62 240 LYS B N 1
ATOM 6198 C CA . LYS B 1 240 ? -8.305 -9.773 28.109 1 86.62 240 LYS B CA 1
ATOM 6199 C C . LYS B 1 240 ? -8.828 -11.164 28.453 1 86.62 240 LYS B C 1
ATOM 6201 O O . LYS B 1 240 ? -8.242 -11.867 29.266 1 86.62 240 LYS B O 1
ATOM 6206 N N . ILE B 1 241 ? -9.945 -11.547 27.828 1 92.06 241 ILE B N 1
ATOM 6207 C CA . ILE B 1 241 ? -10.57 -12.836 28.109 1 92.06 241 ILE B CA 1
ATOM 6208 C C . ILE B 1 241 ? -9.664 -13.961 27.641 1 92.06 241 ILE B C 1
ATOM 6210 O O . ILE B 1 241 ? -9.516 -14.984 28.312 1 92.06 241 ILE B O 1
ATOM 6214 N N . MET B 1 242 ? -9.07 -13.766 26.531 1 91.19 242 MET B N 1
ATOM 6215 C CA . MET B 1 242 ? -8.305 -14.844 25.922 1 91.19 242 MET B CA 1
ATOM 6216 C C . MET B 1 242 ? -6.891 -14.906 26.484 1 91.19 242 MET B C 1
ATOM 6218 O O . MET B 1 242 ? -6.273 -15.969 26.516 1 91.19 242 MET B O 1
ATOM 6222 N N . GLY B 1 243 ? -6.328 -13.703 26.891 1 83.12 243 GLY B N 1
ATOM 6223 C CA . GLY B 1 243 ? -4.988 -13.656 27.453 1 83.12 243 GLY B CA 1
ATOM 6224 C C . GLY B 1 243 ? -3.902 -14 26.453 1 83.12 243 GLY B C 1
ATOM 6225 O O . GLY B 1 243 ? -3.852 -13.422 25.375 1 83.12 243 GLY B O 1
ATOM 6226 N N . GLU B 1 244 ? -3.121 -15.078 26.75 1 80.19 244 GLU B N 1
ATOM 6227 C CA . GLU B 1 244 ? -1.968 -15.469 25.953 1 80.19 244 GLU B CA 1
ATOM 6228 C C . GLU B 1 244 ? -2.398 -16.219 24.688 1 80.19 244 GLU B C 1
ATOM 6230 O O . GLU B 1 244 ? -1.658 -16.266 23.703 1 80.19 244 GLU B O 1
ATOM 6235 N N . SER B 1 245 ? -3.613 -16.703 24.766 1 85.06 245 SER B N 1
ATOM 6236 C CA . SER B 1 245 ? -4.094 -17.484 23.641 1 85.06 245 SER B CA 1
ATOM 6237 C C . SER B 1 245 ? -4.832 -16.609 22.625 1 85.06 245 SER B C 1
ATOM 6239 O O . SER B 1 245 ? -5.484 -17.125 21.719 1 85.06 245 SER B O 1
ATOM 6241 N N . PHE B 1 246 ? -4.73 -15.352 22.812 1 85.94 246 PHE B N 1
ATOM 6242 C CA . PHE B 1 246 ? -5.477 -14.414 21.984 1 85.94 246 PHE B CA 1
ATOM 6243 C C . PHE B 1 246 ? -5.051 -14.547 20.516 1 85.94 246 PHE B C 1
ATOM 6245 O O . PHE B 1 246 ? -3.857 -14.633 20.219 1 85.94 246 PHE B O 1
ATOM 6252 N N . LEU B 1 247 ? -6.055 -14.766 19.688 1 85.75 247 LEU B N 1
ATOM 6253 C CA . LEU B 1 247 ? -5.891 -14.695 18.234 1 85.75 247 LEU B CA 1
ATOM 6254 C C . LEU B 1 247 ? -6.641 -13.5 17.656 1 85.75 247 LEU B C 1
ATOM 6256 O O . LEU B 1 247 ? -7.785 -13.242 18.047 1 85.75 247 LEU B O 1
ATOM 6260 N N . GLU B 1 248 ? -6.004 -12.758 16.859 1 81.31 248 GLU B N 1
ATOM 6261 C CA . GLU B 1 248 ? -6.688 -11.648 16.203 1 81.31 248 GLU B CA 1
ATOM 6262 C C . GLU B 1 248 ? -7.758 -12.148 15.25 1 81.31 248 GLU B C 1
ATOM 6264 O O . GLU B 1 248 ? -7.484 -12.984 14.383 1 81.31 248 GLU B O 1
ATOM 6269 N N . PRO B 1 249 ? -8.953 -11.711 15.5 1 86.88 249 PRO B N 1
ATOM 6270 C CA . PRO B 1 249 ? -9.984 -12.102 14.531 1 86.88 249 PRO B CA 1
ATOM 6271 C C . PRO B 1 249 ? -9.641 -11.68 13.109 1 86.88 249 PRO B C 1
ATOM 6273 O O . PRO B 1 249 ? -9.109 -10.586 12.891 1 86.88 249 PRO B O 1
ATOM 6276 N N . ILE B 1 250 ? -9.867 -12.562 12.188 1 86.06 250 ILE B N 1
ATOM 6277 C CA . ILE B 1 250 ? -9.586 -12.328 10.773 1 86.06 250 ILE B CA 1
ATOM 6278 C C . ILE B 1 250 ? -10.898 -12.117 10.016 1 86.06 250 ILE B C 1
ATOM 6280 O O . ILE B 1 250 ? -11.844 -12.891 10.18 1 86.06 250 ILE B O 1
ATOM 6284 N N . LEU B 1 251 ? -10.938 -10.977 9.344 1 88.56 251 LEU B N 1
ATOM 6285 C CA . LEU B 1 251 ? -12.078 -10.766 8.453 1 88.56 251 LEU B CA 1
ATOM 6286 C C . LEU B 1 251 ? -11.75 -11.227 7.035 1 88.56 251 LEU B C 1
ATOM 6288 O O . LEU B 1 251 ? -10.695 -10.891 6.492 1 88.56 251 LEU B O 1
ATOM 6292 N N . ASP B 1 252 ? -12.594 -12.039 6.469 1 88.38 252 ASP B N 1
ATOM 6293 C CA . ASP B 1 252 ? -12.336 -12.641 5.164 1 88.38 252 ASP B CA 1
ATOM 6294 C C . ASP B 1 252 ? -12.617 -11.648 4.035 1 88.38 252 ASP B C 1
ATOM 6296 O O . ASP B 1 252 ? -13.148 -10.562 4.273 1 88.38 252 ASP B O 1
ATOM 6300 N N . VAL B 1 253 ? -12 -11.883 2.904 1 77.5 253 VAL B N 1
ATOM 6301 C CA . VAL B 1 253 ? -12.453 -11.336 1.632 1 77.5 253 VAL B CA 1
ATOM 6302 C C . VAL B 1 253 ? -13.5 -12.266 1.014 1 77.5 253 VAL B C 1
ATOM 6304 O O . VAL B 1 253 ? -13.172 -13.375 0.587 1 77.5 253 VAL B O 1
ATOM 6307 N N . ALA B 1 254 ? -14.656 -11.781 0.939 1 80.5 254 ALA B N 1
ATOM 6308 C CA . ALA B 1 254 ? -15.82 -12.609 0.641 1 80.5 254 ALA B CA 1
ATOM 6309 C C . ALA B 1 254 ? -15.633 -13.367 -0.671 1 80.5 254 ALA B C 1
ATOM 6311 O O . ALA B 1 254 ? -16.172 -14.461 -0.847 1 80.5 254 ALA B O 1
ATOM 6312 N N . THR B 1 255 ? -14.742 -12.852 -1.558 1 74.31 255 THR B N 1
ATOM 6313 C CA . THR B 1 255 ? -14.586 -13.469 -2.871 1 74.31 255 THR B CA 1
ATOM 6314 C C . THR B 1 255 ? -13.484 -14.516 -2.852 1 74.31 255 THR B C 1
ATOM 6316 O O . THR B 1 255 ? -13.242 -15.195 -3.854 1 74.31 255 THR B O 1
ATOM 6319 N N . ARG B 1 256 ? -12.883 -14.711 -1.708 1 77.62 256 ARG B N 1
ATOM 6320 C CA . ARG B 1 256 ? -11.789 -15.672 -1.581 1 77.62 256 ARG B CA 1
ATOM 6321 C C . ARG B 1 256 ? -12.102 -16.703 -0.51 1 77.62 256 ARG B C 1
ATOM 6323 O O . ARG B 1 256 ? -11.93 -16.453 0.683 1 77.62 256 ARG B O 1
ATOM 6330 N N . TRP B 1 257 ? -12.344 -17.875 -0.908 1 87.56 257 TRP B N 1
ATOM 6331 C CA . TRP B 1 257 ? -12.789 -18.906 0.021 1 87.56 257 TRP B CA 1
ATOM 6332 C C . TRP B 1 257 ? -11.719 -19.203 1.064 1 87.56 257 TRP B C 1
ATOM 6334 O O . TRP B 1 257 ? -12.031 -19.531 2.209 1 87.56 257 TRP B O 1
ATOM 6344 N N . ASN B 1 258 ? -10.484 -19.078 0.652 1 85.75 258 ASN B N 1
ATOM 6345 C CA . ASN B 1 258 ? -9.391 -19.359 1.572 1 85.75 258 ASN B CA 1
ATOM 6346 C C . ASN B 1 258 ? -9.391 -18.406 2.76 1 85.75 258 ASN B C 1
ATOM 6348 O O . ASN B 1 258 ? -9.109 -18.812 3.891 1 85.75 258 ASN B O 1
ATOM 6352 N N . SER B 1 259 ? -9.727 -17.203 2.447 1 87.38 259 SER B N 1
ATOM 6353 C CA . SER B 1 259 ? -9.805 -16.219 3.518 1 87.38 259 SER B CA 1
ATOM 6354 C C . SER B 1 259 ? -11 -16.484 4.426 1 87.38 259 SER B C 1
ATOM 6356 O O . SER B 1 259 ? -10.93 -16.25 5.637 1 87.38 259 SER B O 1
ATOM 6358 N N . THR B 1 260 ? -12.055 -16.906 3.814 1 91.56 260 THR B N 1
ATOM 6359 C CA . THR B 1 260 ? -13.219 -17.281 4.609 1 91.56 260 THR B CA 1
ATOM 6360 C C . THR B 1 260 ? -12.891 -18.469 5.516 1 91.56 260 THR B C 1
ATOM 6362 O O . THR B 1 260 ? -13.281 -18.484 6.688 1 91.56 260 THR B O 1
ATOM 6365 N N . PHE B 1 261 ? -12.234 -19.438 4.934 1 92.94 261 PHE B N 1
ATOM 6366 C CA . PHE B 1 261 ? -11.781 -20.578 5.711 1 92.94 261 PHE B CA 1
ATOM 6367 C C . PHE B 1 261 ? -10.953 -20.141 6.906 1 92.94 261 PHE B C 1
ATOM 6369 O O . PHE B 1 261 ? -11.172 -20.594 8.031 1 92.94 261 PHE B O 1
ATOM 6376 N N . ASP B 1 262 ? -10.07 -19.219 6.734 1 91.56 262 ASP B N 1
ATOM 6377 C CA . ASP B 1 262 ? -9.203 -18.734 7.805 1 91.56 262 ASP B CA 1
ATOM 6378 C C . ASP B 1 262 ? -10.008 -17.984 8.859 1 91.56 262 ASP B C 1
ATOM 6380 O O . ASP B 1 262 ? -9.727 -18.094 10.055 1 91.56 262 ASP B O 1
ATOM 6384 N N . MET B 1 263 ? -10.922 -17.203 8.375 1 94.06 263 MET B N 1
ATOM 6385 C CA . MET B 1 263 ? -11.805 -16.5 9.305 1 94.06 263 MET B CA 1
ATOM 6386 C C . MET B 1 263 ? -12.547 -17.5 10.195 1 94.06 263 MET B C 1
ATOM 6388 O O . MET B 1 263 ? -12.609 -17.312 11.414 1 94.06 263 MET B O 1
ATOM 6392 N N . LEU B 1 264 ? -13.023 -18.562 9.633 1 94.69 264 LEU B N 1
ATOM 6393 C CA . LEU B 1 264 ? -13.797 -19.562 10.359 1 94.69 264 LEU B CA 1
ATOM 6394 C C . LEU B 1 264 ? -12.914 -20.328 11.336 1 94.69 264 LEU B C 1
ATOM 6396 O O . LEU B 1 264 ? -13.289 -20.516 12.5 1 94.69 264 LEU B O 1
ATOM 6400 N N . VAL B 1 265 ? -11.797 -20.688 10.883 1 93.62 265 VAL B N 1
ATOM 6401 C CA . VAL B 1 265 ? -10.883 -21.453 11.711 1 93.62 265 VAL B CA 1
ATOM 6402 C C . VAL B 1 265 ? -10.484 -20.641 12.938 1 93.62 265 VAL B C 1
ATOM 6404 O O . VAL B 1 265 ? -10.508 -21.156 14.062 1 93.62 265 VAL B O 1
ATOM 6407 N N . THR B 1 266 ? -10.156 -19.391 12.695 1 93.62 266 THR B N 1
ATOM 6408 C CA . THR B 1 266 ? -9.742 -18.531 13.789 1 93.62 266 THR B CA 1
ATOM 6409 C C . THR B 1 266 ? -10.898 -18.281 14.758 1 93.62 266 THR B C 1
ATOM 6411 O O . THR B 1 266 ? -10.711 -18.297 15.977 1 93.62 266 THR B O 1
ATOM 6414 N N . SER B 1 267 ? -12.039 -18.062 14.242 1 95.19 267 SER B N 1
ATOM 6415 C CA . SER B 1 267 ? -13.227 -17.797 15.062 1 95.19 267 SER B CA 1
ATOM 6416 C C . SER B 1 267 ? -13.586 -19.031 15.898 1 95.19 267 SER B C 1
ATOM 6418 O O . SER B 1 267 ? -13.984 -18.891 17.062 1 95.19 267 SER B O 1
ATOM 6420 N N . LEU B 1 268 ? -13.461 -20.188 15.336 1 94.75 268 LEU B N 1
ATOM 6421 C CA . LEU B 1 268 ? -13.805 -21.422 16.031 1 94.75 268 LEU B CA 1
ATOM 6422 C C . LEU B 1 268 ? -12.82 -21.703 17.156 1 94.75 268 LEU B C 1
ATOM 6424 O O . LEU B 1 268 ? -13.195 -22.25 18.203 1 94.75 268 LEU B O 1
ATOM 6428 N N . LYS B 1 269 ? -11.625 -21.328 16.953 1 93.12 269 LYS B N 1
ATOM 6429 C CA . LYS B 1 269 ? -10.609 -21.5 17.984 1 93.12 269 LYS B CA 1
ATOM 6430 C C . LYS B 1 269 ? -10.914 -20.625 19.203 1 93.12 269 LYS B C 1
ATOM 6432 O O . LYS B 1 269 ? -10.562 -20.984 20.328 1 93.12 269 LYS B O 1
ATOM 6437 N N . MET B 1 270 ? -11.586 -19.516 18.922 1 94.25 270 MET B N 1
ATOM 6438 C CA . MET B 1 270 ? -11.93 -18.609 20.016 1 94.25 270 MET B CA 1
ATOM 6439 C C . MET B 1 270 ? -13.445 -18.578 20.234 1 94.25 270 MET B C 1
ATOM 6441 O O . MET B 1 270 ? -14 -17.547 20.594 1 94.25 270 MET B O 1
ATOM 6445 N N . ARG B 1 271 ? -14.125 -19.625 19.953 1 94.06 271 ARG B N 1
ATOM 6446 C CA . ARG B 1 271 ? -15.586 -19.656 19.922 1 94.06 271 ARG B CA 1
ATOM 6447 C C . ARG B 1 271 ? -16.172 -19.156 21.234 1 94.06 271 ARG B C 1
ATOM 6449 O O . ARG B 1 271 ? -17.031 -18.266 21.234 1 94.06 271 ARG B O 1
ATOM 6456 N N . GLY B 1 272 ? -15.719 -19.656 22.328 1 93.69 272 GLY B N 1
ATOM 6457 C CA . GLY B 1 272 ? -16.266 -19.281 23.625 1 93.69 272 GLY B CA 1
ATOM 6458 C C . GLY B 1 272 ? -16.234 -17.797 23.891 1 93.69 272 GLY B C 1
ATOM 6459 O O . GLY B 1 272 ? -17.281 -17.156 23.969 1 93.69 272 GLY B O 1
ATOM 6460 N N . PRO B 1 273 ? -15.023 -17.328 24 1 94.94 273 PRO B N 1
ATOM 6461 C CA . PRO B 1 273 ? -14.891 -15.883 24.234 1 94.94 273 PRO B CA 1
ATOM 6462 C C . PRO B 1 273 ? -15.562 -15.039 23.156 1 94.94 273 PRO B C 1
ATOM 6464 O O . PRO B 1 273 ? -16.141 -13.992 23.453 1 94.94 273 PRO B O 1
ATOM 6467 N N . LEU B 1 274 ? -15.516 -15.477 21.922 1 95.12 274 LEU B N 1
ATOM 6468 C CA . LEU B 1 274 ? -16.094 -14.727 20.812 1 95.12 274 LEU B CA 1
ATOM 6469 C C . LEU B 1 274 ? -17.609 -14.664 20.938 1 95.12 274 LEU B C 1
ATOM 6471 O O . LEU B 1 274 ? -18.219 -13.633 20.672 1 95.12 274 LEU B O 1
ATOM 6475 N N . VAL B 1 275 ? -18.188 -15.766 21.344 1 95.38 275 VAL B N 1
ATOM 6476 C CA . VAL B 1 275 ? -19.625 -15.82 21.531 1 95.38 275 VAL B CA 1
ATOM 6477 C C . VAL B 1 275 ? -20.031 -14.836 22.625 1 95.38 275 VAL B C 1
ATOM 6479 O O . VAL B 1 275 ? -21.031 -14.117 22.484 1 95.38 275 VAL B O 1
ATOM 6482 N N . GLN B 1 276 ? -19.266 -14.773 23.656 1 94.44 276 GLN B N 1
ATOM 6483 C CA . GLN B 1 276 ? -19.547 -13.875 24.766 1 94.44 276 GLN B CA 1
ATOM 6484 C C . GLN B 1 276 ? -19.531 -12.414 24.328 1 94.44 276 GLN B C 1
ATOM 6486 O O . GLN B 1 276 ? -20.438 -11.641 24.656 1 94.44 276 GLN B O 1
ATOM 6491 N N . ILE B 1 277 ? -18.578 -12.117 23.578 1 95.19 277 ILE B N 1
ATOM 6492 C CA . ILE B 1 277 ? -18.406 -10.727 23.156 1 95.19 277 ILE B CA 1
ATOM 6493 C C . ILE B 1 277 ? -19.469 -10.352 22.141 1 95.19 277 ILE B C 1
ATOM 6495 O O . ILE B 1 277 ? -20.031 -9.258 22.188 1 95.19 277 ILE B O 1
ATOM 6499 N N . LEU B 1 278 ? -19.734 -11.25 21.25 1 95.25 278 LEU B N 1
ATOM 6500 C CA . LEU B 1 278 ? -20.75 -10.977 20.234 1 95.25 278 LEU B CA 1
ATOM 6501 C C . LEU B 1 278 ? -22.125 -10.836 20.859 1 95.25 278 LEU B C 1
ATOM 6503 O O . LEU B 1 278 ? -22.922 -10 20.453 1 95.25 278 LEU B O 1
ATOM 6507 N N . ASP B 1 279 ? -22.328 -11.594 21.844 1 94.19 279 ASP B N 1
ATOM 6508 C CA . ASP B 1 279 ? -23.594 -11.5 22.578 1 94.19 279 ASP B CA 1
ATOM 6509 C C . ASP B 1 279 ? -23.719 -10.148 23.281 1 94.19 279 ASP B C 1
ATOM 6511 O O . ASP B 1 279 ? -24.797 -9.555 23.297 1 94.19 279 ASP B O 1
ATOM 6515 N N . GLN B 1 280 ? -22.688 -9.781 23.844 1 93.38 280 GLN B N 1
ATOM 6516 C CA . GLN B 1 280 ? -22.672 -8.477 24.5 1 93.38 280 GLN B CA 1
ATOM 6517 C C . GLN B 1 280 ? -22.938 -7.352 23.5 1 93.38 280 GLN B C 1
ATOM 6519 O O . GLN B 1 280 ? -23.734 -6.453 23.766 1 93.38 280 GLN B O 1
ATOM 6524 N N . LEU B 1 281 ? -22.328 -7.441 22.406 1 92.88 281 LEU B N 1
ATOM 6525 C CA . LEU B 1 281 ? -22.516 -6.434 21.359 1 92.88 281 LEU B CA 1
ATOM 6526 C C . LEU B 1 281 ? -23.953 -6.449 20.859 1 92.88 281 LEU B C 1
ATOM 6528 O O . LEU B 1 281 ? -24.516 -5.398 20.531 1 92.88 281 LEU B O 1
ATOM 6532 N N . TYR B 1 282 ? -24.453 -7.629 20.766 1 93.69 282 TYR B N 1
ATOM 6533 C CA . TYR B 1 282 ? -25.828 -7.785 20.328 1 93.69 282 TYR B CA 1
ATOM 6534 C C . TYR B 1 282 ? -26.797 -7.156 21.328 1 93.69 282 TYR B C 1
ATOM 6536 O O . TYR B 1 282 ? -27.75 -6.469 20.938 1 93.69 282 TYR B O 1
ATOM 6544 N N . MET B 1 283 ? -26.531 -7.262 22.578 1 92.88 283 MET B N 1
ATOM 6545 C CA . MET B 1 283 ? -27.359 -6.684 23.625 1 92.88 283 MET B CA 1
ATOM 6546 C C . MET B 1 283 ? -27.266 -5.164 23.625 1 92.88 283 MET B C 1
ATOM 6548 O O . MET B 1 283 ? -28.234 -4.477 23.938 1 92.88 283 MET B O 1
ATOM 6552 N N . GLU B 1 284 ? -26.172 -4.719 23.25 1 91.31 284 GLU B N 1
ATOM 6553 C CA . GLU B 1 284 ? -25.938 -3.279 23.188 1 91.31 284 GLU B CA 1
ATOM 6554 C C . GLU B 1 284 ? -26.438 -2.699 21.859 1 91.31 284 GLU B C 1
ATOM 6556 O O . GLU B 1 284 ? -26.266 -1.507 21.609 1 91.31 284 GLU B O 1
ATOM 6561 N N . LYS B 1 285 ? -26.922 -3.541 20.984 1 88.88 285 LYS B N 1
ATOM 6562 C CA . LYS B 1 285 ? -27.5 -3.172 19.688 1 88.88 285 LYS B CA 1
ATOM 6563 C C . LYS B 1 285 ? -26.422 -2.623 18.75 1 88.88 285 LYS B C 1
ATOM 6565 O O . LYS B 1 285 ? -26.688 -1.721 17.953 1 88.88 285 LYS B O 1
ATOM 6570 N N . LYS B 1 286 ? -25.312 -3.168 18.969 1 86.75 286 LYS B N 1
ATOM 6571 C CA . LYS B 1 286 ? -24.203 -2.75 18.109 1 86.75 286 LYS B CA 1
ATOM 6572 C C . LYS B 1 286 ? -24.094 -3.664 16.891 1 86.75 286 LYS B C 1
ATOM 6574 O O . LYS B 1 286 ? -23.484 -3.285 15.883 1 86.75 286 LYS B O 1
ATOM 6579 N N . ILE B 1 287 ? -24.547 -4.875 17.016 1 89.5 287 ILE B N 1
ATOM 6580 C CA . ILE B 1 287 ? -24.578 -5.797 15.883 1 89.5 287 ILE B CA 1
ATOM 6581 C C . ILE B 1 287 ? -26.016 -6.309 15.688 1 89.5 287 ILE B C 1
ATOM 6583 O O . ILE B 1 287 ? -26.766 -6.434 16.641 1 89.5 287 ILE B O 1
ATOM 6587 N N . PRO B 1 288 ? -26.344 -6.52 14.461 1 90.69 288 PRO B N 1
ATOM 6588 C CA . PRO B 1 288 ? -27.734 -6.867 14.164 1 90.69 288 PRO B CA 1
ATOM 6589 C C . PRO B 1 288 ? -28.094 -8.289 14.594 1 90.69 288 PRO B C 1
ATOM 6591 O O . PRO B 1 288 ? -29.266 -8.578 14.867 1 90.69 288 PRO B O 1
ATOM 6594 N N . ASP B 1 289 ? -27.141 -9.164 14.555 1 92.5 289 ASP B N 1
ATOM 6595 C CA . ASP B 1 289 ? -27.422 -10.57 14.852 1 92.5 289 ASP B CA 1
ATOM 6596 C C . ASP B 1 289 ? -26.141 -11.297 15.281 1 92.5 289 ASP B C 1
ATOM 6598 O O . ASP B 1 289 ? -25.047 -10.773 15.125 1 92.5 289 ASP B O 1
ATOM 6602 N N . VAL B 1 290 ? -26.359 -12.461 15.945 1 95.5 290 VAL B N 1
ATOM 6603 C CA . VAL B 1 290 ? -25.25 -13.305 16.359 1 95.5 290 VAL B CA 1
ATOM 6604 C C . VAL B 1 290 ? -25.484 -14.742 15.891 1 95.5 290 VAL B C 1
ATOM 6606 O O . VAL B 1 290 ? -26.625 -15.18 15.773 1 95.5 290 VAL B O 1
ATOM 6609 N N . PRO B 1 291 ? -24.375 -15.43 15.555 1 95.38 291 PRO B N 1
ATOM 6610 C CA . PRO B 1 291 ? -24.547 -16.828 15.18 1 95.38 291 PRO B CA 1
ATOM 6611 C C . PRO B 1 291 ? -25.156 -17.672 16.312 1 95.38 291 PRO B C 1
ATOM 6613 O O . PRO B 1 291 ? -24.719 -17.578 17.453 1 95.38 291 PRO B O 1
ATOM 6616 N N . SER B 1 292 ? -26.172 -18.406 16.016 1 94.44 292 SER B N 1
ATOM 6617 C CA . SER B 1 292 ? -26.797 -19.312 16.984 1 94.44 292 SER B CA 1
ATOM 6618 C C . SER B 1 292 ? -25.906 -20.531 17.219 1 94.44 292 SER B C 1
ATOM 6620 O O . SER B 1 292 ? -24.891 -20.719 16.562 1 94.44 292 SER B O 1
ATOM 6622 N N . ALA B 1 293 ? -26.312 -21.359 18.172 1 93.31 293 ALA B N 1
ATOM 6623 C CA . ALA B 1 293 ? -25.594 -22.609 18.422 1 93.31 293 ALA B CA 1
ATOM 6624 C C . ALA B 1 293 ? -25.594 -23.5 17.188 1 93.31 293 ALA B C 1
ATOM 6626 O O . ALA B 1 293 ? -24.594 -24.156 16.891 1 93.31 293 ALA B O 1
ATOM 6627 N N . GLY B 1 294 ? -26.688 -23.516 16.531 1 92.75 294 GLY B N 1
ATOM 6628 C CA . GLY B 1 294 ? -26.781 -24.25 15.273 1 92.75 294 GLY B CA 1
ATOM 6629 C C . GLY B 1 294 ? -25.859 -23.688 14.203 1 92.75 294 GLY B C 1
ATOM 6630 O O . GLY B 1 294 ? -25.281 -24.453 13.422 1 92.75 294 GLY B O 1
ATOM 6631 N N . ASP B 1 295 ? -25.766 -22.391 14.164 1 94.19 295 ASP B N 1
ATOM 6632 C CA . ASP B 1 295 ? -24.859 -21.75 13.211 1 94.19 295 ASP B CA 1
ATOM 6633 C C . ASP B 1 295 ? -23.406 -22.188 13.453 1 94.19 295 ASP B C 1
ATOM 6635 O O . ASP B 1 295 ? -22.688 -22.5 12.516 1 94.19 295 ASP B O 1
ATOM 6639 N N . TRP B 1 296 ? -23.062 -22.172 14.695 1 95.12 296 TRP B N 1
ATOM 6640 C CA . TRP B 1 296 ? -21.688 -22.547 15.047 1 95.12 296 TRP B CA 1
ATOM 6641 C C . TRP B 1 296 ? -21.406 -24 14.68 1 95.12 296 TRP B C 1
ATOM 6643 O O . TRP B 1 296 ? -20.281 -24.328 14.281 1 95.12 296 TRP B O 1
ATOM 6653 N N . ASP B 1 297 ? -22.328 -24.828 14.797 1 92.06 297 ASP B N 1
ATOM 6654 C CA . ASP B 1 297 ? -22.172 -26.219 14.398 1 92.06 297 ASP B CA 1
ATOM 6655 C C . ASP B 1 297 ? -21.984 -26.328 12.883 1 92.06 297 ASP B C 1
ATOM 6657 O O . ASP B 1 297 ? -21.141 -27.109 12.414 1 92.06 297 ASP B O 1
ATOM 6661 N N . ASP B 1 298 ? -22.781 -25.594 12.25 1 91.31 298 ASP B N 1
ATOM 6662 C CA . ASP B 1 298 ? -22.656 -25.562 10.789 1 91.31 298 ASP B CA 1
ATOM 6663 C C . ASP B 1 298 ? -21.281 -25.078 10.352 1 91.31 298 ASP B C 1
ATOM 6665 O O . ASP B 1 298 ? -20.688 -25.641 9.43 1 91.31 298 ASP B O 1
ATOM 6669 N N . LEU B 1 299 ? -20.875 -24.062 11.008 1 93.75 299 LEU B N 1
ATOM 6670 C CA . LEU B 1 299 ? -19.578 -23.5 10.68 1 93.75 299 LEU B CA 1
ATOM 6671 C C . LEU B 1 299 ? -18.453 -24.484 10.969 1 93.75 299 LEU B C 1
ATOM 6673 O O . LEU B 1 299 ? -17.5 -24.594 10.211 1 93.75 299 LEU B O 1
ATOM 6677 N N . THR B 1 300 ? -18.562 -25.234 12.023 1 92.44 300 THR B N 1
ATOM 6678 C CA . THR B 1 300 ? -17.594 -26.25 12.383 1 92.44 300 THR B CA 1
ATOM 6679 C C . THR B 1 300 ? -17.547 -27.359 11.336 1 92.44 300 THR B C 1
ATOM 6681 O O . THR B 1 300 ? -16.469 -27.797 10.93 1 92.44 300 THR B O 1
ATOM 6684 N N . GLU B 1 301 ? -18.672 -27.734 10.945 1 88.69 301 GLU B N 1
ATOM 6685 C CA . GLU B 1 301 ? -18.766 -28.766 9.93 1 88.69 301 GLU B CA 1
ATOM 6686 C C . GLU B 1 301 ? -18.156 -28.312 8.609 1 88.69 301 GLU B C 1
ATOM 6688 O O . GLU B 1 301 ? -17.516 -29.094 7.898 1 88.69 301 GLU B O 1
ATOM 6693 N N . LEU B 1 302 ? -18.422 -27.125 8.336 1 89.69 302 LEU B N 1
ATOM 6694 C CA . LEU B 1 302 ? -17.906 -26.562 7.098 1 89.69 302 LEU B CA 1
ATOM 6695 C C . LEU B 1 302 ? -16.375 -26.547 7.102 1 89.69 302 LEU B C 1
ATOM 6697 O O . LEU B 1 302 ? -15.742 -26.859 6.094 1 89.69 302 LEU B O 1
ATOM 6701 N N . VAL B 1 303 ? -15.781 -26.125 8.195 1 91.12 303 VAL B N 1
ATOM 6702 C CA . VAL B 1 303 ? -14.328 -26.078 8.312 1 91.12 303 VAL B CA 1
ATOM 6703 C C . VAL B 1 303 ? -13.742 -27.469 8.164 1 91.12 303 VAL B C 1
ATOM 6705 O O . VAL B 1 303 ? -12.734 -27.656 7.477 1 91.12 303 VAL B O 1
ATOM 6708 N N . HIS B 1 304 ? -14.383 -28.422 8.758 1 87.75 304 HIS B N 1
ATOM 6709 C CA . HIS B 1 304 ? -13.938 -29.797 8.633 1 87.75 304 HIS B CA 1
ATOM 6710 C C . HIS B 1 304 ? -14.047 -30.281 7.191 1 87.75 304 HIS B C 1
ATOM 6712 O O . HIS B 1 304 ? -13.164 -31 6.703 1 87.75 304 HIS B O 1
ATOM 6718 N N . PHE B 1 305 ? -15.062 -29.859 6.633 1 87.44 305 PHE B N 1
ATOM 6719 C CA . PHE B 1 305 ? -15.336 -30.281 5.262 1 87.44 305 PHE B CA 1
ATOM 6720 C C . PHE B 1 305 ? -14.297 -29.719 4.305 1 87.44 305 PHE B C 1
ATOM 6722 O O . PHE B 1 305 ? -13.898 -30.375 3.346 1 87.44 305 PHE B O 1
ATOM 6729 N N . PHE B 1 306 ? -13.797 -28.562 4.551 1 90.69 306 PHE B N 1
ATOM 6730 C CA . PHE B 1 306 ? -12.977 -27.875 3.553 1 90.69 306 PHE B CA 1
ATOM 6731 C C . PHE B 1 306 ? -11.492 -28.062 3.85 1 90.69 306 PHE B C 1
ATOM 6733 O O . PHE B 1 306 ? -10.641 -27.562 3.115 1 90.69 306 PHE B O 1
ATOM 6740 N N . GLN B 1 307 ? -11.156 -28.797 4.777 1 88.62 307 GLN B N 1
ATOM 6741 C CA . GLN B 1 307 ? -9.758 -29.062 5.113 1 88.62 307 GLN B CA 1
ATOM 6742 C C . GLN B 1 307 ? -9.016 -29.688 3.936 1 88.62 307 GLN B C 1
ATOM 6744 O O . GLN B 1 307 ? -7.934 -29.219 3.566 1 88.62 307 GLN B O 1
ATOM 6749 N N . PRO B 1 308 ? -9.617 -30.703 3.295 1 87.69 308 PRO B N 1
ATOM 6750 C CA . PRO B 1 308 ? -8.922 -31.266 2.139 1 87.69 308 PRO B CA 1
ATOM 6751 C C . PRO B 1 308 ? -8.82 -30.281 0.973 1 87.69 308 PRO B C 1
ATOM 6753 O O . PRO B 1 308 ? -7.844 -30.312 0.218 1 87.69 308 PRO B O 1
ATOM 6756 N N . PHE B 1 309 ? -9.812 -29.438 0.84 1 89.88 309 PHE B N 1
ATOM 6757 C CA . PHE B 1 309 ? -9.781 -28.422 -0.213 1 89.88 309 PHE B CA 1
ATOM 6758 C C . PHE B 1 309 ? -8.617 -27.469 -0.001 1 89.88 309 PHE B C 1
ATOM 6760 O O . PHE B 1 309 ? -7.945 -27.078 -0.956 1 89.88 309 PHE B O 1
ATOM 6767 N N . LYS B 1 310 ? -8.445 -27.078 1.234 1 89.75 310 LYS B N 1
ATOM 6768 C CA . LYS B 1 310 ? -7.344 -26.172 1.577 1 89.75 310 LYS B CA 1
ATOM 6769 C C . LYS B 1 310 ? -5.996 -26.828 1.275 1 89.75 310 LYS B C 1
ATOM 6771 O O . LYS B 1 310 ? -5.102 -26.188 0.719 1 89.75 310 LYS B O 1
ATOM 6776 N N . GLN B 1 311 ? -5.895 -28.031 1.591 1 87.5 311 GLN B N 1
ATOM 6777 C CA . GLN B 1 311 ? -4.66 -28.766 1.341 1 87.5 311 GLN B CA 1
ATOM 6778 C C . GLN B 1 311 ? -4.383 -28.875 -0.155 1 87.5 311 GLN B C 1
ATOM 6780 O O . GLN B 1 311 ? -3.242 -28.703 -0.595 1 87.5 311 GLN B O 1
ATOM 6785 N N . ALA B 1 312 ? -5.387 -29.234 -0.887 1 89.19 312 ALA B N 1
ATOM 6786 C CA . ALA B 1 312 ? -5.254 -29.344 -2.338 1 89.19 312 ALA B CA 1
ATOM 6787 C C . ALA B 1 312 ? -4.805 -28.016 -2.949 1 89.19 312 ALA B C 1
ATOM 6789 O O . ALA B 1 312 ? -3.928 -27.984 -3.812 1 89.19 312 ALA B O 1
ATOM 6790 N N . THR B 1 313 ? -5.414 -26.953 -2.488 1 88.81 313 THR B N 1
ATOM 6791 C CA . THR B 1 313 ? -5.074 -25.625 -2.996 1 88.81 313 THR B CA 1
ATOM 6792 C C . THR B 1 313 ? -3.615 -25.297 -2.709 1 88.81 313 THR B C 1
ATOM 6794 O O . THR B 1 313 ? -2.9 -24.797 -3.584 1 88.81 313 THR B O 1
ATOM 6797 N N . MET B 1 314 ? -3.156 -25.547 -1.591 1 86.38 314 MET B N 1
ATOM 6798 C CA . MET B 1 314 ? -1.786 -25.25 -1.186 1 86.38 314 MET B CA 1
ATOM 6799 C C . MET B 1 314 ? -0.785 -26.062 -1.998 1 86.38 314 MET B C 1
ATOM 6801 O O . MET B 1 314 ? 0.228 -25.531 -2.455 1 86.38 314 MET B O 1
ATOM 6805 N N . GLU B 1 315 ? -1.103 -27.266 -2.25 1 85.38 315 GLU B N 1
ATOM 6806 C CA . GLU B 1 315 ? -0.19 -28.156 -2.955 1 85.38 315 GLU B CA 1
ATOM 6807 C C . GLU B 1 315 ? -0.137 -27.828 -4.445 1 85.38 315 GLU B C 1
ATOM 6809 O O . GLU B 1 315 ? 0.918 -27.938 -5.074 1 85.38 315 GLU B O 1
ATOM 6814 N N . CYS B 1 316 ? -1.221 -27.469 -4.922 1 88.31 316 CYS B N 1
ATOM 6815 C CA . CYS B 1 316 ? -1.293 -27.266 -6.363 1 88.31 316 CYS B CA 1
ATOM 6816 C C . CYS B 1 316 ? -0.877 -25.844 -6.73 1 88.31 316 CYS B C 1
ATOM 6818 O O . CYS B 1 316 ? -0.647 -25.531 -7.902 1 88.31 316 CYS B O 1
ATOM 6820 N N . SER B 1 317 ? -0.76 -24.984 -5.77 1 85.56 317 SER B N 1
ATOM 6821 C CA . SER B 1 317 ? -0.458 -23.578 -6.066 1 85.56 317 SER B CA 1
ATOM 6822 C C . SER B 1 317 ? 1.04 -23.312 -5.977 1 85.56 317 SER B C 1
ATOM 6824 O O . SER B 1 317 ? 1.475 -22.156 -6.07 1 85.56 317 SER B O 1
ATOM 6826 N N . SER B 1 318 ? 1.839 -24.234 -5.918 1 79.69 318 SER B N 1
ATOM 6827 C CA . SER B 1 318 ? 3.283 -24.047 -5.816 1 79.69 318 SER B CA 1
ATOM 6828 C C . SER B 1 318 ? 3.912 -23.844 -7.191 1 79.69 318 SER B C 1
ATOM 6830 O O . SER B 1 318 ? 3.471 -24.438 -8.18 1 79.69 318 SER B O 1
ATOM 6832 N N . ASN B 1 319 ? 4.914 -23.031 -7.301 1 77.31 319 ASN B N 1
ATOM 6833 C CA . ASN B 1 319 ? 5.703 -22.844 -8.516 1 77.31 319 ASN B CA 1
ATOM 6834 C C . ASN B 1 319 ? 7.09 -23.469 -8.383 1 77.31 319 ASN B C 1
ATOM 6836 O O . ASN B 1 319 ? 7.945 -23.281 -9.25 1 77.31 319 ASN B O 1
ATOM 6840 N N . LYS B 1 320 ? 7.258 -24.203 -7.395 1 79.44 320 LYS B N 1
ATOM 6841 C CA . LYS B 1 320 ? 8.586 -24.75 -7.117 1 79.44 320 LYS B CA 1
ATOM 6842 C C . LYS B 1 320 ? 8.703 -26.188 -7.641 1 79.44 320 LYS B C 1
ATOM 6844 O O . LYS B 1 320 ? 9.812 -26.688 -7.844 1 79.44 320 LYS B O 1
ATOM 6849 N N . TYR B 1 321 ? 7.562 -26.781 -7.77 1 86.12 321 TYR B N 1
ATOM 6850 C CA . TYR B 1 321 ? 7.559 -28.141 -8.266 1 86.12 321 TYR B CA 1
ATOM 6851 C C . TYR B 1 321 ? 6.406 -28.375 -9.242 1 86.12 321 TYR B C 1
ATOM 6853 O O . TYR B 1 321 ? 5.543 -27.5 -9.398 1 86.12 321 TYR B O 1
ATOM 6861 N N . GLN B 1 322 ? 6.508 -29.5 -9.938 1 89.81 322 GLN B N 1
ATOM 6862 C CA . GLN B 1 322 ? 5.461 -29.828 -10.898 1 89.81 322 GLN B CA 1
ATOM 6863 C C . GLN B 1 322 ? 4.137 -30.109 -10.195 1 89.81 322 GLN B C 1
ATOM 6865 O O . GLN B 1 322 ? 4.109 -30.75 -9.141 1 89.81 322 GLN B O 1
ATOM 6870 N N . THR B 1 323 ? 3.086 -29.625 -10.766 1 90.44 323 THR B N 1
ATOM 6871 C CA . THR B 1 323 ? 1.824 -29.703 -10.039 1 90.44 323 THR B CA 1
ATOM 6872 C C . THR B 1 323 ? 0.772 -30.453 -10.859 1 90.44 323 THR B C 1
ATOM 6874 O O . THR B 1 323 ? -0.232 -30.922 -10.32 1 90.44 323 THR B O 1
ATOM 6877 N N . LEU B 1 324 ? 0.943 -30.625 -12.102 1 90.06 324 LEU B N 1
ATOM 6878 C CA . LEU B 1 324 ? -0.109 -31.172 -12.945 1 90.06 324 LEU B CA 1
ATOM 6879 C C . LEU B 1 324 ? -0.46 -32.594 -12.523 1 90.06 324 LEU B C 1
ATOM 6881 O O . LEU B 1 324 ? -1.624 -33 -12.586 1 90.06 324 LEU B O 1
ATOM 6885 N N . SER B 1 325 ? 0.493 -33.375 -12.109 1 89.56 325 SER B N 1
ATOM 6886 C CA . SER B 1 325 ? 0.295 -34.781 -11.766 1 89.56 325 SER B CA 1
ATOM 6887 C C . SER B 1 325 ? -0.521 -34.938 -10.484 1 89.56 325 SER B C 1
ATOM 6889 O O . SER B 1 325 ? -0.966 -36.031 -10.156 1 89.56 325 SER B O 1
ATOM 6891 N N . TYR B 1 326 ? -0.78 -33.844 -9.82 1 88.44 326 TYR B N 1
ATOM 6892 C CA . TYR B 1 326 ? -1.536 -33.875 -8.57 1 88.44 326 TYR B CA 1
ATOM 6893 C C . TYR B 1 326 ? -3.025 -33.688 -8.828 1 88.44 326 TYR B C 1
ATOM 6895 O O . TYR B 1 326 ? -3.854 -33.969 -7.957 1 88.44 326 TYR B O 1
ATOM 6903 N N . VAL B 1 327 ? -3.369 -33.281 -9.984 1 87.44 327 VAL B N 1
ATOM 6904 C CA . VAL B 1 327 ? -4.727 -32.781 -10.234 1 87.44 327 VAL B CA 1
ATOM 6905 C C . VAL B 1 327 ? -5.711 -33.969 -10.125 1 87.44 327 VAL B C 1
ATOM 6907 O O . VAL B 1 327 ? -6.691 -33.875 -9.383 1 87.44 327 VAL B O 1
ATOM 6910 N N . ILE B 1 328 ? -5.406 -35.031 -10.789 1 83.31 328 ILE B N 1
ATOM 6911 C CA . ILE B 1 328 ? -6.324 -36.188 -10.82 1 83.31 328 ILE B CA 1
ATOM 6912 C C . ILE B 1 328 ? -6.418 -36.812 -9.438 1 83.31 328 ILE B C 1
ATOM 6914 O O . ILE B 1 328 ? -7.516 -37.031 -8.922 1 83.31 328 ILE B O 1
ATOM 6918 N N . PRO B 1 329 ? -5.32 -37.062 -8.797 1 83.31 329 PRO B N 1
ATOM 6919 C CA . PRO B 1 329 ? -5.398 -37.594 -7.434 1 83.31 329 PRO B CA 1
ATOM 6920 C C . PRO B 1 329 ? -6.23 -36.719 -6.508 1 83.31 329 PRO B C 1
ATOM 6922 O O . PRO B 1 329 ? -7.02 -37.219 -5.707 1 83.31 329 PRO B O 1
ATOM 6925 N N . TRP B 1 330 ? -6.086 -35.531 -6.641 1 87 330 TRP B N 1
ATOM 6926 C CA . TRP B 1 330 ? -6.812 -34.625 -5.754 1 87 330 TRP B CA 1
ATOM 6927 C C . TRP B 1 330 ? -8.297 -34.594 -6.113 1 87 330 TRP B C 1
ATOM 6929 O O . TRP B 1 330 ? -9.156 -34.5 -5.227 1 87 330 TRP B O 1
ATOM 6939 N N . TYR B 1 331 ? -8.602 -34.594 -7.414 1 84.56 331 TYR B N 1
ATOM 6940 C CA . TYR B 1 331 ? -10.008 -34.688 -7.789 1 84.56 331 TYR B CA 1
ATOM 6941 C C . TYR B 1 331 ? -10.641 -35.938 -7.16 1 84.56 331 TYR B C 1
ATOM 6943 O O . TYR B 1 331 ? -11.75 -35.875 -6.621 1 84.56 331 TYR B O 1
ATOM 6951 N N . ASN B 1 332 ? -9.922 -37 -7.211 1 80.75 332 ASN B N 1
ATOM 6952 C CA . ASN B 1 332 ? -10.438 -38.25 -6.652 1 80.75 332 ASN B CA 1
ATOM 6953 C C . ASN B 1 332 ? -10.664 -38.156 -5.148 1 80.75 332 ASN B C 1
ATOM 6955 O O . ASN B 1 332 ? -11.711 -38.562 -4.641 1 80.75 332 ASN B O 1
ATOM 6959 N N . VAL B 1 333 ? -9.727 -37.594 -4.484 1 83.5 333 VAL B N 1
ATOM 6960 C CA . VAL B 1 333 ? -9.812 -37.469 -3.035 1 83.5 333 VAL B CA 1
ATOM 6961 C C . VAL B 1 333 ? -10.977 -36.531 -2.682 1 83.5 333 VAL B C 1
ATOM 6963 O O . VAL B 1 333 ? -11.758 -36.844 -1.771 1 83.5 333 VAL B O 1
ATOM 6966 N N . LEU B 1 334 ? -11.109 -35.5 -3.424 1 86.38 334 LEU B N 1
ATOM 6967 C CA . LEU B 1 334 ? -12.125 -34.469 -3.104 1 86.38 334 LEU B CA 1
ATOM 6968 C C . LEU B 1 334 ? -13.523 -35 -3.439 1 86.38 334 LEU B C 1
ATOM 6970 O O . LEU B 1 334 ? -14.477 -34.75 -2.701 1 86.38 334 LEU B O 1
ATOM 6974 N N . LEU B 1 335 ? -13.609 -35.719 -4.508 1 82.06 335 LEU B N 1
ATOM 6975 C CA . LEU B 1 335 ? -14.898 -36.281 -4.875 1 82.06 335 LEU B CA 1
ATOM 6976 C C . LEU B 1 335 ? -15.336 -37.344 -3.873 1 82.06 335 LEU B C 1
ATOM 6978 O O . LEU B 1 335 ? -16.5 -37.406 -3.488 1 82.06 335 LEU B O 1
ATOM 6982 N N . ASP B 1 336 ? -14.383 -38.125 -3.436 1 79.88 336 ASP B N 1
ATOM 6983 C CA . ASP B 1 336 ? -14.672 -39.094 -2.398 1 79.88 336 ASP B CA 1
ATOM 6984 C C . ASP B 1 336 ? -15.094 -38.438 -1.098 1 79.88 336 ASP B C 1
ATOM 6986 O O . ASP B 1 336 ? -16 -38.906 -0.411 1 79.88 336 ASP B O 1
ATOM 6990 N N . HIS B 1 337 ? -14.422 -37.438 -0.839 1 84 337 HIS B N 1
ATOM 6991 C CA . HIS B 1 337 ? -14.719 -36.656 0.365 1 84 337 HIS B CA 1
ATOM 6992 C C . HIS B 1 337 ? -16.125 -36.094 0.315 1 84 337 HIS B C 1
ATOM 6994 O O . HIS B 1 337 ? -16.844 -36.094 1.321 1 84 337 HIS B O 1
ATOM 7000 N N . CYS B 1 338 ? -16.516 -35.594 -0.818 1 83.19 338 CYS B N 1
ATOM 7001 C CA . CYS B 1 338 ? -17.844 -35 -0.993 1 83.19 338 CYS B CA 1
ATOM 7002 C C . CYS B 1 338 ? -18.922 -36.094 -0.875 1 83.19 338 CYS B C 1
ATOM 7004 O O . CYS B 1 338 ? -20.016 -35.844 -0.362 1 83.19 338 CYS B O 1
ATOM 7006 N N . GLU B 1 339 ? -18.641 -37.219 -1.295 1 76.38 339 GLU B N 1
ATOM 7007 C CA . GLU B 1 339 ? -19.594 -38.312 -1.255 1 76.38 339 GLU B CA 1
ATOM 7008 C C . GLU B 1 339 ? -19.875 -38.75 0.181 1 76.38 339 GLU B C 1
ATOM 7010 O O . GLU B 1 339 ? -21 -39.188 0.497 1 76.38 339 GLU B O 1
ATOM 7015 N N . ASN B 1 340 ? -18.891 -38.594 1.029 1 70.44 340 ASN B N 1
ATOM 7016 C CA . ASN B 1 340 ? -19.031 -39.031 2.414 1 70.44 340 ASN B CA 1
ATOM 7017 C C . ASN B 1 340 ? -19.578 -37.938 3.307 1 70.44 340 ASN B C 1
ATOM 7019 O O . ASN B 1 340 ? -19.875 -38.156 4.48 1 70.44 340 ASN B O 1
ATOM 7023 N N . ALA B 1 341 ? -19.578 -36.781 2.736 1 68.38 341 ALA B N 1
ATOM 7024 C CA . ALA B 1 341 ? -20.016 -35.656 3.561 1 68.38 341 ALA B CA 1
ATOM 7025 C C . ALA B 1 341 ? -21.5 -35.375 3.342 1 68.38 341 ALA B C 1
ATOM 7027 O O . ALA B 1 341 ? -22.094 -35.844 2.359 1 68.38 341 ALA B O 1
ATOM 7028 N N . VAL B 1 342 ? -22.125 -34.844 4.34 1 60.5 342 VAL B N 1
ATOM 7029 C CA . VAL B 1 342 ? -23.562 -34.625 4.352 1 60.5 342 VAL B CA 1
ATOM 7030 C C . VAL B 1 342 ? -23.938 -33.594 3.279 1 60.5 342 VAL B C 1
ATOM 7032 O O . VAL B 1 342 ? -23.109 -33.219 2.455 1 60.5 342 VAL B O 1
ATOM 7035 N N . SER B 1 343 ? -24.828 -32.531 3.52 1 58.12 343 SER B N 1
ATOM 7036 C CA . SER B 1 343 ? -25.656 -31.688 2.658 1 58.12 343 SER B CA 1
ATOM 7037 C C . SER B 1 343 ? -24.797 -30.688 1.872 1 58.12 343 SER B C 1
ATOM 7039 O O . SER B 1 343 ? -24.938 -30.562 0.654 1 58.12 343 SER B O 1
ATOM 7041 N N . ALA B 1 344 ? -23.859 -30.047 2.354 1 58.28 344 ALA B N 1
ATOM 7042 C CA . ALA B 1 344 ? -23.094 -28.969 1.711 1 58.28 344 ALA B CA 1
ATOM 7043 C C . ALA B 1 344 ? -22.172 -29.531 0.635 1 58.28 344 ALA B C 1
ATOM 7045 O O . ALA B 1 344 ? -21.812 -28.828 -0.314 1 58.28 344 ALA B O 1
ATOM 7046 N N . ALA B 1 345 ? -22.031 -30.812 0.526 1 69.75 345 ALA B N 1
ATOM 7047 C CA . ALA B 1 345 ? -21.047 -31.547 -0.266 1 69.75 345 ALA B CA 1
ATOM 7048 C C . ALA B 1 345 ? -21.531 -31.734 -1.701 1 69.75 345 ALA B C 1
ATOM 7050 O O . ALA B 1 345 ? -20.719 -31.797 -2.633 1 69.75 345 ALA B O 1
ATOM 7051 N N . ASN B 1 346 ? -22.844 -31.5 -1.81 1 74.5 346 ASN B N 1
ATOM 7052 C CA . ASN B 1 346 ? -23.391 -31.828 -3.125 1 74.5 346 ASN B CA 1
ATOM 7053 C C . ASN B 1 346 ? -23.031 -30.75 -4.152 1 74.5 346 ASN B C 1
ATOM 7055 O O . ASN B 1 346 ? -22.656 -31.062 -5.285 1 74.5 346 ASN B O 1
ATOM 7059 N N . ALA B 1 347 ? -23.141 -29.562 -3.674 1 74.44 347 ALA B N 1
ATOM 7060 C CA . ALA B 1 347 ? -22.844 -28.469 -4.594 1 74.44 347 ALA B CA 1
ATOM 7061 C C . ALA B 1 347 ? -21.375 -28.469 -4.988 1 74.44 347 ALA B C 1
ATOM 7063 O O . ALA B 1 347 ? -21.031 -28.25 -6.156 1 74.44 347 ALA B O 1
ATOM 7064 N N . SER B 1 348 ? -20.562 -28.781 -4.105 1 80.38 348 SER B N 1
ATOM 7065 C CA . SER B 1 348 ? -19.125 -28.859 -4.383 1 80.38 348 SER B CA 1
ATOM 7066 C C . SER B 1 348 ? -18.812 -30.016 -5.32 1 80.38 348 SER B C 1
ATOM 7068 O O . SER B 1 348 ? -17.984 -29.875 -6.23 1 80.38 348 SER B O 1
ATOM 7070 N N . GLN B 1 349 ? -19.5 -31.062 -5.074 1 77.31 349 GLN B N 1
ATOM 7071 C CA . GLN B 1 349 ? -19.281 -32.25 -5.891 1 77.31 349 GLN B CA 1
ATOM 7072 C C . GLN B 1 349 ? -19.641 -32 -7.352 1 77.31 349 GLN B C 1
ATOM 7074 O O . GLN B 1 349 ? -18.922 -32.406 -8.258 1 77.31 349 GLN B O 1
ATOM 7079 N N . MET B 1 350 ? -20.688 -31.344 -7.516 1 74.56 350 MET B N 1
ATOM 7080 C CA . MET B 1 350 ? -21.156 -31.047 -8.867 1 74.56 350 MET B CA 1
ATOM 7081 C C . MET B 1 350 ? -20.141 -30.188 -9.617 1 74.56 350 MET B C 1
ATOM 7083 O O . MET B 1 350 ? -19.875 -30.406 -10.797 1 74.56 350 MET B O 1
ATOM 7087 N N . ARG B 1 351 ? -19.672 -29.25 -8.898 1 77.06 351 ARG B N 1
ATOM 7088 C CA . ARG B 1 351 ? -18.688 -28.359 -9.492 1 77.06 351 ARG B CA 1
ATOM 7089 C C . ARG B 1 351 ? -17.406 -29.109 -9.844 1 77.06 351 ARG B C 1
ATOM 7091 O O . ARG B 1 351 ? -16.859 -28.938 -10.938 1 77.06 351 ARG B O 1
ATOM 7098 N N . LEU B 1 352 ? -16.984 -29.969 -9.055 1 77.44 352 LEU B N 1
ATOM 7099 C CA . LEU B 1 352 ? -15.766 -30.766 -9.266 1 77.44 352 LEU B CA 1
ATOM 7100 C C . LEU B 1 352 ? -15.945 -31.719 -10.438 1 77.44 352 LEU B C 1
ATOM 7102 O O . LEU B 1 352 ? -15.047 -31.859 -11.273 1 77.44 352 LEU B O 1
ATOM 7106 N N . ASP B 1 353 ? -17.109 -32.219 -10.438 1 73.44 353 ASP B N 1
ATOM 7107 C CA . ASP B 1 353 ? -17.406 -33.188 -11.5 1 73.44 353 ASP B CA 1
ATOM 7108 C C . ASP B 1 353 ? -17.391 -32.5 -12.867 1 73.44 353 ASP B C 1
ATOM 7110 O O . ASP B 1 353 ? -16.875 -33.031 -13.836 1 73.44 353 ASP B O 1
ATOM 7114 N N . LYS B 1 354 ? -17.953 -31.391 -12.867 1 73.56 354 LYS B N 1
ATOM 7115 C CA . LYS B 1 354 ? -18 -30.625 -14.109 1 73.56 354 LYS B CA 1
ATOM 7116 C C . LYS B 1 354 ? -16.609 -30.375 -14.656 1 73.56 354 LYS B C 1
ATOM 7118 O O . LYS B 1 354 ? -16.359 -30.594 -15.844 1 73.56 354 LYS B O 1
ATOM 7123 N N . TYR B 1 355 ? -15.789 -30.062 -13.82 1 72.62 355 TYR B N 1
ATOM 7124 C CA . TYR B 1 355 ? -14.469 -29.656 -14.289 1 72.62 355 TYR B CA 1
ATOM 7125 C C . TYR B 1 355 ? -13.555 -30.875 -14.414 1 72.62 355 TYR B C 1
ATOM 7127 O O . TYR B 1 355 ? -12.633 -30.891 -15.242 1 72.62 355 TYR B O 1
ATOM 7135 N N . PHE B 1 356 ? -13.766 -31.891 -13.617 1 70.12 356 PHE B N 1
ATOM 7136 C CA . PHE B 1 356 ? -13.039 -33.156 -13.773 1 70.12 356 PHE B CA 1
ATOM 7137 C C . PHE B 1 356 ? -13.273 -33.75 -15.164 1 70.12 356 PHE B C 1
ATOM 7139 O O . PHE B 1 356 ? -12.336 -34.219 -15.805 1 70.12 356 PHE B O 1
ATOM 7146 N N . ASN B 1 357 ? -14.422 -33.562 -15.562 1 57.38 357 ASN B N 1
ATOM 7147 C CA . ASN B 1 357 ? -14.805 -34.125 -16.844 1 57.38 357 ASN B CA 1
ATOM 7148 C C . ASN B 1 357 ? -14.141 -33.375 -18.016 1 57.38 357 ASN B C 1
ATOM 7150 O O . ASN B 1 357 ? -13.945 -33.938 -19.078 1 57.38 357 ASN B O 1
ATOM 7154 N N . VAL B 1 358 ? -13.836 -32.156 -17.625 1 58.28 358 VAL B N 1
ATOM 7155 C CA . VAL B 1 358 ? -13.188 -31.375 -18.656 1 58.28 358 VAL B CA 1
ATOM 7156 C C . VAL B 1 358 ? -11.672 -31.484 -18.516 1 58.28 358 VAL B C 1
ATOM 7158 O O . VAL B 1 358 ? -10.922 -30.938 -19.344 1 58.28 358 VAL B O 1
ATOM 7161 N N . SER B 1 359 ? -11.375 -32.25 -17.422 1 63 359 SER B N 1
ATOM 7162 C CA . SER B 1 359 ? -9.938 -32.406 -17.219 1 63 359 SER B CA 1
ATOM 7163 C C . SER B 1 359 ? -9.297 -33.156 -18.391 1 63 359 SER B C 1
ATOM 7165 O O . SER B 1 359 ? -9.906 -34.031 -18.969 1 63 359 SER B O 1
ATOM 7167 N N . ASN B 1 360 ? -8.156 -32.625 -18.844 1 68.94 360 ASN B N 1
ATOM 7168 C CA . ASN B 1 360 ? -7.535 -32.812 -20.141 1 68.94 360 ASN B CA 1
ATOM 7169 C C . ASN B 1 360 ? -6.605 -34.031 -20.141 1 68.94 360 ASN B C 1
ATOM 7171 O O . ASN B 1 360 ? -6.223 -34.5 -19.094 1 68.94 360 ASN B O 1
ATOM 7175 N N . ASN B 1 361 ? -6.445 -34.688 -21.266 1 78.38 361 ASN B N 1
ATOM 7176 C CA . ASN B 1 361 ? -5.516 -35.781 -21.547 1 78.38 361 ASN B CA 1
ATOM 7177 C C . ASN B 1 361 ? -4.113 -35.469 -21.016 1 78.38 361 ASN B C 1
ATOM 7179 O O . ASN B 1 361 ? -3.383 -36.344 -20.609 1 78.38 361 ASN B O 1
ATOM 7183 N N . HIS B 1 362 ? -3.885 -34.219 -20.875 1 87.19 362 HIS B N 1
ATOM 7184 C CA . HIS B 1 362 ? -2.578 -33.812 -20.375 1 87.19 362 HIS B CA 1
ATOM 7185 C C . HIS B 1 362 ? -2.398 -34.219 -18.906 1 87.19 362 HIS B C 1
ATOM 7187 O O . HIS B 1 362 ? -1.301 -34.594 -18.484 1 87.19 362 HIS B O 1
ATOM 7193 N N . CYS B 1 363 ? -3.484 -34.188 -18.141 1 87.19 363 CYS B N 1
ATOM 7194 C CA . CYS B 1 363 ? -3.428 -34.531 -16.719 1 87.19 363 CYS B CA 1
ATOM 7195 C C . CYS B 1 363 ? -3.115 -36.031 -16.562 1 87.19 363 CYS B C 1
ATOM 7197 O O . CYS B 1 363 ? -2.332 -36.406 -15.695 1 87.19 363 CYS B O 1
ATOM 7199 N N . VAL B 1 364 ? -3.697 -36.812 -17.438 1 83.5 364 VAL B N 1
ATOM 7200 C CA . VAL B 1 364 ? -3.492 -38.25 -17.391 1 83.5 364 VAL B CA 1
ATOM 7201 C C . VAL B 1 364 ? -2.033 -38.594 -17.703 1 83.5 364 VAL B C 1
ATOM 7203 O O . VAL B 1 364 ? -1.404 -39.375 -17 1 83.5 364 VAL B O 1
ATOM 7206 N N . VAL B 1 365 ? -1.564 -37.938 -18.734 1 86.94 365 VAL B N 1
ATOM 7207 C CA . VAL B 1 365 ? -0.183 -38.188 -19.141 1 86.94 365 VAL B CA 1
ATOM 7208 C C . VAL B 1 365 ? 0.763 -37.781 -18.016 1 86.94 365 VAL B C 1
ATOM 7210 O O . VAL B 1 365 ? 1.709 -38.531 -17.703 1 86.94 365 VAL B O 1
ATOM 7213 N N . ALA B 1 366 ? 0.475 -36.719 -17.375 1 90.88 366 ALA B N 1
ATOM 7214 C CA . ALA B 1 366 ? 1.329 -36.219 -16.297 1 90.88 366 ALA B CA 1
ATOM 7215 C C . ALA B 1 366 ? 1.32 -37.188 -15.109 1 90.88 366 ALA B C 1
ATOM 7217 O O . ALA B 1 366 ? 2.361 -37.438 -14.492 1 90.88 366 ALA B O 1
ATOM 7218 N N . VAL B 1 367 ? 0.185 -37.719 -14.797 1 88.56 367 VAL B N 1
ATOM 7219 C CA . VAL B 1 367 ? 0.064 -38.656 -13.672 1 88.56 367 VAL B CA 1
ATOM 7220 C C . VAL B 1 367 ? 0.859 -39.938 -13.961 1 88.56 367 VAL B C 1
ATOM 7222 O O . VAL B 1 367 ? 1.565 -40.438 -13.094 1 88.56 367 VAL B O 1
ATOM 7225 N N . VAL B 1 368 ? 0.721 -40.375 -15.188 1 87.75 368 VAL B N 1
ATOM 7226 C CA . VAL B 1 368 ? 1.39 -41.594 -15.578 1 87.75 368 VAL B CA 1
ATOM 7227 C C . VAL B 1 368 ? 2.902 -41.406 -15.586 1 87.75 368 VAL B C 1
ATOM 7229 O O . VAL B 1 368 ? 3.66 -42.281 -15.18 1 87.75 368 VAL B O 1
ATOM 7232 N N . LEU B 1 369 ? 3.295 -40.25 -16.016 1 92.5 369 LEU B N 1
ATOM 7233 C CA . LEU B 1 369 ? 4.723 -39.969 -16.156 1 92.5 369 LEU B CA 1
ATOM 7234 C C . LEU B 1 369 ? 5.336 -39.594 -14.812 1 92.5 369 LEU B C 1
ATOM 7236 O O . LEU B 1 369 ? 6.555 -39.438 -14.695 1 92.5 369 LEU B O 1
ATOM 7240 N N . ASP B 1 370 ? 4.508 -39.375 -13.828 1 93.38 370 ASP B N 1
ATOM 7241 C CA . ASP B 1 370 ? 5.012 -39.188 -12.469 1 93.38 370 ASP B CA 1
ATOM 7242 C C . ASP B 1 370 ? 5.336 -40.531 -11.812 1 93.38 370 ASP B C 1
ATOM 7244 O O . ASP B 1 370 ? 4.438 -41.344 -11.547 1 93.38 370 ASP B O 1
ATOM 7248 N N . PRO B 1 371 ? 6.598 -40.781 -11.57 1 93.25 371 PRO B N 1
ATOM 7249 C CA . PRO B 1 371 ? 7.004 -42.094 -11.078 1 93.25 371 PRO B CA 1
ATOM 7250 C C . PRO B 1 371 ? 6.398 -42.438 -9.719 1 93.25 371 PRO B C 1
ATOM 7252 O O . PRO B 1 371 ? 6.418 -43.594 -9.297 1 93.25 371 PRO B O 1
ATOM 7255 N N . ARG B 1 372 ? 5.887 -41.469 -9.047 1 90.5 372 ARG B N 1
ATOM 7256 C CA . ARG B 1 372 ? 5.262 -41.719 -7.75 1 90.5 372 ARG B CA 1
ATOM 7257 C C . ARG B 1 372 ? 3.852 -42.25 -7.918 1 90.5 372 ARG B C 1
ATOM 7259 O O . ARG B 1 372 ? 3.311 -42.875 -7 1 90.5 372 ARG B O 1
ATOM 7266 N N . HIS B 1 373 ? 3.238 -42 -9.078 1 88.5 373 HIS B N 1
ATOM 7267 C CA . HIS B 1 373 ? 1.826 -42.312 -9.258 1 88.5 373 HIS B CA 1
ATOM 7268 C C . HIS B 1 373 ? 1.639 -43.406 -10.305 1 88.5 373 HIS B C 1
ATOM 7270 O O . HIS B 1 373 ? 1.01 -44.438 -10.039 1 88.5 373 HIS B O 1
ATOM 7276 N N . LYS B 1 374 ? 2.188 -43.156 -11.562 1 87.31 374 LYS B N 1
ATOM 7277 C CA . LYS B 1 374 ? 2.037 -44.094 -12.695 1 87.31 374 LYS B CA 1
ATOM 7278 C C . LYS B 1 374 ? 0.574 -44.438 -12.906 1 87.31 374 LYS B C 1
ATOM 7280 O O . LYS B 1 374 ? -0.279 -43.562 -13.062 1 87.31 374 LYS B O 1
ATOM 7285 N N . LEU B 1 375 ? 0.18 -45.719 -12.781 1 77.5 375 LEU B N 1
ATOM 7286 C CA . LEU B 1 375 ? -1.192 -46.125 -13.062 1 77.5 375 LEU B CA 1
ATOM 7287 C C . LEU B 1 375 ? -1.937 -46.438 -11.773 1 77.5 375 LEU B C 1
ATOM 7289 O O . LEU B 1 375 ? -3.049 -46.969 -11.805 1 77.5 375 LEU B O 1
ATOM 7293 N N . GLU B 1 376 ? -1.404 -46.156 -10.68 1 70.94 376 GLU B N 1
ATOM 7294 C CA . GLU B 1 376 ? -1.955 -46.531 -9.383 1 70.94 376 GLU B CA 1
ATOM 7295 C C . GLU B 1 376 ? -3.322 -45.906 -9.148 1 70.94 376 GLU B C 1
ATOM 7297 O O . GLU B 1 376 ? -4.168 -46.469 -8.461 1 70.94 376 GLU B O 1
ATOM 7302 N N . PHE B 1 377 ? -3.549 -44.812 -9.609 1 62.5 377 PHE B N 1
ATOM 7303 C CA . PHE B 1 377 ? -4.801 -44.125 -9.305 1 62.5 377 PHE B CA 1
ATOM 7304 C C . PHE B 1 377 ? -5.891 -44.531 -10.289 1 62.5 377 PHE B C 1
ATOM 7306 O O . PHE B 1 377 ? -7.051 -44.156 -10.141 1 62.5 377 PHE B O 1
ATOM 7313 N N . TYR B 1 378 ? -5.57 -45.281 -11.219 1 59.84 378 TYR B N 1
ATOM 7314 C CA . TYR B 1 378 ? -6.547 -45.719 -12.203 1 59.84 378 TYR B CA 1
ATOM 7315 C C . TYR B 1 378 ? -6.926 -47.188 -11.969 1 59.84 378 TYR B C 1
ATOM 7317 O O . TYR B 1 378 ? -7.855 -47.688 -12.594 1 59.84 378 TYR B O 1
ATOM 7325 N N . ASP B 1 379 ? -6.277 -48.094 -11.117 1 47.12 379 ASP B N 1
ATOM 7326 C CA . ASP B 1 379 ? -6.438 -49.531 -10.953 1 47.12 379 ASP B CA 1
ATOM 7327 C C . ASP B 1 379 ? -7.703 -49.844 -10.164 1 47.12 379 ASP B C 1
ATOM 7329 O O . ASP B 1 379 ? -7.629 -50.281 -9.008 1 47.12 379 ASP B O 1
ATOM 7333 N N . ASP B 1 380 ? -8.766 -49.219 -10.227 1 41.59 380 ASP B N 1
ATOM 7334 C CA . ASP B 1 380 ? -9.797 -50 -9.555 1 41.59 380 ASP B CA 1
ATOM 7335 C C . ASP B 1 380 ? -9.906 -51.406 -10.156 1 41.59 380 ASP B C 1
ATOM 7337 O O . ASP B 1 380 ? -9.633 -51.594 -11.344 1 41.59 380 ASP B O 1
ATOM 7341 N N . GLU B 1 381 ? -10.242 -52.531 -9.438 1 38.59 381 GLU B N 1
ATOM 7342 C CA . GLU B 1 381 ? -10.359 -53.969 -9.719 1 38.59 381 GLU B CA 1
ATOM 7343 C C . GLU B 1 381 ? -10.922 -54.188 -11.117 1 38.59 381 GLU B C 1
ATOM 7345 O O . GLU B 1 381 ? -10.453 -55.094 -11.836 1 38.59 381 GLU B O 1
ATOM 7350 N N . ASN B 1 382 ? -12.266 -54.188 -11.344 1 39.06 382 ASN B N 1
ATOM 7351 C CA . ASN B 1 382 ? -13.031 -54.719 -12.469 1 39.06 382 ASN B CA 1
ATOM 7352 C C . ASN B 1 382 ? -12.688 -53.969 -13.766 1 39.06 382 ASN B C 1
ATOM 7354 O O . ASN B 1 382 ? -12.664 -54.594 -14.836 1 39.06 382 ASN B O 1
ATOM 7358 N N . GLN B 1 383 ? -12.797 -52.719 -13.867 1 43.03 383 GLN B N 1
ATOM 7359 C CA . GLN B 1 383 ? -12.773 -51.75 -14.969 1 43.03 383 GLN B CA 1
ATOM 7360 C C . GLN B 1 383 ? -11.336 -51.438 -15.375 1 43.03 383 GLN B C 1
ATOM 7362 O O . GLN B 1 383 ? -11.117 -50.625 -16.297 1 43.03 383 GLN B O 1
ATOM 7367 N N . ASN B 1 384 ? -10.305 -52.031 -15.031 1 47.84 384 ASN B N 1
ATOM 7368 C CA . ASN B 1 384 ? -8.898 -51.688 -14.852 1 47.84 384 ASN B CA 1
ATOM 7369 C C . ASN B 1 384 ? -8.109 -51.812 -16.156 1 47.84 384 ASN B C 1
ATOM 7371 O O . ASN B 1 384 ? -7.34 -50.906 -16.5 1 47.84 384 ASN B O 1
ATOM 7375 N N . ALA B 1 385 ? -8.25 -52.938 -16.781 1 50.09 385 ALA B N 1
ATOM 7376 C CA . ALA B 1 385 ? -7.363 -53.188 -17.922 1 50.09 385 ALA B CA 1
ATOM 7377 C C . ALA B 1 385 ? -7.668 -52.219 -19.062 1 50.09 385 ALA B C 1
ATOM 7379 O O . ALA B 1 385 ? -6.754 -51.719 -19.719 1 50.09 385 ALA B O 1
ATOM 7380 N N . GLN B 1 386 ? -8.93 -52 -19.188 1 44.22 386 GLN B N 1
ATOM 7381 C CA . GLN B 1 386 ? -9.328 -51.156 -20.297 1 44.22 386 GLN B CA 1
ATOM 7382 C C . GLN B 1 386 ? -8.945 -49.688 -20.047 1 44.22 386 GLN B C 1
ATOM 7384 O O . GLN B 1 386 ? -8.477 -49 -20.953 1 44.22 386 GLN B O 1
ATOM 7389 N N . GLU B 1 387 ? -9.156 -49.344 -18.844 1 52.62 387 GLU B N 1
ATOM 7390 C CA . GLU B 1 387 ? -8.828 -47.938 -18.516 1 52.62 387 GLU B CA 1
ATOM 7391 C C . GLU B 1 387 ? -7.32 -47.719 -18.562 1 52.62 387 GLU B C 1
ATOM 7393 O O . GLU B 1 387 ? -6.863 -46.656 -19.062 1 52.62 387 GLU B O 1
ATOM 7398 N N . ASN B 1 388 ? -6.66 -48.688 -18.109 1 54.16 388 ASN B N 1
ATOM 7399 C CA . ASN B 1 388 ? -5.207 -48.625 -18.203 1 54.16 388 ASN B CA 1
ATOM 7400 C C . ASN B 1 388 ? -4.746 -48.562 -19.656 1 54.16 388 ASN B C 1
ATOM 7402 O O . ASN B 1 388 ? -3.826 -47.812 -20 1 54.16 388 ASN B O 1
ATOM 7406 N N . ALA B 1 389 ? -5.441 -49.406 -20.406 1 52.72 389 ALA B N 1
ATOM 7407 C CA . ALA B 1 389 ? -5.156 -49.406 -21.828 1 52.72 389 ALA B CA 1
ATOM 7408 C C . ALA B 1 389 ? -5.465 -48.031 -22.453 1 52.72 389 ALA B C 1
ATOM 7410 O O . ALA B 1 389 ? -4.707 -47.562 -23.297 1 52.72 389 ALA B O 1
ATOM 7411 N N . PHE B 1 390 ? -6.504 -47.5 -22.016 1 49.53 390 PHE B N 1
ATOM 7412 C CA . PHE B 1 390 ? -6.93 -46.188 -22.516 1 49.53 390 PHE B CA 1
ATOM 7413 C C . PHE B 1 390 ? -5.945 -45.094 -22.109 1 49.53 390 PHE B C 1
ATOM 7415 O O . PHE B 1 390 ? -5.586 -44.25 -22.922 1 49.53 390 PHE B O 1
ATOM 7422 N N . GLN B 1 391 ? -5.457 -45.188 -20.906 1 56.84 391 GLN B N 1
ATOM 7423 C CA . GLN B 1 391 ? -4.492 -44.219 -20.438 1 56.84 391 GLN B CA 1
ATOM 7424 C C . GLN B 1 391 ? -3.158 -44.344 -21.172 1 56.84 391 GLN B C 1
ATOM 7426 O O . GLN B 1 391 ? -2.539 -43.344 -21.547 1 56.84 391 GLN B O 1
ATOM 7431 N N . LYS B 1 392 ? -2.855 -45.625 -21.391 1 55.56 392 LYS B N 1
ATOM 7432 C CA . LYS B 1 392 ? -1.651 -45.906 -22.172 1 55.56 392 LYS B CA 1
ATOM 7433 C C . LYS B 1 392 ? -1.771 -45.375 -23.594 1 55.56 392 LYS B C 1
ATOM 7435 O O . LYS B 1 392 ? -0.802 -44.844 -24.141 1 55.56 392 LYS B O 1
ATOM 7440 N N . GLU B 1 393 ? -3.002 -45.469 -24.047 1 54.41 393 GLU B N 1
ATOM 7441 C CA . GLU B 1 393 ? -3.258 -44.969 -25.391 1 54.41 393 GLU B CA 1
ATOM 7442 C C . GLU B 1 393 ? -3.15 -43.438 -25.453 1 54.41 393 GLU B C 1
ATOM 7444 O O . GLU B 1 393 ? -2.668 -42.875 -26.438 1 54.41 393 GLU B O 1
ATOM 7449 N N . LYS B 1 394 ? -3.568 -42.812 -24.453 1 56.78 394 LYS B N 1
ATOM 7450 C CA . LYS B 1 394 ? -3.486 -41.375 -24.406 1 56.78 394 LYS B CA 1
ATOM 7451 C C . LYS B 1 394 ? -2.033 -40.906 -24.406 1 56.78 394 LYS B C 1
ATOM 7453 O O . LYS B 1 394 ? -1.695 -39.906 -25.047 1 56.78 394 LYS B O 1
ATOM 7458 N N . ILE B 1 395 ? -1.265 -41.594 -23.719 1 52.94 395 ILE B N 1
ATOM 7459 C CA . ILE B 1 395 ? 0.161 -41.281 -23.703 1 52.94 395 ILE B CA 1
ATOM 7460 C C . ILE B 1 395 ? 0.76 -41.5 -25.094 1 52.94 395 ILE B C 1
ATOM 7462 O O . ILE B 1 395 ? 1.556 -40.688 -25.562 1 52.94 395 ILE B O 1
ATOM 7466 N N . LYS B 1 396 ? 0.324 -42.656 -25.719 1 51.66 396 LYS B N 1
ATOM 7467 C CA . LYS B 1 396 ? 0.804 -42.969 -27.062 1 51.66 396 LYS B CA 1
ATOM 7468 C C . LYS B 1 396 ? 0.4 -41.906 -28.062 1 51.66 396 LYS B C 1
ATOM 7470 O O . LYS B 1 396 ? 1.18 -41.562 -28.953 1 51.66 396 LYS B O 1
ATOM 7475 N N . LYS B 1 397 ? -0.808 -41.438 -27.859 1 50.25 397 LYS B N 1
ATOM 7476 C CA . LYS B 1 397 ? -1.327 -40.406 -28.766 1 50.25 397 LYS B CA 1
ATOM 7477 C C . LYS B 1 397 ? -0.671 -39.062 -28.516 1 50.25 397 LYS B C 1
ATOM 7479 O O . LYS B 1 397 ? -0.551 -38.25 -29.422 1 50.25 397 LYS B O 1
ATOM 7484 N N . ALA B 1 398 ? -0.426 -38.75 -27.312 1 50.03 398 ALA B N 1
ATOM 7485 C CA . ALA B 1 398 ? 0.209 -37.5 -26.938 1 50.03 398 ALA B CA 1
ATOM 7486 C C . ALA B 1 398 ? 1.636 -37.406 -27.469 1 50.03 398 ALA B C 1
ATOM 7488 O O . ALA B 1 398 ? 2.207 -36.344 -27.594 1 50.03 398 ALA B O 1
ATOM 7489 N N . ASN B 1 399 ? 2.371 -38.438 -27.906 1 39.19 399 ASN B N 1
ATOM 7490 C CA . ASN B 1 399 ? 3.682 -38.469 -28.547 1 39.19 399 ASN B CA 1
ATOM 7491 C C . ASN B 1 399 ? 3.598 -38.094 -30.031 1 39.19 399 ASN B C 1
ATOM 7493 O O . ASN B 1 399 ? 3.092 -38.875 -30.844 1 39.19 399 ASN B O 1
ATOM 7497 N N . PRO B 1 400 ? 3.496 -36.844 -30.453 1 37.56 400 PRO B N 1
ATOM 7498 C CA . PRO B 1 400 ? 3.545 -36.562 -31.891 1 37.56 400 PRO B CA 1
ATOM 7499 C C . PRO B 1 400 ? 4.617 -37.375 -32.625 1 37.56 400 PRO B C 1
ATOM 7501 O O . PRO B 1 400 ? 5.586 -37.812 -31.984 1 37.56 400 PRO B O 1
ATOM 7504 N N . LYS B 1 401 ? 4.367 -37.719 -34 1 35.22 401 LYS B N 1
ATOM 7505 C CA . LYS B 1 401 ? 5.324 -38.031 -35.062 1 35.22 401 LYS B CA 1
ATOM 7506 C C . LYS B 1 401 ? 6.465 -37 -35.062 1 35.22 401 LYS B C 1
ATOM 7508 O O . LYS B 1 401 ? 7.18 -36.906 -36.062 1 35.22 401 LYS B O 1
ATOM 7513 N N . ARG B 1 402 ? 6.57 -36.125 -34.281 1 33.22 402 ARG B N 1
ATOM 7514 C CA . ARG B 1 402 ? 7.758 -35.312 -34.469 1 33.22 402 ARG B CA 1
ATOM 7515 C C . ARG B 1 402 ? 9.023 -36.156 -34.406 1 33.22 402 ARG B C 1
ATOM 7517 O O . ARG B 1 402 ? 9.734 -36.156 -33.406 1 33.22 402 ARG B O 1
ATOM 7524 N N . ILE B 1 403 ? 9.047 -37.375 -34.719 1 29.11 403 ILE B N 1
ATOM 7525 C CA . ILE B 1 403 ? 10.359 -37.844 -35.156 1 29.11 403 ILE B CA 1
ATOM 7526 C C . ILE B 1 403 ? 10.852 -36.938 -36.281 1 29.11 403 ILE B C 1
ATOM 7528 O O . ILE B 1 403 ? 10.18 -36.781 -37.312 1 29.11 403 ILE B O 1
ATOM 7532 N N . CYS B 1 404 ? 11.617 -35.906 -36.125 1 27.62 404 CYS B N 1
ATOM 7533 C CA . CYS B 1 404 ? 12.391 -35.25 -37.156 1 27.62 404 CYS B CA 1
ATOM 7534 C C . CYS B 1 404 ? 12.602 -36.156 -38.344 1 27.62 404 CYS B C 1
ATOM 7536 O O . CYS B 1 404 ? 13.07 -37.312 -38.188 1 27.62 404 CYS B O 1
ATOM 7538 N N . ARG B 1 405 ? 11.969 -35.969 -39.438 1 26.78 405 ARG B N 1
ATOM 7539 C CA . ARG B 1 405 ? 12.516 -36.25 -40.75 1 26.78 405 ARG B CA 1
ATOM 7540 C C . ARG B 1 405 ? 13.922 -35.688 -40.906 1 26.78 405 ARG B C 1
ATOM 7542 O O . ARG B 1 405 ? 14.086 -34.5 -41.125 1 26.78 405 ARG B O 1
ATOM 7549 N N . VAL B 1 406 ? 15.039 -36.031 -40.125 1 27.34 406 VAL B N 1
ATOM 7550 C CA . VAL B 1 406 ? 16.391 -35.812 -40.656 1 27.34 406 VAL B CA 1
ATOM 7551 C C . VAL B 1 406 ? 16.453 -36.188 -42.125 1 27.34 406 VAL B C 1
ATOM 7553 O O . VAL B 1 406 ? 15.812 -37.156 -42.562 1 27.34 406 VAL B O 1
ATOM 7556 N N . PRO B 1 407 ? 16.828 -35.344 -43.062 1 26.83 407 PRO B N 1
ATOM 7557 C CA . PRO B 1 407 ? 17.219 -35.844 -44.375 1 26.83 407 PRO B CA 1
ATOM 7558 C C . PRO B 1 407 ? 17.938 -37.219 -44.281 1 26.83 407 PRO B C 1
ATOM 7560 O O . PRO B 1 407 ? 18.547 -37.531 -43.281 1 26.83 407 PRO B O 1
ATOM 7563 N N . GLN B 1 408 ? 17.672 -38.281 -45.094 1 26.25 408 GLN B N 1
ATOM 7564 C CA . GLN B 1 408 ? 18.094 -39.688 -45.25 1 26.25 408 GLN B CA 1
ATOM 7565 C C . GLN B 1 408 ? 19.609 -39.812 -45.125 1 26.25 408 GLN B C 1
ATOM 7567 O O . GLN B 1 408 ? 20.109 -40.781 -44.562 1 26.25 408 GLN B O 1
ATOM 7572 N N . SER B 1 409 ? 20.359 -38.906 -45.875 1 28.2 409 SER B N 1
ATOM 7573 C CA . SER B 1 409 ? 21.688 -39.344 -46.312 1 28.2 409 SER B CA 1
ATOM 7574 C C . SER B 1 409 ? 22.625 -39.438 -45.125 1 28.2 409 SER B C 1
ATOM 7576 O O . SER B 1 409 ? 23.281 -40.5 -44.938 1 28.2 409 SER B O 1
ATOM 7578 N N . LYS B 1 410 ? 23.203 -38.281 -44.75 1 27.39 410 LYS B N 1
ATOM 7579 C CA . LYS B 1 410 ? 24.469 -38.438 -44.031 1 27.39 410 LYS B CA 1
ATOM 7580 C C . LYS B 1 410 ? 24.234 -38.875 -42.594 1 27.39 410 LYS B C 1
ATOM 7582 O O . LYS B 1 410 ? 25.062 -39.531 -42 1 27.39 410 LYS B O 1
ATOM 7587 N N . TRP B 1 411 ? 23.203 -38.312 -41.969 1 25.59 411 TRP B N 1
ATOM 7588 C CA . TRP B 1 411 ? 23.141 -38.625 -40.531 1 25.59 411 TRP B CA 1
ATOM 7589 C C . TRP B 1 411 ? 22.734 -40.094 -40.312 1 25.59 411 TRP B C 1
ATOM 7591 O O . TRP B 1 411 ? 23.062 -40.688 -39.281 1 25.59 411 TRP B O 1
ATOM 7601 N N . LEU B 1 412 ? 22.125 -40.812 -41.312 1 26.95 412 LEU B N 1
ATOM 7602 C CA . LEU B 1 412 ? 21.984 -42.25 -41.406 1 26.95 412 LEU B CA 1
ATOM 7603 C C . LEU B 1 412 ? 23.344 -42.938 -41.25 1 26.95 412 LEU B C 1
ATOM 7605 O O . LEU B 1 412 ? 23.422 -44 -40.625 1 26.95 412 LEU B O 1
ATOM 7609 N N . ASP B 1 413 ? 24.281 -42.312 -41.938 1 27.92 413 ASP B N 1
ATOM 7610 C CA . ASP B 1 413 ? 25.641 -42.875 -41.906 1 27.92 413 ASP B CA 1
ATOM 7611 C C . ASP B 1 413 ? 26.219 -42.812 -40.469 1 27.92 413 ASP B C 1
ATOM 7613 O O . ASP B 1 413 ? 26.875 -43.781 -40.062 1 27.92 413 ASP B O 1
ATOM 7617 N N . ALA B 1 414 ? 26.078 -41.688 -39.812 1 27.53 414 ALA B N 1
ATOM 7618 C CA . ALA B 1 414 ? 26.703 -41.625 -38.5 1 27.53 414 ALA B CA 1
ATOM 7619 C C . ALA B 1 414 ? 25.938 -42.5 -37.5 1 27.53 414 ALA B C 1
ATOM 7621 O O . ALA B 1 414 ? 26.562 -43.125 -36.625 1 27.53 414 ALA B O 1
ATOM 7622 N N . ILE B 1 415 ? 24.578 -42.688 -37.531 1 28.39 415 ILE B N 1
ATOM 7623 C CA . ILE B 1 415 ? 23.844 -43.75 -36.844 1 28.39 415 ILE B CA 1
ATOM 7624 C C . ILE B 1 415 ? 24.328 -45.094 -37.375 1 28.39 415 ILE B C 1
ATOM 7626 O O . ILE B 1 415 ? 24.344 -46.094 -36.625 1 28.39 415 ILE B O 1
ATOM 7630 N N . ARG B 1 416 ? 24.641 -45.219 -38.625 1 27.34 416 ARG B N 1
ATOM 7631 C CA . ARG B 1 416 ? 25.234 -46.438 -39.125 1 27.34 416 ARG B CA 1
ATOM 7632 C C . ARG B 1 416 ? 26.484 -46.812 -38.344 1 27.34 416 ARG B C 1
ATOM 7634 O O . ARG B 1 416 ? 26.75 -48 -38.125 1 27.34 416 ARG B O 1
ATOM 7641 N N . ALA B 1 417 ? 27.422 -45.844 -38.156 1 28.62 417 ALA B N 1
ATOM 7642 C CA . ALA B 1 417 ? 28.672 -46.281 -37.531 1 28.62 417 ALA B CA 1
ATOM 7643 C C . ALA B 1 417 ? 28.422 -46.75 -36.094 1 28.62 417 ALA B C 1
ATOM 7645 O O . ALA B 1 417 ? 29.094 -47.656 -35.594 1 28.62 417 ALA B O 1
ATOM 7646 N N . SER B 1 418 ? 27.719 -45.938 -35.219 1 28.61 418 SER B N 1
ATOM 7647 C CA . SER B 1 418 ? 27.578 -46.594 -33.906 1 28.61 418 SER B CA 1
ATOM 7648 C C . SER B 1 418 ? 26.656 -47.812 -34 1 28.61 418 SER B C 1
ATOM 7650 O O . SER B 1 418 ? 25.453 -47.719 -33.781 1 28.61 418 SER B O 1
ATOM 7652 N N . ARG B 1 419 ? 26.391 -48.594 -35.062 1 28.2 419 ARG B N 1
ATOM 7653 C CA . ARG B 1 419 ? 25.875 -49.906 -35.438 1 28.2 419 ARG B CA 1
ATOM 7654 C C . ARG B 1 419 ? 26.141 -50.938 -34.375 1 28.2 419 ARG B C 1
ATOM 7656 O O . ARG B 1 419 ? 25.5 -52 -34.344 1 28.2 419 ARG B O 1
ATOM 7663 N N . VAL B 1 420 ? 27.375 -51.094 -33.906 1 28.73 420 VAL B N 1
ATOM 7664 C CA . VAL B 1 420 ? 27.703 -52.375 -33.25 1 28.73 420 VAL B CA 1
ATOM 7665 C C . VAL B 1 420 ? 26.859 -52.531 -32 1 28.73 420 VAL B C 1
ATOM 7667 O O . VAL B 1 420 ? 26.547 -53.656 -31.594 1 28.73 420 VAL B O 1
ATOM 7670 N N . PHE B 1 421 ? 26.906 -51.562 -31 1 29.97 421 PHE B N 1
ATOM 7671 C CA . PHE B 1 421 ? 26.203 -52 -29.797 1 29.97 421 PHE B CA 1
ATOM 7672 C C . PHE B 1 421 ? 24.703 -52.031 -30.016 1 29.97 421 PHE B C 1
ATOM 7674 O O . PHE B 1 421 ? 24.125 -51.094 -30.594 1 29.97 421 PHE B O 1
ATOM 7681 N N . LYS B 1 422 ? 23.906 -53.062 -30.328 1 31.53 422 LYS B N 1
ATOM 7682 C CA . LYS B 1 422 ? 22.516 -53.5 -30.453 1 31.53 422 LYS B CA 1
ATOM 7683 C C . LYS B 1 422 ? 21.609 -52.656 -29.531 1 31.53 422 LYS B C 1
ATOM 7685 O O . LYS B 1 422 ? 21.453 -53 -28.359 1 31.53 422 LYS B O 1
ATOM 7690 N N . LYS B 1 423 ? 21.734 -51.438 -29.422 1 34.16 423 LYS B N 1
ATOM 7691 C CA . LYS B 1 423 ? 20.797 -50.594 -28.703 1 34.16 423 LYS B CA 1
ATOM 7692 C C . LYS B 1 423 ? 19.359 -50.875 -29.141 1 34.16 423 LYS B C 1
ATOM 7694 O O . LYS B 1 423 ? 19.031 -50.719 -30.312 1 34.16 423 LYS B O 1
ATOM 7699 N N . LYS B 1 424 ? 18.641 -51.812 -28.625 1 35.16 424 LYS B N 1
ATOM 7700 C CA . LYS B 1 424 ? 17.219 -52.156 -28.703 1 35.16 424 LYS B CA 1
ATOM 7701 C C . LYS B 1 424 ? 16.375 -50.906 -28.922 1 35.16 424 LYS B C 1
ATOM 7703 O O . LYS B 1 424 ? 16.438 -49.969 -28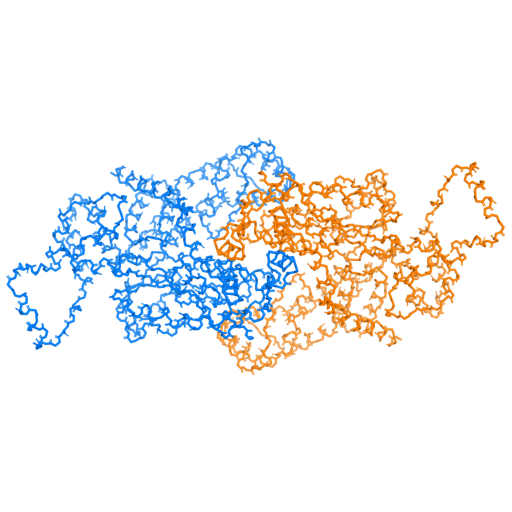.125 1 35.16 424 LYS B O 1
ATOM 7708 N N . LYS B 1 425 ? 16.094 -50.406 -29.984 1 41.53 425 LYS B N 1
ATOM 7709 C CA . LYS B 1 425 ? 15.188 -49.375 -30.484 1 41.53 425 LYS B CA 1
ATOM 7710 C C . LYS B 1 425 ? 13.867 -49.406 -29.719 1 41.53 425 LYS B C 1
ATOM 7712 O O . LYS B 1 425 ? 12.961 -50.156 -30.062 1 41.53 425 LYS B O 1
ATOM 7717 N N . LEU B 1 426 ? 13.805 -49.438 -28.422 1 44.72 426 LEU B N 1
ATOM 7718 C CA . LEU B 1 426 ? 12.609 -49.594 -27.594 1 44.72 426 LEU B CA 1
ATOM 7719 C C . LEU B 1 426 ? 11.547 -48.562 -27.984 1 44.72 426 LEU B C 1
ATOM 7721 O O . LEU B 1 426 ? 11.805 -47.375 -27.938 1 44.72 426 LEU B O 1
ATOM 7725 N N . THR B 1 427 ? 10.586 -48.875 -28.875 1 53.88 427 THR B N 1
ATOM 7726 C CA . THR B 1 427 ? 9.344 -48.156 -29.188 1 53.88 427 THR B CA 1
ATOM 7727 C C . THR B 1 427 ? 8.75 -47.531 -27.938 1 53.88 427 THR B C 1
ATOM 7729 O O . THR B 1 427 ? 8.977 -48 -26.828 1 53.88 427 THR B O 1
ATOM 7732 N N . PRO B 1 428 ? 8.297 -46.188 -28.125 1 63.19 428 PRO B N 1
ATOM 7733 C CA . PRO B 1 428 ? 7.633 -45.562 -26.969 1 63.19 428 PRO B CA 1
ATOM 7734 C C . PRO B 1 428 ? 6.785 -46.531 -26.172 1 63.19 428 PRO B C 1
ATOM 7736 O O . PRO B 1 428 ? 6.727 -46.469 -24.938 1 63.19 428 PRO B O 1
ATOM 7739 N N . THR B 1 429 ? 6.301 -47.469 -26.922 1 66.12 429 THR B N 1
ATOM 7740 C CA . THR B 1 429 ? 5.438 -48.438 -26.25 1 66.12 429 THR B CA 1
ATOM 7741 C C . THR B 1 429 ? 6.258 -49.375 -25.359 1 66.12 429 THR B C 1
ATOM 7743 O O . THR B 1 429 ? 5.84 -49.688 -24.25 1 66.12 429 THR B O 1
ATOM 7746 N N . LEU B 1 430 ? 7.383 -49.656 -25.953 1 68.38 430 LEU B N 1
ATOM 7747 C CA . LEU B 1 430 ? 8.227 -50.562 -25.172 1 68.38 430 LEU B CA 1
ATOM 7748 C C . LEU B 1 430 ? 8.797 -49.844 -23.953 1 68.38 430 LEU B C 1
ATOM 7750 O O . LEU B 1 430 ? 8.836 -50.406 -22.859 1 68.38 430 LEU B O 1
ATOM 7754 N N . GLN B 1 431 ? 9.117 -48.625 -24.172 1 79.81 431 GLN B N 1
ATOM 7755 C CA . GLN B 1 431 ? 9.625 -47.844 -23.047 1 79.81 431 GLN B CA 1
ATOM 7756 C C . GLN B 1 431 ? 8.57 -47.656 -21.969 1 79.81 431 GLN B C 1
ATOM 7758 O O . GLN B 1 431 ? 8.875 -47.719 -20.781 1 79.81 431 GLN B O 1
ATOM 7763 N N . LEU B 1 432 ? 7.402 -47.469 -22.438 1 84.81 432 LEU B N 1
ATOM 7764 C CA . LEU B 1 432 ? 6.301 -47.281 -21.5 1 84.81 432 LEU B CA 1
ATOM 7765 C C . LEU B 1 432 ? 6.066 -48.531 -20.656 1 84.81 432 LEU B C 1
ATOM 7767 O O . LEU B 1 432 ? 5.879 -48.406 -19.438 1 84.81 432 LEU B O 1
ATOM 7771 N N . GLU B 1 433 ? 6.102 -49.594 -21.312 1 82.69 433 GLU B N 1
ATOM 7772 C CA . GLU B 1 433 ? 5.879 -50.844 -20.578 1 82.69 433 GLU B CA 1
ATOM 7773 C C . GLU B 1 433 ? 6.984 -51.094 -19.562 1 82.69 433 GLU B C 1
ATOM 7775 O O . GLU B 1 433 ? 6.707 -51.531 -18.438 1 82.69 433 GLU B O 1
ATOM 7780 N N . GLU B 1 434 ? 8.125 -50.906 -20.016 1 87.12 434 GLU B N 1
ATOM 7781 C CA . GLU B 1 434 ? 9.258 -51.062 -19.094 1 87.12 434 GLU B CA 1
ATOM 7782 C C . GLU B 1 434 ? 9.164 -50.094 -17.922 1 87.12 434 GLU B C 1
ATOM 7784 O O . GLU B 1 434 ? 9.422 -50.469 -16.781 1 87.12 434 GLU B O 1
ATOM 7789 N N . TYR B 1 435 ? 8.898 -48.906 -18.234 1 90.94 435 TYR B N 1
ATOM 7790 C CA . TYR B 1 435 ? 8.727 -47.875 -17.203 1 90.94 435 TYR B CA 1
ATOM 7791 C C . TYR B 1 435 ? 7.633 -48.25 -16.219 1 90.94 435 TYR B C 1
ATOM 7793 O O . TYR B 1 435 ? 7.812 -48.156 -15.008 1 90.94 435 TYR B O 1
ATOM 7801 N N . LEU B 1 436 ? 6.57 -48.75 -16.734 1 87.69 436 LEU B N 1
ATOM 7802 C CA . LEU B 1 436 ? 5.418 -49.094 -15.906 1 87.69 436 LEU B CA 1
ATOM 7803 C C . LEU B 1 436 ? 5.715 -50.312 -15.039 1 87.69 436 LEU B C 1
ATOM 7805 O O . LEU B 1 436 ? 5.086 -50.5 -14 1 87.69 436 LEU B O 1
ATOM 7809 N N . ASN B 1 437 ? 6.676 -51.031 -15.5 1 85.31 437 ASN B N 1
ATOM 7810 C CA . ASN B 1 437 ? 7.031 -52.25 -14.758 1 85.31 437 ASN B CA 1
ATOM 7811 C C . ASN B 1 437 ? 7.926 -51.938 -13.562 1 85.31 437 ASN B C 1
ATOM 7813 O O . ASN B 1 437 ? 8.047 -52.719 -12.641 1 85.31 437 ASN B O 1
ATOM 7817 N N . ILE B 1 438 ? 8.523 -50.812 -13.648 1 89.44 438 ILE B N 1
ATOM 7818 C CA . ILE B 1 438 ? 9.273 -50.375 -12.484 1 89.44 438 ILE B CA 1
ATOM 7819 C C . ILE B 1 438 ? 8.32 -49.938 -11.375 1 89.44 438 ILE B C 1
ATOM 7821 O O . ILE B 1 438 ? 7.344 -49.219 -11.625 1 89.44 438 ILE B O 1
ATOM 7825 N N . PRO B 1 439 ? 8.523 -50.375 -10.211 1 88.69 439 PRO B N 1
ATOM 7826 C CA . PRO B 1 439 ? 7.625 -50 -9.117 1 88.69 439 PRO B CA 1
ATOM 7827 C C . PRO B 1 439 ? 7.594 -48.5 -8.875 1 88.69 439 PRO B C 1
ATOM 7829 O O . PRO B 1 439 ? 8.578 -47.781 -9.141 1 88.69 439 PRO B O 1
ATOM 7832 N N . VAL B 1 440 ? 6.523 -48.062 -8.328 1 90.06 440 VAL B N 1
ATOM 7833 C CA . VAL B 1 440 ? 6.371 -46.656 -7.992 1 90.06 440 VAL B CA 1
ATOM 7834 C C . VAL B 1 440 ? 7.379 -46.25 -6.91 1 90.06 440 VAL B C 1
ATOM 7836 O O . VAL B 1 440 ? 7.715 -47.062 -6.051 1 90.06 440 VAL B O 1
ATOM 7839 N N . VAL B 1 441 ? 7.797 -45.062 -6.965 1 91.31 441 VAL B N 1
ATOM 7840 C CA . VAL B 1 441 ? 8.828 -44.625 -6.039 1 91.31 441 VAL B CA 1
ATOM 7841 C C . VAL B 1 441 ? 8.18 -43.969 -4.82 1 91.31 441 VAL B C 1
ATOM 7843 O O . VAL B 1 441 ? 6.957 -43.781 -4.781 1 91.31 441 VAL B O 1
ATOM 7846 N N . ASP B 1 442 ? 8.992 -43.656 -3.896 1 86.94 442 ASP B N 1
ATOM 7847 C CA . ASP B 1 442 ? 8.555 -42.969 -2.68 1 86.94 442 ASP B CA 1
ATOM 7848 C C . ASP B 1 442 ? 7.895 -41.625 -3.004 1 86.94 442 ASP B C 1
ATOM 7850 O O . ASP B 1 442 ? 8.375 -40.906 -3.863 1 86.94 442 ASP B O 1
ATOM 7854 N N . PRO B 1 443 ? 6.824 -41.438 -2.387 1 84.06 443 PRO B N 1
ATOM 7855 C CA . PRO B 1 443 ? 6.125 -40.188 -2.631 1 84.06 443 PRO B CA 1
ATOM 7856 C C . PRO B 1 443 ? 6.988 -38.969 -2.322 1 84.06 443 PRO B C 1
ATOM 7858 O O . PRO B 1 443 ? 6.711 -37.875 -2.814 1 84.06 443 PRO B O 1
ATOM 7861 N N . ARG B 1 444 ? 8.047 -39.188 -1.609 1 81.88 444 ARG B N 1
ATOM 7862 C CA . ARG B 1 444 ? 8.906 -38.062 -1.215 1 81.88 444 ARG B CA 1
ATOM 7863 C C . ARG B 1 444 ? 9.977 -37.812 -2.268 1 81.88 444 ARG B C 1
ATOM 7865 O O . ARG B 1 444 ? 10.648 -36.781 -2.227 1 81.88 444 ARG B O 1
ATOM 7872 N N . GLN B 1 445 ? 9.992 -38.562 -3.152 1 88.12 445 GLN B N 1
ATOM 7873 C CA . GLN B 1 445 ? 11.016 -38.438 -4.18 1 88.12 445 GLN B CA 1
ATOM 7874 C C . GLN B 1 445 ? 10.602 -37.406 -5.227 1 88.12 445 GLN B C 1
ATOM 7876 O O . GLN B 1 445 ? 9.438 -37.344 -5.617 1 88.12 445 GLN B O 1
ATOM 7881 N N . ASP B 1 446 ? 11.609 -36.625 -5.645 1 92.19 446 ASP B N 1
ATOM 7882 C CA . ASP B 1 446 ? 11.367 -35.656 -6.695 1 92.19 446 ASP B CA 1
ATOM 7883 C C . ASP B 1 446 ? 11.273 -36.312 -8.062 1 92.19 446 ASP B C 1
ATOM 7885 O O . ASP B 1 446 ? 12.242 -36.906 -8.547 1 92.19 446 ASP B O 1
ATOM 7889 N N . PRO B 1 447 ? 10.094 -36.219 -8.609 1 94.69 447 PRO B N 1
ATOM 7890 C CA . PRO B 1 447 ? 9.922 -36.875 -9.914 1 94.69 447 PRO B CA 1
ATOM 7891 C C . PRO B 1 447 ? 10.922 -36.344 -10.953 1 94.69 447 PRO B C 1
ATOM 7893 O O . PRO B 1 447 ? 11.359 -37.125 -11.82 1 94.69 447 PRO B O 1
ATOM 7896 N N . LEU B 1 448 ? 11.289 -35.125 -10.891 1 95.69 448 LEU B N 1
ATOM 7897 C CA . LEU B 1 448 ? 12.227 -34.594 -11.867 1 95.69 448 LEU B CA 1
ATOM 7898 C C . LEU B 1 448 ? 13.625 -35.156 -11.664 1 95.69 448 LEU B C 1
ATOM 7900 O O . LEU B 1 448 ? 14.328 -35.438 -12.641 1 95.69 448 LEU B O 1
ATOM 7904 N N . GLU B 1 449 ? 14 -35.344 -10.445 1 94.94 449 GLU B N 1
ATOM 7905 C CA . GLU B 1 449 ? 15.281 -35.969 -10.172 1 94.94 449 GLU B CA 1
ATOM 7906 C C . GLU B 1 449 ? 15.297 -37.406 -10.664 1 94.94 449 GLU B C 1
ATOM 7908 O O . GLU B 1 449 ? 16.328 -37.906 -11.156 1 94.94 449 GLU B O 1
ATOM 7913 N N . TRP B 1 450 ? 14.203 -38.062 -10.469 1 95.81 450 TRP B N 1
ATOM 7914 C CA . TRP B 1 450 ? 14.094 -39.438 -10.945 1 95.81 450 TRP B CA 1
ATOM 7915 C C . TRP B 1 450 ? 14.281 -39.5 -12.461 1 95.81 450 TRP B C 1
ATOM 7917 O O . TRP B 1 450 ? 15.031 -40.344 -12.961 1 95.81 450 TRP B O 1
ATOM 7927 N N . TRP B 1 451 ? 13.633 -38.688 -13.156 1 96.06 451 TRP B N 1
ATOM 7928 C CA . TRP B 1 451 ? 13.711 -38.656 -14.609 1 96.06 451 TRP B CA 1
ATOM 7929 C C . TRP B 1 451 ? 15.117 -38.25 -15.07 1 96.06 451 TRP B C 1
ATOM 7931 O O . TRP B 1 451 ? 15.609 -38.781 -16.078 1 96.06 451 TRP B O 1
ATOM 7941 N N . LYS B 1 452 ? 15.711 -37.344 -14.336 1 95.94 452 LYS B N 1
ATOM 7942 C CA . LYS B 1 452 ? 17.094 -36.969 -14.648 1 95.94 452 LYS B CA 1
ATOM 7943 C C . LYS B 1 452 ? 18 -38.188 -14.609 1 95.94 452 LYS B C 1
ATOM 7945 O O . LYS B 1 452 ? 18.828 -38.375 -15.516 1 95.94 452 LYS B O 1
ATOM 7950 N N . ARG B 1 453 ? 17.812 -39.062 -13.719 1 95.25 453 ARG B N 1
ATOM 7951 C CA . ARG B 1 453 ? 18.641 -40.25 -13.516 1 95.25 453 ARG B CA 1
ATOM 7952 C C . ARG B 1 453 ? 18.312 -41.312 -14.562 1 95.25 453 ARG B C 1
ATOM 7954 O O . ARG B 1 453 ? 19.188 -42.094 -14.945 1 95.25 453 ARG B O 1
ATOM 7961 N N . HIS B 1 454 ? 17.062 -41.312 -15.031 1 94.81 454 HIS B N 1
ATOM 7962 C CA . HIS B 1 454 ? 16.625 -42.375 -15.906 1 94.81 454 HIS B CA 1
ATOM 7963 C C . HIS B 1 454 ? 16.406 -41.875 -17.328 1 94.81 454 HIS B C 1
ATOM 7965 O O . HIS B 1 454 ? 15.75 -42.562 -18.125 1 94.81 454 HIS B O 1
ATOM 7971 N N . GLU B 1 455 ? 16.891 -40.75 -17.609 1 94.44 455 GLU B N 1
ATOM 7972 C CA . GLU B 1 455 ? 16.688 -40.156 -18.922 1 94.44 455 GLU B CA 1
ATOM 7973 C C . GLU B 1 455 ? 17.234 -41.031 -20.047 1 94.44 455 GLU B C 1
ATOM 7975 O O . GLU B 1 455 ? 16.609 -41.188 -21.094 1 94.44 455 GLU B O 1
ATOM 7980 N N . SER B 1 456 ? 18.391 -41.656 -19.828 1 92.44 456 SER B N 1
ATOM 7981 C CA . SER B 1 456 ? 19.031 -42.5 -20.828 1 92.44 456 SER B CA 1
ATOM 7982 C C . SER B 1 456 ? 18.297 -43.812 -20.984 1 92.44 456 SER B C 1
ATOM 7984 O O . SER B 1 456 ? 18.312 -44.406 -22.062 1 92.44 456 SER B O 1
ATOM 7986 N N . ASP B 1 457 ? 17.625 -44.25 -19.891 1 91.44 457 ASP B N 1
ATOM 7987 C CA . ASP B 1 457 ? 16.875 -45.5 -19.938 1 91.44 457 ASP B CA 1
ATOM 7988 C C . ASP B 1 457 ? 15.609 -45.344 -20.766 1 91.44 457 ASP B C 1
ATOM 7990 O O . ASP B 1 457 ? 15.195 -46.312 -21.438 1 91.44 457 ASP B O 1
ATOM 7994 N N . PHE B 1 458 ? 15.039 -44.125 -20.578 1 91.81 458 PHE B N 1
ATOM 7995 C CA . PHE B 1 458 ? 13.773 -43.875 -21.25 1 91.81 458 PHE B CA 1
ATOM 7996 C C . PHE B 1 458 ? 13.797 -42.562 -22 1 91.81 458 PHE B C 1
ATOM 7998 O O . PHE B 1 458 ? 13.031 -41.656 -21.688 1 91.81 458 PHE B O 1
ATOM 8005 N N . PRO B 1 459 ? 14.516 -42.406 -23.047 1 90.25 459 PRO B N 1
ATOM 8006 C CA . PRO B 1 459 ? 14.734 -41.125 -23.672 1 90.25 459 PRO B CA 1
ATOM 8007 C C . PRO B 1 459 ? 13.453 -40.5 -24.219 1 90.25 459 PRO B C 1
ATOM 8009 O O . PRO B 1 459 ? 13.25 -39.281 -24.094 1 90.25 459 PRO B O 1
ATOM 8012 N N . LEU B 1 460 ? 12.57 -41.312 -24.797 1 87.31 460 LEU B N 1
ATOM 8013 C CA . LEU B 1 460 ? 11.344 -40.781 -25.375 1 87.31 460 LEU B CA 1
ATOM 8014 C C . LEU B 1 460 ? 10.367 -40.375 -24.266 1 87.31 460 LEU B C 1
ATOM 8016 O O . LEU B 1 460 ? 9.711 -39.344 -24.375 1 87.31 460 LEU B O 1
ATOM 8020 N N . LEU B 1 461 ? 10.258 -41.188 -23.266 1 90.69 461 LEU B N 1
ATOM 8021 C CA . LEU B 1 461 ? 9.375 -40.875 -22.156 1 90.69 461 LEU B CA 1
ATOM 8022 C C . LEU B 1 461 ? 9.891 -39.656 -21.375 1 90.69 461 LEU B C 1
ATOM 8024 O O . LEU B 1 461 ? 9.102 -38.875 -20.844 1 90.69 461 LEU B O 1
ATOM 8028 N N . ALA B 1 462 ? 11.203 -39.625 -21.344 1 93.62 462 ALA B N 1
ATOM 8029 C CA . ALA B 1 462 ? 11.828 -38.5 -20.656 1 93.62 462 ALA B CA 1
ATOM 8030 C C . ALA B 1 462 ? 11.5 -37.188 -21.344 1 93.62 462 ALA B C 1
ATOM 8032 O O . ALA B 1 462 ? 11.25 -36.156 -20.688 1 93.62 462 ALA B O 1
ATOM 8033 N N . LYS B 1 463 ? 11.523 -37.156 -22.594 1 91.31 463 LYS B N 1
ATOM 8034 C CA . LYS B 1 463 ? 11.133 -35.969 -23.359 1 91.31 463 LYS B CA 1
ATOM 8035 C C . LYS B 1 463 ? 9.688 -35.594 -23.062 1 91.31 463 LYS B C 1
ATOM 8037 O O . LYS B 1 463 ? 9.375 -34.406 -22.906 1 91.31 463 LYS B O 1
ATOM 8042 N N . MET B 1 464 ? 8.852 -36.594 -23 1 91.19 464 MET B N 1
ATOM 8043 C CA . MET B 1 464 ? 7.445 -36.344 -22.688 1 91.19 464 MET B CA 1
ATOM 8044 C C . MET B 1 464 ? 7.285 -35.844 -21.266 1 91.19 464 MET B C 1
ATOM 8046 O O . MET B 1 464 ? 6.48 -34.938 -21.031 1 91.19 464 MET B O 1
ATOM 8050 N N . ALA B 1 465 ? 8.023 -36.438 -20.406 1 94.31 465 ALA B N 1
ATOM 8051 C CA . ALA B 1 465 ? 7.957 -36 -19.016 1 94.31 465 ALA B CA 1
ATOM 8052 C C . ALA B 1 465 ? 8.344 -34.531 -18.875 1 94.31 465 ALA B C 1
ATOM 8054 O O . ALA B 1 465 ? 7.711 -33.781 -18.125 1 94.31 465 ALA B O 1
ATOM 8055 N N . ARG B 1 466 ? 9.336 -34.094 -19.578 1 94.25 466 ARG B N 1
ATOM 8056 C CA . ARG B 1 466 ? 9.758 -32.719 -19.547 1 94.25 466 ARG B CA 1
ATOM 8057 C C . ARG B 1 466 ? 8.648 -31.797 -20.062 1 94.25 466 ARG B C 1
ATOM 8059 O O . ARG B 1 466 ? 8.453 -30.703 -19.531 1 94.25 466 ARG B O 1
ATOM 8066 N N . ASP B 1 467 ? 7.965 -32.281 -21.016 1 92.94 467 ASP B N 1
ATOM 8067 C CA . ASP B 1 467 ? 6.918 -31.484 -21.641 1 92.94 467 ASP B CA 1
ATOM 8068 C C . ASP B 1 467 ? 5.691 -31.391 -20.734 1 92.94 467 ASP B C 1
ATOM 8070 O O . ASP B 1 467 ? 5.203 -30.281 -20.469 1 92.94 467 ASP B O 1
ATOM 8074 N N . TYR B 1 468 ? 5.281 -32.469 -20.25 1 92.38 468 TYR B N 1
ATOM 8075 C CA . TYR B 1 468 ? 3.965 -32.531 -19.625 1 92.38 468 TYR B CA 1
ATOM 8076 C C . TYR B 1 468 ? 4.047 -32.156 -18.141 1 92.38 468 TYR B C 1
ATOM 8078 O O . TYR B 1 468 ? 3.125 -31.562 -17.594 1 92.38 468 TYR B O 1
ATOM 8086 N N . LEU B 1 469 ? 5.102 -32.531 -17.469 1 94.44 469 LEU B N 1
ATOM 8087 C CA . LEU B 1 469 ? 5.207 -32.25 -16.047 1 94.44 469 LEU B CA 1
ATOM 8088 C C . LEU B 1 469 ? 5.438 -30.766 -15.781 1 94.44 469 LEU B C 1
ATOM 8090 O O . LEU B 1 469 ? 5.285 -30.297 -14.656 1 94.44 469 LEU B O 1
ATOM 8094 N N . ALA B 1 470 ? 5.766 -30.016 -16.812 1 94.25 470 ALA B N 1
ATOM 8095 C CA . ALA B 1 470 ? 6.039 -28.578 -16.672 1 94.25 470 ALA B CA 1
ATOM 8096 C C . ALA B 1 470 ? 4.742 -27.781 -16.656 1 94.25 470 ALA B C 1
ATOM 8098 O O . ALA B 1 470 ? 4.742 -26.609 -16.281 1 94.25 470 ALA B O 1
ATOM 8099 N N . ILE B 1 471 ? 3.635 -28.359 -17.031 1 92.5 471 ILE B N 1
ATOM 8100 C CA . ILE B 1 471 ? 2.369 -27.641 -17.172 1 92.5 471 ILE B CA 1
ATOM 8101 C C . ILE B 1 471 ? 1.861 -27.234 -15.789 1 92.5 471 ILE B C 1
ATOM 8103 O O . ILE B 1 471 ? 1.673 -28.078 -14.914 1 92.5 471 ILE B O 1
ATOM 8107 N N . PRO B 1 472 ? 1.682 -25.922 -15.602 1 92 472 PRO B N 1
ATOM 8108 C CA . PRO B 1 472 ? 1.136 -25.469 -14.32 1 92 472 PRO B CA 1
ATOM 8109 C C . PRO B 1 472 ? -0.371 -25.688 -14.211 1 92 472 PRO B C 1
ATOM 8111 O O . PRO B 1 472 ? -1.085 -25.609 -15.211 1 92 472 PRO B O 1
ATOM 8114 N N . VAL B 1 473 ? -0.775 -25.922 -13.016 1 89.94 473 VAL B N 1
ATOM 8115 C CA . VAL B 1 473 ? -2.201 -26.188 -12.859 1 89.94 473 VAL B CA 1
ATOM 8116 C C . VAL B 1 473 ? -2.895 -24.969 -12.266 1 89.94 473 VAL B C 1
ATOM 8118 O O . VAL B 1 473 ? -4.125 -24.906 -12.203 1 89.94 473 VAL B O 1
ATOM 8121 N N . THR B 1 474 ? -2.096 -24.047 -11.828 1 89.88 474 THR B N 1
ATOM 8122 C CA . THR B 1 474 ? -2.674 -22.844 -11.266 1 89.88 474 THR B CA 1
ATOM 8123 C C . THR B 1 474 ? -2.027 -21.594 -11.875 1 89.88 474 THR B C 1
ATOM 8125 O O . THR B 1 474 ? -0.931 -21.672 -12.43 1 89.88 474 THR B O 1
ATOM 8128 N N . SER B 1 475 ? -2.773 -20.516 -11.797 1 85.25 475 SER B N 1
ATOM 8129 C CA . SER B 1 475 ? -2.252 -19.219 -12.242 1 85.25 475 SER B CA 1
ATOM 8130 C C . SER B 1 475 ? -1.616 -18.453 -11.094 1 85.25 475 SER B C 1
ATOM 8132 O O . SER B 1 475 ? -1.626 -17.219 -11.086 1 85.25 475 SER B O 1
ATOM 8134 N N . ALA B 1 476 ? -1.123 -19.125 -10.117 1 83.25 476 ALA B N 1
ATOM 8135 C CA . ALA B 1 476 ? -0.529 -18.531 -8.922 1 83.25 476 ALA B CA 1
ATOM 8136 C C . ALA B 1 476 ? 0.625 -17.594 -9.289 1 83.25 476 ALA B C 1
ATOM 8138 O O . ALA B 1 476 ? 0.851 -16.578 -8.625 1 83.25 476 ALA B O 1
ATOM 8139 N N . SER B 1 477 ? 1.371 -17.922 -10.344 1 84.88 477 SER B N 1
ATOM 8140 C CA . SER B 1 477 ? 2.492 -17.109 -10.781 1 84.88 477 SER B CA 1
ATOM 8141 C C . SER B 1 477 ? 2.029 -15.695 -11.148 1 84.88 477 SER B C 1
ATOM 8143 O O . SER B 1 477 ? 2.709 -14.711 -10.836 1 84.88 477 SER B O 1
ATOM 8145 N N . SER B 1 478 ? 0.947 -15.656 -11.836 1 85.06 478 SER B N 1
ATOM 8146 C CA . SER B 1 478 ? 0.401 -14.352 -12.203 1 85.06 478 SER B CA 1
ATOM 8147 C C . SER B 1 478 ? 0.007 -13.547 -10.969 1 85.06 478 SER B C 1
ATOM 8149 O O . SER B 1 478 ? 0.286 -12.352 -10.891 1 85.06 478 SER B O 1
ATOM 8151 N N . GLU B 1 479 ? -0.604 -14.242 -10.039 1 82.5 479 GLU B N 1
ATOM 8152 C CA . GLU B 1 479 ? -1.028 -13.578 -8.812 1 82.5 479 GLU B CA 1
ATOM 8153 C C . GLU B 1 479 ? 0.166 -13.016 -8.047 1 82.5 479 GLU B C 1
ATOM 8155 O O . GLU B 1 479 ? 0.074 -11.953 -7.438 1 82.5 479 GLU B O 1
ATOM 8160 N N . HIS B 1 480 ? 1.179 -13.781 -8.062 1 83.62 480 HIS B N 1
ATOM 8161 C CA . HIS B 1 480 ? 2.396 -13.32 -7.41 1 83.62 480 HIS B CA 1
ATOM 8162 C C . HIS B 1 480 ? 2.924 -12.047 -8.062 1 83.62 480 HIS B C 1
ATOM 8164 O O . HIS B 1 480 ? 3.35 -11.117 -7.371 1 83.62 480 HIS B O 1
ATOM 8170 N N . ALA B 1 481 ? 2.961 -12.016 -9.352 1 87.25 481 ALA B N 1
ATOM 8171 C CA . ALA B 1 481 ? 3.408 -10.836 -10.086 1 87.25 481 ALA B CA 1
ATOM 8172 C C . ALA B 1 481 ? 2.504 -9.641 -9.812 1 87.25 481 ALA B C 1
ATOM 8174 O O . ALA B 1 481 ? 2.986 -8.523 -9.633 1 87.25 481 ALA B O 1
ATOM 8175 N N . PHE B 1 482 ? 1.235 -9.914 -9.742 1 85.75 482 PHE B N 1
ATOM 8176 C CA . PHE B 1 482 ? 0.272 -8.844 -9.492 1 85.75 482 PHE B CA 1
ATOM 8177 C C . PHE B 1 482 ? 0.447 -8.273 -8.086 1 85.75 482 PHE B C 1
ATOM 8179 O O . PHE B 1 482 ? 0.319 -7.066 -7.883 1 85.75 482 PHE B O 1
ATOM 8186 N N . SER B 1 483 ? 0.669 -9.172 -7.199 1 82.44 483 SER B N 1
ATOM 8187 C CA . SER B 1 483 ? 0.874 -8.727 -5.824 1 82.44 483 SER B CA 1
ATOM 8188 C C . SER B 1 483 ? 2.064 -7.781 -5.723 1 82.44 483 SER B C 1
ATOM 8190 O O . SER B 1 483 ? 1.998 -6.77 -5.023 1 82.44 483 SER B O 1
ATOM 8192 N N . LYS B 1 484 ? 3.094 -8.078 -6.418 1 84.56 484 LYS B N 1
ATOM 8193 C CA . LYS B 1 484 ? 4.277 -7.227 -6.441 1 84.56 484 LYS B CA 1
ATOM 8194 C C . LYS B 1 484 ? 3.975 -5.887 -7.109 1 84.56 484 LYS B C 1
ATOM 8196 O O . LYS B 1 484 ? 4.422 -4.84 -6.641 1 84.56 484 LYS B O 1
ATOM 8201 N N . ALA B 1 485 ? 3.299 -5.977 -8.156 1 83.62 485 ALA B N 1
ATOM 8202 C CA . ALA B 1 485 ? 2.93 -4.758 -8.875 1 83.62 485 ALA B CA 1
ATOM 8203 C C . ALA B 1 485 ? 2.051 -3.857 -8.008 1 83.62 485 ALA B C 1
ATOM 8205 O O . ALA B 1 485 ? 2.205 -2.635 -8.016 1 83.62 485 ALA B O 1
ATOM 8206 N N . ARG B 1 486 ? 1.153 -4.508 -7.348 1 79.94 486 ARG B N 1
ATOM 8207 C CA . ARG B 1 486 ? 0.262 -3.768 -6.461 1 79.94 486 ARG B CA 1
ATOM 8208 C C . ARG B 1 486 ? 1.053 -2.996 -5.406 1 79.94 486 ARG B C 1
ATOM 8210 O O . ARG B 1 486 ? 0.715 -1.856 -5.082 1 79.94 486 ARG B O 1
ATOM 8217 N N . HIS B 1 487 ? 1.988 -3.613 -4.957 1 77.5 487 HIS B N 1
ATOM 8218 C CA . HIS B 1 487 ? 2.844 -2.973 -3.965 1 77.5 487 HIS B CA 1
ATOM 8219 C C . HIS B 1 487 ? 3.523 -1.734 -4.539 1 77.5 487 HIS B C 1
ATOM 8221 O O . HIS B 1 487 ? 3.617 -0.706 -3.865 1 77.5 487 HIS B O 1
ATOM 8227 N N . LEU B 1 488 ? 4.016 -1.821 -5.699 1 80 488 LEU B N 1
ATOM 8228 C CA . LEU B 1 488 ? 4.703 -0.714 -6.355 1 80 488 LEU B CA 1
ATOM 8229 C C . LEU B 1 488 ? 3.73 0.417 -6.676 1 80 488 LEU B C 1
ATOM 8231 O O . LEU B 1 488 ? 4.078 1.593 -6.562 1 80 488 LEU B O 1
ATOM 8235 N N . ILE B 1 489 ? 2.557 -0 -7.051 1 75.62 489 ILE B N 1
ATOM 8236 C CA . ILE B 1 489 ? 1.571 0.965 -7.523 1 75.62 489 ILE B CA 1
ATOM 8237 C C . ILE B 1 489 ? 0.958 1.702 -6.336 1 75.62 489 ILE B C 1
ATOM 8239 O O . ILE B 1 489 ? 0.722 2.912 -6.402 1 75.62 489 ILE B O 1
ATOM 8243 N N . THR B 1 490 ? 0.746 0.938 -5.234 1 68.69 490 THR B N 1
ATOM 8244 C CA . THR B 1 490 ? 0.003 1.515 -4.121 1 68.69 490 THR B CA 1
ATOM 8245 C C . THR B 1 490 ? 0.927 2.326 -3.217 1 68.69 490 THR B C 1
ATOM 8247 O O . THR B 1 490 ? 0.461 3.127 -2.402 1 68.69 490 THR B O 1
ATOM 8250 N N . ASP B 1 491 ? 2.098 2.094 -3.412 1 63.66 491 ASP B N 1
ATOM 8251 C CA . ASP B 1 491 ? 3.033 2.902 -2.639 1 63.66 491 ASP B CA 1
ATOM 8252 C C . ASP B 1 491 ? 3.008 4.359 -3.094 1 63.66 491 ASP B C 1
ATOM 8254 O O . ASP B 1 491 ? 3.414 4.672 -4.215 1 63.66 491 ASP B O 1
ATOM 8258 N N . SER B 1 492 ? 2.412 5.148 -2.291 1 55.44 492 SER B N 1
ATOM 8259 C CA . SER B 1 492 ? 2.184 6.559 -2.596 1 55.44 492 SER B CA 1
ATOM 8260 C C . SER B 1 492 ? 3.482 7.258 -2.986 1 55.44 492 SER B C 1
ATOM 8262 O O . SER B 1 492 ? 3.457 8.305 -3.639 1 55.44 492 SER B O 1
ATOM 8264 N N . ARG B 1 493 ? 4.508 6.637 -2.709 1 54.28 493 ARG B N 1
ATOM 8265 C CA . ARG B 1 493 ? 5.805 7.234 -3.006 1 54.28 493 ARG B CA 1
ATOM 8266 C C . ARG B 1 493 ? 6.211 6.973 -4.449 1 54.28 493 ARG B C 1
ATOM 8268 O O . ARG B 1 493 ? 7.152 7.586 -4.957 1 54.28 493 ARG B O 1
ATOM 8275 N N . THR B 1 494 ? 5.395 6.039 -4.961 1 61.81 494 THR B N 1
ATOM 8276 C CA . THR B 1 494 ? 5.785 5.578 -6.289 1 61.81 494 THR B CA 1
ATOM 8277 C C . THR B 1 494 ? 4.805 6.082 -7.348 1 61.81 494 THR B C 1
ATOM 8279 O O . THR B 1 494 ? 3.588 6.043 -7.145 1 61.81 494 THR B O 1
ATOM 8282 N N . ARG B 1 495 ? 5.148 7.039 -8.031 1 66 495 ARG B N 1
ATOM 8283 C CA . ARG B 1 495 ? 4.363 7.344 -9.219 1 66 495 ARG B CA 1
ATOM 8284 C C . ARG B 1 495 ? 5.09 6.902 -10.484 1 66 495 ARG B C 1
ATOM 8286 O O . ARG B 1 495 ? 5.57 7.738 -11.258 1 66 495 ARG B O 1
ATOM 8293 N N . LEU B 1 496 ? 5.176 5.578 -10.594 1 77.75 496 LEU B N 1
ATOM 8294 C CA . LEU B 1 496 ? 5.926 5.023 -11.711 1 77.75 496 LEU B CA 1
ATOM 8295 C C . LEU B 1 496 ? 5.027 4.852 -12.93 1 77.75 496 LEU B C 1
ATOM 8297 O O . LEU B 1 496 ? 3.828 4.609 -12.797 1 77.75 496 LEU B O 1
ATOM 8301 N N . SER B 1 497 ? 5.625 5.07 -14.016 1 80.31 497 SER B N 1
ATOM 8302 C CA . SER B 1 497 ? 4.91 4.762 -15.25 1 80.31 497 SER B CA 1
ATOM 8303 C C . SER B 1 497 ? 4.656 3.266 -15.391 1 80.31 497 SER B C 1
ATOM 8305 O O . SER B 1 497 ? 5.348 2.455 -14.766 1 80.31 497 SER B O 1
ATOM 8307 N N . ASP B 1 498 ? 3.662 2.906 -16.188 1 81.38 498 ASP B N 1
ATOM 8308 C CA . ASP B 1 498 ? 3.342 1.504 -16.438 1 81.38 498 ASP B CA 1
ATOM 8309 C C . ASP B 1 498 ? 4.539 0.758 -17.016 1 81.38 498 ASP B C 1
ATOM 8311 O O . ASP B 1 498 ? 4.758 -0.415 -16.703 1 81.38 498 ASP B O 1
ATOM 8315 N N . GLN B 1 499 ? 5.293 1.485 -17.797 1 83.69 499 GLN B N 1
ATOM 8316 C CA . GLN B 1 499 ? 6.477 0.878 -18.406 1 83.69 499 GLN B CA 1
ATOM 8317 C C . GLN B 1 499 ? 7.527 0.556 -17.344 1 83.69 499 GLN B C 1
ATOM 8319 O O . GLN B 1 499 ? 8.195 -0.48 -17.422 1 83.69 499 GLN B O 1
ATOM 8324 N N . THR B 1 500 ? 7.676 1.447 -16.469 1 88.88 500 THR B N 1
ATOM 8325 C CA . THR B 1 500 ? 8.664 1.236 -15.414 1 88.88 500 THR B CA 1
ATOM 8326 C C . THR B 1 500 ? 8.219 0.131 -14.461 1 88.88 500 THR B C 1
ATOM 8328 O O . THR B 1 500 ? 9.039 -0.631 -13.953 1 88.88 500 THR B O 1
ATOM 8331 N N . ILE B 1 501 ? 6.922 0.08 -14.25 1 88.5 501 ILE B N 1
ATOM 8332 C CA . ILE B 1 501 ? 6.375 -0.999 -13.43 1 88.5 501 ILE B CA 1
ATOM 8333 C C . ILE B 1 501 ? 6.637 -2.342 -14.109 1 88.5 501 ILE B C 1
ATOM 8335 O O . ILE B 1 501 ? 7.102 -3.287 -13.469 1 88.5 501 ILE B O 1
ATOM 8339 N N . ARG B 1 502 ? 6.332 -2.369 -15.398 1 90.38 502 ARG B N 1
ATOM 8340 C CA . ARG B 1 502 ? 6.617 -3.553 -16.203 1 90.38 502 ARG B CA 1
ATOM 8341 C C . ARG B 1 502 ? 8.086 -3.953 -16.094 1 90.38 502 ARG B C 1
ATOM 8343 O O . ARG B 1 502 ? 8.391 -5.109 -15.797 1 90.38 502 ARG B O 1
ATOM 8350 N N . ALA B 1 503 ? 8.906 -2.986 -16.25 1 92.62 503 ALA B N 1
ATOM 8351 C CA . ALA B 1 503 ? 10.344 -3.234 -16.219 1 92.62 503 ALA B CA 1
ATOM 8352 C C . ALA B 1 503 ? 10.773 -3.762 -14.844 1 92.62 503 ALA B C 1
ATOM 8354 O O . ALA B 1 503 ? 11.531 -4.727 -14.75 1 92.62 503 ALA B O 1
ATOM 8355 N N . SER B 1 504 ? 10.258 -3.176 -13.844 1 92.94 504 SER B N 1
ATOM 8356 C CA . SER B 1 504 ? 10.641 -3.525 -12.477 1 92.94 504 SER B CA 1
ATOM 8357 C C . SER B 1 504 ? 10.188 -4.938 -12.125 1 92.94 504 SER B C 1
ATOM 8359 O O . SER B 1 504 ? 10.945 -5.707 -11.523 1 92.94 504 SER B O 1
ATOM 8361 N N . ILE B 1 505 ? 9.008 -5.293 -12.469 1 92.94 505 ILE B N 1
ATOM 8362 C CA . ILE B 1 505 ? 8.438 -6.59 -12.109 1 92.94 505 ILE B CA 1
ATOM 8363 C C . ILE B 1 505 ? 9.156 -7.695 -12.883 1 92.94 505 ILE B C 1
ATOM 8365 O O . ILE B 1 505 ? 9.492 -8.742 -12.312 1 92.94 505 ILE B O 1
ATOM 8369 N N . CYS B 1 506 ? 9.375 -7.453 -14.125 1 93.38 506 CYS B N 1
ATOM 8370 C CA . CYS B 1 506 ? 10.07 -8.445 -14.938 1 93.38 506 CYS B CA 1
ATOM 8371 C C . CYS B 1 506 ? 11.5 -8.641 -14.461 1 93.38 506 CYS B C 1
ATOM 8373 O O . CYS B 1 506 ? 11.953 -9.773 -14.281 1 93.38 506 CYS B O 1
ATOM 8375 N N . LEU B 1 507 ? 12.172 -7.523 -14.273 1 93.69 507 LEU B N 1
ATOM 8376 C CA . LEU B 1 507 ? 13.555 -7.609 -13.828 1 93.69 507 LEU B CA 1
ATOM 8377 C C . LEU B 1 507 ? 13.656 -8.328 -12.484 1 93.69 507 LEU B C 1
ATOM 8379 O O . LEU B 1 507 ? 14.594 -9.094 -12.258 1 93.69 507 LEU B O 1
ATOM 8383 N N . GLU B 1 508 ? 12.75 -8 -11.633 1 92.81 508 GLU B N 1
ATOM 8384 C CA . GLU B 1 508 ? 12.734 -8.672 -10.336 1 92.81 508 GLU B CA 1
ATOM 8385 C C . GLU B 1 508 ? 12.602 -10.188 -10.5 1 92.81 508 GLU B C 1
ATOM 8387 O O . GLU B 1 508 ? 13.305 -10.945 -9.836 1 92.81 508 GLU B O 1
ATOM 8392 N N . ASN B 1 509 ? 11.672 -10.609 -11.297 1 91.81 509 ASN B N 1
ATOM 8393 C CA . ASN B 1 509 ? 11.469 -12.023 -11.562 1 91.81 509 ASN B CA 1
ATOM 8394 C C . ASN B 1 509 ? 12.727 -12.672 -12.141 1 91.81 509 ASN B C 1
ATOM 8396 O O . ASN B 1 509 ? 13.125 -13.758 -11.719 1 91.81 509 ASN B O 1
ATOM 8400 N N . TRP B 1 510 ? 13.367 -12.008 -13.062 1 92.31 510 TRP B N 1
ATOM 8401 C CA . TRP B 1 510 ? 14.523 -12.547 -13.773 1 92.31 510 TRP B CA 1
ATOM 8402 C C . TRP B 1 510 ? 15.742 -12.602 -12.859 1 92.31 510 TRP B C 1
ATOM 8404 O O . TRP B 1 510 ? 16.562 -13.516 -12.961 1 92.31 510 TRP B O 1
ATOM 8414 N N . GLN B 1 511 ? 15.797 -11.602 -12.016 1 89.44 511 GLN B N 1
ATOM 8415 C CA . GLN B 1 511 ? 16.875 -11.586 -11.039 1 89.44 511 GLN B CA 1
ATOM 8416 C C . GLN B 1 511 ? 16.703 -12.695 -10 1 89.44 511 GLN B C 1
ATOM 8418 O O . GLN B 1 511 ? 17.672 -13.391 -9.656 1 89.44 511 GLN B O 1
ATOM 8423 N N . ARG B 1 512 ? 15.617 -12.867 -9.539 1 85.31 512 ARG B N 1
ATOM 8424 C CA . ARG B 1 512 ? 15.32 -13.875 -8.523 1 85.31 512 ARG B CA 1
ATOM 8425 C C . ARG B 1 512 ? 15.539 -15.281 -9.07 1 85.31 512 ARG B C 1
ATOM 8427 O O . ARG B 1 512 ? 16.031 -16.156 -8.359 1 85.31 512 ARG B O 1
ATOM 8434 N N . GLY B 1 513 ? 15.125 -15.445 -10.305 1 81.69 513 GLY B N 1
ATOM 8435 C CA . GLY B 1 513 ? 15.289 -16.734 -10.953 1 81.69 513 GLY B CA 1
ATOM 8436 C C . GLY B 1 513 ? 16.688 -16.969 -11.484 1 81.69 513 GLY B C 1
ATOM 8437 O O . GLY B 1 513 ? 16.969 -18.016 -12.07 1 81.69 513 GLY B O 1
ATOM 8438 N N . GLU B 1 514 ? 17.578 -15.953 -11.289 1 77.5 514 GLU B N 1
ATOM 8439 C CA . GLU B 1 514 ? 18.953 -16.016 -11.75 1 77.5 514 GLU B CA 1
ATOM 8440 C C . GLU B 1 514 ? 19.016 -16.219 -13.266 1 77.5 514 GLU B C 1
ATOM 8442 O O . GLU B 1 514 ? 19.844 -17 -13.75 1 77.5 514 GLU B O 1
ATOM 8447 N N . ILE B 1 515 ? 18.094 -15.703 -13.898 1 79.69 515 ILE B N 1
ATOM 8448 C CA . ILE B 1 515 ? 18.031 -15.766 -15.352 1 79.69 515 ILE B CA 1
ATOM 8449 C C . ILE B 1 515 ? 18.859 -14.625 -15.953 1 79.69 515 ILE B C 1
ATOM 8451 O O . ILE B 1 515 ? 19.422 -14.773 -17.031 1 79.69 515 ILE B O 1
ATOM 8455 N N . TRP B 1 516 ? 18.75 -13.508 -15.18 1 75.12 516 TRP B N 1
ATOM 8456 C CA . TRP B 1 516 ? 19.469 -12.32 -15.625 1 75.12 516 TRP B CA 1
ATOM 8457 C C . TRP B 1 516 ? 20.203 -11.648 -14.461 1 75.12 516 TRP B C 1
ATOM 8459 O O . TRP B 1 516 ? 19.703 -11.664 -13.328 1 75.12 516 TRP B O 1
ATOM 8469 N N . ARG B 1 517 ? 21.453 -11.305 -14.812 1 73.31 517 ARG B N 1
ATOM 8470 C CA . ARG B 1 517 ? 22.219 -10.523 -13.844 1 73.31 517 ARG B CA 1
ATOM 8471 C C . ARG B 1 517 ? 22.703 -9.219 -14.469 1 73.31 517 ARG B C 1
ATOM 8473 O O . ARG B 1 517 ? 23.141 -9.195 -15.625 1 73.31 517 ARG B O 1
ATOM 8480 N N . ARG B 1 518 ? 22.5 -8.227 -13.727 1 72.12 518 ARG B N 1
ATOM 8481 C CA . ARG B 1 518 ? 22.953 -6.926 -14.219 1 72.12 518 ARG B CA 1
ATOM 8482 C C . ARG B 1 518 ? 24.469 -6.844 -14.219 1 72.12 518 ARG B C 1
ATOM 8484 O O . ARG B 1 518 ? 25.125 -7.23 -13.25 1 72.12 518 ARG B O 1
ATOM 8491 N N . PHE B 1 519 ? 25.016 -6.637 -15.43 1 62.62 519 PHE B N 1
ATOM 8492 C CA . PHE B 1 519 ? 26.453 -6.406 -15.492 1 62.62 519 PHE B CA 1
ATOM 8493 C C . PHE B 1 519 ? 26.75 -4.918 -15.617 1 62.62 519 PHE B C 1
ATOM 8495 O O . PHE B 1 519 ? 26.062 -4.195 -16.328 1 62.62 519 PHE B O 1
ATOM 8502 N N . PRO B 1 520 ? 27.531 -4.344 -14.484 1 56.44 520 PRO B N 1
ATOM 8503 C CA . PRO B 1 520 ? 27.906 -2.93 -14.539 1 56.44 520 PRO B CA 1
ATOM 8504 C C . PRO B 1 520 ? 28.406 -2.504 -15.93 1 56.44 520 PRO B C 1
ATOM 8506 O O . PRO B 1 520 ? 29.141 -3.248 -16.578 1 56.44 520 PRO B O 1
ATOM 8509 N N . LYS B 1 521 ? 27.609 -1.833 -16.625 1 50.59 521 LYS B N 1
ATOM 8510 C CA . LYS B 1 521 ? 28.188 -1.259 -17.844 1 50.59 521 LYS B CA 1
ATOM 8511 C C . LYS B 1 521 ? 28.891 0.067 -17.531 1 50.59 521 LYS B C 1
ATOM 8513 O O . LYS B 1 521 ? 28.438 0.825 -16.672 1 50.59 521 LYS B O 1
ATOM 8518 N N . ASP B 1 522 ? 30.016 0.276 -17.891 1 43.97 522 ASP B N 1
ATOM 8519 C CA . ASP B 1 522 ? 30.875 1.455 -17.75 1 43.97 522 ASP B CA 1
ATOM 8520 C C . ASP B 1 522 ? 30.062 2.736 -17.969 1 43.97 522 ASP B C 1
ATOM 8522 O O . ASP B 1 522 ? 30.359 3.77 -17.375 1 43.97 522 ASP B O 1
ATOM 8526 N N . GLY B 1 523 ? 29.125 2.809 -18.719 1 42.06 523 GLY B N 1
ATOM 8527 C CA . GLY B 1 523 ? 28.438 4.031 -19.094 1 42.06 523 GLY B CA 1
ATOM 8528 C C . GLY B 1 523 ? 27.375 4.457 -18.094 1 42.06 523 GLY B C 1
ATOM 8529 O O . GLY B 1 523 ? 26.672 5.453 -18.312 1 42.06 523 GLY B O 1
ATOM 8530 N N . ASP B 1 524 ? 26.938 3.801 -17.297 1 44.81 524 ASP B N 1
ATOM 8531 C CA . ASP B 1 524 ? 25.906 4.133 -16.328 1 44.81 524 ASP B CA 1
ATOM 8532 C C . ASP B 1 524 ? 26.344 5.281 -15.414 1 44.81 524 ASP B C 1
ATOM 8534 O O . ASP B 1 524 ? 25.578 5.73 -14.562 1 44.81 524 ASP B O 1
ATOM 8538 N N . LEU B 1 525 ? 27.531 5.633 -15.219 1 38.03 525 LEU B N 1
ATOM 8539 C CA . LEU B 1 525 ? 28.109 6.707 -14.43 1 38.03 525 LEU B CA 1
ATOM 8540 C C . LEU B 1 525 ? 27.719 8.07 -14.992 1 38.03 525 LEU B C 1
ATOM 8542 O O . LEU B 1 525 ? 27.984 9.102 -14.375 1 38.03 525 LEU B O 1
ATOM 8546 N N . GLU B 1 526 ? 27.469 8.227 -16.203 1 34.03 526 GLU B N 1
ATOM 8547 C CA . GLU B 1 526 ? 27.25 9.586 -16.688 1 34.03 526 GLU B CA 1
ATOM 8548 C C . GLU B 1 526 ? 25.828 10.055 -16.359 1 34.03 526 GLU B C 1
ATOM 8550 O O . GLU B 1 526 ? 24.875 9.273 -16.453 1 34.03 526 GLU B O 1
#

Radius of gyration: 35.4 Å; Cα contacts (8 Å, |Δi|>4): 1354; chains: 2; bounding box: 66×110×96 Å

pLDDT: mean 76.33, std 21.17, range [22.91, 96.19]

Sequence (1052 aa):
MTKHRDALSDAMYQYSKDSTSISLKGTKLQSKIQDCFEKGFTQTEFQNKLQRWIVGDQQSFLVVENPYFQQMMLYINKHIIFKSADTISQTVNRDFEIAKADVYALIKKNTSKISFTTDIWTSPDNVAYTAVTAHFIDKNWKLKCILVDFLQIVEPICGDRKSLILGICTDNASNNEVFIQELINSGYLESPECHHRCFAHVLDLAAQDAHQEIKTSIETLREGIKLLQCCPASMEQLKKIMGESFLEPILDVATRWNSTFDMLVTSLKMRGPLVQILDQLYMEKKIPDVPSAGDWDDLTELVHFFQPFKQATMECSSNKYQTLSYVIPWYNVLLDHCENAVSAANASQMRLDKYFNVSNNHCVVAVVLDPRHKLEFYDDENQNAQENAFQKEKIKKANPKRICRVPQSKWLDAIRASRVFKKKKLTPTLQLEEYLNIPVVDPRQDPLEWWKRHESDFPLLAKMARDYLAIPVTSASSEHAFSKARHLITDSRTRLSDQTIRASICLENWQRGEIWRRFPKDGDLEMTKHRDALSDAMYQYSKDSTSISLKGTKLQSKIQDCFEKGFTQTEFQNKLQRWIVGDQQSFLVVENPYFQQMMLYINKHIIFKSADTISQTVNRDFEIAKADVYALIKKNTSKISFTTDIWTSPDNVAYTAVTAHFIDKNWKLKCILVDFLQIVEPICGDRKSLILGICTDNASNNEVFIQELINSGYLESPECHHRCFAHVLDLAAQDAHQEIKTSIETLREGIKLLQCCPASMEQLKKIMGESFLEPILDVATRWNSTFDMLVTSLKMRGPLVQILDQLYMEKKIPDVPSAGDWDDLTELVHFFQPFKQATMECSSNKYQTLSYVIPWYNVLLDHCENAVSAANASQMRLDKYFNVSNNHCVVAVVLDPRHKLEFYDDENQNAQENAFQKEKIKKANPKRICRVPQSKWLDAIRASRVFKKKKLTPTLQLEEYLNIPVVDPRQDPLEWWKRHESDFPLLAKMARDYLAIPVTSASSEHAFSKARHLITDSRTRLSDQTIRASICLENWQRGEIWRRFPKDGDLE

InterPro domains:
  IPR008906 HAT, C-terminal dimerisation domain [PF05699] (432-510)
  IPR012337 Ribonuclease H-like superfamily [SSF53098] (106-512)
  IPR025525 hAT-like transposase, RNase-H fold [PF14372] (345-397)
  IPR052035 Zinc finger BED domain-containing [PTHR46481] (28-512)

Secondary structure (DSSP, 8-state):
--HHHHHHHHHHHHHHHHTT-----HHHHHHHHHHHTSS---HHHHHHHHHHHHHHTT--GGGGG-HHHHHHHHHH-TT--PPPHHHHHHHHHHHHHHHHHHHHHHHHH--S-EEEEEEEEE-TT--EEEEEEEEEE-TT--EEEEEEESSS--S-TTTT-GGGEEEEEE-S-THHHHHHHHHHHTTS-SSGGGEEE-HHHHHHHHHHHHHHHTHHHHHHHHHHHHHHHT-HHHHHHHHHHHGGG--------TT-HHHHHHHHHHHHHTHHHHHHHHHHHHHTTSSS----HHHHHHHHHHHHHHHHHHHHHHHHT-SSS--GGGHHHHHHHHHHHHHHS-TTHHHHHHHHHHHHHH--HHHHHHHHHSTTTTTTTT--SSSHHHHHHHHHHHHHHHS-S------SHHHHHHHHHTTSS------HHHHHHHHHHSPPPPTTS-HHHHHHHHTTTSHHHHHHHHHHTT--S--HHHHHHHHHHHHHHH-TT----HHHHHHHHHHHHHHHTTS------GGGG-/--HHHHHHHHHHHHHHHHTT-----HHHHHHHHHHHTSS---HHHHHHHHHHHHHHTT--GGGGG-HHHHHHHHHH-TT--PPPHHHHHHHHHHHHHHHHHHHHHHHHH--S-EEEEEEEEE-TT--EEEEEEEEEE-TT--EEEEEEESSS--S-TTTT-GGGEEEEEE-S-THHHHHHHHHHHTTS-SSGGGEEE-HHHHHHHHHHHHHHHTHHHHHHHHHHHHHHHT-HHHHHHHHHHHGGG--------TT-HHHHHHHHHHHHHTHHHHHHHHHHHHHTTSSS----HHHHHHHHHHHHHHHHHHHHHHHHT-SSS--GGGHHHHHHHHHHHHHHS-TTHHHHHHHHHHHHHT--HHHHHHHHHSTTTTTTTT--SSSHHHHHHHHHHHHHHHS-S------SHHHHHHHHHTTSS------HHHHHHHHHHSPP--TTS-HHHHHHHHTTTSHHHHHHHHHHTT--S--HHHHHHHHHHHHHHH-TT----HHHHHHHHHHHHHHHTTS------GGGG-

Solvent-accessible surface area (backbone atoms only — not comparable to full-atom values): 57336 Å² total; per-residue (Å²): 120,70,65,62,56,52,47,58,50,56,33,47,58,55,53,62,58,56,68,66,57,68,59,72,54,68,62,58,55,46,46,56,51,46,61,59,61,70,58,73,91,45,70,54,59,48,52,44,34,48,50,47,22,34,37,65,66,58,46,51,58,51,52,60,69,34,67,47,45,44,52,37,49,37,66,73,39,75,80,68,79,80,63,52,41,67,55,51,51,51,50,45,44,53,49,30,58,55,46,49,54,52,51,51,49,54,59,66,68,50,85,51,35,34,16,35,29,41,44,77,47,66,43,98,86,30,46,71,31,29,28,35,31,41,21,26,29,49,97,83,47,42,79,41,76,44,60,73,42,41,52,59,87,64,71,74,81,58,63,92,46,34,85,34,44,58,32,38,16,28,61,83,53,71,70,50,55,56,52,51,48,50,34,37,73,70,51,42,30,91,47,78,64,27,56,36,60,14,50,53,56,51,52,38,53,18,48,50,45,27,45,59,74,47,37,66,43,52,49,33,42,50,51,39,49,52,49,41,42,64,31,64,69,58,46,50,50,50,38,62,73,44,50,90,71,51,70,80,85,53,77,49,48,92,91,35,52,68,38,41,51,49,22,50,54,51,45,60,76,40,38,69,65,47,50,54,52,46,50,50,35,37,73,70,65,70,36,96,53,69,63,48,76,68,34,51,50,49,51,51,51,47,54,63,63,41,46,64,57,53,50,49,43,60,62,37,47,47,82,82,54,73,24,25,46,50,50,61,61,46,51,52,53,50,46,54,49,25,70,74,39,69,80,53,21,55,51,23,36,52,48,48,50,58,49,55,70,63,54,37,72,58,42,55,41,15,22,43,62,27,51,56,47,35,63,65,87,59,58,54,86,88,70,20,70,60,48,49,49,49,52,52,44,50,44,59,63,67,54,69,78,75,60,76,82,64,76,69,67,67,63,47,48,59,56,49,65,72,52,74,76,80,70,79,80,62,47,72,65,49,40,47,51,54,56,67,66,46,75,65,47,60,68,68,54,56,54,47,62,52,42,62,74,40,28,85,81,28,53,67,58,37,53,48,37,34,33,42,37,29,31,59,36,31,42,44,68,36,51,52,53,48,53,54,48,47,53,44,61,65,34,83,74,29,86,70,51,72,64,48,49,36,23,37,55,41,45,27,49,30,43,73,68,66,74,44,76,90,68,71,56,87,70,74,78,113,121,72,63,63,55,54,48,58,50,56,31,48,59,54,53,62,58,55,69,66,57,69,60,73,54,68,64,59,57,45,46,58,51,47,62,59,61,69,60,73,91,46,71,52,60,48,52,45,34,48,49,47,22,34,36,63,65,58,47,51,57,50,54,59,68,34,66,46,45,44,52,36,48,39,65,73,39,74,81,71,79,79,64,52,40,67,55,51,51,50,49,45,42,52,49,30,56,55,46,48,54,51,53,52,50,52,60,65,67,50,85,52,36,34,16,35,28,39,42,77,46,68,44,98,84,29,46,70,32,29,28,34,29,40,20,26,28,48,98,84,48,42,78,42,74,43,61,74,40,42,51,57,86,62,70,72,79,59,63,92,48,34,84,36,44,59,31,39,17,26,63,83,54,69,69,52,55,57,52,51,49,51,35,36,73,72,50,40,30,89,47,78,64,27,57,36,60,15,50,54,56,50,51,38,53,18,48,49,46,26,44,60,74,46,36,66,42,52,50,32,44,50,52,40,50,53,50,41,44,64,29,64,69,58,46,53,49,49,39,63,74,45,50,91,71,52,67,80,84,54,78,49,48,90,92,35,54,68,38,41,50,51,21,49,54,52,46,60,76,40,38,67,66,49,50,53,51,46,50,51,34,37,75,68,66,71,36,94,55,66,63,48,74,67,33,52,50,52,51,52,50,48,54,63,64,41,46,64,57,53,51,50,40,60,62,36,49,48,82,84,54,72,24,27,46,48,49,61,60,45,49,53,53,51,47,54,49,26,69,74,40,67,81,51,22,54,51,24,36,52,46,47,49,58,50,56,71,63,54,36,73,58,42,57,42,16,22,43,62,29,50,55,48,35,63,66,88,59,58,54,85,88,70,20,68,61,49,49,49,49,53,53,45,48,45,58,65,67,54,67,78,76,62,78,80,65,74,72,67,65,63,49,48,58,57,49,65,70,51,74,73,80,70,76,80,62,48,70,65,49,40,47,52,55,55,66,66,46,75,64,47,59,67,69,55,56,55,48,61,51,43,62,74,39,26,84,81,28,53,67,60,36,55,48,37,33,33,43,37,29,30,58,36,32,44,45,67,35,51,52,54,48,53,54,47,46,52,44,61,66,33,83,75,29,84,70,50,71,66,48,49,35,24,36,56,40,46,27,48,31,43,74,67,66,73,45,76,89,68,70,55,85,69,74,78,112